Protein 6WY9 (pdb70)

Radius of gyration: 28.04 Å; Cα contacts (8 Å, |Δi|>4): 1461; chains: 2; bounding box: 75×59×80 Å

Secondary structure (DSSP, 8-state):
-HHHHHHHHHHHHHHHHTT--SHHHHHHHHHGGGSTTHHHHHHHHHHTT-TTTTS-GGGT-----HHHHHHHHHHHHHHT----HIIIIIIHHHHHHH--HHHHHHHHHHHHTT---EEEE--BTTBSS-GGG---EEEESSSEEEEEEEEE--TTTTT-SEEEEEEE--TTS-GGGSEEEEEEETTSTTEEEEEEEBTTS-EEEEEEEEEEEEEGGGEESSTTBHHHHHHHHHHHTTHHHHHHHHHHHHHHHHHHHHHHHHSGGGSHHHHHHHHHHHHHHHHHHHHHHHHHHHHHHT---HHHHHHHHHHHHHHHHHHHHHHHHHTGGGGGBPTTSTT-SGGGHHHHHHHHHHHHTTTTS-HHHHHHHIIIIIH-PPP-/-HHHHHHHHHHHHHHHHHHHS-HHHHHHHHTSSS---HHHHHHHHHTTTTTTTS-GGGTS---HHHHHHHHHHHHHHTT--S-HHHHHHHHHHHHHH--HHHHTTHHHHHTTS-EEEEE---STT--TTS-SSEEEEETTEEEEEEEEEEETT-TTEEEEEEEEEETTEEEEEEEETT-TTEEEEEEEBTTS-EEEEEEEEEEEEEEPPTTHHHHHHHHHHHHHHHHHHHHHHHHHHHHHHHHHH-EETTEEGGGSHHHHHHHHHHHHHHHHHHHHHHHHHHHHHTT--S-HHHHHHHHHIIIIIHHHHHHHHHHHGGGGGBTTSSHHHHHHHHHHHTTTTS-HHHHHHHHHHHHHHHHT-

Structure (mmCIF, N/CA/C/O backbone):
data_6WY9
#
_entry.id   6WY9
#
_cell.length_a   99.500
_cell.length_b   123.200
_cell.length_c   139.210
_cell.angle_alpha   90.000
_cell.angle_beta   90.000
_cell.angle_gamma   90.000
#
_symmetry.space_group_name_H-M   'I 21 21 21'
#
loop_
_entity.id
_entity.type
_entity.pdbx_description
1 polymer 'Acyl-CoA dehydrogenase domain protein Tcur3483'
2 polymer 'Acyl-CoA dehydrogenase domain protein Tcur3481'
3 non-polymer 'DIHYDROFLAVINE-ADENINE DINUCLEOTIDE'
4 non-polymer 'PENTAETHYLENE GLYCOL'
5 non-polymer GLYCEROL
6 non-polymer 'CHLORIDE ION'
7 water water
#
loop_
_atom_site.group_PDB
_atom_site.id
_atom_site.type_symbol
_atom_site.label_atom_id
_atom_site.label_alt_id
_atom_site.label_comp_id
_atom_site.label_asym_id
_atom_site.label_entity_id
_atom_site.label_seq_id
_atom_site.pdbx_PDB_ins_code
_atom_site.Cartn_x
_atom_site.Cartn_y
_atom_site.Cartn_z
_atom_site.occupancy
_atom_site.B_iso_or_equiv
_atom_site.auth_seq_id
_atom_site.auth_comp_id
_atom_site.auth_asym_id
_atom_site.auth_atom_id
_atom_site.pdbx_PDB_model_num
ATOM 1 N N . GLU A 1 25 ? -38.35848 42.90786 -9.72768 1.000 85.25012 5 GLU A N 1
ATOM 2 C CA . GLU A 1 25 ? -37.69888 42.53359 -10.98320 1.000 84.23594 5 GLU A CA 1
ATOM 3 C C . GLU A 1 25 ? -36.67936 41.36340 -10.85406 1.000 77.22806 5 GLU A C 1
ATOM 4 O O . GLU A 1 25 ? -36.89306 40.28153 -11.41478 1.000 85.69596 5 GLU A O 1
ATOM 10 N N . PRO A 1 26 ? -35.56175 41.56024 -10.14776 1.000 102.49256 6 PRO A N 1
ATOM 11 C CA . PRO A 1 26 ? -34.70325 40.40249 -9.84537 1.000 86.54534 6 PRO A CA 1
ATOM 12 C C . PRO A 1 26 ? -35.37709 39.41837 -8.89760 1.000 72.65623 6 PRO A C 1
ATOM 13 O O . PRO A 1 26 ? -34.93527 38.26887 -8.80978 1.000 66.49239 6 PRO A O 1
ATOM 17 N N . ALA A 1 27 ? -36.43903 39.84051 -8.20142 1.000 68.33109 7 ALA A N 1
ATOM 18 C CA . ALA A 1 27 ? -37.29638 38.90855 -7.47417 1.000 64.83700 7 ALA A CA 1
ATOM 19 C C . ALA A 1 27 ? -37.98939 37.94678 -8.42338 1.000 64.12363 7 ALA A C 1
ATOM 20 O O . ALA A 1 27 ? -38.22726 36.78259 -8.07708 1.000 60.77190 7 ALA A O 1
ATOM 22 N N . ALA A 1 28 ? -38.31442 38.42468 -9.62679 1.000 64.98815 8 ALA A N 1
ATOM 23 C CA . ALA A 1 28 ? -38.98070 37.58468 -10.60974 1.000 63.84662 8 ALA A CA 1
ATOM 24 C C . ALA A 1 28 ? -38.06232 36.47410 -11.08873 1.000 60.10335 8 ALA A C 1
ATOM 25 O O . ALA A 1 28 ? -38.50659 35.33481 -11.25747 1.000 59.65445 8 ALA A O 1
ATOM 27 N N . LEU A 1 29 ? -36.77896 36.77709 -11.31403 1.000 57.63721 9 LEU A N 1
ATOM 28 C CA . LEU A 1 29 ? -35.86228 35.74245 -11.76494 1.000 55.67601 9 LEU A CA 1
ATOM 29 C C . LEU A 1 29 ? -35.60544 34.72552 -10.66637 1.000 53.29277 9 LEU A C 1
ATOM 30 O O . LEU A 1 29 ? -35.54751 33.52492 -10.93555 1.000 52.49255 9 LEU A O 1
ATOM 35 N N . SER A 1 30 ? -35.37387 35.19412 -9.44003 1.000 52.79843 10 SER A N 1
ATOM 36 C CA . SER A 1 30 ? -35.37852 34.31416 -8.26482 1.000 53.80798 10 SER A CA 1
ATOM 37 C C . SER A 1 30 ? -36.60319 33.40543 -8.23079 1.000 48.78264 10 SER A C 1
ATOM 38 O O . SER A 1 30 ? -36.48446 32.20660 -7.98197 1.000 47.86124 10 SER A O 1
ATOM 41 N N . GLU A 1 31 ? -37.79619 33.96849 -8.40236 1.000 48.00906 11 GLU A N 1
ATOM 42 C CA . GLU A 1 31 ? -38.99065 33.12789 -8.34657 1.000 46.03108 11 GLU A CA 1
ATOM 43 C C . GLU A 1 31 ? -38.99845 32.14543 -9.50958 1.000 46.79939 11 GLU A C 1
ATOM 44 O O . GLU A 1 31 ? -39.42770 30.99317 -9.36911 1.000 44.19386 11 GLU A O 1
ATOM 50 N N . LEU A 1 32 ? -38.57781 32.60213 -10.68651 1.000 47.20617 12 LEU A N 1
ATOM 51 C CA . LEU A 1 32 ? -38.48279 31.69404 -11.82313 1.000 48.58933 12 LEU A CA 1
ATOM 52 C C . LEU A 1 32 ? -37.52478 30.55631 -11.51547 1.000 49.47644 12 LEU A C 1
ATOM 53 O O . LEU A 1 32 ? -37.81811 29.37812 -11.76786 1.000 50.44164 12 LEU A O 1
ATOM 58 N N . ARG A 1 33 ? -36.37873 30.89630 -10.93172 1.000 48.77045 13 ARG A N 1
ATOM 59 C CA . ARG A 1 33 ? -35.41570 29.88456 -10.53078 1.000 51.28164 13 ARG A CA 1
ATOM 60 C C . ARG A 1 33 ? -36.07021 28.84506 -9.62270 1.000 51.18843 13 ARG A C 1
ATOM 61 O O . ARG A 1 33 ? -35.91278 27.64000 -9.82751 1.000 52.71709 13 ARG A O 1
ATOM 69 N N . ALA A 1 34 ? -36.81692 29.29619 -8.60104 1.000 48.57642 14 ALA A N 1
ATOM 70 C CA . ALA A 1 34 ? -37.35896 28.37155 -7.59970 1.000 46.89687 14 ALA A CA 1
ATOM 71 C C . ALA A 1 34 ? -38.46754 27.49032 -8.17721 1.000 48.13221 14 ALA A C 1
ATOM 72 O O . ALA A 1 34 ? -38.60472 26.31202 -7.79801 1.000 47.38871 14 ALA A O 1
ATOM 74 N N . GLU A 1 35 ? -39.29278 28.06896 -9.06121 1.000 46.90821 15 GLU A N 1
ATOM 75 C CA . GLU A 1 35 ? -40.28389 27.31085 -9.80229 1.000 50.57266 15 GLU A CA 1
ATOM 76 C C . GLU A 1 35 ? -39.62875 26.21005 -10.63734 1.000 50.84676 15 GLU A C 1
ATOM 77 O O . GLU A 1 35 ? -40.11002 25.07302 -10.66938 1.000 50.95084 15 GLU A O 1
ATOM 83 N N . LEU A 1 36 ? -38.56399 26.54287 -11.36425 1.000 50.19789 16 LEU A N 1
ATOM 84 C CA . LEU A 1 36 ? -37.98338 25.54008 -12.25935 1.000 53.87937 16 LEU A CA 1
ATOM 85 C C . LEU A 1 36 ? -37.33333 24.39627 -11.48623 1.000 57.89535 16 LEU A C 1
ATOM 86 O O . LEU A 1 36 ? -37.32554 23.26055 -11.97655 1.000 60.94461 16 LEU A O 1
ATOM 91 N N . ARG A 1 37 ? -36.80694 24.65123 -10.28024 1.000 59.79960 17 ARG A N 1
ATOM 92 C CA . ARG A 1 37 ? -36.28075 23.55591 -9.46244 1.000 61.38756 17 ARG A CA 1
ATOM 93 C C . ARG A 1 37 ? -37.39358 22.60959 -9.04836 1.000 62.21454 17 ARG A C 1
ATOM 94 O O . ARG A 1 37 ? -37.28039 21.39183 -9.22037 1.000 63.25311 17 ARG A O 1
ATOM 102 N N . ALA A 1 38 ? -38.46400 23.14165 -8.44820 1.000 60.48534 18 ALA A N 1
ATOM 103 C CA . ALA A 1 38 ? -39.60998 22.29415 -8.15360 1.000 60.65675 18 ALA A CA 1
ATOM 104 C C . ALA A 1 38 ? -40.00514 21.47070 -9.38670 1.000 60.93416 18 ALA A C 1
ATOM 105 O O . ALA A 1 38 ? -40.22448 20.25157 -9.30128 1.000 63.16235 18 ALA A O 1
ATOM 107 N N . TYR A 1 39 ? -40.05391 22.10900 -10.55774 1.000 56.89568 19 TYR A N 1
ATOM 108 C CA . TYR A 1 39 ? -40.54769 21.41453 -11.74174 1.000 58.34291 19 TYR A CA 1
ATOM 109 C C . TYR A 1 39 ? -39.62238 20.26829 -12.15916 1.000 61.85688 19 TYR A C 1
ATOM 110 O O . TYR A 1 39 ? -40.07359 19.12644 -12.35868 1.000 63.64126 19 TYR A O 1
ATOM 119 N N . PHE A 1 40 ? -38.32864 20.56571 -12.33411 1.000 61.96294 20 PHE A N 1
ATOM 120 C CA . PHE A 1 40 ? -37.37443 19.53098 -12.72146 1.000 65.15246 20 PHE A CA 1
ATOM 121 C C . PHE A 1 40 ? -37.26932 18.44206 -11.66986 1.000 69.24127 20 PHE A C 1
ATOM 122 O O . PHE A 1 40 ? -37.04134 17.27246 -12.01162 1.000 71.80456 20 PHE A O 1
ATOM 130 N N . ASN A 1 41 ? -37.41642 18.79982 -10.38707 1.000 69.43115 21 ASN A N 1
ATOM 131 C CA . ASN A 1 41 ? -37.39932 17.78470 -9.34252 1.000 73.87190 21 ASN A CA 1
ATOM 132 C C . ASN A 1 41 ? -38.52725 16.78727 -9.53925 1.000 78.31560 21 ASN A C 1
ATOM 133 O O . ASN A 1 41 ? -38.36474 15.59684 -9.25697 1.000 82.15473 21 ASN A O 1
ATOM 138 N N . GLY A 1 42 ? -39.68441 17.25336 -9.99865 0.988 80.17782 22 GLY A N 1
ATOM 139 C CA . GLY A 1 42 ? -40.79241 16.35859 -10.26881 0.988 86.12944 22 GLY A CA 1
ATOM 140 C C . GLY A 1 42 ? -40.62113 15.49111 -11.49103 0.988 92.03452 22 GLY A C 1
ATOM 141 O O . GLY A 1 42 ? -41.53422 14.72639 -11.81803 0.988 93.79619 22 GLY A O 1
ATOM 142 N N . LEU A 1 43 ? -39.48396 15.61231 -12.18222 1.000 96.13207 23 LEU A N 1
ATOM 143 C CA . LEU A 1 43 ? -39.13453 14.81916 -13.35695 1.000 100.96331 23 LEU A CA 1
ATOM 144 C C . LEU A 1 43 ? -37.91318 13.94468 -13.12633 1.000 105.74138 23 LEU A C 1
ATOM 145 O O . LEU A 1 43 ? -37.97239 12.73094 -13.35751 1.000 108.93681 23 LEU A O 1
ATOM 150 N N . LEU A 1 44 ? -36.79949 14.53759 -12.68410 1.000 106.75965 24 LEU A N 1
ATOM 151 C CA . LEU A 1 44 ? -35.54660 13.82711 -12.46998 1.000 110.15467 24 LEU A CA 1
ATOM 152 C C . LEU A 1 44 ? -35.65877 12.87550 -11.28392 1.000 116.45941 24 LEU A C 1
ATOM 153 O O . LEU A 1 44 ? -36.63803 12.90720 -10.53584 1.000 118.37495 24 LEU A O 1
ATOM 158 N N . PRO A 1 45 ? -34.67582 11.98222 -11.11071 1.000 119.98520 25 PRO A N 1
ATOM 159 C CA . PRO A 1 45 ? -34.56899 11.23555 -9.85501 1.000 124.15904 25 PRO A CA 1
ATOM 160 C C . PRO A 1 45 ? -33.27297 11.57829 -9.13865 1.000 126.56362 25 PRO A C 1
ATOM 161 O O . PRO A 1 45 ? -33.19981 12.55793 -8.38810 1.000 125.27829 25 PRO A O 1
ATOM 165 N N . ALA A 1 46 ? -32.23744 10.77403 -9.38487 0.983 130.23087 26 ALA A N 1
ATOM 166 C CA . ALA A 1 46 ? -30.90830 11.03136 -8.84477 0.983 132.36417 26 ALA A CA 1
ATOM 167 C C . ALA A 1 46 ? -29.87363 10.99509 -9.96254 0.983 133.06835 26 ALA A C 1
ATOM 168 O O . ALA A 1 46 ? -29.70875 11.97458 -10.69901 0.983 130.19485 26 ALA A O 1
ATOM 170 N N . ASP A 1 47 ? -29.18203 9.86293 -10.10258 0.990 137.40161 27 ASP A N 1
ATOM 171 C CA . ASP A 1 47 ? -28.16310 9.73626 -11.13574 0.990 138.75747 27 ASP A CA 1
ATOM 172 C C . ASP A 1 47 ? -28.73618 9.84921 -12.53640 0.990 134.82289 27 ASP A C 1
ATOM 173 O O . ASP A 1 47 ? -27.99672 10.18942 -13.46626 0.990 133.43409 27 ASP A O 1
ATOM 178 N N . GLU A 1 48 ? -30.02722 9.55926 -12.71409 0.900 133.48829 28 GLU A N 1
ATOM 179 C CA . GLU A 1 48 ? -30.61087 9.61696 -14.04894 0.900 130.61754 28 GLU A CA 1
ATOM 180 C C . GLU A 1 48 ? -30.32277 10.95133 -14.71979 0.900 125.67071 28 GLU A C 1
ATOM 181 O O . GLU A 1 48 ? -29.99723 10.99547 -15.91156 0.900 126.76654 28 GLU A O 1
ATOM 187 N N . ARG A 1 49 ? -30.42514 12.05006 -13.96721 0.948 119.69902 29 ARG A N 1
ATOM 188 C CA . ARG A 1 49 ? -30.16411 13.36836 -14.53859 0.948 111.95571 29 ARG A CA 1
ATOM 189 C C . ARG A 1 49 ? -28.76537 13.44306 -15.15034 0.948 110.13704 29 ARG A C 1
ATOM 190 O O . ARG A 1 49 ? -28.60178 13.84643 -16.30972 0.948 111.84906 29 ARG A O 1
ATOM 198 N N . ARG A 1 50 ? -27.73858 13.07158 -14.37669 0.859 105.95456 30 ARG A N 1
ATOM 199 C CA . ARG A 1 50 ? -26.36735 13.06129 -14.87339 0.859 100.78260 30 ARG A CA 1
ATOM 200 C C . ARG A 1 50 ? -26.14236 11.97650 -15.92638 0.859 104.46755 30 ARG A C 1
ATOM 201 O O . ARG A 1 50 ? -25.11055 12.00027 -16.60834 0.859 106.37250 30 ARG A O 1
ATOM 209 N N . ARG A 1 51 ? -27.07825 11.03384 -16.07670 0.855 106.61358 31 ARG A N 1
ATOM 210 C CA . ARG A 1 51 ? -27.01437 10.01766 -17.12440 0.855 110.34987 31 ARG A CA 1
ATOM 211 C C . ARG A 1 51 ? -27.60000 10.50588 -18.45082 0.855 110.26923 31 ARG A C 1
ATOM 212 O O . ARG A 1 51 ? -27.00440 10.26831 -19.50828 0.855 111.28285 31 ARG A O 1
ATOM 220 N N . VAL A 1 52 ? -28.75527 11.18017 -18.42370 0.945 109.21742 32 VAL A N 1
ATOM 221 C CA . VAL A 1 52 ? -29.30893 11.74705 -19.65332 0.945 108.01238 32 VAL A CA 1
ATOM 222 C C . VAL A 1 52 ? -28.54993 13.00644 -20.06192 0.945 109.51534 32 VAL A C 1
ATOM 223 O O . VAL A 1 52 ? -28.50503 13.34841 -21.25164 0.945 111.03774 32 VAL A O 1
ATOM 227 N N . GLY A 1 53 ? -27.95353 13.71491 -19.09650 0.886 109.45759 33 GLY A N 1
ATOM 228 C CA . GLY A 1 53 ? -27.14177 14.87498 -19.42382 0.886 109.84876 33 GLY A CA 1
ATOM 229 C C . GLY A 1 53 ? -25.83472 14.52064 -20.10699 0.886 115.24870 33 GLY A C 1
ATOM 230 O O . GLY A 1 53 ? -25.33803 15.29110 -20.93407 0.886 113.33202 33 GLY A O 1
ATOM 231 N N . GLU A 1 54 ? -25.26158 13.35509 -19.77757 0.957 123.04157 34 GLU A N 1
ATOM 232 C CA . GLU A 1 54 ? -24.00852 12.92627 -20.40273 0.957 129.83495 34 GLU A CA 1
ATOM 233 C C . GLU A 1 54 ? -24.23192 12.45231 -21.83556 0.957 129.38532 34 GLU A C 1
ATOM 234 O O . GLU A 1 54 ? -23.39630 12.69554 -22.71670 0.957 130.30284 34 GLU A O 1
ATOM 240 N N . GLN A 1 55 ? -25.35296 11.76880 -22.08097 1.000 126.77073 35 GLN A N 1
ATOM 241 C CA . GLN A 1 55 ? -25.63786 11.23648 -23.40879 1.000 123.51304 35 GLN A CA 1
ATOM 242 C C . GLN A 1 55 ? -25.99087 12.34814 -24.38911 1.000 114.84281 35 GLN A C 1
ATOM 243 O O . GLN A 1 55 ? -25.59969 12.29598 -25.56418 1.000 118.90564 35 GLN A O 1
ATOM 249 N N . GLY A 1 56 ? -26.73298 13.35970 -23.92463 0.983 102.11340 36 GLY A N 1
ATOM 250 C CA . GLY A 1 56 ? -27.12259 14.45806 -24.78486 0.983 91.78682 36 GLY A CA 1
ATOM 251 C C . GLY A 1 56 ? -28.14770 13.99008 -25.80581 0.983 85.79582 36 GLY A C 1
ATOM 252 O O . GLY A 1 56 ? -28.84208 12.99057 -25.62399 0.983 84.80177 36 GLY A O 1
ATOM 253 N N . VAL A 1 57 ? -28.21264 14.72369 -26.91807 0.847 83.14517 37 VAL A N 1
ATOM 254 C CA . VAL A 1 57 ? -29.21127 14.44536 -27.94885 0.847 80.87856 37 VAL A CA 1
ATOM 255 C C . VAL A 1 57 ? -29.18869 12.98819 -28.41849 0.847 80.88811 37 VAL A C 1
ATOM 256 O O . VAL A 1 57 ? -30.16491 12.50664 -29.00105 0.847 81.60969 37 VAL A O 1
ATOM 260 N N . GLY A 1 58 ? -28.11100 12.26598 -28.17839 0.885 79.72155 38 GLY A N 1
ATOM 261 C CA . GLY A 1 58 ? -28.09018 10.89322 -28.63655 0.885 80.17416 38 GLY A CA 1
ATOM 262 C C . GLY A 1 58 ? -28.62555 9.86058 -27.67369 0.885 79.50785 38 GLY A C 1
ATOM 263 O O . GLY A 1 58 ? -28.60073 8.66893 -28.00501 0.885 78.66316 38 GLY A O 1
ATOM 264 N N . GLY A 1 59 ? -29.12092 10.29515 -26.47911 0.829 80.28350 39 GLY A N 1
ATOM 265 C CA . GLY A 1 59 ? -29.51733 9.38188 -25.42566 0.829 85.11890 39 GLY A CA 1
ATOM 266 C C . GLY A 1 59 ? -30.94323 8.86826 -25.57488 0.829 88.61533 39 GLY A C 1
ATOM 267 O O . GLY A 1 59 ? -31.76253 9.44475 -26.29056 0.829 86.34715 39 GLY A O 1
ATOM 268 N N . GLU A 1 60 ? -31.23475 7.76891 -24.87162 1.000 94.53253 40 GLU A N 1
ATOM 269 C CA . GLU A 1 60 ? -32.47256 7.03818 -25.13214 1.000 98.36163 40 GLU A CA 1
ATOM 270 C C . GLU A 1 60 ? -33.68730 7.82496 -24.66945 1.000 93.55014 40 GLU A C 1
ATOM 271 O O . GLU A 1 60 ? -34.69271 7.92377 -25.38920 1.000 94.08209 40 GLU A O 1
ATOM 277 N N . ARG A 1 61 ? -33.60610 8.39088 -23.47143 1.000 88.17992 41 ARG A N 1
ATOM 278 C CA . ARG A 1 61 ? -34.70054 9.11953 -22.84076 1.000 82.39217 41 ARG A CA 1
ATOM 279 C C . ARG A 1 61 ? -34.76671 10.56612 -23.27458 1.000 74.77083 41 ARG A C 1
ATOM 280 O O . ARG A 1 61 ? -35.57540 11.33303 -22.74011 1.000 70.67515 41 ARG A O 1
ATOM 288 N N . PHE A 1 62 ? -33.94422 10.95584 -24.24458 1.000 73.79298 42 PHE A N 1
ATOM 289 C CA . PHE A 1 62 ? -33.95552 12.34428 -24.67996 1.000 71.08811 42 PHE A CA 1
ATOM 290 C C . PHE A 1 62 ? -35.35077 12.76340 -25.14451 1.000 69.69478 42 PHE A C 1
ATOM 291 O O . PHE A 1 62 ? -35.91634 13.73911 -24.63558 1.000 68.88952 42 PHE A O 1
ATOM 299 N N . ARG A 1 63 ? -35.94964 12.00681 -26.07030 1.000 70.18313 43 ARG A N 1
ATOM 300 C CA . ARG A 1 63 ? -37.24117 12.41766 -26.62488 1.000 69.21793 43 ARG A CA 1
ATOM 301 C C . ARG A 1 63 ? -38.31128 12.43984 -25.55049 1.000 70.30541 43 ARG A C 1
ATOM 302 O O . ARG A 1 63 ? -39.23284 13.26084 -25.59797 1.000 70.43072 43 ARG A O 1
ATOM 310 N N . GLU A 1 64 ? -38.22697 11.50790 -24.60263 1.000 73.46030 44 GLU A N 1
ATOM 311 C CA . GLU A 1 64 ? -39.13711 11.47888 -23.46197 1.000 76.57091 44 GLU A CA 1
ATOM 312 C C . GLU A 1 64 ? -39.11821 12.79785 -22.69687 1.000 74.19855 44 GLU A C 1
ATOM 313 O O . GLU A 1 64 ? -40.17195 13.34683 -22.34419 1.000 71.87955 44 GLU A O 1
ATOM 319 N N . VAL A 1 65 ? -37.92034 13.30489 -22.39898 1.000 75.27264 45 VAL A N 1
ATOM 320 C CA . VAL A 1 65 ? -37.80505 14.60378 -21.73762 1.000 75.13526 45 VAL A CA 1
ATOM 321 C C . VAL A 1 65 ? -38.35547 15.70563 -22.63370 1.000 72.43198 45 VAL A C 1
ATOM 322 O O . VAL A 1 65 ? -39.21141 16.49109 -22.21563 1.000 71.90471 45 VAL A O 1
ATOM 326 N N . VAL A 1 66 ? -37.85980 15.78388 -23.87891 1.000 70.75560 46 VAL A N 1
ATOM 327 C CA . VAL A 1 66 ? -38.25640 16.87114 -24.77892 1.000 67.64952 46 VAL A CA 1
ATOM 328 C C . VAL A 1 66 ? -39.76987 16.97638 -24.83822 1.000 67.10807 46 VAL A C 1
ATOM 329 O O . VAL A 1 66 ? -40.33933 18.06646 -24.70031 1.000 64.96969 46 VAL A O 1
ATOM 333 N N . LYS A 1 67 ? -40.44502 15.83932 -25.04452 1.000 69.68443 47 LYS A N 1
ATOM 334 C CA . LYS A 1 67 ? -41.90120 15.85867 -25.14860 1.000 72.74331 47 LYS A CA 1
ATOM 335 C C . LYS A 1 67 ? -42.53874 16.34830 -23.85733 1.000 73.56823 47 LYS A C 1
ATOM 336 O O . LYS A 1 67 ? -43.53529 17.08078 -23.89153 1.000 73.13388 47 LYS A O 1
ATOM 342 N N . MET A 1 68 ? -41.97788 15.96911 -22.70452 1.000 75.49150 48 MET A N 1
ATOM 343 C CA . MET A 1 68 ? -42.50680 16.49268 -21.44945 1.000 78.48776 48 MET A CA 1
ATOM 344 C C . MET A 1 68 ? -42.34360 18.00569 -21.37750 1.000 74.65580 48 MET A C 1
ATOM 345 O O . MET A 1 68 ? -43.31620 18.73720 -21.15164 1.000 74.44738 48 MET A O 1
ATOM 350 N N . LEU A 1 69 ? -41.11297 18.49634 -21.56808 1.000 71.71540 49 LEU A N 1
ATOM 351 C CA . LEU A 1 69 ? -40.88318 19.94187 -21.57565 1.000 68.92862 49 LEU A CA 1
ATOM 352 C C . LEU A 1 69 ? -41.81120 20.65336 -22.55010 1.000 70.43054 49 LEU A C 1
ATOM 353 O O . LEU A 1 69 ? -42.34017 21.73044 -22.24817 1.000 70.05316 49 LEU A O 1
ATOM 358 N N . GLY A 1 70 ? -42.01028 20.06217 -23.73035 1.000 72.77018 50 GLY A N 1
ATOM 359 C CA . GLY A 1 70 ? -42.78781 20.72672 -24.76719 1.000 74.61749 50 GLY A CA 1
ATOM 360 C C . GLY A 1 70 ? -44.24731 20.87902 -24.39182 1.000 76.62306 50 GLY A C 1
ATOM 361 O O . GLY A 1 70 ? -44.80760 21.98170 -24.43711 1.000 74.97331 50 GLY A O 1
ATOM 362 N N . SER A 1 71 ? -44.88853 19.77871 -24.00777 1.000 80.83261 51 SER A N 1
ATOM 363 C CA . SER A 1 71 ? -46.27373 19.90793 -23.57443 1.000 85.81726 51 SER A CA 1
ATOM 364 C C . SER A 1 71 ? -46.42064 20.80720 -22.34348 1.000 84.84639 51 SER A C 1
ATOM 365 O O . SER A 1 71 ? -47.48572 21.40105 -22.16458 1.000 86.57253 51 SER A O 1
ATOM 368 N N . ASP A 1 72 ? -45.38095 20.97358 -21.51337 1.000 81.85978 52 ASP A N 1
ATOM 369 C CA . ASP A 1 72 ? -45.50879 21.88540 -20.37943 1.000 79.18365 52 ASP A CA 1
ATOM 370 C C . ASP A 1 72 ? -45.18744 23.33807 -20.71518 1.000 75.75902 52 ASP A C 1
ATOM 371 O O . ASP A 1 72 ? -45.22431 24.18484 -19.81329 1.000 74.57844 52 ASP A O 1
ATOM 376 N N . GLY A 1 73 ? -44.87988 23.65283 -21.96862 1.000 73.62518 53 GLY A N 1
ATOM 377 C CA . GLY A 1 73 ? -44.74614 25.03094 -22.40157 1.000 73.05063 53 GLY A CA 1
ATOM 378 C C . GLY A 1 73 ? -43.37245 25.65028 -22.25615 1.000 72.43754 53 GLY A C 1
ATOM 379 O O . GLY A 1 73 ? -43.23884 26.86346 -22.43892 1.000 73.92578 53 GLY A O 1
ATOM 380 N N . TRP A 1 74 ? -42.34207 24.87772 -21.93311 1.000 71.34281 54 TRP A N 1
ATOM 381 C CA . TRP A 1 74 ? -41.05085 25.50600 -21.67642 1.000 69.73236 54 TRP A CA 1
ATOM 382 C C . TRP A 1 74 ? -40.19914 25.67274 -22.93017 1.000 71.50819 54 TRP A C 1
ATOM 383 O O . TRP A 1 74 ? -39.29571 26.51954 -22.94130 1.000 72.10130 54 TRP A O 1
ATOM 394 N N . LEU A 1 75 ? -40.47410 24.90724 -23.98880 1.000 71.59574 55 LEU A N 1
ATOM 395 C CA . LEU A 1 75 ? -39.66855 25.01484 -25.20440 1.000 70.89868 55 LEU A CA 1
ATOM 396 C C . LEU A 1 75 ? -39.84539 26.37010 -25.89371 1.000 76.13147 55 LEU A C 1
ATOM 397 O O . LEU A 1 75 ? -38.87093 26.95398 -26.38517 1.000 77.77104 55 LEU A O 1
ATOM 402 N N . GLY A 1 76 ? -41.06327 26.89884 -25.94059 1.000 78.75448 56 GLY A N 1
ATOM 403 C CA . GLY A 1 76 ? -41.21200 28.17854 -26.60564 1.000 81.79233 56 GLY A CA 1
ATOM 404 C C . GLY A 1 76 ? -41.01726 29.37400 -25.70245 1.000 81.41305 56 GLY A C 1
ATOM 405 O O . GLY A 1 76 ? -41.40072 30.49314 -26.05768 1.000 83.97930 56 GLY A O 1
ATOM 406 N N . TYR A 1 77 ? -40.43508 29.16022 -24.52358 1.000 78.01572 57 TYR A N 1
ATOM 407 C CA . TYR A 1 77 ? -40.33307 30.21578 -23.52576 1.000 75.04109 57 TYR A CA 1
ATOM 408 C C . TYR A 1 77 ? -39.74048 31.49055 -24.10665 1.000 74.29207 57 TYR A C 1
ATOM 409 O O . TYR A 1 77 ? -40.22204 32.59430 -23.82582 1.000 75.90485 57 TYR A O 1
ATOM 418 N N . GLY A 1 78 ? -38.68468 31.36117 -24.90359 1.000 72.16820 58 GLY A N 1
ATOM 419 C CA . GLY A 1 78 ? -38.03423 32.51043 -25.50259 1.000 71.81507 58 GLY A CA 1
ATOM 420 C C . GLY A 1 78 ? -38.44907 32.80961 -26.93180 1.000 72.72631 58 GLY A C 1
ATOM 421 O O . GLY A 1 78 ? -37.98706 33.79203 -27.51964 1.000 75.22961 58 GLY A O 1
ATOM 422 N N . TRP A 1 79 ? -39.30760 31.98593 -27.52197 1.000 71.89652 59 TRP A N 1
ATOM 423 C CA . TRP A 1 79 ? -39.72795 32.25816 -28.88754 1.000 75.44480 59 TRP A CA 1
ATOM 424 C C . TRP A 1 79 ? -40.65180 33.47708 -28.93836 1.000 78.55834 59 TRP A C 1
ATOM 425 O O . TRP A 1 79 ? -41.37893 33.75973 -27.98147 1.000 76.61642 59 TRP A O 1
ATOM 436 N N . PRO A 1 80 ? -40.67168 34.19466 -30.05458 1.000 84.23957 60 PRO A N 1
ATOM 437 C CA . PRO A 1 80 ? -41.65609 35.27650 -30.20268 1.000 88.94512 60 PRO A CA 1
ATOM 438 C C . PRO A 1 80 ? -43.06899 34.72475 -30.08990 1.000 91.31418 60 PRO A C 1
ATOM 439 O O . PRO A 1 80 ? -43.36004 33.62271 -30.55863 1.000 91.32952 60 PRO A O 1
ATOM 443 N N . LYS A 1 81 ? -43.96478 35.49856 -29.47116 1.000 93.78613 61 LYS A N 1
ATOM 444 C CA . LYS A 1 81 ? -45.34216 35.01798 -29.39459 1.000 95.83245 61 LYS A CA 1
ATOM 445 C C . LYS A 1 81 ? -46.01041 34.95624 -30.76751 1.000 98.53531 61 LYS A C 1
ATOM 446 O O . LYS A 1 81 ? -47.00539 34.24421 -30.92940 1.000 98.98363 61 LYS A O 1
ATOM 452 N N . GLU A 1 82 ? -45.47841 35.66989 -31.76076 1.000 101.27284 62 GLU A N 1
ATOM 453 C CA . GLU A 1 82 ? -45.95725 35.52013 -33.13432 1.000 102.73735 62 GLU A CA 1
ATOM 454 C C . GLU A 1 82 ? -45.89020 34.06808 -33.58588 1.000 98.15557 62 GLU A C 1
ATOM 455 O O . GLU A 1 82 ? -46.74874 33.60087 -34.34161 1.000 98.54397 62 GLU A O 1
ATOM 461 N N . TYR A 1 83 ? -44.88289 33.33307 -33.12645 1.000 94.47349 63 TYR A N 1
ATOM 462 C CA . TYR A 1 83 ? -44.72138 31.94567 -33.52315 1.000 92.74179 63 TYR A CA 1
ATOM 463 C C . TYR A 1 83 ? -45.10622 30.99172 -32.40546 1.000 89.37533 63 TYR A C 1
ATOM 464 O O . TYR A 1 83 ? -44.66117 29.84055 -32.39265 1.000 87.82588 63 TYR A O 1
ATOM 473 N N . GLY A 1 84 ? -45.92219 31.45872 -31.46348 1.000 88.73783 64 GLY A N 1
ATOM 474 C CA . GLY A 1 84 ? -46.45563 30.63217 -30.40415 1.000 85.86178 64 GLY A CA 1
ATOM 475 C C . GLY A 1 84 ? -45.64405 30.59264 -29.13908 1.000 82.52873 64 GLY A C 1
ATOM 476 O O . GLY A 1 84 ? -45.96889 29.80374 -28.24437 1.000 78.83061 64 GLY A O 1
ATOM 477 N N . GLY A 1 85 ? -44.59786 31.40202 -29.02612 1.000 85.58758 65 GLY A N 1
ATOM 478 C CA . GLY A 1 85 ? -43.76734 31.37224 -27.83673 1.000 85.98068 65 GLY A CA 1
ATOM 479 C C . GLY A 1 85 ? -44.20116 32.40519 -26.80824 1.000 89.68100 65 GLY A C 1
ATOM 480 O O . GLY A 1 85 ? -45.09617 33.22508 -27.05516 1.000 93.45605 65 GLY A O 1
ATOM 481 N N . GLN A 1 86 ? -43.54064 32.36448 -25.64690 1.000 87.51764 66 GLN A N 1
ATOM 482 C CA . GLN A 1 86 ? -43.86337 33.31824 -24.59275 1.000 87.65653 66 GLN A CA 1
ATOM 483 C C . GLN A 1 86 ? -43.16227 34.66869 -24.75942 1.000 83.28564 66 GLN A C 1
ATOM 484 O O . GLN A 1 86 ? -43.56801 35.64108 -24.11759 1.000 84.25975 66 GLN A O 1
ATOM 490 N N . GLY A 1 87 ? -42.15115 34.77646 -25.61652 1.000 78.16323 67 GLY A N 1
ATOM 491 C CA . GLY A 1 87 ? -41.47912 36.05857 -25.76218 1.000 76.11912 67 GLY A CA 1
ATOM 492 C C . GLY A 1 87 ? -40.74885 36.54255 -24.52360 1.000 73.64525 67 GLY A C 1
ATOM 493 O O . GLY A 1 87 ? -40.50585 37.74883 -24.38758 1.000 73.19094 67 GLY A O 1
ATOM 494 N N . ARG A 1 88 ? -40.36408 35.63331 -23.62733 1.000 72.89574 68 ARG A N 1
ATOM 495 C CA . ARG A 1 88 ? -39.65510 36.02116 -22.41349 1.000 75.73712 68 ARG A CA 1
ATOM 496 C C . ARG A 1 88 ? -38.26549 36.58588 -22.73058 1.000 74.35259 68 ARG A C 1
ATOM 497 O O . ARG A 1 88 ? -37.69597 36.36799 -23.80518 1.000 75.19383 68 ARG A O 1
ATOM 505 N N . SER A 1 89 ? -37.71560 37.31117 -21.76097 1.000 71.98285 69 SER A N 1
ATOM 506 C CA . SER A 1 89 ? -36.48615 38.06500 -21.94917 1.000 71.90623 69 SER A CA 1
ATOM 507 C C . SER A 1 89 ? -35.25746 37.16345 -21.85588 1.000 72.27629 69 SER A C 1
ATOM 508 O O . SER A 1 89 ? -35.32303 36.00014 -21.44454 1.000 70.27675 69 SER A O 1
ATOM 511 N N . ILE A 1 90 ? -34.11184 37.74201 -22.22149 1.000 75.01748 70 ILE A N 1
ATOM 512 C CA . ILE A 1 90 ? -32.85130 37.00617 -22.23205 1.000 75.02646 70 ILE A CA 1
ATOM 513 C C . ILE A 1 90 ? -32.46841 36.56960 -20.82748 1.000 75.56005 70 ILE A C 1
ATOM 514 O O . ILE A 1 90 ? -31.98331 35.44959 -20.61651 1.000 74.68721 70 ILE A O 1
ATOM 519 N N . SER A 1 91 ? -32.61586 37.47526 -19.85916 1.000 76.82811 71 SER A N 1
ATOM 520 C CA . SER A 1 91 ? -32.41152 37.12645 -18.46027 1.000 76.76912 71 SER A CA 1
ATOM 521 C C . SER A 1 91 ? -33.20936 35.88280 -18.07813 1.000 71.61029 71 SER A C 1
ATOM 522 O O . SER A 1 91 ? -32.65639 34.92314 -17.53318 1.000 69.73763 71 SER A O 1
ATOM 525 N N . GLU A 1 92 ? -34.51666 35.88014 -18.36680 1.000 70.39694 72 GLU A N 1
ATOM 526 C CA . GLU A 1 92 ? -35.34086 34.71371 -18.04727 1.000 67.94366 72 GLU A CA 1
ATOM 527 C C . GLU A 1 92 ? -34.89332 33.47867 -18.83411 1.000 63.49847 72 GLU A C 1
ATOM 528 O O . GLU A 1 92 ? -34.84324 32.36294 -18.28980 1.000 59.24349 72 GLU A O 1
ATOM 534 N N . GLN A 1 93 ? -34.56967 33.65732 -20.12129 1.000 63.27413 73 GLN A N 1
ATOM 535 C CA . GLN A 1 93 ? -34.09727 32.53612 -20.92280 1.000 62.91450 73 GLN A CA 1
ATOM 536 C C . GLN A 1 93 ? -32.86157 31.89868 -20.30183 1.000 61.74421 73 GLN A C 1
ATOM 537 O O . GLN A 1 93 ? -32.71493 30.66656 -20.30481 1.000 59.61276 73 GLN A O 1
ATOM 543 N N . TYR A 1 94 ? -31.94943 32.71515 -19.77151 1.000 63.74572 74 TYR A N 1
ATOM 544 C CA . TYR A 1 94 ? -30.72415 32.13511 -19.22123 1.000 66.35030 74 TYR A CA 1
ATOM 545 C C . TYR A 1 94 ? -31.00378 31.39527 -17.92606 1.000 62.97931 74 TYR A C 1
ATOM 546 O O . TYR A 1 94 ? -30.38533 30.35274 -17.65634 1.000 62.78258 74 TYR A O 1
ATOM 555 N N . VAL A 1 95 ? -31.93335 31.91188 -17.11278 1.000 60.13518 75 VAL A N 1
ATOM 556 C CA . VAL A 1 95 ? -32.31270 31.17787 -15.90359 1.000 57.22818 75 VAL A CA 1
ATOM 557 C C . VAL A 1 95 ? -32.81357 29.79481 -16.28810 1.000 54.87797 75 VAL A C 1
ATOM 558 O O . VAL A 1 95 ? -32.40866 28.78772 -15.70286 1.000 54.59251 75 VAL A O 1
ATOM 562 N N . LEU A 1 96 ? -33.67452 29.72329 -17.30948 1.000 53.77649 76 LEU A N 1
ATOM 563 C CA . LEU A 1 96 ? -34.16647 28.43161 -17.78880 1.000 53.56718 76 LEU A CA 1
ATOM 564 C C . LEU A 1 96 ? -33.01438 27.50093 -18.19767 1.000 53.31414 76 LEU A C 1
ATOM 565 O O . LEU A 1 96 ? -32.90406 26.36978 -17.69971 1.000 52.42383 76 LEU A O 1
ATOM 570 N N . PHE A 1 97 ? -32.11896 27.96597 -19.07272 1.000 54.64936 77 PHE A N 1
ATOM 571 C CA . PHE A 1 97 ? -30.99498 27.11109 -19.48437 1.000 57.22029 77 PHE A CA 1
ATOM 572 C C . PHE A 1 97 ? -30.12379 26.70902 -18.29811 1.000 57.84708 77 PHE A C 1
ATOM 573 O O . PHE A 1 97 ? -29.63903 25.56797 -18.22476 1.000 58.39854 77 PHE A O 1
ATOM 581 N N . ASP A 1 98 ? -29.89542 27.62956 -17.35870 1.000 57.98602 78 ASP A N 1
ATOM 582 C CA . ASP A 1 98 ? -29.03739 27.26134 -16.23291 1.000 58.50663 78 ASP A CA 1
ATOM 583 C C . ASP A 1 98 ? -29.69986 26.18828 -15.38166 1.000 56.77717 78 ASP A C 1
ATOM 584 O O . ASP A 1 98 ? -29.03821 25.24696 -14.91707 1.000 56.60980 78 ASP A O 1
ATOM 589 N N . GLU A 1 99 ? -31.01662 26.26870 -15.23046 1.000 55.43903 79 GLU A N 1
ATOM 590 C CA . GLU A 1 99 ? -31.68818 25.33358 -14.34007 1.000 56.06792 79 GLU A CA 1
ATOM 591 C C . GLU A 1 99 ? -31.84195 23.95634 -14.97339 1.000 56.70350 79 GLU A C 1
ATOM 592 O O . GLU A 1 99 ? -31.73518 22.95097 -14.26471 1.000 56.06461 79 GLU A O 1
ATOM 598 N N . VAL A 1 100 ? -32.03275 23.87629 -16.29754 1.000 60.14218 80 VAL A N 1
ATOM 599 C CA . VAL A 1 100 ? -32.09232 22.56259 -16.94930 1.000 62.70638 80 VAL A CA 1
ATOM 600 C C . VAL A 1 100 ? -30.75445 21.83618 -16.80799 1.000 61.39827 80 VAL A C 1
ATOM 601 O O . VAL A 1 100 ? -30.70585 20.64660 -16.47158 1.000 61.90787 80 VAL A O 1
ATOM 605 N N . GLN A 1 101 ? -29.65126 22.54664 -17.03592 1.000 60.05304 81 GLN A N 1
ATOM 606 C CA . GLN A 1 101 ? -28.33717 21.94001 -16.83943 1.000 62.93653 81 GLN A CA 1
ATOM 607 C C . GLN A 1 101 ? -28.14710 21.49992 -15.40506 1.000 63.01007 81 GLN A C 1
ATOM 608 O O . GLN A 1 101 ? -27.65060 20.39812 -15.13522 1.000 63.76886 81 GLN A O 1
ATOM 614 N N . ARG A 1 102 ? -28.51728 22.36592 -14.46229 1.000 61.75480 82 ARG A N 1
ATOM 615 C CA . ARG A 1 102 ? -28.32935 22.02584 -13.06416 1.000 64.87972 82 ARG A CA 1
ATOM 616 C C . ARG A 1 102 ? -29.05717 20.73236 -12.72709 1.000 63.34796 82 ARG A C 1
ATOM 617 O O . ARG A 1 102 ? -28.52489 19.87849 -12.00374 1.000 65.79730 82 ARG A O 1
ATOM 625 N N . ALA A 1 103 ? -30.26085 20.55478 -13.27648 1.000 61.66183 83 ALA A N 1
ATOM 626 C CA . ALA A 1 103 ? -31.06851 19.36452 -13.03427 1.000 63.26534 83 ALA A CA 1
ATOM 627 C C . ALA A 1 103 ? -30.51491 18.10772 -13.70163 1.000 66.58464 83 ALA A C 1
ATOM 628 O O . ALA A 1 103 ? -30.99052 17.00916 -13.39432 1.000 68.66270 83 ALA A O 1
ATOM 630 N N . GLY A 1 104 ? -29.51649 18.23412 -14.56594 1.000 67.51307 84 GLY A N 1
ATOM 631 C CA . GLY A 1 104 ? -29.07326 17.10846 -15.35884 1.000 71.85799 84 GLY A CA 1
ATOM 632 C C . GLY A 1 104 ? -29.90242 16.86507 -16.59898 1.000 73.72819 84 GLY A C 1
ATOM 633 O O . GLY A 1 104 ? -29.66875 15.87583 -17.30346 1.000 76.69852 84 GLY A O 1
ATOM 634 N N . LEU A 1 105 ? -30.78907 17.67783 -16.87551 1.000 73.51781 85 LEU A N 1
ATOM 635 C CA . LEU A 1 105 ? -31.63461 17.24190 -17.96515 1.000 76.52605 85 LEU A CA 1
ATOM 636 C C . LEU A 1 105 ? -31.10262 17.77024 -19.29017 1.000 79.46846 85 LEU A C 1
ATOM 637 O O . LEU A 1 105 ? -30.45044 18.81691 -19.33937 1.000 78.69424 85 LEU A O 1
ATOM 642 N N . PRO A 1 106 ? -31.31759 17.02793 -20.36451 1.000 83.47296 86 PRO A N 1
ATOM 643 C CA . PRO A 1 106 ? -30.96064 17.53761 -21.68535 1.000 84.24097 86 PRO A CA 1
ATOM 644 C C . PRO A 1 106 ? -32.07657 18.42571 -22.20228 1.000 80.72591 86 PRO A C 1
ATOM 645 O O . PRO A 1 106 ? -33.25698 18.17454 -21.95149 1.000 83.76730 86 PRO A O 1
ATOM 649 N N . PHE A 1 107 ? -31.69302 19.48856 -22.90347 1.000 72.42920 87 PHE A N 1
ATOM 650 C CA . PHE A 1 107 ? -32.61526 20.43703 -23.50121 1.000 63.95091 87 PHE A CA 1
ATOM 651 C C . PHE A 1 107 ? -32.38374 20.47056 -25.00864 1.000 60.46794 87 PHE A C 1
ATOM 652 O O . PHE A 1 107 ? -31.23418 20.37838 -25.44270 1.000 59.12596 87 PHE A O 1
ATOM 660 N N . PRO A 1 108 ? -33.43533 20.55691 -25.83132 1.000 60.41963 88 PRO A N 1
ATOM 661 C CA . PRO A 1 108 ? -33.21183 20.50903 -27.29118 1.000 62.12475 88 PRO A CA 1
ATOM 662 C C . PRO A 1 108 ? -32.73863 21.84955 -27.84183 1.000 62.10581 88 PRO A C 1
ATOM 663 O O . PRO A 1 108 ? -33.43943 22.51313 -28.62464 1.000 60.66499 88 PRO A O 1
ATOM 667 N N . PHE A 1 109 ? -31.53935 22.27512 -27.41244 1.000 61.66325 89 PHE A N 1
ATOM 668 C CA A PHE A 1 109 ? -31.08712 23.59865 -27.81227 0.458 62.24914 89 PHE A CA 1
ATOM 669 C CA B PHE A 1 109 ? -31.00425 23.58022 -27.80826 0.542 62.32074 89 PHE A CA 1
ATOM 670 C C . PHE A 1 109 ? -30.99562 23.71631 -29.32952 1.000 64.37895 89 PHE A C 1
ATOM 671 O O . PHE A 1 109 ? -31.53419 24.66354 -29.90546 1.000 66.83305 89 PHE A O 1
ATOM 686 N N . VAL A 1 110 ? -30.33401 22.76847 -29.99172 1.000 63.46027 90 VAL A N 1
ATOM 687 C CA . VAL A 1 110 ? -30.16189 22.86658 -31.43899 1.000 65.78267 90 VAL A CA 1
ATOM 688 C C . VAL A 1 110 ? -31.50865 23.01985 -32.13240 1.000 66.66386 90 VAL A C 1
ATOM 689 O O . VAL A 1 110 ? -31.65239 23.81067 -33.06459 1.000 70.63720 90 VAL A O 1
ATOM 693 N N . THR A 1 111 ? -32.51048 22.26782 -31.70098 1.000 65.09949 91 THR A N 1
ATOM 694 C CA . THR A 1 111 ? -33.76840 22.28960 -32.43242 1.000 65.66532 91 THR A CA 1
ATOM 695 C C . THR A 1 111 ? -34.55841 23.55175 -32.13027 1.000 65.08072 91 THR A C 1
ATOM 696 O O . THR A 1 111 ? -35.10851 24.17468 -33.04331 1.000 64.38040 91 THR A O 1
ATOM 700 N N . VAL A 1 112 ? -34.58401 23.95498 -30.86447 1.000 65.17028 92 VAL A N 1
ATOM 701 C CA . VAL A 1 112 ? -35.42094 25.05967 -30.42225 1.000 67.26019 92 VAL A CA 1
ATOM 702 C C . VAL A 1 112 ? -34.73384 26.39791 -30.61261 1.000 69.10227 92 VAL A C 1
ATOM 703 O O . VAL A 1 112 ? -35.37941 27.37178 -30.99917 1.000 70.41461 92 VAL A O 1
ATOM 707 N N . ASN A 1 113 ? -33.42466 26.46135 -30.41447 1.000 70.82654 93 ASN A N 1
ATOM 708 C CA . ASN A 1 113 ? -32.71026 27.72659 -30.43125 1.000 74.36321 93 ASN A CA 1
ATOM 709 C C . ASN A 1 113 ? -31.85839 27.94427 -31.65389 1.000 76.06366 93 ASN A C 1
ATOM 710 O O . ASN A 1 113 ? -31.26624 29.01603 -31.80068 1.000 78.16622 93 ASN A O 1
ATOM 715 N N . THR A 1 114 ? -31.77717 26.98826 -32.51019 1.000 75.55355 94 THR A N 1
ATOM 716 C CA . THR A 1 114 ? -30.91235 27.09384 -33.67020 1.000 77.26334 94 THR A CA 1
ATOM 717 C C . THR A 1 114 ? -31.66371 26.90199 -34.97685 1.000 79.49785 94 THR A C 1
ATOM 718 O O . THR A 1 114 ? -31.48273 27.68164 -35.92386 1.000 80.90820 94 THR A O 1
ATOM 722 N N . VAL A 1 115 ? -32.52873 25.90560 -35.04587 1.000 64.29969 95 VAL A N 1
ATOM 723 C CA . VAL A 1 115 ? -33.23920 25.61374 -36.27805 1.000 67.60548 95 VAL A CA 1
ATOM 724 C C . VAL A 1 115 ? -34.52574 26.42217 -36.37070 1.000 74.01345 95 VAL A C 1
ATOM 725 O O . VAL A 1 115 ? -34.83634 27.01632 -37.41076 1.000 78.71805 95 VAL A O 1
ATOM 729 N N . GLY A 1 116 ? -35.29397 26.48076 -35.28729 1.000 72.45853 96 GLY A N 1
ATOM 730 C CA . GLY A 1 116 ? -36.52688 27.21913 -35.31594 1.000 73.84229 96 GLY A CA 1
ATOM 731 C C . GLY A 1 116 ? -36.32041 28.66706 -35.71810 1.000 74.22047 96 GLY A C 1
ATOM 732 O O . GLY A 1 116 ? -37.03070 29.20678 -36.58137 1.000 75.05460 96 GLY A O 1
ATOM 733 N N . PRO A 1 117 ? -35.34537 29.33330 -35.08792 1.000 74.10380 97 PRO A N 1
ATOM 734 C CA . PRO A 1 117 ? -35.14609 30.76032 -35.38562 1.000 77.53953 97 PRO A CA 1
ATOM 735 C C . PRO A 1 117 ? -34.58835 31.00503 -36.77730 1.000 76.94795 97 PRO A C 1
ATOM 736 O O . PRO A 1 117 ? -34.83060 32.07114 -37.35385 1.000 75.10655 97 PRO A O 1
ATOM 740 N N . THR A 1 118 ? -33.84374 30.06016 -37.34353 1.000 78.28456 98 THR A N 1
ATOM 741 C CA . THR A 1 118 ? -33.45727 30.24309 -38.73182 1.000 81.26813 98 THR A CA 1
ATOM 742 C C . THR A 1 118 ? -34.64213 29.98230 -39.66078 1.000 80.07576 98 THR A C 1
ATOM 743 O O . THR A 1 118 ? -34.79750 30.67552 -40.67867 1.000 81.79841 98 THR A O 1
ATOM 747 N N . LEU A 1 119 ? -35.51541 29.02728 -39.30957 1.000 76.45957 99 LEU A N 1
ATOM 748 C CA . LEU A 1 119 ? -36.74316 28.83429 -40.08384 1.000 75.92675 99 LEU A CA 1
ATOM 749 C C . LEU A 1 119 ? -37.65216 30.04878 -40.00021 1.000 80.53108 99 LEU A C 1
ATOM 750 O O . LEU A 1 119 ? -38.30245 30.41963 -40.98878 1.000 82.29019 99 LEU A O 1
ATOM 755 N N . MET A 1 120 ? -37.76518 30.65404 -38.81657 1.000 82.99615 100 MET A N 1
ATOM 756 C CA . MET A 1 120 ? -38.64709 31.81301 -38.70546 1.000 87.71090 100 MET A CA 1
ATOM 757 C C . MET A 1 120 ? -38.19756 32.92150 -39.65025 1.000 88.72136 100 MET A C 1
ATOM 758 O O . MET A 1 120 ? -39.01289 33.73794 -40.09248 1.000 92.54927 100 MET A O 1
ATOM 763 N N . LYS A 1 121 ? -36.91153 32.94412 -39.98801 1.000 85.86885 101 LYS A N 1
ATOM 764 C CA . LYS A 1 121 ? -36.33171 33.97916 -40.82792 1.000 86.80032 101 LYS A CA 1
ATOM 765 C C . LYS A 1 121 ? -36.39124 33.62493 -42.31338 1.000 87.50441 101 LYS A C 1
ATOM 766 O O . LYS A 1 121 ? -36.84924 34.42975 -43.13191 1.000 90.18953 101 LYS A O 1
ATOM 772 N N . TYR A 1 122 ? -35.95570 32.41841 -42.67338 1.000 85.42156 102 TYR A N 1
ATOM 773 C CA . TYR A 1 122 ? -35.78810 32.02585 -44.06703 1.000 85.80707 102 TYR A CA 1
ATOM 774 C C . TYR A 1 122 ? -36.80495 30.99706 -44.54391 1.000 84.80944 102 TYR A C 1
ATOM 775 O O . TYR A 1 122 ? -36.72890 30.56214 -45.69467 1.000 86.41033 102 TYR A O 1
ATOM 784 N N . GLY A 1 123 ? -37.74272 30.58537 -43.70436 1.000 82.71865 103 GLY A N 1
ATOM 785 C CA . GLY A 1 123 ? -38.67171 29.54794 -44.09908 1.000 80.87213 103 GLY A CA 1
ATOM 786 C C . GLY A 1 123 ? -39.84140 30.09907 -44.89003 1.000 83.73185 103 GLY A C 1
ATOM 787 O O . GLY A 1 123 ? -40.22255 31.25648 -44.75039 1.000 86.65788 103 GLY A O 1
ATOM 788 N N . THR A 1 124 ? -40.42073 29.25451 -45.73815 1.000 83.89830 104 THR A N 1
ATOM 789 C CA . THR A 1 124 ? -41.69538 29.63129 -46.32355 1.000 88.57568 104 THR A CA 1
ATOM 790 C C . THR A 1 124 ? -42.76737 29.59883 -45.24667 1.000 91.34111 104 THR A C 1
ATOM 791 O O . THR A 1 124 ? -42.62576 28.92583 -44.22099 1.000 91.01704 104 THR A O 1
ATOM 795 N N . GLU A 1 125 ? -43.85479 30.34267 -45.48249 1.000 92.96807 105 GLU A N 1
ATOM 796 C CA . GLU A 1 125 ? -45.00493 30.20696 -44.59973 1.000 94.07427 105 GLU A CA 1
ATOM 797 C C . GLU A 1 125 ? -45.37954 28.73568 -44.45339 1.000 93.06268 105 GLU A C 1
ATOM 798 O O . GLU A 1 125 ? -45.67303 28.26013 -43.35057 1.000 90.61898 105 GLU A O 1
ATOM 804 N N . GLU A 1 126 ? -45.32589 27.99102 -45.55722 1.000 93.90105 106 GLU A N 1
ATOM 805 C CA . GLU A 1 126 ? -45.58280 26.55626 -45.51747 1.000 94.84583 106 GLU A CA 1
ATOM 806 C C . GLU A 1 126 ? -44.57611 25.82753 -44.62389 1.000 90.44162 106 GLU A C 1
ATOM 807 O O . GLU A 1 126 ? -44.95442 24.97913 -43.80794 1.000 91.52256 106 GLU A O 1
ATOM 813 N N . GLN A 1 127 ? -43.28239 26.11354 -44.78669 1.000 84.36400 107 GLN A N 1
ATOM 814 C CA . GLN A 1 127 ? -42.30042 25.39570 -43.98469 1.000 80.58421 107 GLN A CA 1
ATOM 815 C C . GLN A 1 127 ? -42.53804 25.63539 -42.50085 1.000 79.39739 107 GLN A C 1
ATOM 816 O O . GLN A 1 127 ? -42.44747 24.70524 -41.68841 1.000 77.39894 107 GLN A O 1
ATOM 822 N N . LYS A 1 128 ? -42.84587 26.88135 -42.13438 1.000 82.46296 108 LYS A N 1
ATOM 823 C CA . LYS A 1 128 ? -43.05379 27.21304 -40.73228 1.000 84.33047 108 LYS A CA 1
ATOM 824 C C . LYS A 1 128 ? -44.21739 26.42177 -40.16769 1.000 87.32149 108 LYS A C 1
ATOM 825 O O . LYS A 1 128 ? -44.15442 25.92213 -39.03747 1.000 86.39507 108 LYS A O 1
ATOM 831 N N . LYS A 1 129 ? -45.27660 26.26533 -40.95858 1.000 90.27378 109 LYS A N 1
ATOM 832 C CA . LYS A 1 129 ? -46.46326 25.58754 -40.45651 1.000 92.97420 109 LYS A CA 1
ATOM 833 C C . LYS A 1 129 ? -46.20680 24.10105 -40.22741 1.000 90.96474 109 LYS A C 1
ATOM 834 O O . LYS A 1 129 ? -46.73469 23.51981 -39.27029 1.000 91.94308 109 LYS A O 1
ATOM 840 N N . LYS A 1 130 ? -45.38609 23.47780 -41.06936 1.000 87.72473 110 LYS A N 1
ATOM 841 C CA . LYS A 1 130 ? -45.12375 22.05043 -40.92397 1.000 85.72970 110 LYS A CA 1
ATOM 842 C C . LYS A 1 130 ? -44.24134 21.73847 -39.71727 1.000 82.38103 110 LYS A C 1
ATOM 843 O O . LYS A 1 130 ? -44.41636 20.68706 -39.08864 1.000 80.62963 110 LYS A O 1
ATOM 849 N N . TYR A 1 131 ? -43.28646 22.61554 -39.38995 1.000 81.17178 111 TYR A N 1
ATOM 850 C CA . TYR A 1 131 ? -42.21272 22.29677 -38.44889 1.000 78.69351 111 TYR A CA 1
ATOM 851 C C . TYR A 1 131 ? -42.33099 23.02734 -37.11958 1.000 80.21937 111 TYR A C 1
ATOM 852 O O . TYR A 1 131 ? -42.15296 22.40821 -36.06940 1.000 80.26497 111 TYR A O 1
ATOM 861 N N . LEU A 1 132 ? -42.60065 24.33134 -37.12630 1.000 80.85375 112 LEU A N 1
ATOM 862 C CA . LEU A 1 132 ? -42.48925 25.08099 -35.87991 1.000 79.11830 112 LEU A CA 1
ATOM 863 C C . LEU A 1 132 ? -43.44685 24.58193 -34.80864 1.000 80.10444 112 LEU A C 1
ATOM 864 O O . LEU A 1 132 ? -43.01384 24.45218 -33.65084 1.000 78.35177 112 LEU A O 1
ATOM 869 N N . PRO A 1 133 ? -44.70538 24.24576 -35.10805 1.000 82.51441 113 PRO A N 1
ATOM 870 C CA . PRO A 1 133 ? -45.59368 23.80261 -34.01788 1.000 85.56383 113 PRO A CA 1
ATOM 871 C C . PRO A 1 133 ? -45.09738 22.53340 -33.34259 1.000 84.21829 113 PRO A C 1
ATOM 872 O O . PRO A 1 133 ? -45.14629 22.42617 -32.10781 1.000 85.87466 113 PRO A O 1
ATOM 876 N N . GLY A 1 134 ? -44.60003 21.57166 -34.12315 1.000 81.80565 114 GLY A N 1
ATOM 877 C CA . GLY A 1 134 ? -44.10893 20.33437 -33.55032 1.000 79.69921 114 GLY A CA 1
ATOM 878 C C . GLY A 1 134 ? -42.81080 20.52935 -32.81005 1.000 77.40552 114 GLY A C 1
ATOM 879 O O . GLY A 1 134 ? -42.54039 19.83313 -31.82533 1.000 77.54199 114 GLY A O 1
ATOM 880 N N . ILE A 1 135 ? -41.99369 21.48316 -33.25196 1.000 75.26667 115 ILE A N 1
ATOM 881 C CA . ILE A 1 135 ? -40.84037 21.85942 -32.44156 1.000 72.39256 115 ILE A CA 1
ATOM 882 C C . ILE A 1 135 ? -41.31454 22.40087 -31.09883 1.000 75.31748 115 ILE A C 1
ATOM 883 O O . ILE A 1 135 ? -40.89480 21.94168 -30.02976 1.000 74.59405 115 ILE A O 1
ATOM 888 N N . LEU A 1 136 ? -42.22026 23.37838 -31.14868 1.000 78.61844 116 LEU A N 1
ATOM 889 C CA . LEU A 1 136 ? -42.79356 23.96812 -29.95015 1.000 81.76009 116 LEU A CA 1
ATOM 890 C C . LEU A 1 136 ? -43.34735 22.90532 -29.01020 1.000 83.14686 116 LEU A C 1
ATOM 891 O O . LEU A 1 136 ? -43.07797 22.92724 -27.80464 1.000 83.63570 116 LEU A O 1
ATOM 896 N N . SER A 1 137 ? -44.14538 21.97897 -29.53800 1.000 84.84724 117 SER A N 1
ATOM 897 C CA . SER A 1 137 ? -44.81269 20.98515 -28.69998 1.000 86.41202 117 SER A CA 1
ATOM 898 C C . SER A 1 137 ? -43.87450 19.88417 -28.23600 1.000 83.93149 117 SER A C 1
ATOM 899 O O . SER A 1 137 ? -44.31709 18.95045 -27.55803 1.000 84.45560 117 SER A O 1
ATOM 902 N N . GLY A 1 138 ? -42.59947 19.96420 -28.59160 1.000 81.52192 118 GLY A N 1
ATOM 903 C CA . GLY A 1 138 ? -41.67941 18.89860 -28.27393 1.000 78.82019 118 GLY A CA 1
ATOM 904 C C . GLY A 1 138 ? -41.90182 17.62734 -29.05048 1.000 78.20214 118 GLY A C 1
ATOM 905 O O . GLY A 1 138 ? -41.51539 16.55887 -28.57899 1.000 78.50705 118 GLY A O 1
ATOM 906 N N . ASP A 1 139 ? -42.52158 17.70208 -30.22730 1.000 77.46768 119 ASP A N 1
ATOM 907 C CA . ASP A 1 139 ? -42.74082 16.50755 -31.03076 1.000 76.78011 119 ASP A CA 1
ATOM 908 C C . ASP A 1 139 ? -41.75782 16.35816 -32.18697 1.000 73.92199 119 ASP A C 1
ATOM 909 O O . ASP A 1 139 ? -41.64586 15.25685 -32.73570 1.000 74.42375 119 ASP A O 1
ATOM 914 N N . ILE A 1 140 ? -41.04527 17.41472 -32.56993 1.000 71.17676 120 ILE A N 1
ATOM 915 C CA . ILE A 1 140 ? -40.09861 17.35326 -33.67484 1.000 67.67579 120 ILE A CA 1
ATOM 916 C C . ILE A 1 140 ? -38.72205 17.73481 -33.15967 1.000 64.79079 120 ILE A C 1
ATOM 917 O O . ILE A 1 140 ? -38.54999 18.82007 -32.58540 1.000 64.91976 120 ILE A O 1
ATOM 922 N N . VAL A 1 141 ? -37.74543 16.86623 -33.38955 1.000 61.06622 121 VAL A N 1
ATOM 923 C CA . VAL A 1 141 ? -36.35595 17.16161 -33.06204 1.000 59.49629 121 VAL A CA 1
ATOM 924 C C . VAL A 1 141 ? -35.52705 17.06599 -34.33357 1.000 57.29111 121 VAL A C 1
ATOM 925 O O . VAL A 1 141 ? -35.78649 16.21277 -35.19114 1.000 58.73415 121 VAL A O 1
ATOM 929 N N . PHE A 1 142 ? -34.55050 17.96821 -34.46352 1.000 54.52033 122 PHE A N 1
ATOM 930 C CA . PHE A 1 142 ? -33.68489 18.09028 -35.62507 1.000 51.91185 122 PHE A CA 1
ATOM 931 C C . PHE A 1 142 ? -32.26719 17.71405 -35.25347 1.000 50.79679 122 PHE A C 1
ATOM 932 O O . PHE A 1 142 ? -31.84645 17.89775 -34.11309 1.000 49.61159 122 PHE A O 1
ATOM 940 N N . ALA A 1 143 ? -31.51139 17.24029 -36.23826 1.000 50.55559 123 ALA A N 1
ATOM 941 C CA . ALA A 1 143 ? -30.07628 17.07346 -36.08556 1.000 49.76278 123 ALA A CA 1
ATOM 942 C C . ALA A 1 143 ? -29.37877 17.84112 -37.21159 1.000 50.33816 123 ALA A C 1
ATOM 943 O O . ALA A 1 143 ? -29.94514 18.03314 -38.29209 1.000 51.18987 123 ALA A O 1
ATOM 945 N N . ILE A 1 144 ? -28.16015 18.32764 -36.94482 1.000 48.11298 124 ILE A N 1
ATOM 946 C CA . ILE A 1 144 ? -27.43817 19.17499 -37.89834 1.000 46.66328 124 ILE A CA 1
ATOM 947 C C . ILE A 1 144 ? -26.53721 18.30536 -38.76734 1.000 46.57875 124 ILE A C 1
ATOM 948 O O . ILE A 1 144 ? -25.60905 17.65482 -38.26233 1.000 44.43077 124 ILE A O 1
ATOM 953 N N . GLY A 1 145 ? -26.74124 18.36780 -40.07516 1.000 46.27876 125 GLY A N 1
ATOM 954 C CA . GLY A 1 145 ? -25.92517 17.60483 -41.00052 1.000 46.84357 125 GLY A CA 1
ATOM 955 C C . GLY A 1 145 ? -24.97475 18.46311 -41.81902 1.000 47.35311 125 GLY A C 1
ATOM 956 O O . GLY A 1 145 ? -25.24089 18.71453 -42.99779 1.000 47.83851 125 GLY A O 1
ATOM 957 N N . TYR A 1 146 ? -23.87511 18.93737 -41.21307 1.000 46.08119 126 TYR A N 1
ATOM 958 C CA . TYR A 1 146 ? -22.88335 19.72405 -41.95314 1.000 46.17232 126 TYR A CA 1
ATOM 959 C C . TYR A 1 146 ? -21.64058 18.91003 -42.30727 1.000 44.97309 126 TYR A C 1
ATOM 960 O O . TYR A 1 146 ? -21.32354 18.69966 -43.49225 1.000 46.50947 126 TYR A O 1
ATOM 969 N N . THR A 1 147 ? -20.96794 18.40830 -41.27060 1.000 42.75097 127 THR A N 1
ATOM 970 C CA . THR A 1 147 ? -19.60689 17.90973 -41.34159 1.000 41.19372 127 THR A CA 1
ATOM 971 C C . THR A 1 147 ? -19.53507 16.62117 -42.13057 1.000 41.40921 127 THR A C 1
ATOM 972 O O . THR A 1 147 ? -20.38434 15.73780 -41.98739 1.000 43.38748 127 THR A O 1
ATOM 976 N N . GLU A 1 148 ? -18.51007 16.50761 -42.96969 1.000 40.76964 128 GLU A N 1
ATOM 977 C CA . GLU A 1 148 ? -18.20038 15.30167 -43.71852 1.000 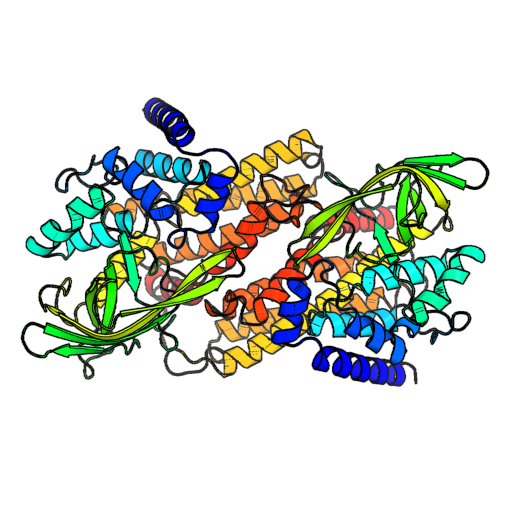41.48511 128 GLU A CA 1
ATOM 978 C C . GLU A 1 148 ? -16.77688 14.86889 -43.39490 1.000 41.94485 128 GLU A C 1
ATOM 979 O O . GLU A 1 148 ? -15.95457 15.68964 -42.97432 1.000 41.54865 128 GLU A O 1
ATOM 985 N N . PRO A 1 149 ? -16.43901 13.60872 -43.62625 1.000 44.16718 129 PRO A N 1
ATOM 986 C CA . PRO A 1 149 ? -15.01913 13.22243 -43.53562 1.000 43.77039 129 PRO A CA 1
ATOM 987 C C . PRO A 1 149 ? -14.08402 14.15799 -44.30506 1.000 43.82741 129 PRO A C 1
ATOM 988 O O . PRO A 1 149 ? -13.00183 14.45734 -43.79279 1.000 42.92113 129 PRO A O 1
ATOM 992 N N . GLY A 1 150 ? -14.43585 14.59287 -45.53268 1.000 42.53268 130 GLY A N 1
ATOM 993 C CA . GLY A 1 150 ? -13.60389 15.49375 -46.30843 1.000 42.93486 130 GLY A CA 1
ATOM 994 C C . GLY A 1 150 ? -13.87193 16.98164 -46.12180 1.000 43.79429 130 GLY A C 1
ATOM 995 O O . GLY A 1 150 ? -13.27238 17.82936 -46.79790 1.000 42.47670 130 GLY A O 1
ATOM 996 N N . ALA A 1 151 ? -14.75893 17.36176 -45.21155 1.000 44.80887 131 ALA A N 1
ATOM 997 C CA . ALA A 1 151 ? -15.15138 18.77619 -45.15707 1.000 46.16084 131 ALA A CA 1
ATOM 998 C C . ALA A 1 151 ? -15.55777 19.06948 -43.71637 1.000 45.04312 131 ALA A C 1
ATOM 999 O O . ALA A 1 151 ? -16.72455 18.89958 -43.33172 1.000 44.10191 131 ALA A O 1
ATOM 1001 N N . GLY A 1 152 ? -14.57767 19.47674 -42.92441 1.000 42.88003 132 GLY A N 1
ATOM 1002 C CA . GLY A 1 152 ? -14.83128 19.74418 -41.51537 1.000 41.12451 132 GLY A CA 1
ATOM 1003 C C . GLY A 1 152 ? -14.70846 21.23031 -41.26903 1.000 42.00226 132 GLY A C 1
ATOM 1004 O O . GLY A 1 152 ? -15.69240 21.96783 -41.37541 1.000 43.02245 132 GLY A O 1
ATOM 1005 N N . THR A 1 153 ? -13.49996 21.70173 -40.96848 1.000 39.77015 133 THR A N 1
ATOM 1006 C CA . THR A 1 153 ? -13.31242 23.14614 -40.89642 1.000 40.14062 133 THR A CA 1
ATOM 1007 C C . THR A 1 153 ? -13.66874 23.79717 -42.23788 1.000 41.01748 133 THR A C 1
ATOM 1008 O O . THR A 1 153 ? -14.32811 24.84363 -42.27699 1.000 42.46750 133 THR A O 1
ATOM 1012 N N . ASP A 1 154 ? -13.24210 23.18464 -43.35578 1.000 39.15240 134 ASP A N 1
ATOM 1013 C CA . ASP A 1 154 ? -13.53646 23.68645 -44.69987 1.000 42.32041 134 ASP A CA 1
ATOM 1014 C C . ASP A 1 154 ? -14.90495 23.17204 -45.14294 1.000 42.35590 134 ASP A C 1
ATOM 1015 O O . ASP A 1 154 ? -15.05204 22.34937 -46.06581 1.000 41.20299 134 ASP A O 1
ATOM 1020 N N . LEU A 1 155 ? -15.91476 23.62058 -44.39237 1.000 42.97196 135 LEU A N 1
ATOM 1021 C CA . LEU A 1 155 ? -17.26339 23.10624 -44.60203 1.000 45.48036 135 LEU A CA 1
ATOM 1022 C C . LEU A 1 155 ? -17.75933 23.44388 -46.00486 1.000 47.24411 135 LEU A C 1
ATOM 1023 O O . LEU A 1 155 ? -18.48441 22.64851 -46.61240 1.000 48.66143 135 LEU A O 1
ATOM 1028 N N . ALA A 1 156 ? -17.34570 24.59775 -46.55251 1.000 48.97576 136 ALA A N 1
ATOM 1029 C CA . ALA A 1 156 ? -17.77948 25.00173 -47.88513 1.000 50.92989 136 ALA A CA 1
ATOM 1030 C C . ALA A 1 156 ? -17.24937 24.08253 -48.98819 1.000 52.46010 136 ALA A C 1
ATOM 1031 O O . ALA A 1 156 ? -17.67206 24.22504 -50.14077 1.000 51.57417 136 ALA A O 1
ATOM 1033 N N . SER A 1 157 ? -16.38411 23.11773 -48.66651 1.000 52.71910 137 SER A N 1
ATOM 1034 C CA . SER A 1 157 ? -15.96990 22.09067 -49.61546 1.000 56.04864 137 SER A CA 1
ATOM 1035 C C . SER A 1 157 ? -16.82469 20.83551 -49.56459 1.000 52.12400 137 SER A C 1
ATOM 1036 O O . SER A 1 157 ? -16.41209 19.82684 -50.13120 1.000 52.14350 137 SER A O 1
ATOM 1039 N N . LEU A 1 158 ? -17.95989 20.84426 -48.86272 1.000 48.25551 138 LEU A N 1
ATOM 1040 C CA . LEU A 1 158 ? -18.75345 19.62555 -48.75488 1.000 46.48149 138 LEU A CA 1
ATOM 1041 C C . LEU A 1 158 ? -19.18502 19.13017 -50.14276 1.000 48.01147 138 LEU A C 1
ATOM 1042 O O . LEU A 1 158 ? -19.35117 19.91097 -51.08785 1.000 49.23995 138 LEU A O 1
ATOM 1047 N N . THR A 1 159 ? -19.34168 17.80833 -50.26940 1.000 49.23027 139 THR A N 1
ATOM 1048 C CA . THR A 1 159 ? -19.63967 17.16422 -51.53739 1.000 55.45865 139 THR A CA 1
ATOM 1049 C C . THR A 1 159 ? -20.90866 16.33182 -51.52006 1.000 57.90932 139 THR A C 1
ATOM 1050 O O . THR A 1 159 ? -21.28113 15.80807 -52.57324 1.000 60.69405 139 THR A O 1
ATOM 1054 N N . THR A 1 160 ? -21.55688 16.14756 -50.36378 1.000 55.74109 140 THR A N 1
ATOM 1055 C CA . THR A 1 160 ? -22.86636 15.50441 -50.38278 1.000 55.36063 140 THR A CA 1
ATOM 1056 C C . THR A 1 160 ? -23.72087 16.23831 -51.40757 1.000 56.04806 140 THR A C 1
ATOM 1057 O O . THR A 1 160 ? -23.85347 17.46284 -51.35432 1.000 54.83836 140 THR A O 1
ATOM 1061 N N . ARG A 1 161 ? -24.27250 15.50855 -52.35798 1.000 57.82149 141 ARG A N 1
ATOM 1062 C CA . ARG A 1 161 ? -24.89921 16.13723 -53.50656 1.000 62.96764 141 ARG A CA 1
ATOM 1063 C C . ARG A 1 161 ? -26.40012 15.90224 -53.48464 1.000 64.11896 141 ARG A C 1
ATOM 1064 O O . ARG A 1 161 ? -26.88325 14.86088 -53.02828 1.000 65.90641 141 ARG A O 1
ATOM 1072 N N . ALA A 1 162 ? -27.12754 16.89367 -53.98534 1.000 62.86973 142 ALA A N 1
ATOM 1073 C CA . ALA A 1 162 ? -28.56412 16.80046 -54.16942 1.000 62.75536 142 ALA A CA 1
ATOM 1074 C C . ALA A 1 162 ? -28.83168 17.25418 -55.59188 1.000 67.17659 142 ALA A C 1
ATOM 1075 O O . ALA A 1 162 ? -28.50102 18.39133 -55.94412 1.000 67.55941 142 ALA A O 1
ATOM 1077 N N . VAL A 1 163 ? -29.38119 16.35919 -56.41536 1.000 70.95837 143 VAL A N 1
ATOM 1078 C CA . VAL A 1 163 ? -29.58906 16.61299 -57.83673 1.000 75.27145 143 VAL A CA 1
ATOM 1079 C C . VAL A 1 163 ? -31.08482 16.69622 -58.12065 1.000 76.88381 143 VAL A C 1
ATOM 1080 O O . VAL A 1 163 ? -31.86863 15.89804 -57.59639 1.000 76.00638 143 VAL A O 1
ATOM 1084 N N . ARG A 1 164 ? -31.47524 17.64828 -58.96613 1.000 79.11687 144 ARG A N 1
ATOM 1085 C CA . ARG A 1 164 ? -32.88166 17.79690 -59.33185 1.000 84.66967 144 ARG A CA 1
ATOM 1086 C C . ARG A 1 164 ? -33.33763 16.65072 -60.22940 1.000 88.04731 144 ARG A C 1
ATOM 1087 O O . ARG A 1 164 ? -32.69047 16.34335 -61.23417 1.000 89.69682 144 ARG A O 1
ATOM 1095 N N . ASP A 1 165 ? -34.45265 16.02202 -59.88193 1.000 89.76750 145 ASP A N 1
ATOM 1096 C CA . ASP A 1 165 ? -35.05752 15.02795 -60.75856 1.000 94.20207 145 ASP A CA 1
ATOM 1097 C C . ASP A 1 165 ? -36.36315 15.50976 -61.35154 1.000 98.11703 145 ASP A C 1
ATOM 1098 O O . ASP A 1 165 ? -36.64090 15.25933 -62.52833 1.000 103.24383 145 ASP A O 1
ATOM 1103 N N . GLY A 1 166 ? -37.17337 16.18505 -60.55626 1.000 95.82920 146 GLY A N 1
ATOM 1104 C CA . GLY A 1 166 ? -38.28533 16.93123 -61.09116 1.000 98.31664 146 GLY A CA 1
ATOM 1105 C C . GLY A 1 166 ? -38.62803 17.96688 -60.05142 1.000 96.42049 146 GLY A C 1
ATOM 1106 O O . GLY A 1 166 ? -37.92330 18.97327 -59.91564 1.000 94.17297 146 GLY A O 1
ATOM 1107 N N . ASP A 1 167 ? -39.68685 17.72086 -59.28589 1.000 97.65802 147 ASP A N 1
ATOM 1108 C CA . ASP A 1 167 ? -39.89811 18.45713 -58.04802 1.000 97.41554 147 ASP A CA 1
ATOM 1109 C C . ASP A 1 167 ? -39.36476 17.70223 -56.83073 1.000 92.83308 147 ASP A C 1
ATOM 1110 O O . ASP A 1 167 ? -39.81024 17.95947 -55.70768 1.000 91.35928 147 ASP A O 1
ATOM 1115 N N . GLU A 1 168 ? -38.43585 16.76806 -57.04283 1.000 91.50239 148 GLU A N 1
ATOM 1116 C CA . GLU A 1 168 ? -37.74065 16.04964 -55.98451 1.000 89.25531 148 GLU A CA 1
ATOM 1117 C C . GLU A 1 168 ? -36.24772 16.31786 -56.09539 1.000 84.69924 148 GLU A C 1
ATOM 1118 O O . GLU A 1 168 ? -35.72699 16.57930 -57.18698 1.000 85.77104 148 GLU A O 1
ATOM 1124 N N . PHE A 1 169 ? -35.55675 16.23563 -54.96454 1.000 79.24891 149 PHE A N 1
ATOM 1125 C CA . PHE A 1 169 ? -34.10741 16.16347 -54.95591 1.000 75.23167 149 PHE A CA 1
ATOM 1126 C C . PHE A 1 169 ? -33.69325 14.74271 -54.61456 1.000 73.35778 149 PHE A C 1
ATOM 1127 O O . PHE A 1 169 ? -34.34244 14.08139 -53.79412 1.000 74.04151 149 PHE A O 1
ATOM 1135 N N . VAL A 1 170 ? -32.62626 14.27525 -55.26227 1.000 71.34216 150 VAL A N 1
ATOM 1136 C CA . VAL A 1 170 ? -32.02605 12.97170 -54.99287 1.000 70.89153 150 VAL A CA 1
ATOM 1137 C C . VAL A 1 170 ? -30.69099 13.23998 -54.31193 1.000 69.02128 150 VAL A C 1
ATOM 1138 O O . VAL A 1 170 ? -29.82220 13.91875 -54.87809 1.000 69.09943 150 VAL A O 1
ATOM 1142 N N . ILE A 1 171 ? -30.53339 12.72092 -53.09967 1.000 67.62150 151 ILE A N 1
ATOM 1143 C CA . ILE A 1 171 ? -29.43374 13.09240 -52.21055 1.000 65.29439 151 ILE A CA 1
ATOM 1144 C C . ILE A 1 171 ? -28.51214 11.89187 -52.04261 1.000 66.96566 151 ILE A C 1
ATOM 1145 O O . ILE A 1 171 ? -28.96367 10.79492 -51.68796 1.000 68.96710 151 ILE A O 1
ATOM 1150 N N . ASP A 1 172 ? -27.22031 12.10365 -52.30606 1.000 65.51525 152 ASP A N 1
ATOM 1151 C CA . ASP A 1 172 ? -26.20732 11.07080 -52.17897 1.000 63.95171 152 ASP A CA 1
ATOM 1152 C C . ASP A 1 172 ? -25.00865 11.64931 -51.46056 1.000 59.52001 152 ASP A C 1
ATOM 1153 O O . ASP A 1 172 ? -24.41466 12.62357 -51.92776 1.000 58.58694 152 ASP A O 1
ATOM 1158 N N . GLY A 1 173 ? -24.64156 11.03689 -50.34582 1.000 57.73257 153 GLY A N 1
ATOM 1159 C CA . GLY A 1 173 ? -23.42591 11.41320 -49.64512 1.000 55.33849 153 GLY A CA 1
ATOM 1160 C C . GLY A 1 173 ? -23.47208 10.84074 -48.24399 1.000 56.68933 153 GLY A C 1
ATOM 1161 O O . GLY A 1 173 ? -24.20325 9.88627 -47.97367 1.000 58.84233 153 GLY A O 1
ATOM 1162 N N . SER A 1 174 ? -22.70984 11.46880 -47.36225 1.000 56.67839 154 SER A N 1
ATOM 1163 C CA . SER A 1 174 ? -22.66971 11.06408 -45.96406 1.000 57.98639 154 SER A CA 1
ATOM 1164 C C . SER A 1 174 ? -22.20792 12.24870 -45.13044 1.000 56.55122 154 SER A C 1
ATOM 1165 O O . SER A 1 174 ? -21.60228 13.18788 -45.64997 1.000 57.38501 154 SER A O 1
ATOM 1168 N N . LYS A 1 175 ? -22.48468 12.18548 -43.82065 1.000 53.98396 155 LYS A N 1
ATOM 1169 C CA . LYS A 1 175 ? -22.02763 13.17987 -42.86220 1.000 50.83945 155 LYS A CA 1
ATOM 1170 C C . LYS A 1 175 ? -21.44214 12.45487 -41.65106 1.000 49.95618 155 LYS A C 1
ATOM 1171 O O . LYS A 1 175 ? -21.67632 11.26687 -41.44103 1.000 48.21993 155 LYS A O 1
ATOM 1177 N N . ILE A 1 176 ? -20.69343 13.17480 -40.83933 1.000 49.03148 156 ILE A N 1
ATOM 1178 C CA . ILE A 1 176 ? -20.00707 12.54142 -39.72337 1.000 49.23675 156 ILE A CA 1
ATOM 1179 C C . ILE A 1 176 ? -20.17202 13.42522 -38.49897 1.000 45.14583 156 ILE A C 1
ATOM 1180 O O . ILE A 1 176 ? -20.24561 14.65460 -38.59367 1.000 43.55463 156 ILE A O 1
ATOM 1185 N N . PHE A 1 177 ? -20.25815 12.79272 -37.32836 1.000 44.07255 157 PHE A N 1
ATOM 1186 C CA . PHE A 1 177 ? -20.51145 13.50518 -36.07332 1.000 42.62586 157 PHE A CA 1
ATOM 1187 C C . PHE A 1 177 ? -21.88148 14.20791 -36.07769 1.000 44.18062 157 PHE A C 1
ATOM 1188 O O . PHE A 1 177 ? -22.05542 15.29342 -35.50094 1.000 44.43159 157 PHE A O 1
ATOM 1196 N N . THR A 1 178 ? -22.87639 13.56515 -36.67096 1.000 44.45658 158 THR A N 1
ATOM 1197 C CA . THR A 1 178 ? -24.24300 14.08958 -36.69539 1.000 45.88169 158 THR A CA 1
ATOM 1198 C C . THR A 1 178 ? -24.89060 13.80725 -35.34976 1.000 46.36611 158 THR A C 1
ATOM 1199 O O . THR A 1 178 ? -25.61438 12.82300 -35.20135 1.000 48.30669 158 THR A O 1
ATOM 1203 N N . SER A 1 179 ? -24.69647 14.70818 -34.37703 1.000 45.52030 159 SER A N 1
ATOM 1204 C CA . SER A 1 179 ? -25.25106 14.49033 -33.04134 1.000 46.71996 159 SER A CA 1
ATOM 1205 C C . SER A 1 179 ? -26.76101 14.42918 -33.09133 1.000 47.49452 159 SER A C 1
ATOM 1206 O O . SER A 1 179 ? -27.40791 15.29260 -33.69668 1.000 48.44003 159 SER A O 1
ATOM 1209 N N . GLY A 1 180 ? -27.30833 13.46322 -32.35772 1.000 48.79642 160 GLY A N 1
ATOM 1210 C CA . GLY A 1 180 ? -28.72811 13.23901 -32.25107 1.000 50.04611 160 GLY A CA 1
ATOM 1211 C C . GLY A 1 180 ? -29.36901 12.57726 -33.46242 1.000 50.70093 160 GLY A C 1
ATOM 1212 O O . GLY A 1 180 ? -30.59125 12.40445 -33.46714 1.000 52.44866 160 GLY A O 1
ATOM 1213 N N . ALA A 1 181 ? -28.61116 12.21856 -34.50090 1.000 50.21207 161 ALA A N 1
ATOM 1214 C CA . ALA A 1 181 ? -29.28387 11.69168 -35.68565 1.000 52.89267 161 ALA A CA 1
ATOM 1215 C C . ALA A 1 181 ? -30.07371 10.42962 -35.35780 1.000 56.27431 161 ALA A C 1
ATOM 1216 O O . ALA A 1 181 ? -31.07373 10.14697 -36.01689 1.000 59.07789 161 ALA A O 1
ATOM 1218 N N . ASN A 1 182 ? -29.63638 9.66375 -34.35102 1.000 56.20341 162 ASN A N 1
ATOM 1219 C CA . ASN A 1 182 ? -30.32528 8.43864 -33.93744 1.000 58.81173 162 ASN A CA 1
ATOM 1220 C C . ASN A 1 182 ? -31.64858 8.71126 -33.22816 1.000 61.06942 162 ASN A C 1
ATOM 1221 O O . ASN A 1 182 ? -32.48607 7.80192 -33.13549 1.000 64.30376 162 ASN A O 1
ATOM 1226 N N . THR A 1 183 ? -31.85746 9.93103 -32.71617 1.000 59.33663 163 THR A N 1
ATOM 1227 C CA . THR A 1 183 ? -33.07938 10.27426 -31.98934 1.000 59.80950 163 THR A CA 1
ATOM 1228 C C . THR A 1 183 ? -33.88471 11.37131 -32.65594 1.000 57.69769 163 THR A C 1
ATOM 1229 O O . THR A 1 183 ? -34.97516 11.67729 -32.17769 1.000 60.61592 163 THR A O 1
ATOM 1233 N N . ALA A 1 184 ? -33.38087 11.97617 -33.72370 1.000 53.96746 164 ALA A N 1
ATOM 1234 C CA . ALA A 1 184 ? -34.05636 13.06264 -34.41426 1.000 55.56765 164 ALA A CA 1
ATOM 1235 C C . ALA A 1 184 ? -35.09021 12.52926 -35.41219 1.000 58.49161 164 ALA A C 1
ATOM 1236 O O . ALA A 1 184 ? -35.03530 11.37586 -35.85129 1.000 58.48754 164 ALA A O 1
ATOM 1238 N N . ASP A 1 185 ? -36.03804 13.40187 -35.76500 1.000 62.14486 165 ASP A N 1
ATOM 1239 C CA . ASP A 1 185 ? -37.00294 13.15193 -36.82709 1.000 65.71659 165 ASP A CA 1
ATOM 1240 C C . ASP A 1 185 ? -36.58300 13.72925 -38.16980 1.000 64.78528 165 ASP A C 1
ATOM 1241 O O . ASP A 1 185 ? -37.10040 13.28195 -39.20295 1.000 65.70229 165 ASP A O 1
ATOM 1246 N N . TYR A 1 186 ? -35.69898 14.73283 -38.17851 1.000 61.32970 166 TYR A N 1
ATOM 1247 C CA . TYR A 1 186 ? -35.26415 15.37388 -39.41661 1.000 59.67485 166 TYR A CA 1
ATOM 1248 C C . TYR A 1 186 ? -33.80790 15.80297 -39.31169 1.000 56.38801 166 TYR A C 1
ATOM 1249 O O . TYR A 1 186 ? -33.34020 16.19978 -38.23966 1.000 55.11309 166 TYR A O 1
ATOM 1258 N N . ILE A 1 187 ? -33.10711 15.73815 -40.44834 1.000 55.17884 167 ILE A N 1
ATOM 1259 C CA . ILE A 1 187 ? -31.75465 16.25769 -40.58712 1.000 54.29681 167 ILE A CA 1
ATOM 1260 C C . ILE A 1 187 ? -31.82366 17.60817 -41.28760 1.000 56.27260 167 ILE A C 1
ATOM 1261 O O . ILE A 1 187 ? -32.48186 17.75390 -42.33147 1.000 58.99663 167 ILE A O 1
ATOM 1266 N N . TRP A 1 188 ? -31.14730 18.59741 -40.71008 1.000 53.51017 168 TRP A N 1
ATOM 1267 C CA . TRP A 1 188 ? -30.92032 19.88188 -41.36448 1.000 53.93574 168 TRP A CA 1
ATOM 1268 C C . TRP A 1 188 ? -29.65242 19.70316 -42.19040 1.000 52.90871 168 TRP A C 1
ATOM 1269 O O . TRP A 1 188 ? -28.54655 19.77909 -41.66169 1.000 50.99163 168 TRP A O 1
ATOM 1280 N N . LEU A 1 189 ? -29.80802 19.42322 -43.49133 1.000 53.28566 169 LEU A N 1
ATOM 1281 C CA . LEU A 1 189 ? -28.72675 18.83877 -44.28466 1.000 53.15955 169 LEU A CA 1
ATOM 1282 C C . LEU A 1 189 ? -28.16283 19.84108 -45.28960 1.000 54.65503 169 LEU A C 1
ATOM 1283 O O . LEU A 1 189 ? -28.89115 20.33593 -46.16238 1.000 56.38386 169 LEU A O 1
ATOM 1288 N N . ALA A 1 190 ? -26.84580 20.09476 -45.18463 1.000 51.87982 170 ALA A N 1
ATOM 1289 C CA . ALA A 1 190 ? -26.12286 20.94718 -46.12070 1.000 50.90003 170 ALA A CA 1
ATOM 1290 C C . ALA A 1 190 ? -25.64646 20.10208 -47.29692 1.000 51.57448 170 ALA A C 1
ATOM 1291 O O . ALA A 1 190 ? -24.88920 19.15081 -47.09881 1.000 49.94099 170 ALA A O 1
ATOM 1293 N N . CYS A 1 191 ? -26.10732 20.44040 -48.51574 1.000 53.93288 171 CYS A N 1
ATOM 1294 C CA . CYS A 1 191 ? -25.83641 19.67535 -49.73024 1.000 57.63490 171 CYS A CA 1
ATOM 1295 C C . CYS A 1 191 ? -25.28787 20.57966 -50.82814 1.000 56.28510 171 CYS A C 1
ATOM 1296 O O . CYS A 1 191 ? -25.63764 21.76241 -50.91915 1.000 57.64567 171 CYS A O 1
ATOM 1299 N N . ARG A 1 192 ? -24.47489 19.98535 -51.69828 1.000 54.60368 172 ARG A N 1
ATOM 1300 C CA . ARG A 1 192 ? -24.02624 20.61443 -52.94881 1.000 56.23969 172 ARG A CA 1
ATOM 1301 C C . ARG A 1 192 ? -25.11390 20.49294 -54.01501 1.000 57.61185 172 ARG A C 1
ATOM 1302 O O . ARG A 1 192 ? -25.40017 19.39556 -54.50899 1.000 57.94895 172 ARG A O 1
ATOM 1310 N N . THR A 1 193 ? -25.72247 21.62059 -54.38426 1.000 61.25643 173 THR A N 1
ATOM 1311 C CA . THR A 1 193 ? -26.74411 21.63190 -55.43005 1.000 64.75000 173 THR A CA 1
ATOM 1312 C C . THR A 1 193 ? -26.23741 22.15975 -56.77439 1.000 66.64048 173 THR A C 1
ATOM 1313 O O . THR A 1 193 ? -26.87268 21.91645 -57.81730 1.000 67.86176 173 THR A O 1
ATOM 1317 N N . ASP A 1 194 ? -25.10961 22.85770 -56.80483 1.000 67.56265 174 ASP A N 1
ATOM 1318 C CA . ASP A 1 194 ? -24.58367 23.36425 -58.07168 1.000 73.18061 174 ASP A CA 1
ATOM 1319 C C . ASP A 1 194 ? -23.09353 23.08257 -58.11662 1.000 77.54362 174 ASP A C 1
ATOM 1320 O O . ASP A 1 194 ? -22.29248 23.86887 -57.58301 1.000 76.65108 174 ASP A O 1
ATOM 1325 N N . PRO A 1 195 ? -22.68231 21.99612 -58.76793 1.000 83.64263 175 PRO A N 1
ATOM 1326 C CA . PRO A 1 195 ? -21.27588 21.59127 -58.70439 1.000 84.77736 175 PRO A CA 1
ATOM 1327 C C . PRO A 1 195 ? -20.34204 22.51283 -59.46660 1.000 86.08706 175 PRO A C 1
ATOM 1328 O O . PRO A 1 195 ? -19.12617 22.34515 -59.35197 1.000 86.21924 175 PRO A O 1
ATOM 1332 N N . GLU A 1 196 ? -20.85429 23.46885 -60.24214 1.000 86.71631 176 GLU A N 1
ATOM 1333 C CA . GLU A 1 196 ? -19.99265 24.35424 -61.00941 1.000 87.20778 176 GLU A CA 1
ATOM 1334 C C . GLU A 1 196 ? -19.82725 25.73644 -60.38819 1.000 81.48706 176 GLU A C 1
ATOM 1335 O O . GLU A 1 196 ? -18.99673 26.50977 -60.86548 1.000 80.38798 176 GLU A O 1
ATOM 1341 N N . ALA A 1 197 ? -20.56710 26.06177 -59.33187 1.000 78.15938 177 ALA A N 1
ATOM 1342 C CA . ALA A 1 197 ? -20.53520 27.39116 -58.73591 1.000 75.79600 177 ALA A CA 1
ATOM 1343 C C . ALA A 1 197 ? -19.37764 27.54290 -57.75757 1.000 71.45190 177 ALA A C 1
ATOM 1344 O O . ALA A 1 197 ? -18.83825 26.55310 -57.24271 1.000 69.07071 177 ALA A O 1
ATOM 1346 N N . PRO A 1 198 ? -18.98692 28.78274 -57.46194 1.000 70.30840 178 PRO A N 1
ATOM 1347 C CA . PRO A 1 198 ? -18.10982 29.01294 -56.30948 1.000 69.07053 178 PRO A CA 1
ATOM 1348 C C . PRO A 1 198 ? -18.60694 28.16889 -55.14780 1.000 67.95144 178 PRO A C 1
ATOM 1349 O O . PRO A 1 198 ? -19.81085 27.99215 -54.97342 1.000 67.45899 178 PRO A O 1
ATOM 1353 N N . LYS A 1 199 ? -17.67346 27.60031 -54.38410 1.000 69.55212 179 LYS A N 1
ATOM 1354 C CA . LYS A 1 199 ? -18.05697 26.62599 -53.35867 1.000 70.53369 179 LYS A CA 1
ATOM 1355 C C . LYS A 1 199 ? -19.08531 27.19575 -52.38349 1.000 71.58454 179 LYS A C 1
ATOM 1356 O O . LYS A 1 199 ? -20.05115 26.51171 -52.03381 1.000 72.12131 179 LYS A O 1
ATOM 1362 N N . HIS A 1 200 ? -18.91358 28.44888 -51.94731 1.000 72.54832 180 HIS A N 1
ATOM 1363 C CA . HIS A 1 200 ? -19.89088 29.06812 -51.05623 1.000 72.30732 180 HIS A CA 1
ATOM 1364 C C . HIS A 1 200 ? -21.23464 29.28940 -51.72831 1.000 71.52058 180 HIS A C 1
ATOM 1365 O O . HIS A 1 200 ? -22.23049 29.52601 -51.03860 1.000 71.31990 180 HIS A O 1
ATOM 1372 N N . LYS A 1 201 ? -21.29522 29.23521 -53.05486 1.000 70.05056 181 LYS A N 1
ATOM 1373 C CA . LYS A 1 201 ? -22.53190 29.54731 -53.76531 1.000 71.24210 181 LYS A CA 1
ATOM 1374 C C . LYS A 1 201 ? -23.16282 28.31220 -54.40504 1.000 68.55174 181 LYS A C 1
ATOM 1375 O O . LYS A 1 201 ? -24.04274 28.44590 -55.25723 1.000 69.52954 181 LYS A O 1
ATOM 1381 N N . GLY A 1 202 ? -22.73266 27.11198 -54.00140 1.000 64.35386 182 GLY A N 1
ATOM 1382 C CA . GLY A 1 202 ? -23.23342 25.87694 -54.57950 1.000 62.46952 182 GLY A CA 1
ATOM 1383 C C . GLY A 1 202 ? -24.00220 25.00539 -53.60175 1.000 59.67779 182 GLY A C 1
ATOM 1384 O O . GLY A 1 202 ? -24.32204 23.85280 -53.90241 1.000 59.09431 182 GLY A O 1
ATOM 1385 N N . ILE A 1 203 ? -24.34881 25.55938 -52.43950 1.000 58.42875 183 ILE A N 1
ATOM 1386 C CA . ILE A 1 203 ? -24.83864 24.78791 -51.29995 1.000 55.13528 183 ILE A CA 1
ATOM 1387 C C . ILE A 1 203 ? -26.29380 25.13776 -51.03669 1.000 58.66929 183 ILE A C 1
ATOM 1388 O O . ILE A 1 203 ? -26.68944 26.30429 -51.14652 1.000 60.92655 183 ILE A O 1
ATOM 1393 N N . SER A 1 204 ? -27.08598 24.13436 -50.68250 1.000 58.78049 184 SER A N 1
ATOM 1394 C CA . SER A 1 204 ? -28.42204 24.37200 -50.15544 1.000 60.71865 184 SER A CA 1
ATOM 1395 C C . SER A 1 204 ? -28.62356 23.58694 -48.86226 1.000 59.17891 184 SER A C 1
ATOM 1396 O O . SER A 1 204 ? -27.96982 22.56712 -48.61777 1.000 57.87545 184 SER A O 1
ATOM 1399 N N . ILE A 1 205 ? -29.50612 24.10721 -48.01750 1.000 59.00732 185 ILE A N 1
ATOM 1400 C CA . ILE A 1 205 ? -30.00867 23.39522 -46.84906 1.000 58.01011 185 ILE A CA 1
ATOM 1401 C C . ILE A 1 205 ? -31.27483 22.64329 -47.25131 1.000 60.43038 185 ILE A C 1
ATOM 1402 O O . ILE A 1 205 ? -32.20328 23.23383 -47.82411 1.000 62.44245 185 ILE A O 1
ATOM 1407 N N . ILE A 1 206 ? -31.31211 21.33371 -46.98893 1.000 60.16317 186 ILE A N 1
ATOM 1408 C CA . ILE A 1 206 ? -32.49211 20.51355 -47.26943 1.000 63.31233 186 ILE A CA 1
ATOM 1409 C C . ILE A 1 206 ? -32.88915 19.71550 -46.02566 1.000 62.11087 186 ILE A C 1
ATOM 1410 O O . ILE A 1 206 ? -32.03142 19.11598 -45.35918 1.000 60.32844 186 ILE A O 1
ATOM 1415 N N . ILE A 1 207 ? -34.19074 19.67992 -45.72498 1.000 61.81544 187 ILE A N 1
ATOM 1416 C CA . ILE A 1 207 ? -34.67769 18.91187 -44.57752 1.000 60.96260 187 ILE A CA 1
ATOM 1417 C C . ILE A 1 207 ? -34.98142 17.49115 -45.03457 1.000 63.15144 187 ILE A C 1
ATOM 1418 O O . ILE A 1 207 ? -35.79385 17.27487 -45.94247 1.000 65.07438 187 ILE A O 1
ATOM 1423 N N . VAL A 1 208 ? -34.33253 16.52391 -44.40344 1.000 63.39104 188 VAL A N 1
ATOM 1424 C CA . VAL A 1 208 ? -34.45892 15.11887 -44.75867 1.000 66.27483 188 VAL A CA 1
ATOM 1425 C C . VAL A 1 208 ? -35.09852 14.38358 -43.58874 1.000 66.75636 188 VAL A C 1
ATOM 1426 O O . VAL A 1 208 ? -34.55209 14.39452 -42.48023 1.000 66.53984 188 VAL A O 1
ATOM 1430 N N . PRO A 1 209 ? -36.23085 13.70703 -43.78229 1.000 67.47067 189 PRO A N 1
ATOM 1431 C CA . PRO A 1 209 ? -36.80070 12.90121 -42.69437 1.000 66.70202 189 PRO A CA 1
ATOM 1432 C C . PRO A 1 209 ? -35.91363 11.69804 -42.38926 1.000 65.90514 189 PRO A C 1
ATOM 1433 O O . PRO A 1 209 ? -35.34406 11.07690 -43.29316 1.000 66.14167 189 PRO A O 1
ATOM 1437 N N . THR A 1 210 ? -35.78268 11.38133 -41.09604 1.000 64.14150 190 THR A N 1
ATOM 1438 C CA . THR A 1 210 ? -34.90840 10.28972 -40.69240 1.000 63.02400 190 THR A CA 1
ATOM 1439 C C . THR A 1 210 ? -35.52895 8.92991 -40.95106 1.000 66.25498 190 THR A C 1
ATOM 1440 O O . THR A 1 210 ? -34.84172 7.91827 -40.78439 1.000 67.19766 190 THR A O 1
ATOM 1444 N N . ASP A 1 211 ? -36.78952 8.87747 -41.35553 1.000 69.20118 191 ASP A N 1
ATOM 1445 C CA . ASP A 1 211 ? -37.38537 7.63047 -41.82132 1.000 73.33375 191 ASP A CA 1
ATOM 1446 C C . ASP A 1 211 ? -37.31317 7.48294 -43.33656 1.000 74.34220 191 ASP A C 1
ATOM 1447 O O . ASP A 1 211 ? -37.78660 6.47683 -43.87223 1.000 76.48391 191 ASP A O 1
ATOM 1452 N N . ALA A 1 212 ? -36.75503 8.46621 -44.03768 1.000 73.47230 192 ALA A N 1
ATOM 1453 C CA . ALA A 1 212 ? -36.62570 8.36818 -45.48513 1.000 74.60828 192 ALA A CA 1
ATOM 1454 C C . ALA A 1 212 ? -35.91023 7.08260 -45.86251 1.000 73.26264 192 ALA A C 1
ATOM 1455 O O . ALA A 1 212 ? -35.01597 6.61237 -45.15353 1.000 68.81537 192 ALA A O 1
ATOM 1457 N N . GLU A 1 213 ? -36.34062 6.50202 -46.97104 1.000 76.93719 193 GLU A N 1
ATOM 1458 C CA . GLU A 1 213 ? -35.66165 5.35811 -47.55306 1.000 79.75255 193 GLU A CA 1
ATOM 1459 C C . GLU A 1 213 ? -34.31152 5.78848 -48.11132 1.000 72.90259 193 GLU A C 1
ATOM 1460 O O . GLU A 1 213 ? -34.20809 6.80030 -48.80851 1.000 72.12077 193 GLU A O 1
ATOM 1466 N N . GLY A 1 214 ? -33.28506 5.00002 -47.83965 1.000 70.28559 194 GLY A N 1
ATOM 1467 C CA . GLY A 1 214 ? -31.92528 5.39216 -48.14089 1.000 68.11332 194 GLY A CA 1
ATOM 1468 C C . GLY A 1 214 ? -31.20263 6.14243 -47.02322 1.000 65.39898 194 GLY A C 1
ATOM 1469 O O . GLY A 1 214 ? -29.99095 6.39346 -47.14657 1.000 62.74729 194 GLY A O 1
ATOM 1470 N N . PHE A 1 215 ? -31.88680 6.51865 -45.94445 1.000 66.23800 195 PHE A N 1
ATOM 1471 C CA . PHE A 1 215 ? -31.18836 7.13579 -44.82115 1.000 63.89299 195 PHE A CA 1
ATOM 1472 C C . PHE A 1 215 ? -30.79196 6.07413 -43.80331 1.000 62.88472 195 PHE A C 1
ATOM 1473 O O . PHE A 1 215 ? -31.56448 5.16626 -43.51143 1.000 64.66114 195 PHE A O 1
ATOM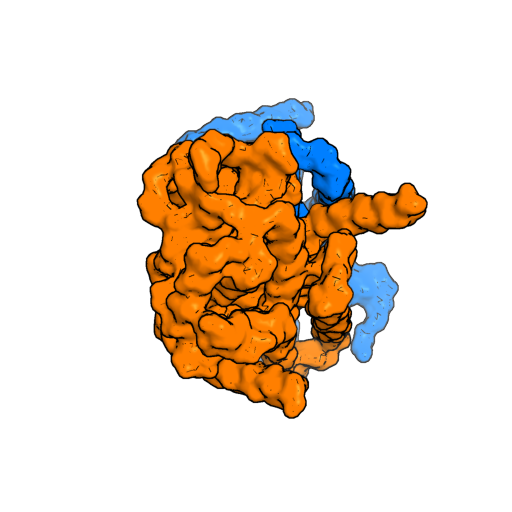 1481 N N . SER A 1 216 ? -29.58469 6.19685 -43.25841 1.000 61.41919 196 SER A N 1
ATOM 1482 C CA . SER A 1 216 ? -29.10595 5.26770 -42.24423 1.000 62.84251 196 SER A CA 1
ATOM 1483 C C . SER A 1 216 ? -28.05283 5.98075 -41.40444 1.000 60.22762 196 SER A C 1
ATOM 1484 O O . SER A 1 216 ? -27.51038 7.01101 -41.81368 1.000 59.30957 196 SER A O 1
ATOM 1487 N N . TRP A 1 217 ? -27.77804 5.44812 -40.20770 1.000 60.31441 197 TRP A N 1
ATOM 1488 C CA . TRP A 1 217 ? -26.78340 6.03516 -39.30830 1.000 57.58109 197 TRP A CA 1
ATOM 1489 C C . TRP A 1 217 ? -26.06360 4.92317 -38.55805 1.000 57.83329 197 TRP A C 1
ATOM 1490 O O . TRP A 1 217 ? -26.59372 3.81617 -38.41611 1.000 58.97074 197 TRP A O 1
ATOM 1501 N N . SER A 1 218 ? -24.87047 5.23657 -38.03869 1.000 55.49811 198 SER A N 1
ATOM 1502 C CA . SER A 1 218 ? -24.10491 4.31106 -37.20007 1.000 57.00827 198 SER A CA 1
ATOM 1503 C C . SER A 1 218 ? -23.44661 5.06608 -36.05519 1.000 53.56354 198 SER A C 1
ATOM 1504 O O . SER A 1 218 ? -23.06288 6.23432 -36.20599 1.000 51.75175 198 SER A O 1
ATOM 1507 N N . PRO A 1 219 ? -23.30753 4.42938 -34.89312 1.000 53.69133 199 PRO A N 1
ATOM 1508 C CA . PRO A 1 219 ? -22.86716 5.15441 -33.70346 1.000 52.62960 199 PRO A CA 1
ATOM 1509 C C . PRO A 1 219 ? -21.37356 5.42937 -33.70974 1.000 51.78526 199 PRO A C 1
ATOM 1510 O O . PRO A 1 219 ? -20.58504 4.67220 -34.27047 1.000 53.02046 199 PRO A O 1
ATOM 1514 N N . ILE A 1 220 ? -20.99784 6.53435 -33.05440 1.000 49.77310 200 ILE A N 1
ATOM 1515 C CA . ILE A 1 220 ? -19.61321 6.89748 -32.74354 1.000 48.13841 200 ILE A CA 1
ATOM 1516 C C . ILE A 1 220 ? -19.56097 7.27732 -31.25934 1.000 47.49106 200 ILE A C 1
ATOM 1517 O O . ILE A 1 220 ? -20.21182 8.24441 -30.84947 1.000 46.96741 200 ILE A O 1
ATOM 1522 N N . GLN A 1 221 ? -18.77939 6.54646 -30.46094 1.000 48.69627 201 GLN A N 1
ATOM 1523 C CA . GLN A 1 221 ? -18.65218 6.83935 -29.03069 1.000 48.98883 201 GLN A CA 1
ATOM 1524 C C . GLN A 1 221 ? -17.49665 7.79733 -28.80411 1.000 45.02750 201 GLN A C 1
ATOM 1525 O O . GLN A 1 221 ? -16.40489 7.59475 -29.35368 1.000 43.95097 201 GLN A O 1
ATOM 1531 N N . THR A 1 222 ? -17.71966 8.81793 -27.98065 1.000 42.26514 202 THR A N 1
ATOM 1532 C CA . THR A 1 222 ? -16.67614 9.80128 -27.71750 1.000 42.04065 202 THR A CA 1
ATOM 1533 C C . THR A 1 222 ? -16.04065 9.55649 -26.35609 1.000 41.45421 202 THR A C 1
ATOM 1534 O O . THR A 1 222 ? -16.62820 8.95841 -25.45408 1.000 42.20054 202 THR A O 1
ATOM 1538 N N . VAL A 1 223 ? -14.82978 10.06893 -26.21644 1.000 39.69950 203 VAL A N 1
ATOM 1539 C CA . VAL A 1 223 ? -14.10774 9.88819 -24.96989 1.000 40.56940 203 VAL A CA 1
ATOM 1540 C C . VAL A 1 223 ? -14.86052 10.52946 -23.80174 1.000 42.94961 203 VAL A C 1
ATOM 1541 O O . VAL A 1 223 ? -14.72796 10.09679 -22.64170 1.000 43.81207 203 VAL A O 1
ATOM 1545 N N . GLY A 1 224 ? -15.66213 11.55607 -24.08931 1.000 41.22350 204 GLY A N 1
ATOM 1546 C CA . GLY A 1 224 ? -16.48133 12.24458 -23.12164 1.000 42.70072 204 GLY A CA 1
ATOM 1547 C C . GLY A 1 224 ? -17.73870 11.52637 -22.69455 1.000 45.19199 204 GLY A C 1
ATOM 1548 O O . GLY A 1 224 ? -18.37855 11.95716 -21.73129 1.000 46.16526 204 GLY A O 1
ATOM 1549 N N . GLY A 1 225 ? -18.08000 10.39322 -23.31266 1.000 44.22512 205 GLY A N 1
ATOM 1550 C CA . GLY A 1 225 ? -19.25506 9.65158 -22.90964 1.000 47.13033 205 GLY A CA 1
ATOM 1551 C C . GLY A 1 225 ? -20.43537 9.78907 -23.84627 1.000 50.86944 205 GLY A C 1
ATOM 1552 O O . GLY A 1 225 ? -21.37464 8.99342 -23.74613 1.000 53.53424 205 GLY A O 1
ATOM 1553 N N . MET A 1 226 ? -20.41632 10.76206 -24.75257 1.000 52.35932 206 MET A N 1
ATOM 1554 C CA . MET A 1 226 ? -21.48607 10.94698 -25.71889 1.000 57.63945 206 MET A CA 1
ATOM 1555 C C . MET A 1 226 ? -21.40970 9.92072 -26.84157 1.000 53.55092 206 MET A C 1
ATOM 1556 O O . MET A 1 226 ? -20.33410 9.45393 -27.21760 1.000 51.92336 206 MET A O 1
ATOM 1561 N N . VAL A 1 227 ? -22.57051 9.59304 -27.39649 1.000 52.16034 207 VAL A N 1
ATOM 1562 C CA . VAL A 1 227 ? -22.66058 8.87164 -28.65808 1.000 51.97912 207 VAL A CA 1
ATOM 1563 C C . VAL A 1 227 ? -23.17654 9.85958 -29.69917 1.000 50.92454 207 VAL A C 1
ATOM 1564 O O . VAL A 1 227 ? -24.25225 10.43930 -29.52532 1.000 52.32377 207 VAL A O 1
ATOM 1568 N N . VAL A 1 228 ? -22.39327 10.09315 -30.75418 1.000 47.42664 208 VAL A N 1
ATOM 1569 C CA . VAL A 1 228 ? -22.89142 10.80777 -31.93189 1.000 46.25636 208 VAL A CA 1
ATOM 1570 C C . VAL A 1 228 ? -22.95492 9.77653 -33.06075 1.000 47.73030 208 VAL A C 1
ATOM 1571 O O . VAL A 1 228 ? -22.96004 8.57531 -32.78133 1.000 49.37941 208 VAL A O 1
ATOM 1575 N N . THR A 1 229 ? -23.03551 10.19358 -34.32964 1.000 47.91115 209 THR A N 1
ATOM 1576 C CA . THR A 1 229 ? -23.24624 9.23515 -35.41355 1.000 49.53116 209 THR A CA 1
ATOM 1577 C C . THR A 1 229 ? -22.48929 9.65643 -36.66172 1.000 49.92235 209 THR A C 1
ATOM 1578 O O . THR A 1 229 ? -22.00432 10.78492 -36.78439 1.000 49.49601 209 THR A O 1
ATOM 1582 N N . ALA A 1 230 ? -22.36797 8.71070 -37.57879 1.000 49.69933 210 ALA A N 1
ATOM 1583 C CA . ALA A 1 230 ? -22.21329 9.01575 -38.98963 1.000 49.43305 210 ALA A CA 1
ATOM 1584 C C . ALA A 1 230 ? -23.58555 8.78894 -39.61770 1.000 50.08422 210 ALA A C 1
ATOM 1585 O O . ALA A 1 230 ? -24.33017 7.91684 -39.17879 1.000 51.61479 210 ALA A O 1
ATOM 1587 N N . THR A 1 231 ? -23.94753 9.60141 -40.60146 1.000 49.26090 211 THR A N 1
ATOM 1588 C CA . THR A 1 231 ? -25.20039 9.38719 -41.29899 1.000 49.61426 211 THR A CA 1
ATOM 1589 C C . THR A 1 231 ? -24.89605 9.20398 -42.77193 1.000 52.32187 211 THR A C 1
ATOM 1590 O O . THR A 1 231 ? -23.89799 9.72981 -43.27919 1.000 51.37095 211 THR A O 1
ATOM 1594 N N . TYR A 1 232 ? -25.73246 8.40628 -43.43164 1.000 55.22109 212 TYR A N 1
ATOM 1595 C CA . TYR A 1 232 ? -25.55251 8.00840 -44.82498 1.000 59.37836 212 TYR A CA 1
ATOM 1596 C C . TYR A 1 232 ? -26.82910 8.27862 -45.60477 1.000 60.96377 212 TYR A C 1
ATOM 1597 O O . TYR A 1 232 ? -27.92900 8.03351 -45.10157 1.000 61.09842 212 TYR A O 1
ATOM 1606 N N . TYR A 1 233 ? -26.66644 8.77028 -46.84537 1.000 62.26816 213 TYR A N 1
ATOM 1607 C CA . TYR A 1 233 ? -27.77323 9.15285 -47.73094 1.000 63.49322 213 TYR A CA 1
ATOM 1608 C C . TYR A 1 233 ? -27.50704 8.51380 -49.08332 1.000 65.65112 213 TYR A C 1
ATOM 1609 O O . TYR A 1 233 ? -26.59532 8.93015 -49.81164 1.000 64.97736 213 TYR A O 1
ATOM 1618 N N . SER A 1 234 ? -28.29208 7.49782 -49.40337 1.000 66.92214 214 SER A N 1
ATOM 1619 C CA . SER A 1 234 ? -28.10578 6.69434 -50.60128 1.000 69.11340 214 SER A CA 1
ATOM 1620 C C . SER A 1 234 ? -29.39679 6.77626 -51.40720 1.000 69.23169 214 SER A C 1
ATOM 1621 O O . SER A 1 234 ? -30.37723 6.09698 -51.08749 1.000 71.17334 214 SER A O 1
ATOM 1624 N N . GLY A 1 235 ? -29.41173 7.64352 -52.41867 1.000 67.74053 215 GLY A N 1
ATOM 1625 C CA . GLY A 1 235 ? -30.59280 7.79868 -53.24779 1.000 69.68144 215 GLY A CA 1
ATOM 1626 C C . GLY A 1 235 ? -31.77722 8.37401 -52.52244 1.000 70.39214 215 GLY A C 1
ATOM 1627 O O . GLY A 1 235 ? -32.90557 8.23328 -52.99454 1.000 72.65254 215 GLY A O 1
ATOM 1628 N N . VAL A 1 236 ? -31.55761 9.02541 -51.37817 1.000 69.74427 216 VAL A N 1
ATOM 1629 C CA . VAL A 1 236 ? -32.67458 9.56645 -50.61460 1.000 72.61514 216 VAL A CA 1
ATOM 1630 C C . VAL A 1 236 ? -33.41073 10.60800 -51.44117 1.000 73.63632 216 VAL A C 1
ATOM 1631 O O . VAL A 1 236 ? -32.79778 11.48938 -52.05433 1.000 73.60907 216 VAL A O 1
ATOM 1635 N N . ARG A 1 237 ? -34.73703 10.54506 -51.41974 1.000 74.52412 217 ARG A N 1
ATOM 1636 C CA . ARG A 1 237 ? -35.56392 11.41190 -52.24505 1.000 75.51875 217 ARG A CA 1
ATOM 1637 C C . ARG A 1 237 ? -36.42139 12.30958 -51.36269 1.000 74.85185 217 ARG A C 1
ATOM 1638 O O . ARG A 1 237 ? -37.12150 11.82448 -50.46757 1.000 74.72898 217 ARG A O 1
ATOM 1646 N N . VAL A 1 238 ? -36.39007 13.61000 -51.63993 1.000 75.61555 218 VAL A N 1
ATOM 1647 C CA . VAL A 1 238 ? -37.10057 14.60331 -50.83344 1.000 77.62193 218 VAL A CA 1
ATOM 1648 C C . VAL A 1 238 ? -37.75254 15.60674 -51.77649 1.000 79.63973 218 VAL A C 1
ATOM 1649 O O . VAL A 1 238 ? -37.11521 16.03137 -52.75106 1.000 78.47149 218 VAL A O 1
ATOM 1653 N N . PRO A 1 239 ? -39.00090 16.01235 -51.54570 1.000 83.15660 219 PRO A N 1
ATOM 1654 C CA . PRO A 1 239 ? -39.60746 17.02528 -52.41950 1.000 85.59762 219 PRO A CA 1
ATOM 1655 C C . PRO A 1 239 ? -38.78996 18.30740 -52.40535 1.000 83.74264 219 PRO A C 1
ATOM 1656 O O . PRO A 1 239 ? -38.15295 18.65368 -51.40271 1.000 82.01912 219 PRO A O 1
ATOM 1660 N N . VAL A 1 240 ? -38.80215 19.00549 -53.54501 1.000 83.60965 220 VAL A N 1
ATOM 1661 C CA . VAL A 1 240 ? -38.05706 20.25479 -53.68960 1.000 81.34893 220 VAL A CA 1
ATOM 1662 C C . VAL A 1 240 ? -38.55187 21.33808 -52.73493 1.000 80.55392 220 VAL A C 1
ATOM 1663 O O . VAL A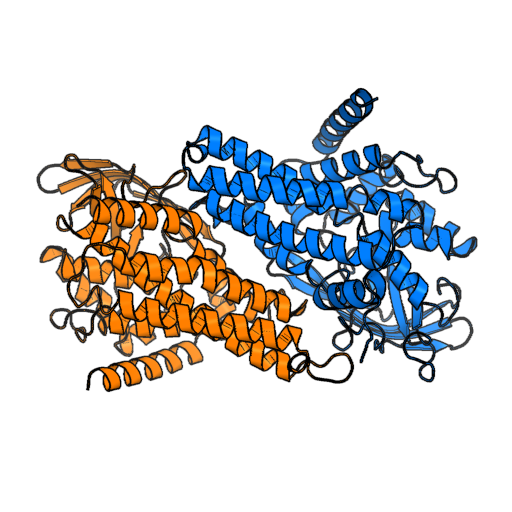 1 240 ? -37.78427 22.24120 -52.38334 1.000 80.45398 220 VAL A O 1
ATOM 1667 N N . SER A 1 241 ? -39.80385 21.26229 -52.27215 1.000 81.26840 221 SER A N 1
ATOM 1668 C CA . SER A 1 241 ? -40.28115 22.22615 -51.28127 1.000 84.90284 221 SER A CA 1
ATOM 1669 C C . SER A 1 241 ? -39.55427 22.12110 -49.93028 1.000 78.15922 221 SER A C 1
ATOM 1670 O O . SER A 1 241 ? -39.70767 23.01542 -49.08786 1.000 76.39831 221 SER A O 1
ATOM 1673 N N . GLU A 1 242 ? -38.81281 21.04725 -49.68283 1.000 75.50125 222 GLU A N 1
ATOM 1674 C CA . GLU A 1 242 ? -38.06819 20.86701 -48.43874 1.000 74.25421 222 GLU A CA 1
ATOM 1675 C C . GLU A 1 242 ? -36.69546 21.56583 -48.44134 1.000 72.60396 222 GLU A C 1
ATOM 1676 O O . GLU A 1 242 ? -35.90951 21.36967 -47.50974 1.000 69.72625 222 GLU A O 1
ATOM 1682 N N . VAL A 1 243 ? -36.39450 22.37363 -49.45310 1.000 74.05406 223 VAL A N 1
ATOM 1683 C CA . VAL A 1 243 ? -35.22527 23.24739 -49.43007 1.000 72.48054 223 VAL A CA 1
ATOM 1684 C C . VAL A 1 243 ? -35.56548 24.49504 -48.62888 1.000 73.02091 223 VAL A C 1
ATOM 1685 O O . VAL A 1 243 ? -36.56607 25.16484 -48.90375 1.000 75.87541 223 VAL A O 1
ATOM 1689 N N . VAL A 1 244 ? -34.74172 24.83105 -47.65545 1.000 70.42169 224 VAL A N 1
ATOM 1690 C CA . VAL A 1 244 ? -34.98150 26.03203 -46.86743 1.000 71.14190 224 VAL A CA 1
ATOM 1691 C C . VAL A 1 244 ? -34.23089 27.18847 -47.51288 1.000 71.59555 224 VAL A C 1
ATOM 1692 O O . VAL A 1 244 ? -33.03468 27.08284 -47.78062 1.000 69.65775 224 VAL A O 1
ATOM 1696 N N . GLY A 1 245 ? -34.90938 28.31227 -47.71678 1.000 75.08484 225 GLY A N 1
ATOM 1697 C CA . GLY A 1 245 ? -34.23544 29.42863 -48.34758 1.000 76.95469 225 GLY A CA 1
ATOM 1698 C C . GLY A 1 245 ? -34.23794 29.22880 -49.85429 1.000 80.14819 225 GLY A C 1
ATOM 1699 O O . GLY A 1 245 ? -35.07845 28.51414 -50.39552 1.000 80.15223 225 GLY A O 1
ATOM 1700 N N . GLU A 1 246 ? -33.26897 29.84363 -50.52891 1.000 83.07353 226 GLU A N 1
ATOM 1701 C CA . GLU A 1 246 ? -33.11782 29.71348 -51.96967 1.000 86.65775 226 GLU A CA 1
ATOM 1702 C C . GLU A 1 246 ? -32.10631 28.62855 -52.31499 1.000 79.74838 226 GLU A C 1
ATOM 1703 O O . GLU A 1 246 ? -31.13529 28.39974 -51.58589 1.000 75.78702 226 GLU A O 1
ATOM 1709 N N . ILE A 1 247 ? -32.34584 27.95430 -53.44343 1.000 76.91208 227 ILE A N 1
ATOM 1710 C CA . ILE A 1 247 ? -31.41445 26.93587 -53.90714 1.000 72.62302 227 ILE A CA 1
ATOM 1711 C C . ILE A 1 247 ? -30.08318 27.60336 -54.21696 1.000 72.72255 227 ILE A C 1
ATOM 1712 O O . ILE A 1 247 ? -30.02833 28.68340 -54.82266 1.000 74.98531 227 ILE A O 1
ATOM 1717 N N . ASN A 1 248 ? -29.00066 26.98137 -53.75501 1.000 70.84207 228 ASN A N 1
ATOM 1718 C CA . ASN A 1 248 ? -27.63433 27.47847 -53.83373 1.000 70.22150 228 ASN A CA 1
ATOM 1719 C C . ASN A 1 248 ? -27.37074 28.65217 -52.89698 1.000 70.08073 228 ASN A C 1
ATOM 1720 O O . ASN A 1 248 ? -26.24117 29.17539 -52.89861 1.000 69.89598 228 ASN A O 1
ATOM 1725 N N . GLY A 1 249 ? -28.35800 29.07635 -52.09439 1.000 69.41819 229 GLY A N 1
ATOM 1726 C CA . GLY A 1 249 ? -28.20334 30.14576 -51.12419 1.000 68.53651 229 GLY A CA 1
ATOM 1727 C C . GLY A 1 249 ? -28.05395 29.63844 -49.69827 1.000 64.90749 229 GLY A C 1
ATOM 1728 O O . GLY A 1 249 ? -28.29274 30.36830 -48.73137 1.000 65.43349 229 GLY A O 1
ATOM 1729 N N . GLY A 1 250 ? -27.61125 28.38758 -49.55067 1.000 62.94889 230 GLY A N 1
ATOM 1730 C CA . GLY A 1 250 ? -27.60563 27.74872 -48.25063 1.000 61.56349 230 GLY A CA 1
ATOM 1731 C C . GLY A 1 250 ? -26.55644 28.26812 -47.29091 1.000 63.47555 230 GLY A C 1
ATOM 1732 O O . GLY A 1 250 ? -26.64855 28.00074 -46.08859 1.000 62.48254 230 GLY A O 1
ATOM 1733 N N . TRP A 1 251 ? -25.55895 29.00074 -47.78179 1.000 65.65235 231 TRP A N 1
ATOM 1734 C CA . TRP A 1 251 ? -24.48468 29.38822 -46.88000 1.00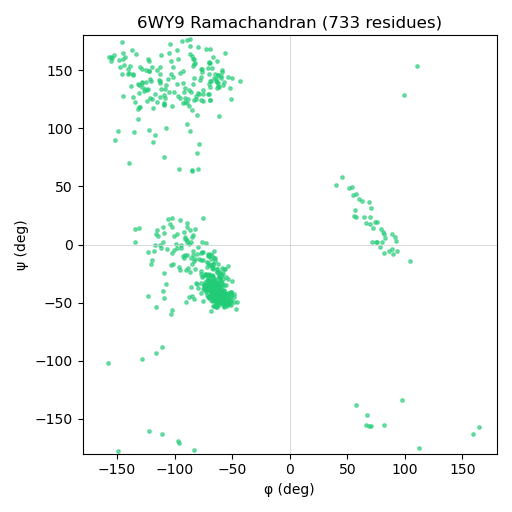0 65.77696 231 TRP A CA 1
ATOM 1735 C C . TRP A 1 251 ? -24.97175 30.39780 -45.84562 1.000 68.13860 231 TRP A C 1
ATOM 1736 O O . TRP A 1 251 ? -24.59293 30.31790 -44.67357 1.000 67.39564 231 TRP A O 1
ATOM 1747 N N . LYS A 1 252 ? -25.83490 31.33493 -46.24027 1.000 71.77512 232 LYS A N 1
ATOM 1748 C CA . LYS A 1 252 ? -26.33620 32.28225 -45.25318 1.000 75.45069 232 LYS A CA 1
ATOM 1749 C C . LYS A 1 252 ? -27.18119 31.59583 -44.18315 1.000 68.81003 232 LYS A C 1
ATOM 1750 O O . LYS A 1 252 ? -27.23409 32.07594 -43.05253 1.000 68.08914 232 LYS A O 1
ATOM 1756 N N . LEU A 1 253 ? -27.86222 30.49921 -44.51846 1.000 65.03649 233 LEU A N 1
ATOM 1757 C CA . LEU A 1 253 ? -28.59765 29.75842 -43.50284 1.000 64.04913 233 LEU A CA 1
ATOM 1758 C C . LEU A 1 253 ? -27.64060 29.06258 -42.55688 1.000 64.49499 233 LEU A C 1
ATOM 1759 O O . LEU A 1 253 ? -27.84000 29.06927 -41.33636 1.000 64.23585 233 LEU A O 1
ATOM 1764 N N . ILE A 1 254 ? -26.60712 28.42566 -43.10891 1.000 63.73718 234 ILE A N 1
ATOM 1765 C CA . ILE A 1 254 ? -25.63078 27.76378 -42.25761 1.000 63.28833 234 ILE A CA 1
ATOM 1766 C C . ILE A 1 254 ? -25.06636 28.75250 -41.24672 1.000 64.44859 234 ILE A C 1
ATOM 1767 O O . ILE A 1 254 ? -24.99742 28.46631 -40.04409 1.000 63.76626 234 ILE A O 1
ATOM 1772 N N . THR A 1 255 ? -24.68992 29.94724 -41.70761 1.000 65.83169 235 THR A N 1
ATOM 1773 C CA . THR A 1 255 ? -24.08148 30.89773 -40.78360 1.000 66.74173 235 THR A CA 1
ATOM 1774 C C . THR A 1 255 ? -25.09179 31.38251 -39.74681 1.000 68.06800 235 THR A C 1
ATOM 1775 O O . THR A 1 255 ? -24.77125 31.47927 -38.55568 1.000 67.27619 235 THR A O 1
ATOM 1779 N N . THR A 1 256 ? -26.31322 31.69847 -40.18322 1.000 69.72480 236 THR A N 1
ATOM 1780 C CA . THR A 1 256 ? -27.34559 32.09565 -39.23369 1.000 70.49474 236 THR A CA 1
ATOM 1781 C C . THR A 1 256 ? -27.49192 31.07107 -38.11512 1.000 69.18085 236 THR A C 1
ATOM 1782 O O . THR A 1 256 ? -27.48087 31.43120 -36.93161 1.000 68.83432 236 THR A O 1
ATOM 1786 N N . GLN A 1 257 ? -27.64008 29.78599 -38.45687 1.000 68.51986 237 GLN A N 1
ATOM 1787 C CA . GLN A 1 257 ? -27.82744 28.83109 -37.36743 1.000 69.45472 237 GLN A CA 1
ATOM 1788 C C . GLN A 1 257 ? -26.54225 28.62803 -36.56793 1.000 66.72137 237 GLN A C 1
ATOM 1789 O O . GLN A 1 257 ? -26.61620 28.34363 -35.36979 1.000 66.19953 237 GLN A O 1
ATOM 1795 N N . LEU A 1 258 ? -25.36744 28.79158 -37.18814 1.000 65.79694 238 LEU A N 1
ATOM 1796 C CA . LEU A 1 258 ? -24.12941 28.67223 -36.42071 1.000 65.92177 238 LEU A CA 1
ATOM 1797 C C . LEU A 1 258 ? -23.99255 29.81459 -35.41577 1.000 72.76555 238 LEU A C 1
ATOM 1798 O O . LEU A 1 258 ? -23.47948 29.61584 -34.30832 1.000 73.57315 238 LEU A O 1
ATOM 1803 N N . ASN A 1 259 ? -24.45594 31.01310 -35.77231 1.000 78.51568 239 ASN A N 1
ATOM 1804 C CA . ASN A 1 259 ? -24.38411 32.12349 -34.82836 1.000 84.61545 239 ASN A CA 1
ATOM 1805 C C . ASN A 1 259 ? -25.28853 31.88352 -33.62514 1.000 83.39754 239 ASN A C 1
ATOM 1806 O O . ASN A 1 259 ? -24.87225 32.07852 -32.47854 1.000 83.15191 239 ASN A O 1
ATOM 1811 N N . HIS A 1 260 ? -26.53628 31.47003 -33.87149 1.000 83.85418 240 HIS A N 1
ATOM 1812 C CA . HIS A 1 260 ? -27.43413 31.06733 -32.79560 1.000 85.27743 240 HIS A CA 1
ATOM 1813 C C . HIS A 1 260 ? -26.86631 29.91832 -31.97963 1.000 84.20180 240 HIS A C 1
ATOM 1814 O O . HIS A 1 260 ? -27.31795 29.68476 -30.85036 1.000 83.78769 240 HIS A O 1
ATOM 1821 N N . GLU A 1 261 ? -25.91418 29.17594 -32.54121 1.000 84.61906 241 GLU A N 1
ATOM 1822 C CA . GLU A 1 261 ? -25.23920 28.10846 -31.83178 1.000 84.83279 241 GLU A CA 1
ATOM 1823 C C . GLU A 1 261 ? -24.22571 28.63725 -30.83566 1.000 86.83708 241 GLU A C 1
ATOM 1824 O O . GLU A 1 261 ? -23.27526 27.93989 -30.48355 1.000 87.51165 241 GLU A O 1
ATOM 1830 N N . ARG A 1 262 ? -24.38309 29.87579 -30.38274 1.000 87.21522 242 ARG A N 1
ATOM 1831 C CA . ARG A 1 262 ? -23.55485 30.37257 -29.29727 1.000 85.39411 242 ARG A CA 1
ATOM 1832 C C . ARG A 1 262 ? -24.32785 30.55105 -28.00881 1.000 86.87030 242 ARG A C 1
ATOM 1833 O O . ARG A 1 262 ? -23.71412 30.51688 -26.93864 1.000 84.21688 242 ARG A O 1
ATOM 1841 N N . ILE A 1 263 ? -25.65368 30.73595 -28.09201 1.000 83.82609 243 ILE A N 1
ATOM 1842 C CA . ILE A 1 263 ? -26.49816 30.80524 -26.89631 1.000 87.72062 243 ILE A CA 1
ATOM 1843 C C . ILE A 1 263 ? -26.37549 29.53138 -26.06672 1.000 85.87211 243 ILE A C 1
ATOM 1844 O O . ILE A 1 263 ? -26.57265 29.55131 -24.84137 1.000 86.71685 243 ILE A O 1
ATOM 1849 N N . GLY A 1 264 ? -26.09818 28.40035 -26.72449 1.000 81.05167 244 GLY A N 1
ATOM 1850 C CA . GLY A 1 264 ? -25.79177 27.18056 -25.99597 1.000 74.38610 244 GLY A CA 1
ATOM 1851 C C . GLY A 1 264 ? -24.45812 27.25589 -25.26979 1.000 65.91306 244 GLY A C 1
ATOM 1852 O O . GLY A 1 264 ? -24.36632 26.86323 -24.10280 1.000 63.10107 244 GLY A O 1
ATOM 1853 N N . LEU A 1 265 ? -23.40612 27.76112 -25.93945 1.000 60.68248 245 LEU A N 1
ATOM 1854 C CA A LEU A 1 265 ? -22.11013 27.83048 -25.27567 0.533 58.47121 245 LEU A CA 1
ATOM 1855 C CA B LEU A 1 265 ? -22.10130 27.84601 -25.27625 0.467 58.53821 245 LEU A CA 1
ATOM 1856 C C . LEU A 1 265 ? -22.13773 28.82325 -24.10526 1.000 57.93001 245 LEU A C 1
ATOM 1857 O O . LEU A 1 265 ? -21.45481 28.61464 -23.10490 1.000 58.88972 245 LEU A O 1
ATOM 1866 N N . ALA A 1 266 ? -22.95661 29.86428 -24.19099 1.000 57.67913 246 ALA A N 1
ATOM 1867 C CA . ALA A 1 266 ? -23.20622 30.70737 -23.03147 1.000 55.21691 246 ALA A CA 1
ATOM 1868 C C . ALA A 1 266 ? -23.77268 29.91136 -21.85447 1.000 58.30165 246 ALA A C 1
ATOM 1869 O O . ALA A 1 266 ? -23.30499 30.04403 -20.71374 1.000 57.69692 246 ALA A O 1
ATOM 1871 N N . ALA A 1 267 ? -24.83685 29.13578 -22.08979 1.000 58.68778 247 ALA A N 1
ATOM 1872 C CA . ALA A 1 267 ? -25.36513 28.29592 -21.01350 1.000 57.51110 247 ALA A CA 1
ATOM 1873 C C . ALA A 1 267 ? -24.31827 27.30842 -20.50582 1.000 56.36075 247 ALA A C 1
ATOM 1874 O O . ALA A 1 267 ? -24.32672 26.97339 -19.30951 1.000 55.09334 247 ALA A O 1
ATOM 1876 N N . LEU A 1 268 ? -23.43124 26.80643 -21.39478 1.000 55.53223 248 LEU A N 1
ATOM 1877 C CA . LEU A 1 268 ? -22.35969 25.90241 -20.95728 1.000 55.50948 248 LEU A CA 1
ATOM 1878 C C . LEU A 1 268 ? -21.46279 26.58319 -19.94460 1.000 53.03873 248 LEU A C 1
ATOM 1879 O O . LEU A 1 268 ? -21.06912 25.98108 -18.93853 1.000 52.98025 248 LEU A O 1
ATOM 1884 N N . GLY A 1 269 ? -21.06416 27.82054 -20.24061 1.000 50.51961 249 GLY A N 1
ATOM 1885 C CA . GLY A 1 269 ? -20.31643 28.59558 -19.27006 1.000 46.97981 249 GLY A CA 1
ATOM 1886 C C . GLY A 1 269 ? -21.07306 28.75014 -17.96310 1.000 45.73455 249 GLY A C 1
ATOM 1887 O O . GLY A 1 269 ? -20.48230 28.68867 -16.88599 1.000 44.18515 249 GLY A O 1
ATOM 1888 N N . GLY A 1 270 ? -22.38866 28.94712 -18.04262 1.000 44.97995 250 GLY A N 1
ATOM 1889 C CA . GLY A 1 270 ? -23.19295 28.99629 -16.83543 1.000 46.99897 250 GLY A CA 1
ATOM 1890 C C . GLY A 1 270 ? -22.98368 27.76567 -15.97282 1.000 48.04226 250 GLY A C 1
ATOM 1891 O O . GLY A 1 270 ? -22.83477 27.86242 -14.75222 1.000 46.21173 250 GLY A O 1
ATOM 1892 N N . ARG A 1 271 ? -22.90766 26.59682 -16.60922 1.000 49.28395 251 ARG A N 1
ATOM 1893 C CA . ARG A 1 271 ? -22.70212 25.35664 -15.87262 1.000 49.67178 251 ARG A CA 1
ATOM 1894 C C . ARG A 1 271 ? -21.32878 25.31788 -15.19314 1.000 44.19164 251 ARG A C 1
ATOM 1895 O O . ARG A 1 271 ? -21.20008 24.85142 -14.05325 1.000 42.50677 251 ARG A O 1
ATOM 1903 N N . MET A 1 272 ? -20.28461 25.78291 -15.87151 1.000 41.05672 252 MET A N 1
ATOM 1904 C CA . MET A 1 272 ? -18.96695 25.80838 -15.23187 1.000 40.51013 252 MET A CA 1
ATOM 1905 C C . MET A 1 272 ? -18.90435 26.79431 -14.06185 1.000 38.46332 252 MET A C 1
ATOM 1906 O O . MET A 1 272 ? -18.13756 26.58784 -13.09800 1.000 37.88599 252 MET A O 1
ATOM 1911 N N . ILE A 1 273 ? -19.65819 27.88065 -14.13329 1.000 37.50701 253 ILE A N 1
ATOM 1912 C CA . ILE A 1 273 ? -19.72405 28.79554 -12.99202 1.000 38.87024 253 ILE A CA 1
ATOM 1913 C C . ILE A 1 273 ? -20.32717 28.08493 -11.78296 1.000 39.47232 253 ILE A C 1
ATOM 1914 O O . ILE A 1 273 ? -19.80206 28.16137 -10.65543 1.000 37.59160 253 ILE A O 1
ATOM 1919 N N . ARG A 1 274 ? -21.42925 27.35863 -12.00021 1.000 41.50782 254 ARG A N 1
ATOM 1920 C CA . ARG A 1 274 ? -22.04464 26.59993 -10.90356 1.000 46.73237 254 ARG A CA 1
ATOM 1921 C C . ARG A 1 274 ? -21.07919 25.56921 -10.30133 1.000 41.91472 254 ARG A C 1
ATOM 1922 O O . ARG A 1 274 ? -21.03206 25.38109 -9.07334 1.000 39.03481 254 ARG A O 1
ATOM 1930 N N . LEU A 1 275 ? -20.36858 24.83896 -11.15461 1.000 39.25957 255 LEU A N 1
ATOM 1931 C CA . LEU A 1 275 ? -19.42183 23.85148 -10.67596 1.000 39.50447 255 LEU A CA 1
ATOM 1932 C C . LEU A 1 275 ? -18.27216 24.50756 -9.90313 1.000 37.87593 255 LEU A C 1
ATOM 1933 O O . LEU A 1 275 ? -17.82360 23.96750 -8.89484 1.000 38.55433 255 LEU A O 1
ATOM 1938 N N . TRP A 1 276 ? -17.76949 25.65352 -10.38148 1.000 38.18080 256 TRP A N 1
ATOM 1939 C CA . TRP A 1 276 ? -16.78649 26.42679 -9.62800 1.000 38.21691 256 TRP A CA 1
ATOM 1940 C C . TRP A 1 276 ? -17.30448 26.74422 -8.22270 1.000 38.63952 256 TRP A C 1
ATOM 1941 O O . TRP A 1 276 ? -16.61659 26.51245 -7.22762 1.000 38.56081 256 TRP A O 1
ATOM 1952 N N . GLU A 1 277 ? -18.53542 27.24202 -8.11998 1.000 39.48042 257 GLU A N 1
ATOM 1953 C CA . GLU A 1 277 ? -19.12175 27.49534 -6.81207 1.000 41.32617 257 GLU A CA 1
ATOM 1954 C C . GLU A 1 277 ? -19.17785 26.23808 -5.95826 1.000 41.53332 257 GLU A C 1
ATOM 1955 O O . GLU A 1 277 ? -18.95068 26.29818 -4.74031 1.000 41.35564 257 GLU A O 1
ATOM 1961 N N . ASP A 1 278 ? -19.56830 25.10699 -6.55495 1.000 40.17865 258 ASP A N 1
ATOM 1962 C CA . ASP A 1 278 ? -19.67215 23.88861 -5.76881 1.000 40.20051 258 ASP A CA 1
ATOM 1963 C C . ASP A 1 278 ? -18.30613 23.46176 -5.25669 1.000 40.67874 258 ASP A C 1
ATOM 1964 O O . ASP A 1 278 ? -18.18344 22.95137 -4.13261 1.000 40.31554 258 ASP A O 1
ATOM 1969 N N . VAL A 1 279 ? -17.26519 23.64409 -6.07669 1.000 38.68967 259 VAL A N 1
ATOM 1970 C CA . VAL A 1 279 ? -15.91879 23.29827 -5.64295 1.000 39.91498 259 VAL A CA 1
ATOM 1971 C C . VAL A 1 279 ? -15.47174 24.20569 -4.50000 1.000 40.52219 259 VAL A C 1
ATOM 1972 O O . VAL A 1 279 ? -14.86614 23.72620 -3.53061 1.000 41.76986 259 VAL A O 1
ATOM 1976 N N . VAL A 1 280 ? -15.75641 25.52053 -4.57890 1.000 38.85109 260 VAL A N 1
ATOM 1977 C CA . VAL A 1 280 ? -15.46750 26.40830 -3.44267 1.000 37.92292 260 VAL A CA 1
ATOM 1978 C C . VAL A 1 280 ? -16.07635 25.85059 -2.15659 1.000 39.01986 260 VAL A C 1
ATOM 1979 O O . VAL A 1 280 ? -15.40297 25.76281 -1.12047 1.000 38.27190 260 VAL A O 1
ATOM 1983 N N . ALA A 1 281 ? -17.36731 25.49002 -2.19384 1.000 39.99071 261 ALA A N 1
ATOM 1984 C CA . ALA A 1 281 ? -18.04242 24.98975 -0.98873 1.000 41.95904 261 ALA A CA 1
ATOM 1985 C C . ALA A 1 281 ? -17.40381 23.69280 -0.49357 1.000 43.94724 261 ALA A C 1
ATOM 1986 O O . ALA A 1 281 ? -17.19517 23.50525 0.71626 1.000 43.38368 261 ALA A O 1
ATOM 1988 N N . TRP A 1 282 ? -17.11568 22.77575 -1.42341 1.000 41.44598 262 TRP A N 1
ATOM 1989 C CA . TRP A 1 282 ? -16.47872 21.50733 -1.08252 1.000 41.40379 262 TRP A CA 1
ATOM 1990 C C . TRP A 1 282 ? -15.12109 21.71959 -0.41879 1.000 38.68992 262 TRP A C 1
ATOM 1991 O O . TRP A 1 282 ? -14.81354 21.08716 0.60497 1.000 36.90846 262 TRP A O 1
ATOM 2002 N N . ALA A 1 283 ? -14.29914 22.61938 -0.98484 1.000 35.74980 263 ALA A N 1
ATOM 2003 C CA . ALA A 1 283 ? -12.96733 22.86166 -0.44063 1.000 35.47629 263 ALA A CA 1
ATOM 2004 C C . ALA A 1 283 ? -13.03839 23.57061 0.89790 1.000 37.30085 263 ALA A C 1
ATOM 2005 O O . ALA A 1 283 ? -12.13368 23.40997 1.73516 1.000 37.61403 263 ALA A O 1
ATOM 2007 N N . ARG A 1 284 ? -14.04883 24.42833 1.07606 1.000 38.49875 264 ARG A N 1
ATOM 2008 C CA . ARG A 1 284 ? -14.28752 25.07383 2.36179 1.000 39.52970 264 ARG A CA 1
ATOM 2009 C C . ARG A 1 284 ? -14.52364 24.02924 3.44367 1.000 41.04880 264 ARG A C 1
ATOM 2010 O O . ARG A 1 284 ? -14.04075 24.16407 4.57636 1.000 39.47561 264 ARG A O 1
ATOM 2018 N N . ASP A 1 285 ? -15.32101 23.01213 3.12725 1.000 40.10237 265 ASP A N 1
ATOM 2019 C CA . ASP A 1 285 ? -15.77782 22.11138 4.16787 1.000 42.50695 265 ASP A CA 1
ATOM 2020 C C . ASP A 1 285 ? -14.78312 20.98921 4.45347 1.000 41.59217 265 ASP A C 1
ATOM 2021 O O . ASP A 1 285 ? -14.92825 20.30947 5.46657 1.000 43.11982 265 ASP A O 1
ATOM 2026 N N . ASN A 1 286 ? -13.75317 20.78468 3.62479 1.000 40.15150 266 ASN A N 1
ATOM 2027 C CA . ASN A 1 286 ? -12.73208 19.78516 3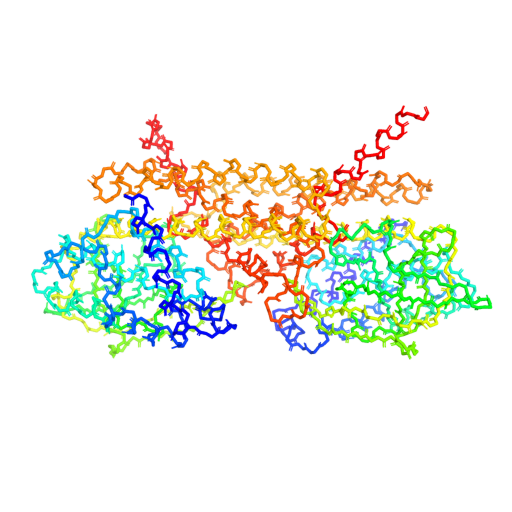.97552 1.000 41.11200 266 ASN A CA 1
ATOM 2028 C C . ASN A 1 286 ? -11.34341 20.37528 4.19146 1.000 40.85533 266 ASN A C 1
ATOM 2029 O O . ASN A 1 286 ? -10.37234 19.61560 4.30220 1.000 41.70741 266 ASN A O 1
ATOM 2034 N N . GLY A 1 287 ? -11.20684 21.70990 4.22507 1.000 40.34414 267 GLY A N 1
ATOM 2035 C CA . GLY A 1 287 ? -9.92721 22.34238 4.47890 1.000 38.39147 267 GLY A CA 1
ATOM 2036 C C . GLY A 1 287 ? -9.04827 22.54902 3.26954 1.000 38.42368 267 GLY A C 1
ATOM 2037 O O . GLY A 1 287 ? -7.97165 23.17497 3.39331 1.000 36.47648 267 GLY A O 1
ATOM 2038 N N . VAL A 1 288 ? -9.44680 22.04144 2.09524 1.000 37.56786 268 VAL A N 1
ATOM 2039 C CA . VAL A 1 288 ? -8.65259 22.28587 0.90124 1.000 35.98350 268 VAL A CA 1
ATOM 2040 C C . VAL A 1 288 ? -8.56360 23.78924 0.63001 1.000 34.92987 268 VAL A C 1
ATOM 2041 O O . VAL A 1 288 ? -7.57197 24.27003 0.07386 1.000 34.33885 268 VAL A O 1
ATOM 2045 N N . LEU A 1 289 ? -9.59714 24.54837 1.00105 1.000 36.87542 269 LEU A N 1
ATOM 2046 C CA . LEU A 1 289 ? -9.61721 26.01678 0.84477 1.000 37.08985 269 LEU A CA 1
ATOM 2047 C C . LEU A 1 289 ? -8.52603 26.74419 1.66165 1.000 38.75758 269 LEU A C 1
ATOM 2048 O O . LEU A 1 289 ? -8.17699 27.90525 1.35427 1.000 38.06130 269 LEU A O 1
ATOM 2053 N N . GLU A 1 290 ? -7.91670 26.07840 2.64655 1.000 37.52641 270 GLU A N 1
ATOM 2054 C CA . GLU A 1 290 ? -6.84437 26.71540 3.41335 1.000 37.55827 270 GLU A CA 1
ATOM 2055 C C . GLU A 1 290 ? -5.51458 26.72583 2.67848 1.000 37.79333 270 GLU A C 1
ATOM 2056 O O . GLU A 1 290 ? -4.57356 27.39300 3.13658 1.000 37.40072 270 GLU A O 1
ATOM 2062 N N . GLN A 1 291 ? -5.38823 25.96523 1.57286 1.000 35.33396 271 GLN A N 1
ATOM 2063 C CA . GLN A 1 291 ? -4.14747 25.95165 0.79575 1.000 36.59107 271 GLN A CA 1
ATOM 2064 C C . GLN A 1 291 ? -4.01456 27.22589 -0.03929 1.000 36.38865 271 GLN A C 1
ATOM 2065 O O . GLN A 1 291 ? -4.91819 27.53491 -0.83239 1.000 36.95879 271 GLN A O 1
ATOM 2071 N N . PRO A 1 292 ? -2.93293 27.98615 0.10794 1.000 34.15350 272 PRO A N 1
ATOM 2072 C CA . PRO A 1 292 ? -2.74309 29.16335 -0.75153 1.000 34.50202 272 PRO A CA 1
ATOM 2073 C C . PRO A 1 292 ? -2.89922 28.86532 -2.24271 1.000 36.98203 272 PRO A C 1
ATOM 2074 O O . PRO A 1 292 ? -3.51425 29.66715 -2.97382 1.000 35.50725 272 PRO A O 1
ATOM 2078 N N . TRP A 1 293 ? -2.36774 27.72975 -2.72885 1.000 35.11697 273 TRP A N 1
ATOM 2079 C CA . TRP A 1 293 ? -2.42597 27.49112 -4.16871 1.000 35.67332 273 TRP A CA 1
ATOM 2080 C C . TRP A 1 293 ? -3.85610 27.33397 -4.63202 1.000 34.21936 273 TRP A C 1
ATOM 2081 O O . TRP A 1 293 ? -4.20458 27.76690 -5.73752 1.000 32.92849 273 TRP A O 1
ATOM 2092 N N . VAL A 1 294 ? -4.71153 26.74360 -3.78996 1.000 33.43828 274 VAL A N 1
ATOM 2093 C CA . VAL A 1 294 ? -6.12134 26.57171 -4.14023 1.000 34.23971 274 VAL A CA 1
ATOM 2094 C C . VAL A 1 294 ? -6.81004 27.93643 -4.24442 1.000 36.43477 274 VAL A C 1
ATOM 2095 O O . VAL A 1 294 ? -7.57723 28.21399 -5.18212 1.000 36.80083 274 VAL A O 1
ATOM 2099 N N . ARG A 1 295 ? -6.59575 28.78002 -3.22937 1.000 34.60913 275 ARG A N 1
ATOM 2100 C CA . ARG A 1 295 ? -7.19338 30.11552 -3.23188 1.000 34.61428 275 ARG A CA 1
ATOM 2101 C C . ARG A 1 295 ? -6.78970 30.88888 -4.49153 1.000 34.86510 275 ARG A C 1
ATOM 2102 O O . ARG A 1 295 ? -7.63487 31.52750 -5.13730 1.000 36.17078 275 ARG A O 1
ATOM 2110 N N . ARG A 1 296 ? -5.50539 30.83662 -4.84687 1.000 34.01349 276 ARG A N 1
ATOM 2111 C CA . ARG A 1 296 ? -5.02197 31.55158 -6.02937 1.000 36.26775 276 ARG A CA 1
ATOM 2112 C C . ARG A 1 296 ? -5.67739 31.02031 -7.30871 1.000 34.95159 276 ARG A C 1
ATOM 2113 O O . ARG A 1 296 ? -6.02364 31.80451 -8.20957 1.000 35.19458 276 ARG A O 1
ATOM 2121 N N . ASP A 1 297 ? -5.80950 29.69099 -7.43361 1.000 34.20889 277 ASP A N 1
ATOM 2122 C CA . ASP A 1 297 ? -6.43636 29.10461 -8.62085 1.000 34.23128 277 ASP A CA 1
ATOM 2123 C C . ASP A 1 297 ? -7.93141 29.43522 -8.70223 1.000 34.77207 277 ASP A C 1
ATOM 2124 O O . ASP A 1 297 ? -8.48322 29.59614 -9.80473 1.000 35.39753 277 ASP A O 1
ATOM 2129 N N . LEU A 1 298 ? -8.62244 29.44845 -7.55964 1.000 33.31167 278 LEU A N 1
ATOM 2130 C CA . LEU A 1 298 ? -10.01316 29.87266 -7.54678 1.000 34.05148 278 LEU A CA 1
ATOM 2131 C C . LEU A 1 298 ? -10.14306 31.34982 -7.91711 1.000 34.62632 278 LEU A C 1
ATOM 2132 O O . LEU A 1 298 ? -11.08105 31.71123 -8.63503 1.000 35.82542 278 LEU A O 1
ATOM 2137 N N . ALA A 1 299 ? -9.17573 32.18374 -7.51309 1.000 34.52183 279 ALA A N 1
ATOM 2138 C CA . ALA A 1 299 ? -9.19900 33.61501 -7.87774 1.000 34.30849 279 ALA A CA 1
ATOM 2139 C C . ALA A 1 299 ? -9.02148 33.79646 -9.37744 1.000 35.45771 279 ALA A C 1
ATOM 2140 O O . ALA A 1 299 ? -9.75827 34.57152 -10.00615 1.000 34.81471 279 ALA A O 1
ATOM 2142 N N . ARG A 1 300 ? -8.04415 33.08602 -9.96718 1.000 35.23680 280 ARG A N 1
ATOM 2143 C CA . ARG A 1 300 ? -7.76664 33.22898 -11.39177 1.000 36.62441 280 ARG A CA 1
ATOM 2144 C C . ARG A 1 300 ? -8.93003 32.71787 -12.22664 1.000 35.73963 280 ARG A C 1
ATOM 2145 O O . ARG A 1 300 ? -9.34958 33.38139 -13.17997 1.000 33.99689 280 ARG A O 1
ATOM 2153 N N . THR A 1 301 ? -9.52107 31.58074 -11.83596 1.000 35.05656 281 THR A N 1
ATOM 2154 C CA . THR A 1 301 ? -10.66765 31.10212 -12.60751 1.000 34.22526 281 THR A CA 1
ATOM 2155 C C . THR A 1 301 ? -11.89198 31.97632 -12.37103 1.000 35.84737 281 THR A C 1
ATOM 2156 O O . THR A 1 301 ? -12.68916 32.15387 -13.29776 1.000 36.96078 281 THR A O 1
ATOM 2160 N N . TYR A 1 302 ? -12.09065 32.51646 -11.14246 1.000 34.38648 282 TYR A N 1
ATOM 2161 C CA . TYR A 1 302 ? -13.14971 33.49634 -10.93744 1.000 34.56852 282 TYR A CA 1
ATOM 2162 C C . TYR A 1 302 ? -13.02355 34.66649 -11.94306 1.000 35.95613 282 TYR A C 1
ATOM 2163 O O . TYR A 1 302 ? -14.01911 35.13831 -12.53959 1.000 35.14691 282 TYR A O 1
ATOM 2172 N N . ALA A 1 303 ? -11.81589 35.20940 -12.06697 1.000 35.70360 283 ALA A N 1
ATOM 2173 C CA . ALA A 1 303 ? -11.64281 36.39799 -12.90831 1.000 36.17469 283 ALA A CA 1
ATOM 2174 C C . ALA A 1 303 ? -11.91292 36.06819 -14.37529 1.000 36.00553 283 ALA A C 1
ATOM 2175 O O . ALA A 1 303 ? -12.49759 36.88881 -15.09596 1.000 35.99652 283 ALA A O 1
ATOM 2177 N N . LYS A 1 304 ? -11.49886 34.87986 -14.81559 1.000 33.20359 284 LYS A N 1
ATOM 2178 C CA . LYS A 1 304 ? -11.68999 34.48363 -16.21521 1.000 35.57159 284 LYS A CA 1
ATOM 2179 C C . LYS A 1 304 ? -13.14562 34.12959 -16.50044 1.000 36.80237 284 LYS A C 1
ATOM 2180 O O . LYS A 1 304 ? -13.64700 34.41214 -17.60039 1.000 36.05773 284 LYS A O 1
ATOM 2186 N N . LEU A 1 305 ? -13.82673 33.50873 -15.51787 1.000 36.91938 285 LEU A N 1
ATOM 2187 C CA . LEU A 1 305 ? -15.26606 33.26775 -15.59057 1.000 36.51616 285 LEU A CA 1
ATOM 2188 C C . LEU A 1 305 ? -16.05398 34.55410 -15.56559 1.000 36.40183 285 LEU A C 1
ATOM 2189 O O . LEU A 1 305 ? -17.12499 34.61295 -16.18006 1.000 35.28374 285 LEU A O 1
ATOM 2194 N N . GLU A 1 306 ? -15.60531 35.56543 -14.80240 1.000 35.95009 286 GLU A N 1
ATOM 2195 C CA . GLU A 1 306 ? -16.31940 36.83211 -14.83243 1.000 37.59600 286 GLU A CA 1
ATOM 2196 C C . GLU A 1 306 ? -16.27114 37.44881 -16.23133 1.000 36.68547 286 GLU A C 1
ATOM 2197 O O . GLU A 1 306 ? -17.29993 37.87727 -16.75128 1.000 38.00830 286 GLU A O 1
ATOM 2203 N N . ALA A 1 307 ? -15.09255 37.50103 -16.85314 1.000 35.86359 287 ALA A N 1
ATOM 2204 C CA . ALA A 1 307 ? -15.01114 38.05793 -18.20580 1.000 39.02773 287 ALA A CA 1
ATOM 2205 C C . ALA A 1 307 ? -15.88920 37.26166 -19.17625 1.000 37.74321 287 ALA A C 1
ATOM 2206 O O . ALA A 1 307 ? -16.62938 37.84568 -19.97471 1.000 38.25405 287 ALA A O 1
ATOM 2208 N N . MET A 1 308 ? -15.83583 35.92281 -19.08675 1.000 34.88327 288 MET A N 1
ATOM 2209 C CA . MET A 1 308 ? -16.63871 35.06707 -19.97011 1.000 36.01182 288 MET A CA 1
ATOM 2210 C C . MET A 1 308 ? -18.11631 35.35751 -19.84825 1.000 38.17365 288 MET A C 1
ATOM 2211 O O . MET A 1 308 ? -18.82512 35.52088 -20.84525 1.000 39.67548 288 MET A O 1
ATOM 2216 N N . ARG A 1 309 ? -18.61708 35.42730 -18.62586 1.000 40.47092 289 ARG A N 1
ATOM 2217 C CA . ARG A 1 309 ? -20.05318 35.55685 -18.49750 1.000 43.41793 289 ARG A CA 1
ATOM 2218 C C . ARG A 1 309 ? -20.50768 36.92704 -18.96455 1.000 42.44948 289 ARG A C 1
ATOM 2219 O O . ARG A 1 309 ? -21.60404 37.07080 -19.53412 1.000 41.79689 289 ARG A O 1
ATOM 2227 N N . LEU A 1 310 ? -19.66675 37.95040 -18.75709 1.000 40.19597 290 LEU A N 1
ATOM 2228 C CA . LEU A 1 310 ? -20.03169 39.28809 -19.20905 1.000 41.51772 290 LEU A CA 1
ATOM 2229 C C . LEU A 1 310 ? -19.95088 39.39462 -20.72849 1.000 40.76369 290 LEU A C 1
ATOM 2230 O O . LEU A 1 310 ? -20.83393 39.99015 -21.36571 1.000 42.10320 290 LEU A O 1
ATOM 2235 N N . LEU A 1 311 ? -18.92508 38.80223 -21.32453 1.000 40.26871 291 LEU A N 1
ATOM 2236 C CA . LEU A 1 311 ? -18.85409 38.78622 -22.78452 1.000 40.79148 291 LEU A CA 1
ATOM 2237 C C . LEU A 1 311 ? -20.02986 38.00264 -23.37786 1.000 42.36141 291 LEU A C 1
ATOM 2238 O O . LEU A 1 311 ? -20.66656 38.46164 -24.32475 1.000 41.03037 291 LEU A O 1
ATOM 2243 N N . ASN A 1 312 ? -20.36618 36.83684 -22.78214 1.000 44.21181 292 ASN A N 1
ATOM 2244 C CA . ASN A 1 312 ? -21.51611 36.04928 -23.24651 1.000 45.23406 292 ASN A CA 1
ATOM 2245 C C . ASN A 1 312 ? -22.79655 36.85657 -23.20246 1.000 47.99852 292 ASN A C 1
ATOM 2246 O O . ASN A 1 312 ? -23.61126 36.82486 -24.14506 1.000 47.92256 292 ASN A O 1
ATOM 2251 N N . TRP A 1 313 ? -22.98517 37.61197 -22.12573 1.000 50.42640 293 TRP A N 1
ATOM 2252 C CA A TRP A 1 313 ? -24.20064 38.40804 -21.99382 0.429 55.97198 293 TRP A CA 1
ATOM 2253 C CA B TRP A 1 313 ? -24.19721 38.40901 -21.99206 0.571 55.96865 293 TRP A CA 1
ATOM 2254 C C . TRP A 1 313 ? -24.28916 39.46256 -23.09646 1.000 56.24962 293 TRP A C 1
ATOM 2255 O O . TRP A 1 313 ? -25.30894 39.56338 -23.79680 1.000 55.57692 293 TRP A O 1
ATOM 2276 N N . LYS A 1 314 ? -23.23793 40.26719 -23.26357 1.000 57.62489 294 LYS A N 1
ATOM 2277 C CA . LYS A 1 314 ? -23.21745 41.22303 -24.37025 1.000 62.21821 294 LYS A CA 1
ATOM 2278 C C . LYS A 1 314 ? -23.49685 40.53811 -25.70858 1.000 61.74642 294 LYS A C 1
ATOM 2279 O O . LYS A 1 314 ? -24.31276 41.01336 -26.50711 1.000 63.17513 294 LYS A O 1
ATOM 2285 N N . MET A 1 315 ? -22.84149 39.40356 -25.97022 1.000 59.47845 295 MET A N 1
ATOM 2286 C CA . MET A 1 315 ? -23.00495 38.78829 -27.28854 1.000 60.32959 295 MET A CA 1
ATOM 2287 C C . MET A 1 315 ? -24.40083 38.18351 -27.48972 1.000 57.89752 295 MET A C 1
ATOM 2288 O O . MET A 1 315 ? -24.94586 38.24440 -28.59590 1.000 58.11049 295 MET A O 1
ATOM 2293 N N . THR A 1 316 ? -25.02052 37.64071 -26.44176 1.000 56.15513 296 THR A N 1
ATOM 2294 C CA . THR A 1 316 ? -26.40800 37.19873 -26.57407 1.000 56.27978 296 THR A CA 1
ATOM 2295 C C . THR A 1 316 ? -27.31967 38.35971 -26.91793 1.000 59.92506 296 THR A C 1
ATOM 2296 O O . THR A 1 316 ? -28.20180 38.24466 -27.78389 1.000 62.05319 296 THR A O 1
ATOM 2300 N N . ILE A 1 317 ? -27.11573 39.50155 -26.27054 1.000 60.08599 297 ILE A N 1
ATOM 2301 C CA . ILE A 1 317 ? -27.92697 40.66485 -26.59945 1.000 60.62601 297 ILE A CA 1
ATOM 2302 C C . ILE A 1 317 ? -27.79076 41.00473 -28.07498 1.000 61.46502 297 ILE A C 1
ATOM 2303 O O . ILE A 1 317 ? -28.77847 41.29864 -28.77616 1.000 64.17805 297 ILE A O 1
ATOM 2308 N N . ALA A 1 318 ? -26.54903 41.02529 -28.55540 1.000 56.95571 298 ALA A N 1
ATOM 2309 C CA . ALA A 1 318 ? -26.29259 41.34778 -29.95081 1.000 56.54675 298 ALA A CA 1
ATOM 2310 C C . ALA A 1 318 ? -26.98889 40.35639 -30.87823 1.000 59.72430 298 ALA A C 1
ATOM 2311 O O . ALA A 1 318 ? -27.66361 40.75456 -31.82855 1.000 62.38071 298 ALA A O 1
ATOM 2313 N N . VAL A 1 319 ? -26.83011 39.04965 -30.61735 1.000 62.77678 299 VAL A N 1
ATOM 2314 C CA . VAL A 1 319 ? -27.31178 38.04543 -31.56176 1.000 67.47120 299 VAL A CA 1
ATOM 2315 C C . VAL A 1 319 ? -28.83171 38.07121 -31.63287 1.000 69.85540 299 VAL A C 1
ATOM 2316 O O . VAL A 1 319 ? -29.41714 38.01651 -32.72049 1.000 71.86868 299 VAL A O 1
ATOM 2320 N N . GLU A 1 320 ? -29.50247 38.17836 -30.48686 1.000 69.07076 300 GLU A N 1
ATOM 2321 C CA . GLU A 1 320 ? -30.95573 38.30632 -30.56084 1.000 72.52923 300 GLU A CA 1
ATOM 2322 C C . GLU A 1 320 ? -31.38452 39.66129 -31.11844 1.000 76.84118 300 GLU A C 1
ATOM 2323 O O . GLU A 1 320 ? -32.56876 39.83522 -31.43605 1.000 77.96647 300 GLU A O 1
ATOM 23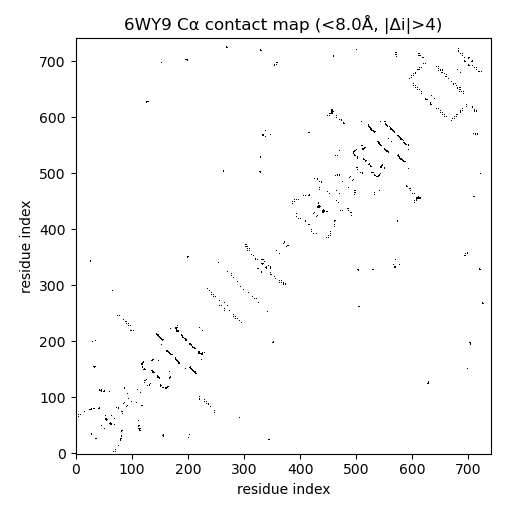29 N N . ASN A 1 321 ? -30.44792 40.59918 -31.29241 1.000 82.03617 301 ASN A N 1
ATOM 2330 C CA . ASN A 1 321 ? -30.72777 41.87755 -31.93483 1.000 91.27559 301 ASN A CA 1
ATOM 2331 C C . ASN A 1 321 ? -30.27995 41.94828 -33.39103 1.000 98.00711 301 ASN A C 1
ATOM 2332 O O . ASN A 1 321 ? -30.53524 42.96340 -34.04624 1.000 102.37965 301 ASN A O 1
ATOM 2337 N N . ASP A 1 322 ? -29.60715 40.92144 -33.91259 1.000 98.71796 302 ASP A N 1
ATOM 2338 C CA . ASP A 1 322 ? -29.12840 40.94571 -35.29640 1.000 100.35446 302 ASP A CA 1
ATOM 2339 C C . ASP A 1 322 ? -28.00331 41.97408 -35.47606 1.000 93.77169 302 ASP A C 1
ATOM 2340 O O . ASP A 1 322 ? -27.90017 42.61936 -36.51949 1.000 95.04361 302 ASP A O 1
ATOM 2345 N N . GLU A 1 323 ? -27.14337 42.11478 -34.45253 1.000 85.92384 303 GLU A N 1
ATOM 2346 C CA . GLU A 1 323 ? -26.08377 43.11915 -34.43973 1.000 80.61091 303 GLU A CA 1
ATOM 2347 C C . GLU A 1 323 ? -24.73736 42.56271 -33.98920 1.000 72.67493 303 GLU A C 1
ATOM 2348 O O . GLU A 1 323 ? -23.81871 43.33343 -33.68626 1.000 70.18935 303 GLU A O 1
ATOM 2354 N N . LEU A 1 324 ? -24.58936 41.25725 -33.91833 1.000 69.00519 304 LEU A N 1
ATOM 2355 C CA . LEU A 1 324 ? -23.31779 40.69240 -33.52373 1.000 64.53780 304 LEU A CA 1
ATOM 2356 C C . LEU A 1 324 ? -22.37029 40.72829 -34.71961 1.000 61.81380 304 LEU A C 1
ATOM 2357 O O . LEU A 1 324 ? -22.74467 40.31029 -35.82327 1.000 63.18029 304 LEU A O 1
ATOM 2362 N N . THR A 1 325 ? -21.16084 41.25775 -34.51674 1.000 58.83443 305 THR A N 1
ATOM 2363 C CA . THR A 1 325 ? -20.14812 41.19702 -35.58252 1.000 56.17711 305 THR A CA 1
ATOM 2364 C C . THR A 1 325 ? -19.42097 39.86555 -35.57927 1.000 54.26552 305 THR A C 1
ATOM 2365 O O . THR A 1 325 ? -19.33170 39.17217 -34.55628 1.000 51.93866 305 THR A O 1
ATOM 2369 N N . GLY A 1 326 ? -18.88696 39.52040 -36.74855 1.000 54.24055 306 GLY A N 1
ATOM 2370 C CA . GLY A 1 326 ? -18.10916 38.30797 -36.86635 1.000 52.34944 306 GLY A CA 1
ATOM 2371 C C . GLY A 1 326 ? -16.90308 38.32971 -35.95216 1.000 50.56722 306 GLY A C 1
ATOM 2372 O O . GLY A 1 326 ? -16.54496 37.30942 -35.35899 1.000 48.66231 306 GLY A O 1
ATOM 2373 N N . ALA A 1 327 ? -16.26257 39.49681 -35.81855 1.000 49.31270 307 ALA A N 1
ATOM 2374 C CA . ALA A 1 327 ? -15.10771 39.57949 -34.92800 1.000 47.59325 307 ALA A CA 1
ATOM 2375 C C . ALA A 1 327 ? -15.52096 39.26948 -33.50003 1.000 45.35843 307 ALA A C 1
ATOM 2376 O O . ALA A 1 327 ? -14.91626 38.42622 -32.83463 1.000 43.70275 307 ALA A O 1
ATOM 2378 N N . ASP A 1 328 ? -16.58097 39.92588 -33.01793 1.000 46.88643 308 ASP A N 1
ATOM 2379 C CA . ASP A 1 328 ? -16.95383 39.72398 -31.61828 1.000 47.34155 308 ASP A CA 1
ATOM 2380 C C . ASP A 1 328 ? -17.45098 38.30653 -31.36808 1.000 45.28619 308 ASP A C 1
ATOM 2381 O O . ASP A 1 328 ? -17.14590 37.72479 -30.33346 1.000 44.59318 308 ASP A O 1
ATOM 2386 N N . ALA A 1 329 ? -18.24813 37.74285 -32.27679 1.000 47.78485 309 ALA A N 1
ATOM 2387 C CA . ALA A 1 329 ? -18.70981 36.37322 -32.07079 1.000 47.79166 309 ALA A CA 1
ATOM 2388 C C . ALA A 1 329 ? -17.53529 35.41784 -31.96886 1.000 44.78281 309 ALA A C 1
ATOM 2389 O O . ALA A 1 329 ? -17.47881 34.56339 -31.07534 1.000 42.15489 309 ALA A O 1
ATOM 2391 N N . GLY A 1 330 ? -16.58148 35.55243 -32.89032 1.000 42.26979 310 GLY A N 1
ATOM 2392 C CA . GLY A 1 330 ? -15.41841 34.70126 -32.85956 1.000 39.91880 310 GLY A CA 1
ATOM 2393 C C . GLY A 1 330 ? -14.58485 34.90228 -31.60661 1.000 39.47340 310 GLY A C 1
ATOM 2394 O O . GLY A 1 330 ? -14.10868 33.93417 -31.01655 1.000 38.07960 310 GLY A O 1
ATOM 2395 N N . ALA A 1 331 ? -14.36465 36.16208 -31.19945 1.000 38.48672 311 ALA A N 1
ATOM 2396 C CA . ALA A 1 331 ? -13.55150 36.38145 -29.99529 1.000 38.33916 311 ALA A CA 1
ATOM 2397 C C . ALA A 1 331 ? -14.24373 35.77944 -28.77339 1.000 38.07762 311 ALA A C 1
ATOM 2398 O O . ALA A 1 331 ? -13.60757 35.12196 -27.93652 1.000 37.76542 311 ALA A O 1
ATOM 2400 N N . THR A 1 332 ? -15.55860 35.97939 -28.66887 1.000 39.28291 312 THR A N 1
ATOM 2401 C CA . THR A 1 332 ? -16.27257 35.49680 -27.48416 1.000 41.05010 312 THR A CA 1
ATOM 2402 C C . THR A 1 332 ? -16.32230 33.98028 -27.44344 1.000 39.96240 312 THR A C 1
ATOM 2403 O O . THR A 1 332 ? -16.15393 33.37992 -26.38293 1.000 36.99399 312 THR A O 1
ATOM 2407 N N . LYS A 1 333 ? -16.59828 33.34460 -28.58813 1.000 40.15353 313 LYS A N 1
ATOM 2408 C CA . LYS A 1 333 ? -16.63750 31.88049 -28.59169 1.000 40.68375 313 LYS A CA 1
ATOM 2409 C C . LYS A 1 333 ? -15.25360 31.29856 -28.32771 1.000 40.20378 313 LYS A C 1
ATOM 2410 O O . LYS A 1 333 ? -15.10367 30.33034 -27.56284 1.000 40.69074 313 LYS A O 1
ATOM 2416 N N . ALA A 1 334 ? -14.20694 31.84112 -28.95088 1.000 37.27628 314 ALA A N 1
ATOM 2417 C CA . ALA A 1 334 ? -12.90955 31.21781 -28.69122 1.000 35.82069 314 ALA A CA 1
ATOM 2418 C C . ALA A 1 334 ? -12.49138 31.43024 -27.23569 1.000 35.57649 314 ALA A C 1
ATOM 2419 O O . ALA A 1 334 ? -11.98872 30.50247 -26.57481 1.000 34.63736 314 ALA A O 1
ATOM 2421 N N . TYR A 1 335 ? -12.68765 32.64409 -26.71051 1.000 35.81836 315 TYR A N 1
ATOM 2422 C CA . TYR A 1 335 ? -12.33906 32.89416 -25.31162 1.000 35.41544 315 TYR A CA 1
ATOM 2423 C C . TYR A 1 335 ? -13.14671 31.98606 -24.37318 1.000 35.03197 315 TYR A C 1
ATOM 2424 O O . TYR A 1 335 ? -12.58076 31.34025 -23.46972 1.000 34.18182 315 TYR A O 1
ATOM 2433 N N . GLY A 1 336 ? -14.46802 31.89466 -24.59667 1.000 34.84038 316 GLY A N 1
ATOM 2434 C CA . GLY A 1 336 ? -15.30289 31.13343 -23.66293 1.000 36.14970 316 GLY A CA 1
ATOM 2435 C C . GLY A 1 336 ? -14.96790 29.64989 -23.64846 1.000 37.44964 316 GLY A C 1
ATOM 2436 O O . GLY A 1 336 ? -14.74648 29.05737 -22.58469 1.000 37.21404 316 GLY A O 1
ATOM 2437 N N . THR A 1 337 ? -14.86171 29.03222 -24.84115 1.000 38.31291 317 THR A N 1
ATOM 2438 C CA . THR A 1 337 ? -14.53468 27.59675 -24.88821 1.000 35.63161 317 THR A CA 1
ATOM 2439 C C . THR A 1 337 ? -13.12147 27.29640 -24.34198 1.000 36.22976 317 THR A C 1
ATOM 2440 O O . THR A 1 337 ? -12.91369 26.26305 -23.67247 1.000 35.65515 317 THR A O 1
ATOM 2444 N N . GLU A 1 338 ? -12.13487 28.17606 -24.56070 1.000 34.90767 318 GLU A N 1
ATOM 2445 C CA . GLU A 1 338 ? -10.83965 27.90961 -23.93333 1.000 34.50098 318 GLU A CA 1
ATOM 2446 C C . GLU A 1 338 ? -10.89964 28.11704 -22.42297 1.000 35.16411 318 GLU A C 1
ATOM 2447 O O . GLU A 1 338 ? -10.22169 27.40200 -21.65985 1.000 34.49138 318 GLU A O 1
ATOM 2453 N N . THR A 1 339 ? -11.71043 29.07570 -21.97122 1.000 33.97538 319 THR A N 1
ATOM 2454 C CA . THR A 1 339 ? -11.90252 29.25106 -20.53772 1.000 32.80117 319 THR A CA 1
ATOM 2455 C C . THR A 1 339 ? -12.58870 28.03524 -19.90589 1.000 33.38765 319 THR A C 1
ATOM 2456 O O . THR A 1 339 ? -12.22205 27.63479 -18.80085 1.000 32.69575 319 THR A O 1
ATOM 2460 N N . HIS A 1 340 ? -13.56925 27.41332 -20.58187 1.000 32.88880 320 HIS A N 1
ATOM 2461 C CA . HIS A 1 340 ? -14.15636 26.19950 -19.99127 1.000 35.20055 320 HIS A CA 1
ATOM 2462 C C . HIS A 1 340 ? -13.09294 25.13784 -19.72168 1.000 34.51077 320 HIS A C 1
ATOM 2463 O O . HIS A 1 340 ? -13.11832 24.47646 -18.66918 1.000 34.36417 320 HIS A O 1
ATOM 2470 N N . ILE A 1 341 ? -12.15790 24.94773 -20.66765 1.000 34.50089 321 ILE A N 1
ATOM 2471 C CA . ILE A 1 341 ? -11.08314 23.97012 -20.48094 1.000 35.95781 321 ILE A CA 1
ATOM 2472 C C . ILE A 1 341 ? -10.13675 24.39517 -19.34973 1.000 35.79288 321 ILE A C 1
ATOM 2473 O O . ILE A 1 341 ? -9.68967 23.56210 -18.54921 1.000 35.73664 321 ILE A O 1
ATOM 2478 N N . ASP A 1 342 ? -9.73666 25.66777 -19.32422 1.000 36.35677 322 ASP A N 1
ATOM 2479 C CA . ASP A 1 342 ? -8.89285 26.15911 -18.22176 1.000 37.79664 322 ASP A CA 1
ATOM 2480 C C . ASP A 1 342 ? -9.55043 25.88139 -16.85751 1.000 35.21941 322 ASP A C 1
ATOM 2481 O O . ASP A 1 342 ? -8.92127 25.35204 -15.93223 1.000 34.01181 322 ASP A O 1
ATOM 2486 N N . VAL A 1 343 ? -10.83821 26.19577 -16.73262 1.000 34.87121 323 VAL A N 1
ATOM 2487 C CA . VAL A 1 343 ? -11.53424 25.95642 -15.47172 1.000 35.33152 323 VAL A CA 1
ATOM 2488 C C . VAL A 1 343 ? -11.62651 24.44553 -15.16235 1.000 36.30119 323 VAL A C 1
ATOM 2489 O O . VAL A 1 343 ? -11.44734 24.00373 -14.00804 1.000 35.64435 323 VAL A O 1
ATOM 2493 N N . GLN A 1 344 ? -11.92626 23.63294 -16.17834 1.000 35.46861 324 GLN A N 1
ATOM 2494 C CA . GLN A 1 344 ? -11.94717 22.19034 -15.96821 1.000 36.48350 324 GLN A CA 1
ATOM 2495 C C . GLN A 1 344 ? -10.60737 21.68723 -15.45391 1.000 36.86398 324 GLN A C 1
ATOM 2496 O O . GLN A 1 344 ? -10.57016 20.88279 -14.52220 1.000 37.47210 324 GLN A O 1
ATOM 2502 N N . ARG A 1 345 ? -9.49311 22.10714 -16.08136 1.000 37.86606 325 ARG A N 1
ATOM 2503 C CA . ARG A 1 345 ? -8.17402 21.65260 -15.63148 1.000 37.69553 325 ARG A CA 1
ATOM 2504 C C . ARG A 1 345 ? -7.94105 22.06832 -14.19915 1.000 34.53690 325 ARG A C 1
ATOM 2505 O O . ARG A 1 345 ? -7.46363 21.28667 -13.37385 1.000 33.28608 325 ARG A O 1
ATOM 2513 N N . THR A 1 346 ? -8.28027 23.32215 -13.89882 1.000 34.43784 326 THR A N 1
ATOM 2514 C CA . THR A 1 346 ? -7.91765 23.92527 -12.62766 1.000 36.13457 326 THR A CA 1
ATOM 2515 C C . THR A 1 346 ? -8.72903 23.32388 -11.48268 1.000 35.45796 326 THR A C 1
ATOM 2516 O O . THR A 1 346 ? -8.16786 22.98170 -10.44436 1.000 34.81916 326 THR A O 1
ATOM 2520 N N . LEU A 1 347 ? -10.05238 23.17011 -11.66822 1.000 33.87082 327 LEU A N 1
ATOM 2521 C CA . LEU A 1 347 ? -10.90303 22.56805 -10.64600 1.000 35.04981 327 LEU A CA 1
ATOM 2522 C C . LEU A 1 347 ? -10.54597 21.10660 -10.41144 1.000 35.90289 327 LEU A C 1
ATOM 2523 O O . LEU A 1 347 ? -10.63363 20.63378 -9.26907 1.000 35.59651 327 LEU A O 1
ATOM 2528 N N . THR A 1 348 ? -10.16481 20.37730 -11.46813 1.000 35.63875 328 THR A N 1
ATOM 2529 C CA . THR A 1 348 ? -9.69556 19.01238 -11.28749 1.000 36.63822 328 THR A CA 1
ATOM 2530 C C . THR A 1 348 ? -8.48752 18.97252 -10.33437 1.000 36.96854 328 THR A C 1
ATOM 2531 O O . THR A 1 348 ? -8.40711 18.11449 -9.44147 1.000 38.09528 328 THR A O 1
ATOM 2535 N N . GLY A 1 349 ? -7.51326 19.85690 -10.54833 1.000 34.81698 329 GLY A N 1
ATOM 2536 C CA . GLY A 1 349 ? -6.38551 19.92461 -9.62318 1.000 35.54642 329 GLY A CA 1
ATOM 2537 C C . GLY A 1 349 ? -6.83449 20.17275 -8.18985 1.000 36.01648 329 GLY A C 1
ATOM 2538 O O . GLY A 1 349 ? -6.35751 19.51753 -7.25810 1.000 36.12042 329 GLY A O 1
ATOM 2539 N N . ILE A 1 350 ? -7.77940 21.10092 -7.99623 1.000 35.98639 330 ILE A N 1
ATOM 2540 C CA . ILE A 1 350 ? -8.23512 21.41980 -6.63576 1.000 35.34499 330 ILE A CA 1
ATOM 2541 C C . ILE A 1 350 ? -8.88906 20.21692 -5.98017 1.000 37.79177 330 ILE A C 1
ATOM 2542 O O . ILE A 1 350 ? -8.81544 20.03812 -4.75309 1.000 36.78434 330 ILE A O 1
ATOM 2547 N N . LEU A 1 351 ? -9.54964 19.37594 -6.77554 1.000 37.23256 331 LEU A N 1
ATOM 2548 C CA . LEU A 1 351 ? -10.19844 18.19679 -6.23796 1.000 38.31154 331 LEU A CA 1
ATOM 2549 C C . LEU A 1 351 ? -9.21043 17.13710 -5.76091 1.000 38.61615 331 LEU A C 1
ATOM 2550 O O . LEU A 1 351 ? -9.63751 16.19089 -5.09789 1.000 41.46720 331 LEU A O 1
ATOM 2555 N N . GLY A 1 352 ? -7.91531 17.26842 -6.05340 1.000 40.54951 332 GLY A N 1
ATOM 2556 C CA . GLY A 1 352 ? -7.00630 16.29288 -5.48148 1.000 40.54218 332 GLY A CA 1
ATOM 2557 C C . GLY A 1 352 ? -7.22532 14.89897 -6.04569 1.000 40.73427 332 GLY A C 1
ATOM 2558 O O . GLY A 1 352 ? -7.63351 14.70934 -7.20262 1.000 38.65616 332 GLY A O 1
ATOM 2559 N N . ALA A 1 353 ? -6.99865 13.90607 -5.17944 1.000 40.71095 333 ALA A N 1
ATOM 2560 C CA . ALA A 1 353 ? -7.04589 12.51008 -5.58760 1.000 42.37960 333 ALA A CA 1
ATOM 2561 C C . ALA A 1 353 ? -8.41370 12.13477 -6.17125 1.000 42.67413 333 ALA A C 1
ATOM 2562 O O . ALA A 1 353 ? -8.49199 11.29608 -7.07417 1.000 41.92110 333 ALA A O 1
ATOM 2564 N N . ALA A 1 354 ? -9.49565 12.73852 -5.66659 1.000 40.41188 334 ALA A N 1
ATOM 2565 C CA . ALA A 1 354 ? -10.82208 12.48120 -6.22480 1.000 41.63305 334 ALA A CA 1
ATOM 2566 C C . ALA A 1 354 ? -11.02324 13.09184 -7.61742 1.000 40.55134 334 ALA A C 1
ATOM 2567 O O . ALA A 1 354 ? -11.96047 12.70236 -8.32243 1.000 42.17195 334 ALA A O 1
ATOM 2569 N N . GLY A 1 355 ? -10.16526 14.02444 -8.03310 1.000 41.07068 335 GLY A N 1
ATOM 2570 C CA . GLY A 1 355 ? -10.27703 14.61174 -9.36107 1.000 39.88021 335 GLY A CA 1
ATOM 2571 C C . GLY A 1 355 ? -10.23997 13.59109 -10.49895 1.000 41.00868 335 GLY A C 1
ATOM 2572 O O . GLY A 1 355 ? -10.72441 13.87886 -11.60667 1.000 38.32471 335 GLY A O 1
ATOM 2573 N N . ARG A 1 356 ? -9.70223 12.39672 -10.24319 1.000 39.01787 336 ARG A N 1
ATOM 2574 C CA . ARG A 1 356 ? -9.54303 11.40497 -11.28854 1.000 40.35943 336 ARG A CA 1
ATOM 2575 C C . ARG A 1 356 ? -10.61866 10.32992 -11.26370 1.000 39.55572 336 ARG A C 1
ATOM 2576 O O . ARG A 1 356 ? -10.53213 9.36223 -12.02999 1.000 42.37656 336 ARG A O 1
ATOM 2584 N N . ILE A 1 357 ? -11.63686 10.46248 -10.43416 1.000 38.86496 337 ILE A N 1
ATOM 2585 C CA . ILE A 1 357 ? -12.61270 9.38385 -10.28690 1.000 39.34975 337 ILE A CA 1
ATOM 2586 C C . ILE A 1 357 ? -13.79739 9.67729 -11.20415 1.000 40.81098 337 ILE A C 1
ATOM 2587 O O . ILE A 1 357 ? -14.35309 10.78287 -11.17546 1.000 38.12838 337 ILE A O 1
ATOM 2592 N N . ARG A 1 358 ? -14.13287 8.70398 -12.06279 1.000 43.15488 338 ARG A N 1
ATOM 2593 C CA . ARG A 1 358 ? -15.22484 8.82541 -13.01744 1.000 44.41074 338 ARG A CA 1
ATOM 2594 C C . ARG A 1 358 ? -16.59505 8.83326 -12.31028 1.000 45.98288 338 ARG A C 1
ATOM 2595 O O . ARG A 1 358 ? -16.73848 8.31433 -11.19776 1.000 47.54995 338 ARG A O 1
ATOM 2603 N N . PRO A 1 359 ? -17.61437 9.41553 -12.95784 1.000 46.19078 339 PRO A N 1
ATOM 2604 C CA . PRO A 1 359 ? -18.98949 9.34534 -12.42925 1.000 46.82396 339 PRO A CA 1
ATOM 2605 C C . PRO A 1 359 ? -19.34897 7.91341 -12.10340 1.000 49.29157 339 PRO A C 1
ATOM 2606 O O . PRO A 1 359 ? -18.99137 6.98823 -12.83209 1.000 47.85540 339 PRO A O 1
ATOM 2610 N N . GLU A 1 360 ? -20.09542 7.71253 -11.02678 1.000 53.66589 340 GLU A N 1
ATOM 2611 C CA . GLU A 1 360 ? -20.59716 6.37472 -10.68167 1.000 60.31244 340 GLU A CA 1
ATOM 2612 C C . GLU A 1 360 ? -19.51216 5.46563 -10.10609 1.000 56.95113 340 GLU A C 1
ATOM 2613 O O . GLU A 1 360 ? -19.77509 4.27090 -9.89891 1.000 58.30017 340 GLU A O 1
ATOM 2619 N N . SER A 1 361 ? -18.29474 5.94992 -9.93855 1.000 51.38439 341 SER A N 1
ATOM 2620 C CA . SER A 1 361 ? -17.37812 5.14265 -9.15705 1.000 49.25761 341 SER A CA 1
ATOM 2621 C C . SER A 1 361 ? -17.27387 5.71984 -7.75481 1.000 46.80400 341 SER A C 1
ATOM 2622 O O . SER A 1 361 ? -17.42886 6.93502 -7.56151 1.000 44.67788 341 SER A O 1
ATOM 2625 N N . PRO A 1 362 ? -16.96090 4.86530 -6.78435 1.000 45.76468 342 PRO A N 1
ATOM 2626 C CA . PRO A 1 362 ? -16.89337 5.32216 -5.38969 1.000 45.82493 342 PRO A CA 1
ATOM 2627 C C . PRO A 1 362 ? -15.81042 6.35903 -5.18375 1.000 44.56502 342 PRO A C 1
ATOM 2628 O O . PRO A 1 362 ? -14.69448 6.21912 -5.68866 1.000 44.68599 342 PRO A O 1
ATOM 2632 N N . GLY A 1 363 ? -16.13191 7.37995 -4.36300 1.000 44.95159 343 GLY A N 1
ATOM 2633 C CA . GLY A 1 363 ? -15.24754 8.49118 -4.09896 1.000 44.13187 343 GLY A CA 1
ATOM 2634 C C . GLY A 1 363 ? -15.37892 9.65280 -5.06319 1.000 44.80082 343 GLY A C 1
ATOM 2635 O O . GLY A 1 363 ? -14.72780 10.68437 -4.85743 1.000 43.72593 343 GLY A O 1
ATOM 2636 N N . ALA A 1 364 ? -16.21370 9.54449 -6.09660 1.000 44.58063 344 ALA A N 1
ATOM 2637 C CA . ALA A 1 364 ? -16.33572 10.65819 -7.03605 1.000 44.95355 344 ALA A CA 1
ATOM 2638 C C . ALA A 1 364 ? -16.87420 11.87463 -6.29752 1.000 43.54113 344 ALA A C 1
ATOM 2639 O O . ALA A 1 364 ? -17.68674 11.74667 -5.38544 1.000 45.35624 344 ALA A O 1
ATOM 2641 N N . VAL A 1 365 ? -16.43252 13.05718 -6.68406 1.000 44.62276 345 VAL A N 1
ATOM 2642 C CA . VAL A 1 365 ? -16.89969 14.28811 -6.04361 1.000 48.25700 345 VAL A CA 1
ATOM 2643 C C . VAL A 1 365 ? -17.82601 14.99644 -7.01643 1.000 47.04251 345 VAL A C 1
ATOM 2644 O O . VAL A 1 365 ? -17.54086 15.06377 -8.22180 1.000 45.64340 345 VAL A O 1
ATOM 2648 N N . LEU A 1 366 ? -18.93926 15.51216 -6.49780 1.000 46.06927 346 LEU A N 1
ATOM 2649 C CA . LEU A 1 366 ? -19.90770 16.18913 -7.34343 1.000 46.07636 346 LEU A CA 1
ATOM 2650 C C . LEU A 1 366 ? -20.31816 15.25742 -8.47873 1.000 46.57270 346 LEU A C 1
ATOM 2651 O O . LEU A 1 366 ? -20.40974 15.65559 -9.64217 1.000 46.80440 346 LEU A O 1
ATOM 2656 N N . ALA A 1 367 ? -20.53086 13.97834 -8.12831 1.000 44.13833 347 ALA A N 1
ATOM 2657 C CA . ALA A 1 367 ? -20.94643 12.92243 -9.04982 1.000 44.67170 347 ALA A CA 1
ATOM 2658 C C . ALA A 1 367 ? -19.97766 12.74497 -10.23058 1.000 43.49718 347 ALA A C 1
ATOM 2659 O O . ALA A 1 367 ? -20.37932 12.23597 -11.27188 1.000 44.09938 347 ALA A O 1
ATOM 2661 N N . GLY A 1 368 ? -18.70872 13.15016 -10.09819 1.000 42.55548 348 GLY A N 1
ATOM 2662 C CA . GLY A 1 368 ? -17.74355 13.02070 -11.18535 1.000 43.11305 348 GLY A CA 1
ATOM 2663 C C . GLY A 1 368 ? -17.94284 13.98453 -12.33871 1.000 42.82476 348 GLY A C 1
ATOM 2664 O O . GLY A 1 368 ? -17.34591 13.78366 -13.40309 1.000 40.42628 348 GLY A O 1
ATOM 2665 N N . GLN A 1 369 ? -18.76491 15.02928 -12.16194 1.000 42.71792 349 GLN A N 1
ATOM 2666 C CA . GLN A 1 369 ? -19.13595 15.89194 -13.28735 1.000 44.01640 349 GLN A CA 1
ATOM 2667 C C . GLN A 1 369 ? -17.92813 16.59949 -13.89024 1.000 41.56437 349 GLN A C 1
ATOM 2668 O O . GLN A 1 369 ? -17.85589 16.79924 -15.11081 1.000 41.89236 349 GLN A O 1
ATOM 2674 N N . ILE A 1 370 ? -17.02578 17.08096 -13.04872 1.000 39.32466 350 ILE A N 1
ATOM 2675 C CA . ILE A 1 370 ? -15.88652 17.82653 -13.58194 1.000 39.16960 350 ILE A CA 1
ATOM 2676 C C . ILE A 1 370 ? -14.92065 16.87913 -14.27626 1.000 39.84571 350 ILE A C 1
ATOM 2677 O O . ILE A 1 370 ? -14.30225 17.22657 -15.29510 1.000 39.93519 350 ILE A O 1
ATOM 2682 N N . GLU A 1 371 ? -14.78043 15.66676 -13.74186 1.000 39.93179 351 GLU A N 1
ATOM 2683 C CA . GLU A 1 371 ? -14.00813 14.65718 -14.45565 1.000 40.85629 351 GLU A CA 1
ATOM 2684 C C . GLU A 1 371 ? -14.61810 14.39097 -15.84213 1.000 41.01699 351 GLU A C 1
ATOM 2685 O O . GLU A 1 371 ? -13.90403 14.37708 -16.84777 1.000 39.69063 351 GLU A O 1
ATOM 2691 N N . GLN A 1 372 ? -15.93770 14.15646 -15.92059 1.000 40.28574 352 GLN A N 1
ATOM 2692 C CA . GLN A 1 372 ? -16.51389 13.87312 -17.23517 1.000 39.72998 352 GLN A CA 1
ATOM 2693 C C . GLN A 1 372 ? -16.49513 15.10287 -18.16241 1.000 40.01814 352 GLN A C 1
ATOM 2694 O O . GLN A 1 372 ? -16.19357 14.97815 -19.36608 1.000 40.18007 352 GLN A O 1
ATOM 2700 N N . LEU A 1 373 ? -16.73322 16.30601 -17.61407 1.000 38.78689 353 LEU A N 1
ATOM 2701 C CA . LEU A 1 373 ? -16.72668 17.52060 -18.43781 1.000 40.58297 353 LEU A CA 1
ATOM 2702 C C . LEU A 1 373 ? -15.34421 17.81849 -18.98472 1.000 38.32615 353 LEU A C 1
ATOM 2703 O O . LEU A 1 373 ? -15.22669 18.36178 -20.08142 1.000 39.23776 353 LEU A O 1
ATOM 2708 N N . SER A 1 374 ? -14.28507 17.50413 -18.22748 1.000 38.28831 354 SER A N 1
ATOM 2709 C CA . SER A 1 374 ? -12.93005 17.61058 -18.77207 1.000 39.49337 354 SER A CA 1
ATOM 2710 C C . SER A 1 374 ? -12.75063 16.77705 -20.03217 1.000 37.92260 354 SER A C 1
ATOM 2711 O O . SER A 1 374 ? -11.96184 17.14841 -20.91257 1.000 40.16763 354 SER A O 1
ATOM 2714 N N . ARG A 1 375 ? -13.40830 15.62313 -20.10822 1.000 37.32758 355 ARG A N 1
ATOM 2715 C CA . ARG A 1 375 ? -13.26727 14.79762 -21.30368 1.000 41.54654 355 ARG A CA 1
ATOM 2716 C C . ARG A 1 375 ? -14.15197 15.27488 -22.44239 1.000 43.05101 355 ARG A C 1
ATOM 2717 O O . ARG A 1 375 ? -14.03502 14.74259 -23.55217 1.000 45.83437 355 ARG A O 1
ATOM 2725 N N . GLN A 1 376 ? -15.03908 16.24291 -22.18646 1.000 44.03758 356 GLN A N 1
ATOM 2726 C CA . GLN A 1 376 ? -15.91107 16.79437 -23.22403 1.000 46.60557 356 GLN A CA 1
ATOM 2727 C C . GLN A 1 376 ? -15.52308 18.20386 -23.64370 1.000 44.30094 356 GLN A C 1
ATOM 2728 O O . GLN A 1 376 ? -15.69202 18.55393 -24.81822 1.000 44.10314 356 GLN A O 1
ATOM 2734 N N . GLY A 1 377 ? -15.01122 19.02846 -22.70614 1.000 43.26208 357 GLY A N 1
ATOM 2735 C CA . GLY A 1 377 ? -14.64295 20.40770 -23.03655 1.000 41.73604 357 GLY A CA 1
ATOM 2736 C C . GLY A 1 377 ? -13.70224 20.52049 -24.22377 1.000 44.08840 357 GLY A C 1
ATOM 2737 O O . GLY A 1 377 ? -13.71590 21.51997 -24.95525 1.000 41.87051 357 GLY A O 1
ATOM 2738 N N . ILE A 1 378 ? -12.86495 19.50619 -24.42839 1.000 46.09970 358 ILE A N 1
ATOM 2739 C CA . ILE A 1 378 ? -11.96076 19.46021 -25.56430 1.000 50.72463 358 ILE A CA 1
ATOM 2740 C C . ILE A 1 378 ? -12.69101 19.54475 -26.90752 1.000 49.56034 358 ILE A C 1
ATOM 2741 O O . ILE A 1 378 ? -12.10343 19.98931 -27.90155 1.000 53.38331 358 ILE A O 1
ATOM 2746 N N . VAL A 1 379 ? -13.96883 19.16083 -26.96699 1.000 42.82581 359 VAL A N 1
ATOM 2747 C CA . VAL A 1 379 ? -14.69206 19.24949 -28.23603 1.000 41.23109 359 VAL A CA 1
ATOM 2748 C C . VAL A 1 379 ? -14.91136 20.69663 -28.66320 1.000 43.49311 359 VAL A C 1
ATOM 2749 O O . VAL A 1 379 ? -14.87241 21.00804 -29.85487 1.000 44.21244 359 VAL A O 1
ATOM 2753 N N . ASN A 1 380 ? -15.24000 21.58511 -27.71716 1.000 42.42049 360 ASN A N 1
ATOM 2754 C CA . ASN A 1 380 ? -15.92331 22.81388 -28.13863 1.000 43.10144 360 ASN A CA 1
ATOM 2755 C C . ASN A 1 380 ? -14.97501 23.89453 -28.59795 1.000 38.17240 360 ASN A C 1
ATOM 2756 O O . ASN A 1 380 ? -15.44680 24.92200 -29.09617 1.000 38.31628 360 ASN A O 1
ATOM 2761 N N . THR A 1 381 ? -13.66438 23.68254 -28.46874 1.000 35.88678 361 THR A N 1
ATOM 2762 C CA . THR A 1 381 ? -12.71882 24.57395 -29.12838 1.000 37.78054 361 THR A CA 1
ATOM 2763 C C . THR A 1 381 ? -12.61932 24.32762 -30.63512 1.000 38.27234 361 THR A C 1
ATOM 2764 O O . THR A 1 381 ? -12.02678 25.16040 -31.33213 1.000 39.57498 361 THR A O 1
ATOM 2768 N N . PHE A 1 382 ? -13.14890 23.20482 -31.16595 1.000 36.44768 362 PHE A N 1
ATOM 2769 C CA . PHE A 1 382 ? -13.22161 23.05558 -32.59748 1.000 40.97431 362 PHE A CA 1
ATOM 2770 C C . PHE A 1 382 ? -14.63817 22.86399 -33.13132 1.000 41.69471 362 PHE A C 1
ATOM 2771 O O . PHE A 1 382 ? -14.82400 23.03745 -34.33374 1.000 44.47758 362 PHE A O 1
ATOM 2779 N N . ALA A 1 383 ? -15.62795 22.52031 -32.29441 1.000 43.29405 363 ALA A N 1
ATOM 2780 C CA . ALA A 1 383 ? -17.01792 22.48136 -32.76384 1.000 45.79818 363 ALA A CA 1
ATOM 2781 C C . ALA A 1 383 ? -17.61523 23.89211 -32.72968 1.000 48.69450 363 ALA A C 1
ATOM 2782 O O . ALA A 1 383 ? -17.16456 24.74967 -31.96717 1.000 48.71220 363 ALA A O 1
ATOM 2784 N N . GLY A 1 384 ? -18.63704 24.12002 -33.55327 1.000 52.42571 364 GLY A N 1
ATOM 2785 C CA . GLY A 1 384 ? -19.24804 25.44563 -33.67802 1.000 54.46940 364 GLY A CA 1
ATOM 2786 C C . GLY A 1 384 ? -18.30876 26.54951 -34.13811 1.000 55.48438 364 GLY A C 1
ATOM 2787 O O . GLY A 1 384 ? -18.40075 27.69057 -33.65052 1.000 57.57541 364 GLY A O 1
ATOM 2788 N N . GLY A 1 385 ? -17.41932 26.24587 -35.07975 1.000 51.00888 365 GLY A N 1
ATOM 2789 C CA . GLY A 1 385 ? -16.33826 27.15091 -35.42834 1.000 48.09991 365 GLY A CA 1
ATOM 2790 C C . GLY A 1 385 ? -15.00339 26.78293 -34.78035 1.000 46.00459 365 GLY A C 1
ATOM 2791 O O . GLY A 1 385 ? -14.90675 26.62763 -33.57306 1.000 45.76655 365 GLY A O 1
ATOM 2792 N N . VAL A 1 386 ? -13.96115 26.69864 -35.58863 1.000 44.79524 366 VAL A N 1
ATOM 2793 C CA . VAL A 1 386 ? -12.64877 26.21204 -35.17432 1.000 42.08282 366 VAL A CA 1
ATOM 2794 C C . VAL A 1 386 ? -11.85293 27.40317 -34.63901 1.000 37.55282 366 VAL A C 1
ATOM 2795 O O . VAL A 1 386 ? -11.72246 28.41727 -35.33704 1.000 37.59976 366 VAL A O 1
ATOM 2799 N N . ASN A 1 387 ? -11.33663 27.31778 -33.39999 1.000 36.64220 367 ASN A N 1
ATOM 2800 C CA . ASN A 1 387 ? -10.84450 28.54661 -32.77848 1.000 35.95373 367 ASN A CA 1
ATOM 2801 C C . ASN A 1 387 ? -9.71730 29.19470 -33.59669 1.000 36.30034 367 ASN A C 1
ATOM 2802 O O . ASN A 1 387 ? -9.58897 30.42791 -33.58507 1.000 35.98798 367 ASN A O 1
ATOM 2807 N N . GLU A 1 388 ? -8.88819 28.40637 -34.30664 1.000 34.81284 368 GLU A N 1
ATOM 2808 C CA . GLU A 1 388 ? -7.88087 29.02483 -35.19098 1.000 33.27032 368 GLU A CA 1
ATOM 2809 C C . GLU A 1 388 ? -8.52647 29.93063 -36.24357 1.000 33.22360 368 GLU A C 1
ATOM 2810 O O . GLU A 1 388 ? -8.01156 31.01223 -36.56241 1.000 34.97798 368 GLU A O 1
ATOM 2816 N N . VAL A 1 389 ? -9.57921 29.44482 -36.86347 1.000 33.76662 369 VAL A N 1
ATOM 2817 C CA . VAL A 1 389 ? -10.25412 30.20947 -37.90681 1.000 37.20788 369 VAL A CA 1
ATOM 2818 C C . VAL A 1 389 ? -10.95715 31.41001 -37.29031 1.000 37.88058 369 VAL A C 1
ATOM 2819 O O . VAL A 1 389 ? -11.01038 32.49854 -37.88556 1.000 37.38841 369 VAL A O 1
ATOM 2823 N N . LEU A 1 390 ? -11.49584 31.23536 -36.08323 1.000 37.68233 370 LEU A N 1
ATOM 2824 C CA . LEU A 1 390 ? -12.11187 32.37004 -35.40057 1.000 38.67635 370 LEU A CA 1
ATOM 2825 C C . LEU A 1 390 ? -11.07352 33.46249 -35.11823 1.000 38.48738 370 LEU A C 1
ATOM 2826 O O . LEU A 1 390 ? -11.34698 34.65081 -35.29698 1.000 38.03772 370 LEU A O 1
ATOM 2831 N N . ARG A 1 391 ? -9.85588 33.07437 -34.71490 1.000 37.36337 371 ARG A N 1
ATOM 2832 C CA . ARG A 1 391 ? -8.79110 34.07200 -34.52920 1.000 37.03212 371 ARG A CA 1
ATOM 2833 C C . ARG A 1 391 ? -8.40328 34.75107 -35.85362 1.000 36.60550 371 ARG A C 1
ATOM 2834 O O . ARG A 1 391 ? -8.17080 35.97291 -35.88003 1.000 37.77889 371 ARG A O 1
ATOM 2842 N N . ASP A 1 392 ? -8.33831 33.99360 -36.95747 1.000 36.27572 372 ASP A N 1
ATOM 2843 C CA . ASP A 1 392 ? -8.13083 34.61282 -38.27330 1.000 38.35790 372 ASP A CA 1
ATOM 2844 C C . ASP A 1 392 ? -9.17008 35.69976 -38.51214 1.000 37.53071 372 ASP A C 1
ATOM 2845 O O . ASP A 1 392 ? -8.86280 36.76434 -39.04145 1.000 38.24701 372 ASP A O 1
ATOM 2850 N N . MET A 1 393 ? -10.44058 35.36903 -38.24324 1.000 36.24065 373 MET A N 1
ATOM 2851 C CA . MET A 1 393 ? -11.53463 36.29341 -38.50797 1.000 39.31313 373 MET A CA 1
ATOM 2852 C C . MET A 1 393 ? -11.45887 37.50222 -37.57947 1.000 38.94611 373 MET A C 1
ATOM 2853 O O . MET A 1 393 ? -11.76822 38.61838 -38.00222 1.000 39.90367 373 MET A O 1
ATOM 2858 N N . VAL A 1 394 ? -11.09761 37.29012 -36.30266 1.000 38.46307 374 VAL A N 1
ATOM 2859 C CA . VAL A 1 394 ? -10.87781 38.42885 -35.39302 1.000 38.23049 374 VAL A CA 1
ATOM 2860 C C . VAL A 1 394 ? -9.88009 39.40438 -36.00116 1.000 39.58616 374 VAL A C 1
ATOM 2861 O O . VAL A 1 394 ? -10.11411 40.62080 -36.02643 1.000 39.67131 374 VAL A O 1
ATOM 2865 N N . ALA A 1 395 ? -8.76746 38.88204 -36.53328 1.000 39.22837 375 ALA A N 1
ATOM 2866 C CA . ALA A 1 395 ? -7.75516 39.75156 -37.13221 1.000 39.13928 375 ALA A CA 1
ATOM 2867 C C . ALA A 1 395 ? -8.26582 40.42486 -38.39589 1.000 40.17946 375 ALA A C 1
ATOM 2868 O O . ALA A 1 395 ? -8.06405 41.63684 -38.58209 1.000 41.80996 375 ALA A O 1
ATOM 2870 N N . THR A 1 396 ? -8.87007 39.65434 -39.31568 1.000 39.44299 376 THR A N 1
ATOM 2871 C CA . THR A 1 396 ? -9.27415 40.26041 -40.57505 1.000 41.23726 376 THR A CA 1
ATOM 2872 C C . THR A 1 396 ? -10.52309 41.11742 -40.38280 1.000 43.74552 376 THR A C 1
ATOM 2873 O O . THR A 1 396 ? -10.55704 42.27324 -40.82201 1.000 43.39955 376 THR A O 1
ATOM 2877 N N . LEU A 1 397 ? -11.55814 40.58751 -39.72052 1.000 43.31127 377 LEU A N 1
ATOM 2878 C CA . LEU A 1 397 ? -12.78763 41.38771 -39.60745 1.000 46.92898 377 LEU A CA 1
ATOM 2879 C C . LEU A 1 397 ? -12.68213 42.43193 -38.50720 1.000 46.78113 377 LEU A C 1
ATOM 2880 O O . LEU A 1 397 ? -13.22126 43.53914 -38.63986 1.000 46.50483 377 LEU A O 1
ATOM 2885 N N . GLY A 1 398 ? -12.03844 42.08540 -37.39661 1.000 45.04726 378 GLY A N 1
ATOM 2886 C CA . GLY A 1 398 ? -11.95030 43.03492 -36.29112 1.000 47.09304 378 GLY A CA 1
ATOM 2887 C C . GLY A 1 398 ? -10.87785 44.11312 -36.40967 1.000 48.19807 378 GLY A C 1
ATOM 2888 O O . GLY A 1 398 ? -11.06714 45.23459 -35.94656 1.000 48.95102 378 GLY A O 1
ATOM 2889 N N . LEU A 1 399 ? -9.73772 43.79754 -37.01090 1.000 45.96613 379 LEU A N 1
ATOM 2890 C CA . LEU A 1 399 ? -8.62530 44.73176 -37.06547 1.000 43.66282 379 LEU A CA 1
ATOM 2891 C C . LEU A 1 399 ? -8.26456 45.13368 -38.49439 1.000 45.50872 379 LEU A C 1
ATOM 2892 O O . LEU A 1 399 ? -7.35637 45.96214 -38.67699 1.000 48.20585 379 LEU A O 1
ATOM 2897 N N . GLY A 1 400 ? -8.96642 44.60364 -39.50192 1.000 42.19500 380 GLY A N 1
ATOM 2898 C CA . GLY A 1 400 ? -8.72744 44.97312 -40.89995 1.000 42.15644 380 GLY A CA 1
ATOM 2899 C C . GLY A 1 400 ? -7.48040 44.34857 -41.48560 1.000 42.44511 380 GLY A C 1
ATOM 2900 O O . GLY A 1 400 ? -6.95961 44.84692 -42.46888 1.000 42.65884 380 GLY A O 1
ATOM 2901 N N . MET A 1 401 ? -6.96196 43.27167 -40.89294 1.000 42.91577 381 MET A N 1
ATOM 2902 C CA . MET A 1 401 ? -5.72450 42.69713 -41.39704 1.000 42.98336 381 MET A CA 1
ATOM 2903 C C . MET A 1 401 ? -5.96139 42.05829 -42.76710 1.000 45.48921 381 MET A C 1
ATOM 2904 O O . MET A 1 401 ? -7.01069 41.45659 -42.99999 1.000 44.86638 381 MET A O 1
ATOM 2909 N N . PRO A 1 402 ? -5.01730 42.19913 -43.69647 1.000 45.83128 382 PRO A N 1
ATOM 2910 C CA . PRO A 1 402 ? -5.14312 41.54326 -45.00540 1.000 47.21970 382 PRO A CA 1
ATOM 2911 C C . PRO A 1 402 ? -5.05220 40.03217 -44.88132 1.000 49.53608 382 PRO A C 1
ATOM 2912 O O . PRO A 1 402 ? -4.43840 39.49607 -43.96368 1.000 46.43569 382 PRO A O 1
ATOM 2916 N N . ARG A 1 403 ? -5.69966 39.34298 -45.81725 1.000 57.25221 383 ARG A N 1
ATOM 2917 C CA . ARG A 1 403 ? -5.56123 37.90171 -45.99768 1.000 65.60061 383 ARG A CA 1
ATOM 2918 C C . ARG A 1 403 ? -4.54610 37.57843 -47.09435 1.000 68.95756 383 ARG A C 1
ATOM 2919 O O . ARG A 1 403 ? -4.25178 38.39624 -47.98093 1.000 65.46742 383 ARG A O 1
ATOM 2927 N N . SER A 1 404 ? -4.04211 36.34915 -47.03298 1.000 78.50294 384 SER A N 1
ATOM 2928 C CA . SER A 1 404 ? -3.36871 35.67466 -48.14832 1.000 84.55887 384 SER A CA 1
ATOM 2929 C C . SER A 1 404 ? -1.93211 36.14037 -48.29087 1.000 86.37394 384 SER A C 1
ATOM 2930 O O . SER A 1 404 ? -1.01439 35.32619 -48.22143 1.000 86.63507 384 SER A O 1
ATOM 2933 N N . THR B 2 4 ? 28.71721 -0.37238 -22.86184 1.000 82.76974 4 THR B N 1
ATOM 2934 C CA . THR B 2 4 ? 28.64862 0.67242 -21.84006 1.000 80.54116 4 THR B CA 1
ATOM 2935 C C . THR B 2 4 ? 27.23471 0.76351 -21.23241 1.000 73.77194 4 THR B C 1
ATOM 2936 O O . THR B 2 4 ? 26.33245 0.01920 -21.63948 1.000 79.94613 4 THR B O 1
ATOM 2940 N N . LEU B 2 5 ? 27.04355 1.66383 -20.26183 1.000 129.35055 5 LEU B N 1
ATOM 2941 C CA . LEU B 2 5 ? 25.73065 1.81260 -19.63883 1.000 106.99332 5 LEU B CA 1
ATOM 2942 C C . LEU B 2 5 ? 24.70319 2.36568 -20.62258 1.000 96.13843 5 LEU B C 1
ATOM 2943 O O . LEU B 2 5 ? 23.55373 1.90780 -20.65737 1.000 89.18092 5 LEU B O 1
ATOM 2948 N N . GLY B 2 6 ? 25.09082 3.36614 -21.41390 1.000 96.64258 6 GLY B N 1
ATOM 2949 C CA . GLY B 2 6 ? 24.17737 3.89772 -22.40792 1.000 93.37427 6 GLY B CA 1
ATOM 2950 C C . GLY B 2 6 ? 23.76546 2.85264 -23.42442 1.000 93.25507 6 GLY B C 1
ATOM 2951 O O . GLY B 2 6 ? 22.60505 2.80047 -23.83874 1.000 90.72323 6 GLY B O 1
ATOM 2952 N N . GLU B 2 7 ? 24.71104 1.99992 -23.83339 1.000 93.41948 7 GLU B N 1
ATOM 2953 C CA . GLU B 2 7 ? 24.39548 0.93936 -24.78471 1.000 90.39183 7 GLU B CA 1
ATOM 2954 C C . GLU B 2 7 ? 23.40754 -0.05671 -24.19384 1.000 82.72132 7 GLU B C 1
ATOM 2955 O O . GLU B 2 7 ? 22.51250 -0.54361 -24.89681 1.000 81.19370 7 GLU B O 1
ATOM 2961 N N . GLU B 2 8 ? 23.55487 -0.37373 -22.90350 1.000 78.75382 8 GLU B N 1
ATOM 2962 C CA . GLU B 2 8 ? 22.58417 -1.23337 -22.23289 1.000 76.37963 8 GLU B CA 1
ATOM 2963 C C . GLU B 2 8 ? 21.22149 -0.56198 -22.16140 1.000 68.22295 8 GLU B C 1
ATOM 2964 O O . GLU B 2 8 ? 20.19240 -1.22154 -22.34365 1.000 65.24709 8 GLU B O 1
ATOM 2970 N N . LEU B 2 9 ? 21.19216 0.74541 -21.88389 1.000 67.41476 9 LEU B N 1
ATOM 2971 C CA . LEU B 2 9 ? 19.92138 1.46632 -21.84603 1.000 62.29472 9 LEU B CA 1
ATOM 2972 C C . LEU B 2 9 ? 19.28496 1.56168 -23.23728 1.000 61.24093 9 LEU B C 1
ATOM 2973 O O . LEU B 2 9 ? 18.05589 1.49657 -23.36861 1.000 56.34296 9 LEU B O 1
ATOM 2978 N N . THR B 2 10 ? 20.09822 1.67677 -24.28584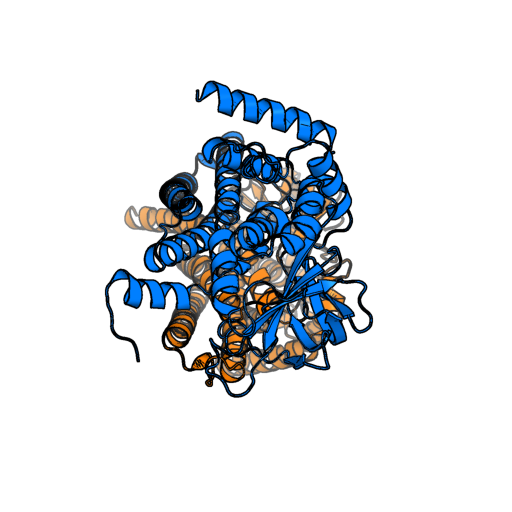 1.000 65.24764 10 THR B N 1
ATOM 2979 C CA . THR B 2 10 ? 19.57133 1.60003 -25.64155 1.000 67.69017 10 THR B CA 1
ATOM 2980 C C . THR B 2 10 ? 18.98868 0.22167 -25.93658 1.000 66.99846 10 THR B C 1
ATOM 2981 O O . THR B 2 10 ? 17.87546 0.10698 -26.46791 1.000 65.63694 10 THR B O 1
ATOM 2985 N N . GLU B 2 11 ? 19.73531 -0.84036 -25.62585 1.000 68.64237 11 GLU B N 1
ATOM 2986 C CA . GLU B 2 11 ? 19.18194 -2.18348 -25.76153 1.000 69.46860 11 GLU B CA 1
ATOM 2987 C C . GLU B 2 11 ? 17.88505 -2.31695 -24.96813 1.000 61.46480 11 GLU B C 1
ATOM 2988 O O . GLU B 2 11 ? 16.88542 -2.85282 -25.46447 1.000 58.14533 11 GLU B O 1
ATOM 2994 N N . LEU B 2 12 ? 17.88607 -1.84406 -23.72161 1.000 59.23575 12 LEU B N 1
ATOM 2995 C CA . LEU B 2 12 ? 16.66483 -1.87117 -22.92162 1.000 58.25692 12 LEU B CA 1
ATOM 2996 C C . LEU B 2 12 ? 15.51225 -1.22449 -23.67699 1.000 55.82368 12 LEU B C 1
ATOM 2997 O O . LEU B 2 12 ? 14.40976 -1.77732 -23.78064 1.000 54.55120 12 LEU B O 1
ATOM 3002 N N . GLN B 2 13 ? 15.76758 -0.04977 -24.23705 1.000 56.46658 13 GLN B N 1
ATOM 3003 C CA . GLN B 2 13 ? 14.71468 0.71152 -24.88593 1.000 54.66016 13 GLN B CA 1
ATOM 3004 C C . GLN B 2 13 ? 14.15135 -0.02364 -26.11015 1.000 53.76194 13 GLN B C 1
ATOM 3005 O O . GLN B 2 13 ? 12.92943 -0.08518 -26.31342 1.000 51.43503 13 GLN B O 1
ATOM 3011 N N . GLY B 2 14 ? 15.02589 -0.57827 -26.94523 1.000 53.47279 14 GLY B N 1
ATOM 3012 C CA . GLY B 2 14 ? 14.54292 -1.30015 -28.11182 1.000 53.54951 14 GLY B CA 1
ATOM 3013 C C . GLY B 2 14 ? 13.70573 -2.50855 -27.74154 1.000 51.19341 14 GLY B C 1
ATOM 3014 O O . GLY B 2 14 ? 12.68946 -2.79852 -28.38138 1.000 51.12132 14 GLY B O 1
ATOM 3015 N N . LEU B 2 15 ? 14.12638 -3.24025 -26.71123 1.000 51.32089 15 LEU B N 1
ATOM 3016 C CA . LEU B 2 15 ? 13.37816 -4.41996 -26.29203 1.000 51.35501 15 LEU B CA 1
ATOM 3017 C C . LEU B 2 15 ? 11.98994 -4.01968 -25.80387 1.000 49.73459 15 LEU B C 1
ATOM 3018 O O . LEU B 2 15 ? 10.97392 -4.60100 -26.22031 1.000 49.67951 15 LEU B O 1
ATOM 3023 N N . ALA B 2 16 ? 11.92976 -3.02530 -24.91146 1.000 46.25595 16 ALA B N 1
ATOM 3024 C CA . ALA B 2 16 ? 10.63380 -2.57319 -24.41444 1.000 45.66139 16 ALA B CA 1
ATOM 3025 C C . ALA B 2 16 ? 9.76310 -2.08222 -25.56057 1.000 44.77717 16 ALA B C 1
ATOM 3026 O O . ALA B 2 16 ? 8.56908 -2.40001 -25.63281 1.000 45.50216 16 ALA B O 1
ATOM 3028 N N . ARG B 2 17 ? 10.35828 -1.35067 -26.49272 1.000 46.70713 17 ARG B N 1
ATOM 3029 C CA . ARG B 2 17 ? 9.59320 -0.83652 -27.61853 1.000 48.13202 17 ARG B CA 1
ATOM 3030 C C . ARG B 2 17 ? 8.95532 -1.96526 -28.41858 1.000 49.44415 17 ARG B C 1
ATOM 3031 O O . ARG B 2 17 ? 7.79340 -1.86428 -28.82449 1.000 47.83571 17 ARG B O 1
ATOM 3039 N N . GLN B 2 18 ? 9.70328 -3.04700 -28.66915 1.000 50.91499 18 GLN B N 1
ATOM 3040 C CA . GLN B 2 18 ? 9.15186 -4.13272 -29.46677 1.000 53.17585 18 GLN B CA 1
ATOM 3041 C C . GLN B 2 18 ? 8.02190 -4.82124 -28.72058 1.000 50.97988 18 GLN B C 1
ATOM 3042 O O . GLN B 2 18 ? 6.98862 -5.17024 -29.30718 1.000 51.20526 18 GLN B O 1
ATOM 3048 N N . ILE B 2 19 ? 8.21870 -5.05957 -27.42500 1.000 48.53925 19 ILE B N 1
ATOM 3049 C CA . ILE B 2 19 ? 7.20018 -5.76473 -26.65779 1.000 47.72936 19 ILE B CA 1
ATOM 3050 C C . ILE B 2 19 ? 5.93234 -4.91027 -26.56400 1.000 47.25444 19 ILE B C 1
ATOM 3051 O O . ILE B 2 19 ? 4.81309 -5.38296 -26.81990 1.000 46.72091 19 ILE B O 1
ATOM 3056 N N . PHE B 2 20 ? 6.09980 -3.61947 -26.26753 1.000 45.12083 20 PHE B N 1
ATOM 3057 C CA . PHE B 2 20 ? 4.94040 -2.73874 -26.16893 1.000 43.14844 20 PHE B CA 1
ATOM 3058 C C . PHE B 2 20 ? 4.24883 -2.59620 -27.51314 1.000 42.81066 20 PHE B C 1
ATOM 3059 O O . PHE B 2 20 ? 3.02135 -2.54965 -27.58407 1.000 41.75433 20 PHE B O 1
ATOM 3067 N N . THR B 2 21 ? 5.02789 -2.50189 -28.59148 1.000 44.77825 21 THR B N 1
ATOM 3068 C CA . THR B 2 21 ? 4.46582 -2.39261 -29.92867 1.000 47.83363 21 THR B CA 1
ATOM 3069 C C . THR B 2 21 ? 3.65808 -3.62878 -30.30537 1.000 48.94108 21 THR B C 1
ATOM 3070 O O . THR B 2 21 ? 2.60397 -3.51740 -30.94643 1.000 47.66903 21 THR B O 1
ATOM 3074 N N . ASP B 2 22 ? 4.15737 -4.82051 -29.94311 1.000 47.65484 22 ASP B N 1
ATOM 3075 C CA . ASP B 2 22 ? 3.42306 -6.05732 -30.23924 1.000 50.21876 22 ASP B CA 1
ATOM 3076 C C . ASP B 2 22 ? 2.12061 -6.18272 -29.45122 1.000 50.26195 22 ASP B C 1
ATOM 3077 O O . ASP B 2 22 ? 1.21743 -6.90730 -29.88471 1.000 52.65911 22 ASP B O 1
ATOM 3082 N N . HIS B 2 23 ? 2.00412 -5.55943 -28.28030 1.000 48.37817 23 HIS B N 1
ATOM 3083 C CA . HIS B 2 23 ? 0.82236 -5.84202 -27.46925 1.000 50.29953 23 HIS B CA 1
ATOM 3084 C C . HIS B 2 23 ? -0.06580 -4.64467 -27.17178 1.000 50.16408 23 HIS B C 1
ATOM 3085 O O . HIS B 2 23 ? -1.20163 -4.84470 -26.73082 1.000 52.15794 23 HIS B O 1
ATOM 3092 N N . ALA B 2 24 ? 0.38912 -3.42013 -27.40480 1.000 46.51355 24 ALA B N 1
ATOM 3093 C CA . ALA B 2 24 ? -0.43429 -2.23548 -27.15702 1.000 46.42295 24 ALA B CA 1
ATOM 3094 C C . ALA B 2 24 ? -1.10357 -1.78628 -28.45199 1.000 46.75744 24 ALA B C 1
ATOM 3095 O O . ALA B 2 24 ? -0.81038 -0.72663 -29.03712 1.000 46.41022 24 ALA B O 1
ATOM 3097 N N . THR B 2 25 ? -1.97355 -2.66148 -28.93794 1.000 45.17568 25 THR B N 1
ATOM 3098 C CA . THR B 2 25 ? -2.61324 -2.54309 -30.23857 1.000 43.97620 25 THR B CA 1
ATOM 3099 C C . THR B 2 25 ? -4.05643 -2.10123 -30.06570 1.000 42.50486 25 THR B C 1
ATOM 3100 O O . THR B 2 25 ? -4.62790 -2.19323 -28.97572 1.000 40.82441 25 THR B O 1
ATOM 3104 N N . HIS B 2 26 ? -4.64942 -1.65438 -31.17530 1.000 44.17227 26 HIS B N 1
ATOM 3105 C CA . HIS B 2 26 ? -6.05561 -1.28991 -31.19302 1.000 46.18974 26 HIS B CA 1
ATOM 3106 C C . HIS B 2 26 ? -6.91322 -2.35557 -30.51487 1.000 44.05422 26 HIS B C 1
ATOM 3107 O O . HIS B 2 26 ? -7.64780 -2.07638 -29.56515 1.000 41.39333 26 HIS B O 1
ATOM 3114 N N . GLN B 2 27 ? -6.81555 -3.60301 -30.98365 1.000 44.56648 27 GLN B N 1
ATOM 3115 C CA . GLN B 2 27 ? -7.62447 -4.67180 -30.39788 1.000 47.33623 27 GLN B CA 1
ATOM 3116 C C . GLN B 2 27 ? -7.26038 -4.90253 -28.93507 1.000 46.44425 27 GLN B C 1
ATOM 3117 O O . GLN B 2 27 ? -8.14192 -5.00511 -28.06814 1.000 48.22642 27 GLN B O 1
ATOM 3123 N N . ARG B 2 28 ? -5.96396 -5.01259 -28.62880 1.000 45.05207 28 ARG B N 1
ATOM 3124 C CA . ARG B 2 28 ? -5.61203 -5.45071 -27.27391 1.000 43.05967 28 ARG B CA 1
ATOM 3125 C C . ARG B 2 28 ? -5.88826 -4.35521 -26.22637 1.000 44.14941 28 ARG B C 1
ATOM 3126 O O . ARG B 2 28 ? -6.32081 -4.65667 -25.10374 1.000 43.29008 28 ARG B O 1
ATOM 3134 N N . LEU B 2 29 ? -5.69154 -3.07976 -26.58210 1.000 43.23579 29 LEU B N 1
ATOM 3135 C CA . LEU B 2 29 ? -5.98656 -2.01637 -25.62623 1.000 43.11213 29 LEU B CA 1
ATOM 3136 C C . LEU B 2 29 ? -7.46701 -2.01082 -25.25367 1.000 44.19234 29 LEU B C 1
ATOM 3137 O O . LEU B 2 29 ? -7.83374 -1.77840 -24.08622 1.000 44.39605 29 LEU B O 1
ATOM 3142 N N . ARG B 2 30 ? -8.33061 -2.26650 -26.23393 1.000 44.12398 30 ARG B N 1
ATOM 3143 C CA . ARG B 2 30 ? -9.76078 -2.30055 -25.97975 1.000 46.21710 30 ARG B CA 1
ATOM 3144 C C . ARG B 2 30 ? -10.13119 -3.50450 -25.10532 1.000 44.88411 30 ARG B C 1
ATOM 3145 O O . ARG B 2 30 ? -10.91127 -3.37462 -24.15663 1.000 45.50508 30 ARG B O 1
ATOM 3153 N N . ALA B 2 31 ? -9.56842 -4.67537 -25.40856 1.000 44.01857 31 ALA B N 1
ATOM 3154 C CA . ALA B 2 31 ? -9.78370 -5.85587 -24.57156 1.000 45.06699 31 ALA B CA 1
ATOM 3155 C C . ALA B 2 31 ? -9.35521 -5.59561 -23.13255 1.000 45.23838 31 ALA B C 1
ATOM 3156 O O . ALA B 2 31 ? -10.06040 -5.95466 -22.18394 1.000 46.33784 31 ALA B O 1
ATOM 3158 N N . VAL B 2 32 ? -8.18812 -4.98511 -22.93802 1.000 43.36209 32 VAL B N 1
ATOM 3159 C CA . VAL B 2 32 ? -7.69405 -4.85241 -21.56988 1.000 44.38482 32 VAL B CA 1
ATOM 3160 C C . VAL B 2 32 ? -8.46956 -3.76249 -20.82128 1.000 44.29278 32 VAL B C 1
ATOM 3161 O O . VAL B 2 32 ? -8.82814 -3.92580 -19.64407 1.000 45.21651 32 VAL B O 1
ATOM 3165 N N . GLU B 2 33 ? -8.80019 -2.66856 -21.50598 1.000 42.95804 33 GLU B N 1
ATOM 3166 C CA . GLU B 2 33 ? -9.44292 -1.55570 -20.80963 1.000 43.21744 33 GLU B CA 1
ATOM 3167 C C . GLU B 2 33 ? -10.92045 -1.84065 -20.49756 1.000 44.37727 33 GLU B C 1
ATOM 3168 O O . GLU B 2 33 ? -11.54773 -1.04678 -19.79900 1.000 45.45579 33 GLU B O 1
ATOM 3174 N N . THR B 2 34 ? -11.48376 -2.94847 -20.97998 1.000 46.31897 34 THR B N 1
ATOM 3175 C CA . THR B 2 34 ? -12.82209 -3.38643 -20.59577 1.000 49.95281 34 THR B CA 1
ATOM 3176 C C . THR B 2 34 ? -12.81291 -4.63588 -19.72016 1.000 52.00317 34 THR B C 1
ATOM 3177 O O . THR B 2 34 ? -13.87885 -5.22677 -19.48336 1.000 54.82825 34 THR B O 1
ATOM 3181 N N . SER B 2 35 ? -11.65037 -5.06301 -19.24370 1.000 50.10648 35 SER B N 1
ATOM 3182 C CA . SER B 2 35 ? -11.56041 -6.23505 -18.37760 1.000 50.19648 35 SER B CA 1
ATOM 3183 C C . SER B 2 35 ? -11.77752 -5.81555 -16.92432 1.000 51.20328 35 SER B C 1
ATOM 3184 O O . SER B 2 35 ? -11.84625 -4.62879 -16.60597 1.000 49.15277 35 SER B O 1
ATOM 3187 N N . GLU B 2 36 ? -11.78256 -6.80317 -16.02591 1.000 54.69687 36 GLU B N 1
ATOM 3188 C CA . GLU B 2 36 ? -11.97819 -6.51580 -14.60444 1.000 61.06228 36 GLU B CA 1
ATOM 3189 C C . GLU B 2 36 ? -10.75369 -5.84279 -13.99476 1.000 55.76533 36 GLU B C 1
ATOM 3190 O O . GLU B 2 36 ? -10.87783 -4.93772 -13.16024 1.000 55.73739 36 GLU B O 1
ATOM 3196 N N . SER B 2 37 ? -9.56963 -6.27933 -14.38126 1.000 51.70532 37 SER B N 1
ATOM 3197 C CA . SER B 2 37 ? -8.35634 -5.81896 -13.73659 1.000 49.89869 37 SER B CA 1
ATOM 3198 C C . SER B 2 37 ? -7.78766 -4.57937 -14.39305 1.000 47.12671 37 SER B C 1
ATOM 3199 O O . SER B 2 37 ? -6.98428 -3.87939 -13.75850 1.000 47.72552 37 SER B O 1
ATOM 3202 N N . ARG B 2 38 ? -8.14351 -4.32664 -15.65639 1.000 45.76996 38 ARG B N 1
ATOM 3203 C CA . ARG B 2 38 ? -7.49240 -3.31307 -16.48939 1.000 45.74388 38 ARG B CA 1
ATOM 3204 C C . ARG B 2 38 ? -5.97656 -3.53681 -16.59425 1.000 44.98314 38 ARG B C 1
ATOM 3205 O O . ARG B 2 38 ? -5.22944 -2.60358 -16.89595 1.000 43.39321 38 ARG B O 1
ATOM 3213 N N . ILE B 2 39 ? -5.50297 -4.76638 -16.39786 1.000 44.55241 39 ILE B N 1
ATOM 3214 C CA . ILE B 2 39 ? -4.07678 -5.07148 -16.43485 1.000 44.67950 39 ILE B CA 1
ATOM 3215 C C . ILE B 2 39 ? -3.83323 -6.17425 -17.45880 1.000 46.05340 39 ILE B C 1
ATOM 3216 O O . ILE B 2 39 ? -4.47170 -7.23993 -17.40515 1.000 47.80983 39 ILE B O 1
ATOM 3221 N N . ASP B 2 40 ? -2.84319 -5.97690 -18.31258 1.000 44.48088 40 ASP B N 1
ATOM 3222 C CA . ASP B 2 40 ? -2.54084 -6.97574 -19.33125 1.000 45.46909 40 ASP B CA 1
ATOM 3223 C C . ASP B 2 40 ? -1.53540 -7.94369 -18.72964 1.000 46.98791 40 ASP B C 1
ATOM 3224 O O . ASP B 2 40 ? -0.34144 -7.63474 -18.64053 1.000 47.50390 40 ASP B O 1
ATOM 3229 N N . GLU B 2 41 ? -2.02176 -9.12798 -18.35869 1.000 48.60737 41 GLU B N 1
ATOM 3230 C CA . GLU B 2 41 ? -1.17476 -10.11706 -17.69780 1.000 50.71016 41 GLU B CA 1
ATOM 3231 C C . GLU B 2 41 ? -0.21493 -10.76128 -18.68563 1.000 52.19300 41 GLU B C 1
ATOM 3232 O O . GLU B 2 41 ? 0.84223 -11.27522 -18.28801 1.000 51.98881 41 GLU B O 1
ATOM 3238 N N . THR B 2 42 ? -0.59499 -10.78415 -19.96738 1.000 50.49726 42 THR B N 1
ATOM 3239 C CA . THR B 2 42 ? 0.29575 -11.32032 -20.98719 1.000 50.91220 42 THR B CA 1
ATOM 3240 C C . THR B 2 42 ? 1.49626 -10.40271 -21.16485 1.000 48.01439 42 THR B C 1
ATOM 3241 O O . THR B 2 42 ? 2.65028 -10.85235 -21.16580 1.000 49.03815 42 THR B O 1
ATOM 3245 N N . LEU B 2 43 ? 1.23141 -9.10974 -21.28505 1.000 44.81049 43 LEU B N 1
ATOM 3246 C CA . LEU B 2 43 ? 2.30248 -8.12201 -21.35660 1.000 44.79427 43 LEU B CA 1
ATOM 3247 C C . LEU B 2 43 ? 3.21164 -8.19261 -20.12656 1.000 45.78232 43 LEU B C 1
ATOM 3248 O O . LEU B 2 43 ? 4.44174 -8.09722 -20.24355 1.000 45.36219 43 LEU B O 1
ATOM 3253 N N . TRP B 2 44 ? 2.61763 -8.35286 -18.93781 1.000 44.88544 44 TRP B N 1
ATOM 3254 C CA . TRP B 2 44 ? 3.40463 -8.47457 -17.71668 1.000 45.78486 44 TRP B CA 1
ATOM 3255 C C . TRP B 2 44 ? 4.35552 -9.66965 -17.79603 1.000 47.97117 44 TRP B C 1
ATOM 3256 O O . TRP B 2 44 ? 5.53037 -9.58022 -17.42280 1.000 47.30302 44 TRP B O 1
ATOM 3267 N N . ARG B 2 45 ? 3.84931 -10.81319 -18.24186 1.000 50.05783 45 ARG B N 1
ATOM 3268 C CA . ARG B 2 45 ? 4.69432 -12.00446 -18.30552 1.000 56.48278 45 ARG B CA 1
ATOM 3269 C C . ARG B 2 45 ? 5.77806 -11.85932 -19.36989 1.000 52.88713 45 ARG B C 1
ATOM 3270 O O . ARG B 2 45 ? 6.91280 -12.33031 -19.19206 1.000 52.63472 45 ARG B O 1
ATOM 3278 N N . GLU B 2 46 ? 5.44248 -11.22705 -20.48514 1.000 50.73779 46 GLU B N 1
ATOM 3279 C CA . GLU B 2 46 ? 6.43376 -10.98484 -21.53432 1.000 54.92902 46 GLU B CA 1
ATOM 3280 C C . GLU B 2 46 ? 7.55626 -10.07554 -21.02869 1.000 50.79412 46 GLU B C 1
ATOM 3281 O O . GLU B 2 46 ? 8.74291 -10.34549 -21.25423 1.000 51.28264 46 GLU B O 1
ATOM 3287 N N . LEU B 2 47 ? 7.18857 -8.99290 -20.33350 1.000 47.62134 47 LEU B N 1
ATOM 3288 C CA . LEU B 2 47 ? 8.17988 -8.11143 -19.71357 1.000 46.29955 47 LEU B CA 1
ATOM 3289 C C . LEU B 2 47 ? 9.07572 -8.85375 -18.73146 1.000 48.42773 47 LEU B C 1
ATOM 3290 O O . LEU B 2 47 ? 10.29210 -8.62496 -18.69872 1.000 49.96846 47 LEU B O 1
ATOM 3295 N N . ALA B 2 48 ? 8.48390 -9.67131 -17.85131 1.000 48.15777 48 ALA B N 1
ATOM 3296 C CA . ALA B 2 48 ? 9.29912 -10.46811 -16.93895 1.000 48.92209 48 ALA B CA 1
ATOM 3297 C C . ALA B 2 48 ? 10.26656 -11.36341 -17.70518 1.000 51.46075 48 ALA B C 1
ATOM 3298 O O . ALA B 2 48 ? 11.44459 -11.49058 -17.33272 1.000 50.52726 48 ALA B O 1
ATOM 3300 N N . GLY B 2 49 ? 9.78074 -12.00899 -18.76411 1.000 53.45198 49 GLY B N 1
ATOM 3301 C CA . GLY B 2 49 ? 10.59599 -12.98501 -19.46070 1.000 57.20887 49 GLY B CA 1
ATOM 3302 C C . GLY B 2 49 ? 11.75098 -12.35373 -20.19977 1.000 58.79884 49 GLY B C 1
ATOM 3303 O O . GLY B 2 49 ? 12.79209 -12.98914 -20.37268 1.000 60.48292 49 GLY B O 1
ATOM 3304 N N . ALA B 2 50 ? 11.57646 -11.10707 -20.66641 1.000 45.68176 50 ALA B N 1
ATOM 3305 C CA . ALA B 2 50 ? 12.64873 -10.34910 -21.29161 1.000 49.96066 50 ALA B CA 1
ATOM 3306 C C . ALA B 2 50 ? 13.60092 -9.71862 -20.27249 1.000 53.52404 50 ALA B C 1
ATOM 3307 O O . ALA B 2 50 ? 14.58825 -9.08153 -20.67015 1.000 55.12292 50 ALA B O 1
ATOM 3309 N N . GLY B 2 51 ? 13.33292 -9.88365 -18.97479 1.000 52.97351 51 GLY B N 1
ATOM 3310 C CA . GLY B 2 51 ? 14.20077 -9.34304 -17.95699 1.000 52.67355 51 GLY B CA 1
ATOM 3311 C C . GLY B 2 51 ? 13.94945 -7.88464 -17.67844 1.000 51.19366 51 GLY B C 1
ATOM 3312 O O . GLY B 2 51 ? 14.71272 -7.26090 -16.92665 1.000 51.59978 51 GLY B O 1
ATOM 3313 N N . LEU B 2 52 ? 12.87540 -7.32701 -18.23934 1.000 46.52939 52 LEU B N 1
ATOM 3314 C CA . LEU B 2 52 ? 12.63572 -5.90811 -18.09300 1.000 47.52068 52 LEU B CA 1
ATOM 3315 C C . LEU B 2 52 ? 12.09006 -5.54285 -16.71922 1.000 45.86451 52 LEU B C 1
ATOM 3316 O O . LEU B 2 52 ? 12.25950 -4.39083 -16.30603 1.000 45.50239 52 LEU B O 1
ATOM 3321 N N . LEU B 2 53 ? 11.45527 -6.48518 -15.99603 1.000 45.47533 53 LEU B N 1
ATOM 3322 C CA . LEU B 2 53 ? 11.08084 -6.18004 -14.61347 1.000 47.12316 53 LEU B CA 1
ATOM 3323 C C . LEU B 2 53 ? 12.30545 -6.17612 -13.71575 1.000 49.62295 53 LEU B C 1
ATOM 3324 O O . LEU B 2 53 ? 12.30832 -5.52522 -12.65991 1.000 52.22509 53 LEU B O 1
ATOM 3329 N N . GLY B 2 54 ? 13.35130 -6.90586 -14.10734 1.000 48.03439 54 GLY B N 1
ATOM 3330 C CA . GLY B 2 54 ? 14.52169 -7.00940 -13.27177 1.000 49.49413 54 GLY B CA 1
ATOM 3331 C C . GLY B 2 54 ? 15.58687 -5.99307 -13.55561 1.000 50.77877 54 GLY B C 1
ATOM 3332 O O . GLY B 2 54 ? 16.52266 -5.83972 -12.75583 1.000 53.03667 54 GLY B O 1
ATOM 3333 N N . VAL B 2 55 ? 15.45883 -5.27409 -14.67395 1.000 50.25584 55 VAL B N 1
ATOM 3334 C CA . VAL B 2 55 ? 16.57358 -4.45520 -15.14406 1.000 53.22611 55 VAL B CA 1
ATOM 3335 C C . VAL B 2 55 ? 16.92497 -3.37305 -14.12373 1.000 51.66534 55 VAL B C 1
ATOM 3336 O O . VAL B 2 55 ? 18.10537 -3.13155 -13.85387 1.000 52.71054 55 VAL B O 1
ATOM 3340 N N . ALA B 2 56 ? 15.92321 -2.76257 -13.48215 1.000 50.81898 56 ALA B N 1
ATOM 3341 C CA . ALA B 2 56 ? 16.17698 -1.71216 -12.47965 1.000 51.94766 56 ALA B CA 1
ATOM 3342 C C . ALA B 2 56 ? 16.47050 -2.22771 -11.06727 1.000 54.54466 56 ALA B C 1
ATOM 3343 O O . ALA B 2 56 ? 16.84631 -1.42207 -10.20136 1.000 56.44874 56 ALA B O 1
ATOM 3345 N N . LEU B 2 57 ? 16.30894 -3.52162 -10.80054 1.000 53.73628 57 LEU B N 1
ATOM 3346 C CA . LEU B 2 57 ? 16.38318 -4.08846 -9.45491 1.000 55.43810 57 LEU B CA 1
ATOM 3347 C C . LEU B 2 57 ? 17.74776 -4.68992 -9.18477 1.000 57.18542 57 LEU B C 1
ATOM 3348 O O . LEU B 2 57 ? 18.53699 -4.91541 -10.10535 1.000 57.02995 57 LEU B O 1
ATOM 3353 N N . PRO B 2 58 ? 18.05073 -5.01654 -7.92081 1.000 60.14513 58 PRO B N 1
ATOM 3354 C CA . PRO B 2 58 ? 19.40984 -5.43693 -7.58331 1.000 63.82167 58 PRO B CA 1
ATOM 3355 C C . PRO B 2 58 ? 19.76227 -6.80919 -8.14652 1.000 67.14417 58 PRO B C 1
ATOM 3356 O O . PRO B 2 58 ? 18.90382 -7.66464 -8.38501 1.000 66.68371 58 PRO B O 1
ATOM 3360 N N . GLU B 2 59 ? 21.06689 -7.02191 -8.31300 1.000 70.50806 59 GLU B N 1
ATOM 3361 C CA . GLU B 2 59 ? 21.55657 -8.31175 -8.78657 1.000 73.74147 59 GLU B CA 1
ATOM 3362 C C . GLU B 2 59 ? 21.25484 -9.42617 -7.79226 1.000 74.19701 59 GLU B C 1
ATOM 3363 O O . GLU B 2 59 ? 20.88247 -10.53438 -8.19610 1.000 76.05548 59 GLU B O 1
ATOM 3369 N N . ALA B 2 60 ? 21.40334 -9.16056 -6.48718 1.000 72.71704 60 ALA B N 1
ATOM 3370 C CA . ALA B 2 60 ? 21.12206 -10.20254 -5.50215 1.000 74.31414 60 ALA B CA 1
ATOM 3371 C C . ALA B 2 60 ? 19.69638 -10.74710 -5.60587 1.000 73.92972 60 ALA B C 1
ATOM 3372 O O . ALA B 2 60 ? 19.44587 -11.86314 -5.14683 1.000 78.15636 60 ALA B O 1
ATOM 3374 N N . ALA B 2 61 ? 18.75750 -10.00263 -6.19982 1.000 71.26164 61 ALA B N 1
ATOM 3375 C CA . ALA B 2 61 ? 17.40493 -10.49905 -6.44851 1.000 71.85729 61 ALA B CA 1
ATOM 3376 C C . ALA B 2 61 ? 17.21700 -11.01233 -7.87114 1.000 70.99537 61 ALA B C 1
ATOM 3377 O O . ALA B 2 61 ? 16.07812 -11.28495 -8.27824 1.000 71.02222 61 ALA B O 1
ATOM 3379 N N . GLY B 2 62 ? 18.29629 -11.12441 -8.64465 1.000 69.83742 62 GLY B N 1
ATOM 3380 C CA . GLY B 2 62 ? 18.21091 -11.56682 -10.02058 1.000 66.92904 62 GLY B CA 1
ATOM 3381 C C . GLY B 2 62 ? 18.06881 -10.46496 -11.04463 1.000 62.26058 62 GLY B C 1
ATOM 3382 O O . GLY B 2 62 ? 17.92539 -10.76876 -12.23546 1.000 60.53068 62 GLY B O 1
ATOM 3383 N N . GLY B 2 63 ? 18.09317 -9.19882 -10.63067 1.000 60.98232 63 GLY B N 1
ATOM 3384 C CA . GLY B 2 63 ? 17.97938 -8.09147 -11.56228 1.000 58.34538 63 GLY B CA 1
ATOM 3385 C C . GLY B 2 63 ? 19.30975 -7.72063 -12.20636 1.000 59.11609 63 GLY B C 1
ATOM 3386 O O . GLY B 2 63 ? 20.34184 -8.35388 -11.99970 1.000 61.81064 63 GLY B O 1
ATOM 3387 N N . ALA B 2 64 ? 19.27830 -6.66649 -13.01186 1.000 56.24841 64 ALA B N 1
ATOM 3388 C CA . ALA B 2 64 ? 20.51549 -6.20584 -13.62763 1.000 58.30978 64 ALA B CA 1
ATOM 3389 C C . ALA B 2 64 ? 21.22045 -5.11434 -12.81486 1.000 59.02417 64 ALA B C 1
ATOM 3390 O O . ALA B 2 64 ? 22.35916 -4.75728 -13.14007 1.000 59.13427 64 ALA B O 1
ATOM 3392 N N . GLY B 2 65 ? 20.57523 -4.56562 -11.78774 1.000 58.88887 65 GLY B N 1
ATOM 3393 C CA . GLY B 2 65 ? 21.20424 -3.53765 -10.97134 1.000 60.57207 65 GLY B CA 1
ATOM 3394 C C . GLY B 2 65 ? 21.38876 -2.19866 -11.65960 1.000 59.54775 65 GLY B C 1
ATOM 3395 O O . GLY B 2 65 ? 22.34167 -1.48277 -11.35120 1.000 61.04295 65 GLY B O 1
ATOM 3396 N N . LEU B 2 66 ? 20.50806 -1.83135 -12.57671 1.000 56.99229 66 LEU B N 1
ATOM 3397 C CA . LEU B 2 66 ? 20.66845 -0.58224 -13.31772 1.000 59.04085 66 LEU B CA 1
ATOM 3398 C C . LEU B 2 66 ? 19.82915 0.58239 -12.78350 1.000 57.65839 66 LEU B C 1
ATOM 3399 O O . LEU B 2 66 ? 19.88460 1.68063 -13.35701 1.000 59.26482 66 LEU B O 1
ATOM 3404 N N . GLY B 2 67 ? 19.04621 0.37977 -11.72142 1.000 55.19885 67 GLY B N 1
ATOM 3405 C CA . GLY B 2 67 ? 18.53117 1.50087 -10.94114 1.000 51.71575 67 GLY B CA 1
ATOM 3406 C C . GLY B 2 67 ? 17.48710 2.38345 -11.63191 1.000 48.58313 67 GLY B C 1
ATOM 3407 O O . GLY B 2 67 ? 16.74964 1.96765 -12.53941 1.000 45.25897 67 GLY B O 1
ATOM 3408 N N . LEU B 2 68 ? 17.40859 3.62428 -11.14126 1.000 48.32483 68 LEU B N 1
ATOM 3409 C CA . LEU B 2 68 ? 16.30234 4.49550 -11.50890 1.000 48.47530 68 LEU B CA 1
ATOM 3410 C C . LEU B 2 68 ? 16.36582 4.87838 -12.98248 1.000 47.99465 68 LEU B C 1
ATOM 3411 O O . LEU B 2 68 ? 15.31999 4.97494 -13.63030 1.000 48.18725 68 LEU B O 1
ATOM 3416 N N . GLY B 2 69 ? 17.57055 5.01567 -13.54649 1.000 49.45711 69 GLY B N 1
ATOM 3417 C CA . GLY B 2 69 ? 17.69270 5.32983 -14.97025 1.000 48.78887 69 GLY B CA 1
ATOM 3418 C C . GLY B 2 69 ? 17.04873 4.29596 -15.87168 1.000 47.46433 69 GLY B C 1
ATOM 3419 O O . GLY B 2 69 ? 16.31785 4.63492 -16.82228 1.000 45.20741 69 GLY B O 1
ATOM 3420 N N . ALA B 2 70 ? 17.34150 3.01435 -15.62065 1.000 47.70603 70 ALA B N 1
ATOM 3421 C CA . ALA B 2 70 ? 16.71362 1.95592 -16.40752 1.000 46.23193 70 ALA B CA 1
ATOM 3422 C C . ALA B 2 70 ? 15.19966 1.97302 -16.21200 1.000 46.19554 70 ALA B C 1
ATOM 3423 O O . ALA B 2 70 ? 14.43433 1.78572 -17.17080 1.000 45.34126 70 ALA B O 1
ATOM 3425 N N . LEU B 2 71 ? 14.74821 2.18048 -14.97031 1.000 44.62380 71 LEU B N 1
ATOM 3426 C CA . LEU B 2 71 ? 13.31653 2.26525 -14.73928 1.000 44.36456 71 LEU B CA 1
ATOM 3427 C C . LEU B 2 71 ? 12.70642 3.37898 -15.58932 1.000 43.74466 71 LEU B C 1
ATOM 3428 O O . LEU B 2 71 ? 11.68460 3.18236 -16.26499 1.000 43.86051 71 LEU B O 1
ATOM 3433 N N . CYS B 2 72 ? 13.35940 4.53375 -15.62469 1.000 44.66113 72 CYS B N 1
ATOM 3434 C CA . CYS B 2 72 ? 12.79097 5.65336 -16.38414 1.000 43.71559 72 CYS B CA 1
ATOM 3435 C C . CYS B 2 72 ? 12.78243 5.36740 -17.88571 1.000 44.34804 72 CYS B C 1
ATOM 3436 O O . CYS B 2 72 ? 11.85907 5.78858 -18.59572 1.000 44.27562 72 CYS B O 1
ATOM 3439 N N . VAL B 2 73 ? 13.79354 4.65558 -18.39546 1.000 44.71614 73 VAL B N 1
ATOM 3440 C CA . VAL B 2 73 ? 13.80013 4.30227 -19.81243 1.000 43.80556 73 VAL B CA 1
ATOM 3441 C C . VAL B 2 73 ? 12.62349 3.39206 -20.11367 1.000 43.45750 73 VAL B C 1
ATOM 3442 O O . VAL B 2 73 ? 11.88810 3.59617 -21.08537 1.000 40.82577 73 VAL B O 1
ATOM 3446 N N . LEU B 2 74 ? 12.39728 2.39750 -19.24823 1.000 42.17320 74 LEU B N 1
ATOM 3447 C CA . LEU B 2 74 ? 11.25982 1.50051 -19.43674 1.000 41.99766 74 LEU B CA 1
ATOM 3448 C C . LEU B 2 74 ? 9.92274 2.23996 -19.32469 1.000 40.73669 74 LEU B C 1
ATOM 3449 O O . LEU B 2 74 ? 9.00524 1.98303 -20.11404 1.000 40.21488 74 LEU B O 1
ATOM 3454 N N . LEU B 2 75 ? 9.77282 3.12669 -18.32600 1.000 40.57881 75 LEU B N 1
ATOM 3455 C CA . LEU B 2 75 ? 8.50830 3.84285 -18.14877 1.000 39.54045 75 LEU B CA 1
ATOM 3456 C C . LEU B 2 75 ? 8.22639 4.78462 -19.31041 1.000 40.32404 75 LEU B C 1
ATOM 3457 O O . LEU B 2 75 ? 7.05506 5.03594 -19.65061 1.000 38.89573 75 LEU B O 1
ATOM 3462 N N . GLU B 2 76 ? 9.27896 5.40081 -19.85449 1.000 40.23351 76 GLU B N 1
ATOM 3463 C CA . GLU B 2 76 ? 9.07567 6.29491 -20.97341 1.000 41.84272 76 GLU B CA 1
ATOM 3464 C C . GLU B 2 76 ? 8.56408 5.52518 -22.19119 1.000 39.47252 76 GLU B C 1
ATOM 3465 O O . GLU B 2 76 ? 7.61722 5.96593 -22.86485 1.000 39.79221 76 GLU B O 1
ATOM 3471 N N . GLU B 2 77 ? 9.15921 4.37152 -22.49688 1.000 39.01103 77 GLU B N 1
ATOM 3472 C CA . GLU B 2 77 ? 8.58317 3.54978 -23.56559 1.000 42.28997 77 GLU B CA 1
ATOM 3473 C C . GLU B 2 77 ? 7.16847 3.11674 -23.23812 1.000 42.15369 77 GLU B C 1
ATOM 3474 O O . GLU B 2 77 ? 6.32791 3.02441 -24.13334 1.000 42.33192 77 GLU B O 1
ATOM 3480 N N . GLN B 2 78 ? 6.90415 2.75743 -21.98406 1.000 41.09492 78 GLN B N 1
ATOM 3481 C CA . GLN B 2 78 ? 5.54139 2.37029 -21.64616 1.000 40.60755 78 GLN B CA 1
ATOM 3482 C C . GLN B 2 78 ? 4.55760 3.49896 -21.94933 1.000 40.64213 78 GLN B C 1
ATOM 3483 O O . GLN B 2 78 ? 3.50819 3.27322 -22.57048 1.000 40.98613 78 GLN B O 1
ATOM 3489 N N . GLY B 2 79 ? 4.88031 4.73216 -21.53466 1.000 38.33268 79 GLY B N 1
ATOM 3490 C CA . GLY B 2 79 ? 3.97361 5.84060 -21.81650 1.000 38.77831 79 GLY B CA 1
ATOM 3491 C C . GLY B 2 79 ? 3.80735 6.11651 -23.29908 1.000 39.34635 79 GLY B C 1
ATOM 3492 O O . GLY B 2 79 ? 2.72408 6.51112 -23.74899 1.000 37.52677 79 GLY B O 1
ATOM 3493 N N . ARG B 2 80 ? 4.86341 5.89643 -24.08988 1.000 39.70266 80 ARG B N 1
ATOM 3494 C CA . ARG B 2 80 ? 4.74854 6.09212 -25.53771 1.000 42.36920 80 ARG B CA 1
ATOM 3495 C C . ARG B 2 80 ? 3.61693 5.27035 -26.15240 1.000 41.11883 80 ARG B C 1
ATOM 3496 O O . ARG B 2 80 ? 3.05617 5.64795 -27.19126 1.000 38.54048 80 ARG B O 1
ATOM 3504 N N . HIS B 2 81 ? 3.29573 4.13764 -25.53647 1.000 39.97575 81 HIS B N 1
ATOM 3505 C CA . HIS B 2 81 ? 2.30309 3.18361 -26.04050 1.000 41.58592 81 HIS B CA 1
ATOM 3506 C C . HIS B 2 81 ? 1.06903 3.04948 -25.15871 1.000 40.94375 81 HIS B C 1
ATOM 3507 O O . HIS B 2 81 ? 0.27450 2.13793 -25.39614 1.000 41.63806 81 HIS B O 1
ATOM 3514 N N . VAL B 2 82 ? 0.93265 3.89618 -24.12197 1.000 41.98271 82 VAL B N 1
ATOM 3515 C CA . VAL B 2 82 ? -0.13233 3.82613 -23.12106 1.000 40.93195 82 VAL B CA 1
ATOM 3516 C C . VAL B 2 82 ? -0.38110 2.34955 -22.76866 1.000 42.44153 82 VAL B C 1
ATOM 3517 O O . VAL B 2 82 ? -1.50926 1.86231 -22.81314 1.000 45.02206 82 VAL B O 1
ATOM 3521 N N . ALA B 2 83 ? 0.68016 1.62165 -22.44013 1.000 41.26304 83 ALA B N 1
ATOM 3522 C CA . ALA B 2 83 ? 0.55959 0.16374 -22.32391 1.000 43.19044 83 ALA B CA 1
ATOM 3523 C C . ALA B 2 83 ? 0.02145 -0.18864 -20.94201 1.000 42.64708 83 ALA B C 1
ATOM 3524 O O . ALA B 2 83 ? 0.58250 0.26854 -19.92966 1.000 40.83342 83 ALA B O 1
ATOM 3526 N N . PRO B 2 84 ? -1.09257 -0.94680 -20.85730 1.000 42.61290 84 PRO B N 1
ATOM 3527 C CA . PRO B 2 84 ? -1.75744 -1.13132 -19.54548 1.000 43.01663 84 PRO B CA 1
ATOM 3528 C C . PRO B 2 84 ? -1.11606 -2.18315 -18.64322 1.000 42.48912 84 PRO B C 1
ATOM 3529 O O . PRO B 2 84 ? -1.60803 -3.30444 -18.48151 1.000 42.76412 84 PRO B O 1
ATOM 3533 N N . VAL B 2 85 ? -0.01057 -1.81363 -17.99453 1.000 40.67252 85 VAL B N 1
ATOM 3534 C CA . VAL B 2 85 ? 0.58858 -2.65809 -16.94368 1.000 40.95044 85 VAL B CA 1
ATOM 3535 C C . VAL B 2 85 ? 1.06555 -1.76107 -15.80792 1.000 40.02210 85 VAL B C 1
ATOM 3536 O O . VAL B 2 85 ? 1.52433 -0.64486 -16.02877 1.000 37.13251 85 VAL B O 1
ATOM 3540 N N . PRO B 2 86 ? 1.00033 -2.27177 -14.55521 1.000 40.57691 86 PRO B N 1
ATOM 3541 C CA . PRO B 2 86 ? 1.34127 -1.39093 -13.41016 1.000 39.90267 86 PRO B CA 1
ATOM 3542 C C . PRO B 2 86 ? 2.84273 -1.35543 -13.12191 1.000 42.01496 86 PRO B C 1
ATOM 3543 O O . PRO B 2 86 ? 3.32014 -1.78370 -12.05940 1.000 40.25385 86 PRO B O 1
ATOM 3547 N N . LEU B 2 87 ? 3.62120 -0.85699 -14.08636 1.000 41.36811 87 LEU B N 1
ATOM 3548 C CA . LEU B 2 87 ? 5.06945 -0.86694 -13.89326 1.000 42.35595 87 LEU B CA 1
ATOM 3549 C C . LEU B 2 87 ? 5.49238 0.12959 -12.81308 1.000 42.10735 87 LEU B C 1
ATOM 3550 O O . LEU B 2 87 ? 6.29870 -0.20486 -11.93547 1.000 42.31255 87 LEU B O 1
ATOM 3555 N N . TRP B 2 88 ? 4.95607 1.36142 -12.84563 1.000 38.55612 88 TRP B N 1
ATOM 3556 C CA . TRP B 2 88 ? 5.53144 2.25460 -11.83921 1.000 41.25436 88 TRP B CA 1
ATOM 3557 C C . TRP B 2 88 ? 5.07892 1.87120 -10.42727 1.000 41.06172 88 TRP B C 1
ATOM 3558 O O . TRP B 2 88 ? 5.92129 1.85574 -9.51899 1.000 41.26357 88 TRP B O 1
ATOM 3569 N N . PRO B 2 89 ? 3.82472 1.46720 -10.17846 1.000 41.99981 89 PRO B N 1
ATOM 3570 C CA . PRO B 2 89 ? 3.50201 1.05447 -8.79338 1.000 44.63052 89 PRO B CA 1
ATOM 3571 C C . PRO B 2 89 ? 4.34862 -0.12149 -8.31681 1.000 46.13552 89 PRO B C 1
ATOM 3572 O O . PRO B 2 89 ? 4.90610 -0.07602 -7.21513 1.000 47.29927 89 PRO B O 1
ATOM 3576 N N . THR B 2 90 ? 4.49098 -1.17008 -9.12922 1.000 45.56000 90 THR B N 1
ATOM 3577 C CA . THR B 2 90 ? 5.26034 -2.32990 -8.69464 1.000 43.91856 90 THR B CA 1
ATOM 3578 C C . THR B 2 90 ? 6.73770 -1.99802 -8.54411 1.000 44.52701 90 THR B C 1
ATOM 3579 O O . THR B 2 90 ? 7.36641 -2.40092 -7.55333 1.000 44.39022 90 THR B O 1
ATOM 3583 N N . LEU B 2 91 ? 7.33022 -1.30077 -9.54168 1.000 43.10802 91 LEU B N 1
ATOM 3584 C CA . LEU B 2 91 ? 8.79241 -1.14342 -9.54658 1.000 43.70778 91 LEU B CA 1
ATOM 3585 C C . LEU B 2 91 ? 9.27085 -0.01543 -8.63306 1.000 44.92433 91 LEU B C 1
ATOM 3586 O O . LEU B 2 91 ? 10.37344 -0.11349 -8.08571 1.000 45.96717 91 LEU B O 1
ATOM 3591 N N . VAL B 2 92 ? 8.49555 1.07058 -8.48325 1.000 44.35757 92 VAL B N 1
ATOM 3592 C CA . VAL B 2 92 ? 8.80804 2.04631 -7.43310 1.000 44.73914 92 VAL B CA 1
ATOM 3593 C C . VAL B 2 92 ? 8.70844 1.38840 -6.05089 1.000 47.30455 92 VAL B C 1
ATOM 3594 O O . VAL B 2 92 ? 9.57087 1.58964 -5.18216 1.000 49.09687 92 VAL B O 1
ATOM 3598 N N . ALA B 2 93 ? 7.66633 0.58591 -5.81473 1.000 46.21428 93 ALA B N 1
ATOM 3599 C CA . ALA B 2 93 ? 7.61014 -0.10507 -4.52656 1.000 46.46842 93 ALA B CA 1
ATOM 3600 C C . ALA B 2 93 ? 8.81751 -1.00658 -4.35792 1.000 47.02743 93 ALA B C 1
ATOM 3601 O O . ALA B 2 93 ? 9.40320 -1.07894 -3.26694 1.000 46.66508 93 ALA B O 1
ATOM 3603 N N . ALA B 2 94 ? 9.23193 -1.68762 -5.44096 1.000 46.64653 94 ALA B N 1
ATOM 3604 C CA . ALA B 2 94 ? 10.33890 -2.63093 -5.31199 1.000 48.38428 94 ALA B CA 1
ATOM 3605 C C . ALA B 2 94 ? 11.65293 -1.90331 -5.05532 1.000 48.40310 94 ALA B C 1
ATOM 3606 O O . ALA B 2 94 ? 12.50594 -2.38903 -4.29794 1.000 50.27628 94 ALA B O 1
ATOM 3608 N N . LEU B 2 95 ? 11.84918 -0.75685 -5.71320 1.000 47.48324 95 LEU B N 1
ATOM 3609 C CA . LEU B 2 95 ? 13.02913 0.05586 -5.44512 1.000 48.70719 95 LEU B CA 1
ATOM 3610 C C . LEU B 2 95 ? 13.02304 0.59816 -4.01840 1.000 49.12555 95 LEU B C 1
ATOM 3611 O O . LEU B 2 95 ? 14.07948 0.67805 -3.38116 1.000 52.14256 95 LEU B O 1
ATOM 3616 N N . ALA B 2 96 ? 11.84877 0.96098 -3.48584 1.000 49.05391 96 ALA B N 1
ATOM 3617 C CA . ALA B 2 96 ? 11.76321 1.34495 -2.07260 1.000 49.26868 96 ALA B CA 1
ATOM 3618 C C . ALA B 2 96 ? 12.17722 0.19434 -1.16467 1.000 50.49605 96 ALA B C 1
ATOM 3619 O O . ALA B 2 96 ? 12.85196 0.40222 -0.14144 1.000 52.32171 96 ALA B O 1
ATOM 3621 N N . ILE B 2 97 ? 11.76136 -1.03179 -1.50220 1.000 49.44779 97 ILE B N 1
ATOM 3622 C CA . ILE B 2 97 ? 12.16147 -2.17638 -0.68060 1.000 51.92308 97 ILE B CA 1
ATOM 3623 C C . ILE B 2 97 ? 13.65257 -2.40975 -0.80644 1.000 52.81009 97 ILE B C 1
ATOM 3624 O O . ILE B 2 97 ? 14.34881 -2.73257 0.17433 1.000 54.87028 97 ILE B O 1
ATOM 3629 N N . ALA B 2 98 ? 14.15797 -2.30241 -2.02989 1.000 52.73453 98 ALA B N 1
ATOM 3630 C CA . ALA B 2 98 ? 15.56204 -2.60365 -2.25898 1.000 53.98737 98 ALA B CA 1
ATOM 3631 C C . ALA B 2 98 ? 16.43522 -1.64775 -1.47372 1.000 57.93137 98 ALA B C 1
ATOM 3632 O O . ALA B 2 98 ? 17.43856 -2.05306 -0.89086 1.000 61.16267 98 ALA B O 1
ATOM 3634 N N . GLU B 2 99 ? 16.03181 -0.38648 -1.39093 1.000 58.95707 99 GLU B N 1
ATOM 3635 C CA . GLU B 2 99 ? 16.88244 0.61503 -0.78420 1.000 64.45308 99 GLU B CA 1
ATOM 3636 C C . GLU B 2 99 ? 16.57075 0.88156 0.68015 1.000 61.93186 99 GLU B C 1
ATOM 3637 O O . GLU B 2 99 ? 17.41620 1.45116 1.37676 1.000 64.26161 99 GLU B O 1
ATOM 3643 N N . HIS B 2 100 ? 15.37920 0.52058 1.16362 1.000 59.23113 100 HIS B N 1
ATOM 3644 C CA . HIS B 2 100 ? 14.97764 0.86231 2.52529 1.000 60.92793 100 HIS B CA 1
ATOM 3645 C C . HIS B 2 100 ? 14.34555 -0.29407 3.27987 1.000 63.19049 100 HIS B C 1
ATOM 3646 O O . HIS B 2 100 ? 13.95365 -0.10915 4.44127 1.000 65.13323 100 HIS B O 1
ATOM 3653 N N . GLY B 2 101 ? 14.25873 -1.49996 2.66806 1.000 66.35024 101 GLY B N 1
ATOM 3654 C CA . GLY B 2 101 ? 13.62307 -2.61967 3.32600 1.000 67.44406 101 GLY B CA 1
ATOM 3655 C C . GLY B 2 101 ? 14.56545 -3.41324 4.21444 1.000 71.46298 101 GLY B C 1
ATOM 3656 O O . GLY B 2 101 ? 15.78199 -3.26537 4.14060 1.000 73.24656 101 GLY B O 1
ATOM 3657 N N . THR B 2 102 ? 13.96740 -4.23381 5.08081 1.000 73.36804 102 THR B N 1
ATOM 3658 C CA . THR B 2 102 ? 14.70343 -5.25830 5.81194 1.000 76.70390 102 THR B CA 1
ATOM 3659 C C . THR B 2 102 ? 15.09308 -6.40064 4.87305 1.000 74.60293 102 THR B C 1
ATOM 3660 O O . THR B 2 102 ? 14.60830 -6.50959 3.73953 1.000 71.34349 102 THR B O 1
ATOM 3664 N N . ALA B 2 103 ? 15.97213 -7.27020 5.36978 1.000 77.17123 103 ALA B N 1
ATOM 3665 C CA . ALA B 2 103 ? 16.30190 -8.49275 4.64854 1.000 76.02954 103 ALA B CA 1
ATOM 3666 C C . ALA B 2 103 ? 15.04051 -9.27431 4.31059 1.000 76.86660 103 ALA B C 1
ATOM 3667 O O . ALA B 2 103 ? 14.84196 -9.68262 3.16294 1.000 70.77516 103 ALA B O 1
ATOM 3669 N N . GLU B 2 104 ? 14.15578 -9.46220 5.29540 1.000 84.84779 104 GLU B N 1
ATOM 3670 C CA . GLU B 2 104 ? 12.89347 -10.16016 5.04651 1.000 89.63762 104 GLU B CA 1
ATOM 3671 C C . GLU B 2 104 ? 12.09984 -9.51777 3.90794 1.000 79.30345 104 GLU B C 1
ATOM 3672 O O . GLU B 2 104 ? 11.54098 -10.22219 3.05788 1.000 77.39219 104 GLU B O 1
ATOM 3678 N N . GLN B 2 105 ? 12.02426 -8.18208 3.87996 1.000 72.56920 105 GLN B N 1
ATOM 3679 C CA . GLN B 2 105 ? 11.29084 -7.50878 2.81258 1.000 65.09407 105 GLN B CA 1
ATOM 3680 C C . GLN B 2 105 ? 11.98995 -7.66547 1.46663 1.000 60.78976 105 GLN B C 1
ATOM 3681 O O . GLN B 2 105 ? 11.32834 -7.92121 0.45202 1.000 54.89008 105 GLN B O 1
ATOM 3687 N N . ARG B 2 106 ? 13.32384 -7.55103 1.43285 1.000 64.36336 106 ARG B N 1
ATOM 3688 C CA . ARG B 2 106 ? 14.04517 -7.73535 0.16873 1.000 64.99064 106 ARG B CA 1
ATOM 3689 C C . ARG B 2 106 ? 13.89937 -9.15244 -0.38287 1.000 65.20393 106 ARG B C 1
ATOM 3690 O O . ARG B 2 106 ? 14.09511 -9.36584 -1.58687 1.000 63.90139 106 ARG B O 1
ATOM 3698 N N . ASP B 2 107 ? 13.56279 -10.12694 0.46090 1.000 66.35249 107 ASP B N 1
ATOM 3699 C CA . ASP B 2 107 ? 13.29350 -11.45722 -0.07049 1.000 67.00100 107 ASP B CA 1
ATOM 3700 C C . ASP B 2 107 ? 12.06087 -11.50083 -0.96728 1.000 63.14263 107 ASP B C 1
ATOM 3701 O O . ASP B 2 107 ? 11.86460 -12.49607 -1.67690 1.000 62.80931 107 ASP B O 1
ATOM 3706 N N . LEU B 2 108 ? 11.24135 -10.44341 -0.99141 1.000 59.86713 108 LEU B N 1
ATOM 3707 C CA . LEU B 2 108 ? 10.12132 -10.41131 -1.92804 1.000 58.26270 108 LEU B CA 1
ATOM 3708 C C . LEU B 2 108 ? 10.54855 -10.07651 -3.35853 1.000 57.34314 108 LEU B C 1
ATOM 3709 O O . LEU B 2 108 ? 9.74740 -10.24127 -4.29185 1.000 55.52119 108 LEU B O 1
ATOM 3714 N N . LEU B 2 109 ? 11.77840 -9.58932 -3.55740 1.000 58.17628 109 LEU B N 1
ATOM 3715 C CA . LEU B 2 109 ? 12.16634 -8.97701 -4.83202 1.000 55.48877 109 LEU B CA 1
ATOM 3716 C C . LEU B 2 109 ? 12.34806 -10.03134 -5.92663 1.000 54.66607 109 LEU B C 1
ATOM 3717 O O . LEU B 2 109 ? 11.99621 -9.78838 -7.08890 1.000 52.54462 109 LEU B O 1
ATOM 3722 N N . PRO B 2 110 ? 12.91111 -11.19704 -5.61783 1.000 55.89318 110 PRO B N 1
ATOM 3723 C CA . PRO B 2 110 ? 12.97661 -12.23607 -6.65225 1.000 56.12671 110 PRO B CA 1
ATOM 3724 C C . PRO B 2 110 ? 11.63222 -12.48826 -7.31336 1.000 55.33244 110 PRO B C 1
ATOM 3725 O O . PRO B 2 110 ? 11.58208 -12.61479 -8.54062 1.000 55.15708 110 PRO B O 1
ATOM 3729 N N . GLY B 2 111 ? 10.53760 -12.54004 -6.54481 1.000 55.03084 111 GLY B N 1
ATOM 3730 C CA . GLY B 2 111 ? 9.23625 -12.75098 -7.15533 1.000 54.93113 111 GLY B CA 1
ATOM 3731 C C . GLY B 2 111 ? 8.79752 -11.58823 -8.03980 1.000 53.54585 111 GLY B C 1
ATOM 3732 O O . GLY B 2 111 ? 8.02105 -11.77729 -8.98145 1.000 55.14566 111 GLY B O 1
ATOM 3733 N N . VAL B 2 112 ? 9.27513 -10.37613 -7.75225 1.000 50.20110 112 VAL B N 1
ATOM 3734 C CA . VAL B 2 112 ? 8.98409 -9.26024 -8.65349 1.000 48.94949 112 VAL B CA 1
ATOM 3735 C C . VAL B 2 112 ? 9.77232 -9.40683 -9.95189 1.000 50.77022 112 VAL B C 1
ATOM 3736 O O . VAL B 2 112 ? 9.24591 -9.17772 -11.04942 1.000 50.03107 112 VAL B O 1
ATOM 3740 N N . VAL B 2 113 ? 11.04983 -9.77141 -9.84736 1.000 52.55749 113 VAL B N 1
ATOM 3741 C CA . VAL B 2 113 ? 11.89077 -9.92209 -11.03481 1.000 54.41781 113 VAL B CA 1
ATOM 3742 C C . VAL B 2 113 ? 11.28695 -10.94426 -11.99263 1.000 54.41696 113 VAL B C 1
ATOM 3743 O O . VAL B 2 113 ? 11.21696 -10.71601 -13.20998 1.000 53.60686 113 VAL B O 1
ATOM 3747 N N . ASP B 2 114 ? 10.83589 -12.08619 -11.46413 1.000 54.14404 114 ASP B N 1
ATOM 3748 C CA . ASP B 2 114 ? 10.38508 -13.15908 -12.34463 1.000 55.47721 114 ASP B CA 1
ATOM 3749 C C . ASP B 2 114 ? 8.91042 -13.04158 -12.74310 1.000 54.68564 114 ASP B C 1
ATOM 3750 O O . ASP B 2 114 ? 8.42525 -13.89244 -13.48977 1.000 55.84617 114 ASP B O 1
ATOM 3755 N N . GLY B 2 115 ? 8.20055 -12.01220 -12.27700 1.000 56.30884 115 GLY B N 1
ATOM 3756 C CA . GLY B 2 115 ? 6.84137 -11.70982 -12.70205 1.000 57.48687 115 GLY B CA 1
ATOM 3757 C C . GLY B 2 115 ? 5.70720 -12.28715 -11.86581 1.000 58.21353 115 GLY B C 1
ATOM 3758 O O . GLY B 2 115 ? 4.54503 -11.95978 -12.13010 1.000 59.89604 115 GLY B O 1
ATOM 3759 N N . SER B 2 116 ? 5.99152 -13.11927 -10.85636 1.000 55.61310 116 SER B N 1
ATOM 3760 C CA . SER B 2 116 ? 4.92759 -13.74015 -10.07305 1.000 55.18617 116 SER B CA 1
ATOM 3761 C C . SER B 2 116 ? 4.36512 -12.85233 -8.97101 1.000 54.17091 116 SER B C 1
ATOM 3762 O O . SER B 2 116 ? 3.32270 -13.19987 -8.40364 1.000 56.15702 116 SER B O 1
ATOM 3765 N N . ARG B 2 117 ? 5.02094 -11.73993 -8.64334 1.000 51.36619 117 ARG B N 1
ATOM 3766 C CA . ARG B 2 117 ? 4.67916 -10.90949 -7.48709 1.000 52.56626 117 ARG B CA 1
ATOM 3767 C C . ARG B 2 117 ? 4.60260 -9.45552 -7.91233 1.000 50.25124 117 ARG B C 1
ATOM 3768 O O . ARG B 2 117 ? 5.61492 -8.88263 -8.32801 1.000 51.13336 117 ARG B O 1
ATOM 3776 N N . ARG B 2 118 ? 3.42084 -8.85888 -7.79462 1.000 48.30206 118 ARG B N 1
ATOM 3777 C CA . ARG B 2 118 ? 3.25222 -7.43756 -8.07631 1.000 46.51165 118 ARG B CA 1
ATOM 3778 C C . ARG B 2 118 ? 2.95330 -6.70445 -6.77849 1.000 45.98299 118 ARG B C 1
ATOM 3779 O O . ARG B 2 118 ? 2.54623 -7.29747 -5.77529 1.000 45.82787 118 ARG B O 1
ATOM 3787 N N . LEU B 2 119 ? 3.13063 -5.39141 -6.83775 1.000 46.71303 119 LEU B N 1
ATOM 3788 C CA . LEU B 2 119 ? 2.97696 -4.51707 -5.69153 1.000 47.79985 119 LEU B CA 1
ATOM 3789 C C . LEU B 2 119 ? 2.21601 -3.29310 -6.14624 1.000 46.55905 119 LEU B C 1
ATOM 3790 O O . LEU B 2 119 ? 2.05012 -3.05134 -7.34616 1.000 44.63701 119 LEU B O 1
ATOM 3795 N N . THR B 2 120 ? 1.75461 -2.50876 -5.17961 1.000 46.25958 120 THR B N 1
ATOM 3796 C CA . THR B 2 120 ? 1.35737 -1.14843 -5.50519 1.000 45.79344 120 THR B CA 1
ATOM 3797 C C . THR B 2 120 ? 1.70123 -0.27277 -4.31098 1.000 45.97171 120 THR B C 1
ATOM 3798 O O . THR B 2 120 ? 2.17250 -0.75023 -3.27366 1.000 44.78555 120 THR B O 1
ATOM 3802 N N . VAL B 2 121 ? 1.50106 1.03177 -4.48792 1.000 45.85695 121 VAL B N 1
ATOM 3803 C CA . VAL B 2 121 ? 1.79453 2.00429 -3.44969 1.000 43.71022 121 VAL B CA 1
ATOM 3804 C C . VAL B 2 121 ? 0.54338 2.82878 -3.19120 1.000 44.72084 121 VAL B C 1
ATOM 3805 O O . VAL B 2 121 ? -0.17164 3.20841 -4.13239 1.000 44.29252 121 VAL B O 1
ATOM 3809 N N . ALA B 2 122 ? 0.30791 3.11481 -1.91715 1.000 43.01492 122 ALA B N 1
ATOM 3810 C CA . ALA B 2 122 ? -0.85452 3.84768 -1.42228 1.000 43.23161 122 ALA B CA 1
ATOM 3811 C C . ALA B 2 122 ? -0.29731 5.10080 -0.75412 1.000 43.15575 122 ALA B C 1
ATOM 3812 O O . ALA B 2 122 ? -0.01795 5.11944 0.44345 1.000 43.71206 122 ALA B O 1
ATOM 3814 N N . LEU B 2 123 ? -0.11976 6.14956 -1.56191 1.000 41.61924 123 LEU B N 1
ATOM 3815 C CA . LEU B 2 123 ? 0.55121 7.37056 -1.16495 1.000 41.69719 123 LEU B CA 1
ATOM 3816 C C . LEU B 2 123 ? -0.40548 8.54199 -1.09936 1.000 42.52077 123 LEU B C 1
ATOM 3817 O O . LEU B 2 123 ? 0.02596 9.63319 -0.73848 1.000 42.36518 123 LEU B O 1
ATOM 3822 N N . GLU B 2 124 ? -1.68563 8.35914 -1.46026 1.000 42.07018 124 GLU B N 1
ATOM 3823 C CA . GLU B 2 124 ? -2.60889 9.48169 -1.51597 1.000 41.75430 124 GLU B CA 1
ATOM 3824 C C . GLU B 2 124 ? -3.82092 9.27676 -0.61166 1.000 42.83701 124 GLU B C 1
ATOM 3825 O O . GLU B 2 124 ? -4.20044 8.14165 -0.29449 1.000 45.11200 124 GLU B O 1
ATOM 3831 N N . GLU B 2 125 ? -4.44919 10.41078 -0.25387 1.000 41.24894 125 GLU B N 1
ATOM 3832 C CA . GLU B 2 125 ? -5.62411 10.49062 0.60426 1.000 41.73395 125 GLU B CA 1
ATOM 3833 C C . GLU B 2 125 ? -6.61574 11.51433 0.05834 1.000 43.09741 125 GLU B C 1
ATOM 3834 O O . GLU B 2 125 ? -6.23567 12.47663 -0.61740 1.000 44.26808 125 GLU B O 1
ATOM 3840 N N . PHE B 2 126 ? -7.89919 11.31523 0.37486 1.000 44.25905 126 PHE B N 1
ATOM 3841 C CA . PHE B 2 126 ? -8.90808 12.27106 -0.07225 1.000 45.67297 126 PHE B CA 1
ATOM 3842 C C . PHE B 2 126 ? -8.76924 13.59890 0.66627 1.000 48.06374 126 PHE B C 1
ATOM 3843 O O . PHE B 2 126 ? -8.37354 13.65031 1.83480 1.000 46.36716 126 PHE B O 1
ATOM 3851 N N . GLY B 2 127 ? -9.08301 14.68930 -0.04397 1.000 49.46234 127 GLY B N 1
ATOM 3852 C CA . GLY B 2 127 ? -9.16882 16.00134 0.58227 1.000 49.72287 127 GLY B CA 1
ATOM 3853 C C . GLY B 2 127 ? -7.88248 16.76155 0.37681 1.000 47.74062 127 GLY B C 1
ATOM 3854 O O . GLY B 2 127 ? -7.33829 16.81299 -0.76700 1.000 46.18592 127 GLY B O 1
ATOM 3855 N N . VAL B 2 128 ? -7.38391 17.37411 1.45154 1.000 46.16595 128 VAL B N 1
ATOM 3856 C CA . VAL B 2 128 ? -6.08642 18.03388 1.35521 1.000 44.97695 128 VAL B CA 1
ATOM 3857 C C . VAL B 2 128 ? -5.02336 17.05512 0.86248 1.000 45.75026 128 VAL B C 1
ATOM 3858 O O . VAL B 2 128 ? -4.23194 17.36929 -0.03778 1.000 44.77276 128 VAL B O 1
ATOM 3862 N N . GLY B 2 129 ? -4.95782 15.86947 1.47045 1.000 47.04555 129 GLY B N 1
ATOM 3863 C CA . GLY B 2 129 ? -4.08886 14.81593 0.96188 1.000 46.04234 129 GLY B CA 1
ATOM 3864 C C . GLY B 2 129 ? -2.62054 15.16205 0.85760 1.000 46.88400 129 GLY B C 1
ATOM 3865 O O . GLY B 2 129 ? -1.97307 14.83232 -0.14500 1.000 46.14575 129 GLY B O 1
ATOM 3866 N N . ASP B 2 130 ? -2.06891 15.81766 1.87236 1.000 45.55409 130 ASP B N 1
ATOM 3867 C CA . ASP B 2 130 ? -0.63402 16.07789 1.86951 1.000 45.67130 130 ASP B CA 1
ATOM 3868 C C . ASP B 2 130 ? 0.16243 14.77050 1.86816 1.000 45.12338 130 ASP B C 1
ATOM 3869 O O . ASP B 2 130 ? 0.17438 14.04309 2.87622 1.000 44.58737 130 ASP B O 1
ATOM 3874 N N . VAL B 2 131 ? 0.83707 14.45744 0.75705 1.000 42.28217 131 VAL B N 1
ATOM 3875 C CA . VAL B 2 131 ? 1.45721 13.12202 0.63073 1.000 43.27537 131 VAL B CA 1
ATOM 3876 C C . VAL B 2 131 ? 2.61098 12.95531 1.62250 1.000 43.52211 131 VAL B C 1
ATOM 3877 O O . VAL B 2 131 ? 3.03824 11.82475 1.91770 1.000 44.13797 131 VAL B O 1
ATOM 3881 N N . ALA B 2 132 ? 3.14201 14.06311 2.10823 1.000 43.71043 132 ALA B N 1
ATOM 3882 C CA . ALA B 2 132 ? 4.25104 14.09557 3.04753 1.000 45.85944 132 ALA B CA 1
ATOM 3883 C C . ALA B 2 132 ? 3.78789 14.05715 4.49734 1.000 46.62362 132 ALA B C 1
ATOM 3884 O O . ALA B 2 132 ? 4.62360 13.91846 5.39175 1.000 47.65775 132 ALA B O 1
ATOM 3886 N N . ALA B 2 133 ? 2.48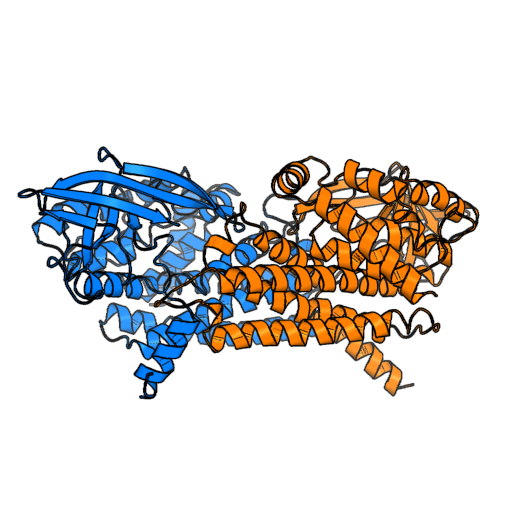134 14.18979 4.75410 1.000 46.01616 133 ALA B N 1
ATOM 3887 C CA . ALA B 2 133 ? 1.93564 14.13733 6.11674 1.000 47.22255 133 ALA B CA 1
ATOM 3888 C C . ALA B 2 133 ? 0.63198 13.33834 6.06666 1.000 48.08770 133 ALA B C 1
ATOM 3889 O O . ALA B 2 133 ? -0.47042 13.87855 6.23917 1.000 47.21798 133 ALA B O 1
ATOM 3891 N N . PRO B 2 134 ? 0.72961 12.02298 5.83678 1.000 48.67481 134 PRO B N 1
ATOM 3892 C CA . PRO B 2 134 ? -0.48225 11.19001 5.75070 1.000 48.93955 134 PRO B CA 1
ATOM 3893 C C . PRO B 2 134 ? -1.31975 11.30456 7.01675 1.000 47.85111 134 PRO B C 1
ATOM 3894 O O . PRO B 2 134 ? -0.78902 11.31262 8.13164 1.000 48.79690 134 PRO B O 1
ATOM 3898 N N . GLY B 2 135 ? -2.64931 11.35338 6.83993 1.000 46.23022 135 GLY B N 1
ATOM 3899 C CA . GLY B 2 135 ? -3.55149 11.23271 7.98155 1.000 47.70878 135 GLY B CA 1
ATOM 3900 C C . GLY B 2 135 ? -3.71541 9.80589 8.47656 1.000 49.60434 135 GLY B C 1
ATOM 3901 O O . GLY B 2 135 ? -4.03530 9.58429 9.64670 1.000 53.48248 135 GLY B O 1
ATOM 3902 N N . CYS B 2 136 ? -3.50554 8.82888 7.60734 1.000 49.92518 136 CYS B N 1
ATOM 3903 C CA . CYS B 2 136 ? -3.45798 7.44291 8.03937 1.000 51.94722 136 CYS B CA 1
ATOM 3904 C C . CYS B 2 136 ? -2.47606 7.29935 9.19630 1.000 54.28298 136 CYS B C 1
ATOM 3905 O O . CYS B 2 136 ? -1.39606 7.90053 9.19200 1.000 53.63155 136 CYS B O 1
ATOM 3908 N N . THR B 2 137 ? -2.89316 6.56208 10.22876 1.000 55.55691 137 THR B N 1
ATOM 3909 C CA . THR B 2 137 ? -2.15143 6.44573 11.48047 1.000 58.53370 137 THR B CA 1
ATOM 3910 C C . THR B 2 137 ? -1.42624 5.10800 11.56935 1.000 58.31161 137 THR B C 1
ATOM 3911 O O . THR B 2 137 ? -1.92236 4.08706 11.08448 1.000 58.33029 137 THR B O 1
ATOM 3915 N N . ALA B 2 138 ? -0.25999 5.11647 12.22313 1.000 57.27691 138 ALA B N 1
ATOM 3916 C CA . ALA B 2 138 ? 0.49533 3.89361 12.48525 1.000 58.01501 138 ALA B CA 1
ATOM 3917 C C . ALA B 2 138 ? 0.72956 3.78213 13.98927 1.000 59.54965 138 ALA B C 1
ATOM 3918 O O . ALA B 2 138 ? 1.27728 4.71372 14.59307 1.000 59.89888 138 ALA B O 1
ATOM 3920 N N . VAL B 2 139 ? 0.29660 2.68105 14.59233 1.000 60.31588 139 VAL B N 1
ATOM 3921 C CA . VAL B 2 139 ? 0.40899 2.44544 16.03391 1.000 63.92546 139 VAL B CA 1
ATOM 3922 C C . VAL B 2 139 ? 1.41161 1.31457 16.26162 1.000 66.96484 139 VAL B C 1
ATOM 3923 O O . VAL B 2 139 ? 1.34224 0.29719 15.56132 1.000 67.04501 139 VAL B O 1
ATOM 3927 N N . PRO B 2 140 ? 2.35459 1.46028 17.20859 1.000 68.70719 140 PRO B N 1
ATOM 3928 C CA . PRO B 2 140 ? 3.28664 0.36296 17.51695 1.000 71.44899 140 PRO B CA 1
ATOM 3929 C C . PRO B 2 140 ? 2.56385 -0.84483 18.08104 1.000 73.77068 140 PRO B C 1
ATOM 3930 O O . PRO B 2 140 ? 1.62630 -0.71482 18.86361 1.000 73.41655 140 PRO B O 1
ATOM 3934 N N . ASP B 2 141 ? 3.02240 -2.02960 17.69106 1.000 76.74621 141 ASP B N 1
ATOM 3935 C CA . ASP B 2 141 ? 2.45243 -3.26444 18.22686 1.000 82.43075 141 ASP B CA 1
ATOM 3936 C C . ASP B 2 141 ? 3.57461 -4.29854 18.24119 1.000 82.89632 141 ASP B C 1
ATOM 3937 O O . ASP B 2 141 ? 3.85388 -4.91627 17.21025 1.000 81.59501 141 ASP B O 1
ATOM 3942 N N . GLY B 2 142 ? 4.21374 -4.47267 19.39913 1.000 86.48277 142 GLY B N 1
ATOM 3943 C CA . GLY B 2 142 ? 5.42677 -5.26990 19.43764 1.000 91.08534 142 GLY B CA 1
ATOM 3944 C C . GLY B 2 142 ? 6.44967 -4.69643 18.47992 1.000 93.69139 142 GLY B C 1
ATOM 3945 O O . GLY B 2 142 ? 6.61222 -3.47493 18.36572 1.000 90.36632 142 GLY B O 1
ATOM 3946 N N . ASP B 2 143 ? 7.13752 -5.58014 17.75527 1.000 101.32844 143 ASP B N 1
ATOM 3947 C CA . ASP B 2 143 ? 8.04884 -5.14879 16.69729 1.000 105.55019 143 ASP B CA 1
ATOM 3948 C C . ASP B 2 143 ? 7.32980 -4.84542 15.38150 1.000 101.01005 143 ASP B C 1
ATOM 3949 O O . ASP B 2 143 ? 7.98716 -4.69711 14.34333 1.000 102.19856 143 ASP B O 1
ATOM 3954 N N . GLY B 2 144 ? 6.00369 -4.73833 15.40386 1.000 93.85926 144 GLY B N 1
ATOM 3955 C CA . GLY B 2 144 ? 5.26275 -4.37050 14.21955 1.000 84.32515 144 GLY B CA 1
ATOM 3956 C C . GLY B 2 144 ? 4.42433 -3.12753 14.41918 1.000 76.22654 144 GLY B C 1
ATOM 3957 O O . GLY B 2 144 ? 4.63912 -2.34730 15.35758 1.000 76.15218 144 GLY B O 1
ATOM 3958 N N . TRP B 2 145 ? 3.43872 -2.95488 13.55163 1.000 70.41078 145 TRP B N 1
ATOM 3959 C CA . TRP B 2 145 ? 2.60454 -1.76628 13.55064 1.000 67.37079 145 TRP B CA 1
ATOM 3960 C C . TRP B 2 145 ? 1.18541 -2.16256 13.18872 1.000 68.10868 145 TRP B C 1
ATOM 3961 O O . TRP B 2 145 ? 0.96007 -3.15639 12.49265 1.000 69.48458 145 TRP B O 1
ATOM 3972 N N . ARG B 2 146 ? 0.22628 -1.35709 13.64375 1.000 66.34853 146 ARG B N 1
ATOM 3973 C CA . ARG B 2 146 ? -1.12711 -1.42953 13.11220 1.000 64.35154 146 ARG B CA 1
ATOM 3974 C C . ARG B 2 146 ? -1.53405 -0.06920 12.56691 1.000 60.72527 146 ARG B C 1
ATOM 3975 O O . ARG B 2 146 ? -1.32348 0.96020 13.22466 1.000 59.88850 146 ARG B O 1
ATOM 3983 N N . LEU B 2 147 ? -2.10781 -0.08807 11.35831 1.000 59.67199 147 LEU B N 1
ATOM 3984 C CA . LEU B 2 147 ? -2.48064 1.07552 10.57201 1.000 57.95116 147 LEU B CA 1
ATOM 3985 C C . LEU B 2 147 ? -3.99358 1.22505 10.53459 1.000 58.25100 147 LEU B C 1
ATOM 3986 O O . LEU B 2 147 ? -4.72097 0.25504 10.27999 1.000 58.86524 147 LEU B O 1
ATOM 3991 N N . SER B 2 148 ? -4.46081 2.45165 10.75923 1.000 57.62723 148 SER B N 1
ATOM 3992 C CA . SER B 2 148 ? -5.88104 2.76807 10.68943 1.000 56.96796 148 SER B CA 1
ATOM 3993 C C . SER B 2 148 ? -6.06755 4.06867 9.93247 1.000 55.21125 148 SER B C 1
ATOM 3994 O O . SER B 2 148 ? -5.47757 5.08968 10.29114 1.000 56.13414 148 SER B O 1
ATOM 3997 N N . GLY B 2 149 ? -6.91634 4.02986 8.92062 1.000 52.96879 149 GLY B N 1
ATOM 3998 C CA . GLY B 2 149 ? -7.19399 5.19243 8.10587 1.000 51.26010 149 GLY B CA 1
ATOM 3999 C C . GLY B 2 149 ? -7.75738 4.72142 6.78132 1.000 52.23134 149 GLY B C 1
ATOM 4000 O O . GLY B 2 149 ? -8.18992 3.56900 6.65130 1.000 53.44945 149 GLY B O 1
ATOM 4001 N N . THR B 2 150 ? -7.73128 5.62334 5.80729 1.000 51.76837 150 THR B N 1
ATOM 4002 C CA . THR B 2 150 ? -8.16432 5.31353 4.44800 1.000 51.58423 150 THR B CA 1
ATOM 4003 C C . THR B 2 150 ? -7.15941 5.91169 3.49202 1.000 49.09520 150 THR B C 1
ATOM 4004 O O . THR B 2 150 ? -6.62480 6.99449 3.76128 1.000 47.68447 150 THR B O 1
ATOM 4008 N N . LYS B 2 151 ? -6.92876 5.24182 2.36646 1.000 46.52484 151 LYS B N 1
ATOM 4009 C CA . LYS B 2 151 ? -6.10174 5.80496 1.30462 1.000 45.28649 151 LYS B CA 1
ATOM 4010 C C . LYS B 2 151 ? -6.92290 5.87081 0.02546 1.000 45.27302 151 LYS B C 1
ATOM 4011 O O . LYS B 2 151 ? -7.82172 5.04606 -0.19873 1.000 46.32398 151 LYS B O 1
ATOM 4017 N N . ALA B 2 152 ? -6.62049 6.85295 -0.80440 1.000 41.83734 152 ALA B N 1
ATOM 4018 C CA . ALA B 2 152 ? -7.42061 7.13050 -1.98588 1.000 41.58834 152 ALA B CA 1
ATOM 4019 C C . ALA B 2 152 ? -6.80908 6.50573 -3.23810 1.000 40.81054 152 ALA B C 1
ATOM 4020 O O . ALA B 2 152 ? -5.60635 6.63509 -3.48830 1.000 38.81874 152 ALA B O 1
ATOM 4022 N N . VAL B 2 153 ? -7.67277 5.91912 -4.07665 1.000 40.17395 153 VAL B N 1
ATOM 4023 C CA . VAL B 2 153 ? -7.33379 5.61403 -5.46459 1.000 40.69379 153 VAL B CA 1
ATOM 4024 C C . VAL B 2 153 ? -5.94851 4.98473 -5.56114 1.000 40.58069 153 VAL B C 1
ATOM 4025 O O . VAL B 2 153 ? -5.06664 5.46767 -6.28522 1.000 39.90376 153 VAL B O 1
ATOM 4029 N N . VAL B 2 154 ? -5.77198 3.87070 -4.87766 1.000 40.64729 154 VAL B N 1
ATOM 4030 C CA . VAL B 2 154 ? -4.54710 3.08761 -4.99330 1.000 42.49689 154 VAL B CA 1
ATOM 4031 C C . VAL B 2 154 ? -4.47714 2.45718 -6.37524 1.000 43.13764 154 VAL B C 1
ATOM 4032 O O . VAL B 2 154 ? -5.41079 1.74418 -6.76678 1.000 43.66510 154 VAL B O 1
ATOM 4036 N N . PRO B 2 155 ? -3.41134 2.67929 -7.14475 1.000 43.54464 155 PRO B N 1
ATOM 4037 C CA . PRO B 2 155 ? -3.44880 2.31010 -8.56382 1.000 42.69112 155 PRO B CA 1
ATOM 4038 C C . PRO B 2 155 ? -3.28048 0.81547 -8.74482 1.000 43.82043 155 PRO B C 1
ATOM 4039 O O . PRO B 2 155 ? -2.56429 0.15143 -7.98913 1.000 42.91511 155 PRO B O 1
ATOM 4043 N N . SER B 2 156 ? -3.97963 0.28341 -9.74623 1.000 42.60089 156 SER B N 1
ATOM 4044 C CA . SER B 2 156 ? -3.72356 -1.06012 -10.24912 1.000 45.61414 156 SER B CA 1
ATOM 4045 C C . SER B 2 156 ? -3.70705 -2.08651 -9.11483 1.000 46.14783 156 SER B C 1
ATOM 4046 O O . SER B 2 156 ? -2.84085 -2.96996 -9.03181 1.000 47.35862 156 SER B O 1
ATOM 4049 N N . ILE B 2 157 ? -4.73790 -2.00350 -8.27275 1.000 45.53726 157 ILE B N 1
ATOM 4050 C CA . ILE B 2 157 ? -4.80969 -2.82608 -7.04426 1.000 46.62973 157 ILE B CA 1
ATOM 4051 C C . ILE B 2 157 ? -4.97774 -4.30695 -7.35026 1.000 48.27766 157 ILE B C 1
ATOM 4052 O O . ILE B 2 157 ? -4.55915 -5.16574 -6.54933 1.000 47.80691 157 ILE B O 1
ATOM 4057 N N . THR B 2 158 ? -5.57170 -4.65998 -8.50718 1.000 47.54149 158 THR B N 1
ATOM 4058 C CA . THR B 2 158 ? -5.90253 -6.05157 -8.77547 1.000 50.92444 158 THR B CA 1
ATOM 4059 C C . THR B 2 158 ? -4.63798 -6.88283 -9.00599 1.000 52.86821 158 THR B C 1
ATOM 4060 O O . THR B 2 158 ? -3.77921 -6.53570 -9.83331 1.000 51.00840 158 THR B O 1
ATOM 4064 N N . GLY B 2 159 ? -4.55751 -8.00576 -8.29305 1.000 55.22235 159 GLY B N 1
ATOM 4065 C CA . GLY B 2 159 ? -3.42617 -8.90552 -8.35354 1.000 58.38525 159 GLY B CA 1
ATOM 4066 C C . GLY B 2 159 ? -2.19883 -8.47943 -7.56429 1.000 57.70620 159 GLY B C 1
ATOM 4067 O O . GLY B 2 159 ? -1.20860 -9.21309 -7.56693 1.000 61.71802 159 GLY B O 1
ATOM 4068 N N . ALA B 2 160 ? -2.20271 -7.32376 -6.91097 1.000 53.81570 160 ALA B N 1
ATOM 4069 C CA . ALA B 2 160 ? -1.04894 -6.92433 -6.10342 1.000 53.40779 160 ALA B CA 1
ATOM 4070 C C . ALA B 2 160 ? -1.03346 -7.73236 -4.80398 1.000 56.65213 160 ALA B C 1
ATOM 4071 O O . ALA B 2 160 ? -2.05689 -7.83155 -4.12354 1.000 57.83397 160 ALA B O 1
ATOM 4073 N N . ALA B 2 161 ? 0.11481 -8.33762 -4.47864 1.000 57.96233 161 ALA B N 1
ATOM 4074 C CA . ALA B 2 161 ? 0.20476 -9.18059 -3.28238 1.000 58.30242 161 ALA B CA 1
ATOM 4075 C C . ALA B 2 161 ? 0.53495 -8.36794 -2.02251 1.000 57.64730 161 ALA B C 1
ATOM 4076 O O . ALA B 2 161 ? 0.21936 -8.79125 -0.90065 1.000 58.58559 161 ALA B O 1
ATOM 4078 N N . HIS B 2 162 ? 1.15490 -7.20445 -2.19212 1.000 55.35526 162 HIS B N 1
ATOM 4079 C CA . HIS B 2 162 ? 1.58214 -6.35848 -1.09480 1.000 54.87904 162 HIS B CA 1
ATOM 4080 C C . HIS B 2 162 ? 1.48755 -4.91184 -1.53675 1.000 54.17801 162 HIS B C 1
ATOM 4081 O O . HIS B 2 162 ? 1.59482 -4.60655 -2.72745 1.000 54.17301 162 HIS B O 1
ATOM 4088 N N . LEU B 2 163 ? 1.29694 -4.02974 -0.55823 1.000 53.39631 163 LEU B N 1
ATOM 4089 C CA . LEU B 2 163 ? 1.20110 -2.59218 -0.75385 1.000 52.64940 163 LEU B CA 1
ATOM 4090 C C . LEU B 2 163 ? 2.16052 -1.88510 0.19278 1.000 51.50937 163 LEU B C 1
ATOM 4091 O O . LEU B 2 163 ? 2.27738 -2.26137 1.36019 1.000 53.20608 163 LEU B O 1
ATOM 4096 N N . LEU B 2 164 ? 2.83386 -0.84989 -0.30766 1.000 49.89956 164 LEU B N 1
ATOM 4097 C CA . LEU B 2 164 ? 3.49590 0.10940 0.55854 1.000 48.62662 164 LEU B CA 1
ATOM 4098 C C . LEU B 2 164 ? 2.51390 1.23666 0.85341 1.000 48.56147 164 LEU B C 1
ATOM 4099 O O . LEU B 2 164 ? 2.03077 1.90145 -0.07648 1.000 50.33899 164 LEU B O 1
ATOM 4104 N N . VAL B 2 165 ? 2.24985 1.47415 2.13724 1.000 46.81714 165 VAL B N 1
ATOM 4105 C CA . VAL B 2 165 ? 1.22606 2.40531 2.61870 1.000 44.97088 165 VAL B CA 1
ATOM 4106 C C . VAL B 2 165 ? 1.90874 3.47977 3.46150 1.000 44.74091 165 VAL B C 1
ATOM 4107 O O . VAL B 2 165 ? 2.59319 3.14502 4.43001 1.000 44.92832 165 VAL B O 1
ATOM 4111 N N . SER B 2 166 ? 1.69520 4.75998 3.12660 1.000 43.96750 166 SER B N 1
ATOM 4112 C CA . SER B 2 166 ? 2.23734 5.83741 3.94203 1.000 44.16928 166 SER B CA 1
ATOM 4113 C C . SER B 2 166 ? 1.28371 6.13239 5.10859 1.000 45.77423 166 SER B C 1
ATOM 4114 O O . SER B 2 166 ? 0.05385 6.10671 4.95133 1.000 45.51794 166 SER B O 1
ATOM 4117 N N . ALA B 2 167 ? 1.85968 6.35199 6.29482 1.000 46.22916 167 ALA B N 1
ATOM 4118 C CA . ALA B 2 167 ? 1.11505 6.60131 7.53256 1.000 48.22084 167 ALA B CA 1
ATOM 4119 C C . ALA B 2 167 ? 1.99198 7.38460 8.50938 1.000 49.82661 167 ALA B C 1
ATOM 4120 O O . ALA B 2 167 ? 3.22277 7.36618 8.41962 1.000 52.73929 167 ALA B O 1
ATOM 4122 N N . THR B 2 168 ? 1.35403 8.07191 9.44452 1.000 48.88745 168 THR B N 1
ATOM 4123 C CA . THR B 2 168 ? 2.07659 8.81998 10.47919 1.000 51.55228 168 THR B CA 1
ATOM 4124 C C . THR B 2 168 ? 2.05641 8.03894 11.78906 1.000 55.01291 168 THR B C 1
ATOM 4125 O O . THR B 2 168 ? 0.97879 7.71186 12.31955 1.000 56.12634 168 THR B O 1
ATOM 4129 N N . GLY B 2 169 ? 3.25439 7.68903 12.27870 1.000 57.35497 169 GLY B N 1
ATOM 4130 C CA . GLY B 2 169 ? 3.40415 7.05048 13.56260 1.000 60.08913 169 GLY B CA 1
ATOM 4131 C C . GLY B 2 169 ? 3.75930 8.04754 14.64836 1.000 61.74734 169 GLY B C 1
ATOM 4132 O O . GLY B 2 169 ? 3.66884 9.26017 14.44940 1.000 60.13835 169 GLY B O 1
ATOM 4133 N N . PRO B 2 170 ? 4.14747 7.55168 15.83246 1.000 64.60828 170 PRO B N 1
ATOM 4134 C CA . PRO B 2 170 ? 4.56894 8.46788 16.90908 1.000 67.79350 170 PRO B CA 1
ATOM 4135 C C . PRO B 2 170 ? 5.78684 9.30644 16.55921 1.000 69.57388 170 PRO B C 1
ATOM 4136 O O . PRO B 2 170 ? 5.95656 10.38527 17.12646 1.000 71.54437 170 PRO B O 1
ATOM 4140 N N . ASP B 2 171 ? 6.66482 8.84340 15.67285 1.000 70.14734 171 ASP B N 1
ATOM 4141 C CA . ASP B 2 171 ? 7.84336 9.61444 15.30432 1.000 71.15602 171 ASP B CA 1
ATOM 4142 C C . ASP B 2 171 ? 7.71404 10.26685 13.93504 1.000 66.68085 171 ASP B C 1
ATOM 4143 O O . ASP B 2 171 ? 8.73066 10.64151 13.34579 1.000 68.01445 171 ASP B O 1
ATOM 4148 N N . GLY B 2 172 ? 6.49944 10.38931 13.40364 1.000 60.94970 172 GLY B N 1
ATOM 4149 C CA . GLY B 2 172 ? 6.29015 11.12088 12.17682 1.000 56.87802 172 GLY B CA 1
ATOM 4150 C C . GLY B 2 172 ? 5.88221 10.23155 11.01094 1.000 54.02418 172 GLY B C 1
ATOM 4151 O O . GLY B 2 172 ? 5.65723 9.02764 11.15679 1.000 53.88529 172 GLY B O 1
ATOM 4152 N N . PRO B 2 173 ? 5.77745 10.81435 9.82481 1.000 55.19544 173 PRO B N 1
ATOM 4153 C CA . PRO B 2 173 ? 5.33791 10.03239 8.65605 1.000 52.38580 173 PRO B CA 1
ATOM 4154 C C . PRO B 2 173 ? 6.30619 8.89375 8.34259 1.000 53.22053 173 PRO B C 1
ATOM 4155 O O . PRO B 2 173 ? 7.51562 9.02060 8.51937 1.000 55.51979 173 PRO B O 1
ATOM 4159 N N . GLY B 2 174 ? 5.77141 7.76846 7.85827 1.000 49.98843 174 GLY B N 1
ATOM 4160 C CA . GLY B 2 174 ? 6.62156 6.67243 7.43820 1.000 49.53296 174 GLY B CA 1
ATOM 4161 C C . GLY B 2 174 ? 6.01178 5.85695 6.30747 1.000 48.14171 174 GLY B C 1
ATOM 4162 O O . GLY B 2 174 ? 4.93403 6.15837 5.79504 1.000 46.51945 174 GLY B O 1
ATOM 4163 N N . LEU B 2 175 ? 6.72014 4.81003 5.91055 1.000 49.14153 175 LEU B N 1
ATOM 4164 C CA . LEU B 2 175 ? 6.24401 3.93115 4.85293 1.000 49.08373 175 LEU B CA 1
ATOM 4165 C C . LEU B 2 175 ? 6.26619 2.49629 5.38521 1.000 49.76961 175 LEU B C 1
ATOM 4166 O O . LEU B 2 175 ? 7.25962 2.05763 5.99446 1.000 52.74957 175 LEU B O 1
ATOM 4171 N N . PHE B 2 176 ? 5.15555 1.77638 5.18508 1.000 48.93352 176 PHE B N 1
ATOM 4172 C CA . PHE B 2 176 ? 4.93708 0.47229 5.81014 1.000 51.17860 176 PHE B CA 1
ATOM 4173 C C . PHE B 2 176 ? 4.46430 -0.52842 4.77596 1.000 52.54906 176 PHE B C 1
ATOM 4174 O O . PHE B 2 176 ? 3.59491 -0.20837 3.96031 1.000 53.35443 176 PHE B O 1
ATOM 4182 N N . LEU B 2 177 ? 5.00238 -1.74804 4.84337 1.000 52.33693 177 LEU B N 1
ATOM 4183 C CA . LEU B 2 177 ? 4.60516 -2.82831 3.95374 1.000 54.79100 177 LEU B CA 1
ATOM 4184 C C . LEU B 2 177 ? 3.40522 -3.58271 4.51374 1.000 57.31310 177 LEU B C 1
ATOM 4185 O O . LEU B 2 177 ? 3.39114 -3.98392 5.68965 1.000 57.19479 177 LEU B O 1
ATOM 4190 N N . VAL B 2 178 ? 2.41784 -3.82072 3.65519 1.000 59.79870 178 VAL B N 1
ATOM 4191 C CA . VAL B 2 178 ? 1.19386 -4.50299 4.05853 1.000 63.24250 178 VAL B CA 1
ATOM 4192 C C . VAL B 2 178 ? 0.89626 -5.62114 3.07201 1.000 61.60332 178 VAL B C 1
ATOM 4193 O O . VAL B 2 178 ? 0.98956 -5.42334 1.85326 1.000 59.61018 178 VAL B O 1
ATOM 4197 N N . ASP B 2 179 ? 0.49852 -6.77691 3.58681 1.000 62.29588 179 ASP B N 1
ATOM 4198 C CA . ASP B 2 179 ? 0.04733 -7.84907 2.70470 1.000 63.57285 179 ASP B CA 1
ATOM 4199 C C . ASP B 2 179 ? -1.37671 -7.56007 2.24521 1.000 62.96066 179 ASP B C 1
ATOM 4200 O O . ASP B 2 179 ? -2.18791 -7.01303 3.00047 1.000 64.05617 179 ASP B O 1
ATOM 4205 N N . ALA B 2 180 ? -1.66211 -7.87355 0.97876 1.000 62.37600 180 ALA B N 1
ATOM 4206 C CA . ALA B 2 180 ? -2.96010 -7.53103 0.39640 1.000 62.00451 180 ALA B CA 1
ATOM 4207 C C . ALA B 2 180 ? -4.10443 -8.32237 1.01095 1.000 66.59442 180 ALA B C 1
ATOM 4208 O O . ALA B 2 180 ? -5.26249 -7.93491 0.82909 1.000 68.38682 180 ALA B O 1
ATOM 4210 N N . ASP B 2 181 ? -3.80292 -9.43413 1.68895 1.000 67.82374 181 ASP B N 1
ATOM 4211 C CA . ASP B 2 181 ? -4.77095 -10.25281 2.41003 1.000 69.43984 181 ASP B CA 1
ATOM 4212 C C . ASP B 2 181 ? -4.72291 -10.01471 3.92346 1.000 67.30809 181 ASP B C 1
ATOM 4213 O O . ASP B 2 181 ? -5.27154 -10.81715 4.68893 1.000 69.40070 181 ASP B O 1
ATOM 4218 N N . ALA B 2 182 ? -4.07891 -8.93497 4.36121 1.000 63.29745 182 ALA B N 1
ATOM 4219 C CA . ALA B 2 182 ? -3.95905 -8.64730 5.78845 1.000 64.51598 182 ALA B CA 1
ATOM 4220 C C . ALA B 2 182 ? -5.33586 -8.49166 6.43735 1.000 66.17357 182 ALA B C 1
ATOM 4221 O O . ALA B 2 182 ? -6.25154 -7.92657 5.82267 1.000 67.26415 182 ALA B O 1
ATOM 4223 N N . PRO B 2 183 ? -5.50681 -8.92188 7.69272 1.000 66.69119 183 PRO B N 1
ATOM 4224 C CA . PRO B 2 183 ? -6.77958 -8.66869 8.37770 1.000 67.91074 183 PRO B CA 1
ATOM 4225 C C . PRO B 2 183 ? -6.98426 -7.17408 8.59013 1.000 67.06126 183 PRO B C 1
ATOM 4226 O O . PRO B 2 183 ? -6.03363 -6.40817 8.77835 1.000 65.52557 183 PRO B O 1
ATOM 4230 N N . GLY B 2 184 ? -8.24516 -6.75617 8.52905 1.000 68.98640 184 GLY B N 1
ATOM 4231 C CA . GLY B 2 184 ? -8.57867 -5.34778 8.64281 1.000 68.47111 184 GLY B CA 1
ATOM 4232 C C . GLY B 2 184 ? -8.38950 -4.52387 7.38381 1.000 65.61131 184 GLY B C 1
ATOM 4233 O O . GLY B 2 184 ? -8.61738 -3.30561 7.41384 1.000 65.82242 184 GLY B O 1
ATOM 4234 N N . LEU B 2 185 ? -7.99306 -5.12469 6.27275 1.000 62.86233 185 LEU B N 1
ATOM 4235 C CA . LEU B 2 185 ? -7.76275 -4.37946 5.04504 1.000 59.78237 185 LEU B CA 1
ATOM 4236 C C . LEU B 2 185 ? -8.92125 -4.62723 4.09223 1.000 58.13433 185 LEU B C 1
ATOM 4237 O O . LEU B 2 185 ? -9.29052 -5.78116 3.86299 1.000 58.73758 185 LEU B O 1
ATOM 4242 N N . SER B 2 186 ? -9.49296 -3.56801 3.52313 1.000 56.16646 186 SER B N 1
ATOM 4243 C CA . SER B 2 186 ? -10.49319 -3.80886 2.48931 1.000 57.95597 186 SER B CA 1
ATOM 4244 C C . SER B 2 186 ? -10.43908 -2.68110 1.48095 1.000 56.32345 186 SER B C 1
ATOM 4245 O O . SER B 2 186 ? -9.92354 -1.59398 1.77279 1.000 54.80281 186 SER B O 1
ATOM 4248 N N . TRP B 2 187 ? -10.94631 -2.92883 0.27567 1.000 55.77553 187 TRP B N 1
ATOM 4249 C CA . TRP B 2 187 ? -11.02011 -1.77874 -0.61868 1.000 56.13044 187 TRP B CA 1
ATOM 4250 C C . TRP B 2 187 ? -12.27020 -1.81961 -1.48076 1.000 55.22470 187 TRP B C 1
ATOM 4251 O O . TRP B 2 187 ? -12.95052 -2.83681 -1.59488 1.000 56.41737 187 TRP B O 1
ATOM 4262 N N . GLU B 2 188 ? -12.59446 -0.65341 -2.02126 1.000 54.77048 188 GLU B N 1
ATOM 4263 C CA . GLU B 2 188 ? -13.62234 -0.49838 -3.03702 1.000 57.27462 188 GLU B CA 1
ATOM 4264 C C . GLU B 2 188 ? -12.94690 -0.19407 -4.36586 1.000 53.01026 188 GLU B C 1
ATOM 4265 O O . GLU B 2 188 ? -12.15811 0.75427 -4.46815 1.000 50.09252 188 GLU B O 1
ATOM 4271 N N . ARG B 2 189 ? -13.26114 -0.98876 -5.38026 1.000 51.73961 189 ARG B N 1
ATOM 4272 C CA . ARG B 2 189 ? -12.75512 -0.69771 -6.71454 1.000 49.08516 189 ARG B CA 1
ATOM 4273 C C . ARG B 2 189 ? -13.32226 0.63316 -7.21175 1.000 46.49436 189 ARG B C 1
ATOM 4274 O O . ARG B 2 189 ? -14.49278 0.95086 -6.98561 1.000 47.21687 189 ARG B O 1
ATOM 4282 N N . THR B 2 190 ? -12.49083 1.41887 -7.88736 1.000 45.70774 190 THR B N 1
ATOM 4283 C CA . THR B 2 190 ? -12.94417 2.70418 -8.41500 1.000 46.08658 190 THR B CA 1
ATOM 4284 C C . THR B 2 190 ? -12.23391 2.95540 -9.74287 1.000 43.42319 190 THR B C 1
ATOM 4285 O O . THR B 2 190 ? -11.01020 2.82595 -9.83528 1.000 41.25038 190 THR B O 1
ATOM 4289 N N . GLU B 2 191 ? -13.00002 3.26338 -10.78043 1.000 42.90814 191 GLU B N 1
ATOM 4290 C CA . GLU B 2 191 ? -12.41861 3.50350 -12.10187 1.000 41.96659 191 GLU B CA 1
ATOM 4291 C C . GLU B 2 191 ? -11.95906 4.95038 -12.26045 1.000 42.55837 191 GLU B C 1
ATOM 4292 O O . GLU B 2 191 ? -12.73628 5.88047 -12.03716 1.000 42.67257 191 GLU B O 1
ATOM 4298 N N . THR B 2 192 ? -10.72505 5.14319 -12.73131 1.000 39.72343 192 THR B N 1
ATOM 4299 C CA . THR B 2 192 ? -10.18436 6.48619 -12.87587 1.000 39.28116 192 THR B CA 1
ATOM 4300 C C . THR B 2 192 ? -10.17417 6.96134 -14.34488 1.000 37.57733 192 THR B C 1
ATOM 4301 O O . THR B 2 192 ? -10.40697 6.21310 -15.28188 1.000 38.53690 192 THR B O 1
ATOM 4305 N N . THR B 2 193 ? -9.83271 8.22853 -14.50870 1.000 37.08321 193 THR B N 1
ATOM 4306 C CA . THR B 2 193 ? -9.75212 8.85654 -15.82279 1.000 38.07732 193 THR B CA 1
ATOM 4307 C C . THR B 2 193 ? -9.02265 7.99203 -16.83780 1.000 38.83321 193 THR B C 1
ATOM 4308 O O . THR B 2 193 ? -9.50217 7.79036 -17.95403 1.000 39.21292 193 THR B O 1
ATOM 4312 N N . SER B 2 194 ? -7.83912 7.48469 -16.47243 1.000 37.50209 194 SER B N 1
ATOM 4313 C CA . SER B 2 194 ? -7.06142 6.66343 -17.40041 1.000 38.01909 194 SER B CA 1
ATOM 4314 C C . SER B 2 194 ? -7.70483 5.30936 -17.70572 1.000 38.80982 194 SER B C 1
ATOM 4315 O O . SER B 2 194 ? -7.20273 4.57788 -18.57759 1.000 40.60178 194 SER B O 1
ATOM 4318 N N . ARG B 2 195 ? -8.77538 4.92992 -17.00327 1.000 39.61987 195 ARG B N 1
ATOM 4319 C CA . ARG B 2 195 ? -9.42942 3.60411 -17.11100 1.000 42.85940 195 ARG B CA 1
ATOM 4320 C C . ARG B 2 195 ? -8.68542 2.54537 -16.29771 1.000 41.88024 195 ARG B C 1
ATOM 4321 O O . ARG B 2 195 ? -8.96348 1.33351 -16.48460 1.000 41.50721 195 ARG B O 1
ATOM 4329 N N . ASP B 2 196 ? -7.72638 2.93414 -15.45097 1.000 40.63147 196 ASP B N 1
ATOM 4330 C CA . ASP B 2 196 ? -7.19256 2.00044 -14.47184 1.000 41.41574 196 ASP B CA 1
ATOM 4331 C C . ASP B 2 196 ? -8.31891 1.60415 -13.52331 1.000 41.55130 196 ASP B C 1
ATOM 4332 O O . ASP B 2 196 ? -9.30599 2.32952 -13.36446 1.000 41.50154 196 ASP B O 1
ATOM 4337 N N . MET B 2 197 ? -8.17283 0.46169 -12.87822 1.000 41.65935 197 MET B N 1
ATOM 4338 C CA . MET B 2 197 ? -9.08389 0.11275 -11.79532 1.000 42.97414 197 MET B CA 1
ATOM 4339 C C . MET B 2 197 ? -8.30446 0.25934 -10.48085 1.000 43.23458 197 MET B C 1
ATOM 4340 O O . MET B 2 197 ? -7.50970 -0.61710 -10.11683 1.000 44.24847 197 MET B O 1
ATOM 4345 N N . ALA B 2 198 ? -8.52855 1.38302 -9.79287 1.000 42.72374 198 ALA B N 1
ATOM 4346 C CA . ALA B 2 198 ? -7.87212 1.71222 -8.53076 1.000 41.87402 198 ALA B CA 1
ATOM 4347 C C . ALA B 2 198 ? -8.69259 1.16922 -7.35885 1.000 44.30328 198 ALA B C 1
ATOM 4348 O O . ALA B 2 198 ? -9.78609 0.61790 -7.53436 1.000 44.65478 198 ALA B O 1
ATOM 4350 N N . GLY B 2 199 ? -8.16624 1.31808 -6.14257 1.000 45.08836 199 GLY B N 1
ATOM 4351 C CA . GLY B 2 199 ? -8.89850 0.88741 -4.95786 1.000 46.16739 199 GLY B CA 1
ATOM 4352 C C . GLY B 2 199 ? -8.89491 2.00112 -3.90937 1.000 46.17173 199 GLY B C 1
ATOM 4353 O O . GLY B 2 199 ? -7.84321 2.59178 -3.64237 1.000 45.51724 199 GLY B O 1
ATOM 4354 N N . ASN B 2 200 ? -10.05859 2.34580 -3.36127 1.000 45.90737 200 ASN B N 1
ATOM 4355 C CA . ASN B 2 200 ? -10.11662 3.19226 -2.16479 1.000 45.88120 200 ASN B CA 1
ATOM 4356 C C . ASN B 2 200 ? -9.96427 2.24713 -0.97497 1.000 47.81670 200 ASN B C 1
ATOM 4357 O O . ASN B 2 200 ? -10.78929 1.35459 -0.77365 1.000 48.50360 200 ASN B O 1
ATOM 4362 N N . LEU B 2 201 ? -8.87138 2.40802 -0.23470 1.000 48.00301 201 LEU B N 1
ATOM 4363 C CA . LEU B 2 201 ? -8.38701 1.42951 0.72971 1.000 51.03418 201 LEU B CA 1
ATOM 4364 C C . LEU B 2 201 ? -8.86471 1.79877 2.13548 1.000 51.44765 201 LEU B C 1
ATOM 4365 O O . LEU B 2 201 ? -8.68063 2.94508 2.56594 1.000 50.75730 201 LEU B O 1
ATOM 4370 N N . THR B 2 202 ? -9.49325 0.85746 2.84399 1.000 50.91564 202 THR B N 1
ATOM 4371 C CA . THR B 2 202 ? -9.82391 1.05050 4.25793 1.000 53.49823 202 THR B CA 1
ATOM 4372 C C . THR B 2 202 ? -8.93263 0.14568 5.10268 1.000 53.95512 202 THR B C 1
ATOM 4373 O O . THR B 2 202 ? -8.85066 -1.06466 4.85166 1.000 55.19673 202 THR B O 1
ATOM 4377 N N . LEU B 2 203 ? -8.27454 0.72763 6.11013 1.000 53.07766 203 LEU B N 1
ATOM 4378 C CA . LEU B 2 203 ? -7.38210 -0.00252 6.99940 1.000 52.61707 203 LEU B CA 1
ATOM 4379 C C . LEU B 2 203 ? -7.92162 0.09136 8.41778 1.000 55.57673 203 LEU B C 1
ATOM 4380 O O . LEU B 2 203 ? -8.01474 1.18173 8.98478 1.000 54.46952 203 LEU B O 1
ATOM 4385 N N . ASP B 2 204 ? -8.27683 -1.04311 8.99782 1.000 58.54169 204 ASP B N 1
ATOM 4386 C CA . ASP B 2 204 ? -8.77619 -1.04314 10.36946 1.000 61.29104 204 ASP B CA 1
ATOM 4387 C C . ASP B 2 204 ? -7.77742 -1.85876 11.18904 1.000 60.91224 204 ASP B C 1
ATOM 4388 O O . ASP B 2 204 ? -7.85117 -3.09304 11.23462 1.000 60.48452 204 ASP B O 1
ATOM 4393 N N . ALA B 2 205 ? -6.81789 -1.15094 11.79507 1.000 58.83317 205 ALA B N 1
ATOM 4394 C CA . ALA B 2 205 ? -5.80265 -1.75708 12.65143 1.000 57.29351 205 ALA B CA 1
ATOM 4395 C C . ALA B 2 205 ? -5.07735 -2.87649 11.90669 1.000 56.61741 205 ALA B C 1
ATOM 4396 O O . ALA B 2 205 ? -4.91562 -3.99360 12.40751 1.000 56.40106 205 ALA B O 1
ATOM 4398 N N . VAL B 2 206 ? -4.63422 -2.56103 10.69690 1.000 56.47986 206 VAL B N 1
ATOM 4399 C CA . VAL B 2 206 ? -4.06232 -3.56427 9.79296 1.000 57.50900 206 VAL B CA 1
ATOM 4400 C C . VAL B 2 206 ? -2.61675 -3.84064 10.20424 1.000 56.91229 206 VAL B C 1
ATOM 4401 O O . VAL B 2 206 ? -1.83203 -2.89498 10.34415 1.000 56.51172 206 VAL B O 1
ATOM 4405 N N . PRO B 2 207 ? -2.21913 -5.09738 10.35295 1.000 59.70607 207 PRO B N 1
ATOM 4406 C CA . PRO B 2 207 ? -0.81043 -5.39183 10.66264 1.000 59.76227 207 PRO B CA 1
ATOM 4407 C C . PRO B 2 207 ? 0.12057 -4.92997 9.54851 1.000 58.03298 207 PRO B C 1
ATOM 4408 O O . PRO B 2 207 ? -0.17981 -5.08300 8.35526 1.000 56.31483 207 PRO B O 1
ATOM 4412 N N . ALA B 2 208 ? 1.25649 -4.34778 9.94448 1.000 57.80602 208 ALA B N 1
ATOM 4413 C CA . ALA B 2 208 ? 2.21334 -3.84059 8.96449 1.000 58.60765 208 ALA B CA 1
ATOM 4414 C C . ALA B 2 208 ? 3.61256 -3.86014 9.54355 1.000 60.88405 208 ALA B C 1
ATOM 4415 O O . ALA B 2 208 ? 3.80417 -3.92493 10.76039 1.000 61.61669 208 ALA B O 1
ATOM 4417 N N . ARG B 2 209 ? 4.58745 -3.76251 8.64319 1.000 61.55321 209 ARG B N 1
ATOM 4418 C CA . ARG B 2 209 ? 6.00120 -3.74792 8.98551 1.000 64.07731 209 ARG B CA 1
ATOM 4419 C C . ARG B 2 209 ? 6.62001 -2.50284 8.37932 1.000 60.32178 209 ARG B C 1
ATOM 4420 O O . ARG B 2 209 ? 6.37451 -2.19603 7.20814 1.000 57.08515 209 ARG B O 1
ATOM 4428 N N . ALA B 2 210 ? 7.42268 -1.78959 9.16083 1.000 59.61678 210 ALA B N 1
ATOM 4429 C CA . ALA B 2 210 ? 8.00202 -0.54483 8.66832 1.000 58.32996 210 ALA B CA 1
ATOM 4430 C C . ALA B 2 210 ? 9.15223 -0.80144 7.69420 1.000 56.01945 210 ALA B C 1
ATOM 4431 O O . ALA B 2 210 ? 9.87533 -1.80338 7.79480 1.000 54.86359 210 ALA B O 1
ATOM 4433 N N . LEU B 2 211 ? 9.30537 0.11224 6.72891 1.000 55.59567 211 LEU B N 1
ATOM 4434 C CA . LEU B 2 211 ? 10.57135 0.30339 6.03035 1.000 56.46976 211 LEU B CA 1
ATOM 4435 C C . LEU B 2 211 ? 11.43191 1.28435 6.83824 1.000 58.39719 211 LEU B C 1
ATOM 4436 O O . LEU B 2 211 ? 10.97450 1.89360 7.80749 1.000 59.31960 211 LEU B O 1
ATOM 4441 N N . GLY B 2 212 ? 12.69573 1.43650 6.44922 1.000 58.26127 212 GLY B N 1
ATOM 4442 C CA . GLY B 2 212 ? 13.59785 2.35409 7.12046 1.000 57.63276 212 GLY B CA 1
ATOM 4443 C C . GLY B 2 212 ? 13.12038 3.80328 7.18176 1.000 55.52497 212 GLY B C 1
ATOM 4444 O O . GLY B 2 212 ? 12.21157 4.23494 6.45751 1.000 54.03231 212 GLY B O 1
ATOM 4445 N N . PRO B 2 213 ? 13.76289 4.58815 8.05630 1.000 56.43324 213 PRO B N 1
ATOM 4446 C CA . PRO B 2 213 ? 13.25378 5.93297 8.38141 1.000 55.33947 213 PRO B CA 1
ATOM 4447 C C . PRO B 2 213 ? 13.19322 6.88689 7.20456 1.000 54.80894 213 PRO B C 1
ATOM 4448 O O . PRO B 2 213 ? 12.38039 7.81731 7.20983 1.000 54.89425 213 PRO B O 1
ATOM 4452 N N . ALA B 2 214 ? 14.05926 6.72885 6.21836 1.000 55.21099 214 ALA B N 1
ATOM 4453 C CA . ALA B 2 214 ? 14.06897 7.63033 5.07768 1.000 55.85750 214 ALA B CA 1
ATOM 4454 C C . ALA B 2 214 ? 13.17555 7.14480 3.92858 1.000 54.34292 214 ALA B C 1
ATOM 4455 O O . ALA B 2 214 ? 13.15529 7.77032 2.86748 1.000 53.35152 214 ALA B O 1
ATOM 4457 N N . ALA B 2 215 ? 12.41423 6.06650 4.12678 1.000 52.22707 215 ALA B N 1
ATOM 4458 C CA . ALA B 2 215 ? 11.71336 5.44855 3.00432 1.000 47.67220 215 ALA B CA 1
ATOM 4459 C C . ALA B 2 215 ? 10.67671 6.38034 2.39086 1.000 45.90455 215 ALA B C 1
ATOM 4460 O O . ALA B 2 215 ? 10.52755 6.41238 1.16489 1.000 45.11864 215 ALA B O 1
ATOM 4462 N N . LEU B 2 216 ? 9.94170 7.12866 3.22324 1.000 45.52493 216 LEU B N 1
ATOM 4463 C CA . LEU B 2 216 ? 8.80020 7.89765 2.67959 1.000 45.97356 216 LEU B CA 1
ATOM 4464 C C . LEU B 2 216 ? 9.27169 9.01854 1.77677 1.000 44.41157 216 LEU B C 1
ATOM 4465 O O . LEU B 2 216 ? 8.85416 9.06322 0.60159 1.000 42.42055 216 LEU B O 1
ATOM 4470 N N . PRO B 2 217 ? 10.10955 9.95984 2.22806 1.000 44.10661 217 PRO B N 1
ATOM 4471 C CA . PRO B 2 217 ? 10.50664 11.04193 1.30654 1.000 44.20214 217 PRO B CA 1
ATOM 4472 C C . PRO B 2 217 ? 11.26421 10.50561 0.10674 1.000 45.54530 217 PRO B C 1
ATOM 4473 O O . PRO B 2 217 ? 11.11102 11.02927 -0.99729 1.000 46.32756 217 PRO B O 1
ATOM 4477 N N . TRP B 2 218 ? 12.07740 9.45605 0.29361 1.000 46.90096 218 TRP B N 1
ATOM 4478 C CA . TRP B 2 218 ? 12.75722 8.84097 -0.84402 1.000 47.58056 218 TRP B CA 1
ATOM 4479 C C . TRP B 2 218 ? 11.75432 8.28689 -1.85419 1.000 45.91132 218 TRP B C 1
ATOM 4480 O O . TRP B 2 218 ? 11.88044 8.48830 -3.07675 1.000 44.26862 218 TRP B O 1
ATOM 4491 N N . THR B 2 219 ? 10.75954 7.55964 -1.36185 1.000 45.00457 219 THR B N 1
ATOM 4492 C CA . THR B 2 219 ? 9.81179 6.95310 -2.27782 1.000 43.98458 219 THR B CA 1
ATOM 4493 C C . THR B 2 219 ? 9.00288 8.02399 -3.00735 1.000 42.80478 219 THR B C 1
ATOM 4494 O O . THR B 2 219 ? 8.70554 7.87977 -4.19437 1.000 42.93781 219 THR B O 1
ATOM 4498 N N . LEU B 2 220 ? 8.68050 9.12738 -2.33551 1.000 44.78641 220 LEU B N 1
ATOM 4499 C CA . LEU B 2 220 ? 7.94267 10.19353 -3.01266 1.000 44.21382 220 LEU B CA 1
ATOM 4500 C C . LEU B 2 220 ? 8.77800 10.83040 -4.12868 1.000 44.85135 220 LEU B C 1
ATOM 4501 O O . LEU B 2 220 ? 8.26256 11.11285 -5.21653 1.000 44.03577 220 LEU B O 1
ATOM 4506 N N . ASP B 2 221 ? 10.07019 11.07077 -3.88181 1.000 43.34910 221 ASP B N 1
ATOM 4507 C CA . ASP B 2 221 ? 10.92828 11.60360 -4.94387 1.000 44.47009 221 ASP B CA 1
ATOM 4508 C C . ASP B 2 221 ? 11.04829 10.64591 -6.13451 1.000 41.28492 221 ASP B C 1
ATOM 4509 O O . ASP B 2 221 ? 11.01049 11.06993 -7.30314 1.000 39.58742 221 ASP B O 1
ATOM 4514 N N . VAL B 2 222 ? 11.23590 9.35999 -5.85803 1.000 41.74943 222 VAL B N 1
ATOM 4515 C CA . VAL B 2 222 ? 11.32938 8.36964 -6.92571 1.000 41.35258 222 VAL B CA 1
ATOM 4516 C C . VAL B 2 222 ? 10.01511 8.26851 -7.68476 1.000 40.75284 222 VAL B C 1
ATOM 4517 O O . VAL B 2 222 ? 10.00478 8.17712 -8.91866 1.000 39.80848 222 VAL B O 1
ATOM 4521 N N . ALA B 2 223 ? 8.88819 8.24151 -6.96193 1.000 39.46076 223 ALA B N 1
ATOM 4522 C CA . ALA B 2 223 ? 7.58431 8.14811 -7.63160 1.000 38.34933 223 ALA B CA 1
ATOM 4523 C C . ALA B 2 223 ? 7.32433 9.36407 -8.51795 1.000 38.65987 223 ALA B C 1
ATOM 4524 O O . ALA B 2 223 ? 6.75418 9.23624 -9.61486 1.000 36.25128 223 ALA B O 1
ATOM 4526 N N . ARG B 2 224 ? 7.67646 10.55700 -8.02404 1.000 36.63100 224 ARG B N 1
ATOM 4527 C CA . ARG B 2 224 ? 7.53627 11.76607 -8.83871 1.000 36.95624 224 ARG B CA 1
ATOM 4528 C C . ARG B 2 224 ? 8.35952 11.65177 -10.11615 1.000 37.10250 224 ARG B C 1
ATOM 4529 O O . ARG B 2 224 ? 7.90212 12.03162 -11.21455 1.000 36.56254 224 ARG B O 1
ATOM 4537 N N . THR B 2 225 ? 9.60267 11.17533 -9.97384 1.000 37.17213 225 THR B N 1
ATOM 4538 C CA . THR B 2 225 ? 10.50418 11.00806 -11.11052 1.000 37.85817 225 THR B CA 1
ATOM 4539 C C . THR B 2 225 ? 9.94709 9.96721 -12.06968 1.000 39.17008 225 THR B C 1
ATOM 4540 O O . THR B 2 225 ? 9.90835 10.17939 -13.27938 1.000 38.37636 225 THR B O 1
ATOM 4544 N N . ALA B 2 226 ? 9.47125 8.84328 -11.52681 1.000 39.43449 226 ALA B N 1
ATOM 4545 C CA . ALA B 2 226 ? 8.91544 7.78736 -12.35927 1.000 38.16714 226 ALA B CA 1
ATOM 4546 C C . ALA B 2 226 ? 7.66229 8.26322 -13.10643 1.000 37.11145 226 ALA B C 1
ATOM 4547 O O . ALA B 2 226 ? 7.47349 7.94654 -14.29086 1.000 37.22273 226 ALA B O 1
ATOM 4549 N N . LEU B 2 227 ? 6.77057 8.98426 -12.41543 1.000 36.18923 227 LEU B N 1
ATOM 4550 C CA . LEU B 2 227 ? 5.58805 9.48658 -13.08950 1.000 38.25977 227 LEU B CA 1
ATOM 4551 C C . LEU B 2 227 ? 5.99444 10.43852 -14.20437 1.000 36.75404 227 LEU B C 1
ATOM 4552 O O . LEU B 2 227 ? 5.38461 10.45015 -15.26884 1.000 36.73977 227 LEU B O 1
ATOM 4557 N N . ALA B 2 228 ? 7.00234 11.27013 -13.95751 1.000 37.18955 228 ALA B N 1
ATOM 4558 C CA . ALA B 2 228 ? 7.47309 12.14782 -15.02067 1.000 35.48990 228 ALA B CA 1
ATOM 4559 C C . ALA B 2 228 ? 8.02484 11.34267 -16.19028 1.000 37.16239 228 ALA B C 1
ATOM 4560 O O . ALA B 2 228 ? 7.84854 11.74348 -17.34215 1.000 37.10892 228 ALA B O 1
ATOM 4562 N N . ALA B 2 229 ? 8.64575 10.17967 -15.93455 1.000 35.22038 229 ALA B N 1
ATOM 4563 C CA . ALA B 2 229 ? 9.11858 9.37161 -17.06665 1.000 37.83143 229 ALA B CA 1
ATOM 4564 C C . ALA B 2 229 ? 7.95439 8.88541 -17.93053 1.000 37.94325 229 ALA B C 1
ATOM 4565 O O . ALA B 2 229 ? 8.01678 8.93411 -19.17159 1.000 37.67770 229 ALA B O 1
ATOM 4567 N N . VAL B 2 230 ? 6.87568 8.40577 -17.29480 1.000 38.59742 230 VAL B N 1
ATOM 4568 C CA . VAL B 2 230 ? 5.71825 7.93825 -18.06496 1.000 38.29773 230 VAL B CA 1
ATOM 4569 C C . VAL B 2 230 ? 5.13346 9.10228 -18.85759 1.000 38.53922 230 VAL B C 1
ATOM 4570 O O . VAL B 2 230 ? 4.78151 8.97524 -20.04020 1.000 39.99724 230 VAL B O 1
ATOM 4574 N N . GLN B 2 231 ? 5.02249 10.25860 -18.20705 1.000 35.16926 231 GLN B N 1
ATOM 4575 C CA . GLN B 2 231 ? 4.41987 11.40586 -18.86287 1.000 35.85759 231 GLN B CA 1
ATOM 4576 C C . GLN B 2 231 ? 5.25005 11.81791 -20.06146 1.000 35.98037 231 GLN B C 1
ATOM 4577 O O . GLN B 2 231 ? 4.71057 12.24538 -21.08923 1.000 37.93226 231 GLN B O 1
ATOM 4583 N N . LEU B 2 232 ? 6.56658 11.80295 -19.91194 1.000 34.95475 232 LEU B N 1
ATOM 4584 C CA . LEU B 2 232 ? 7.39358 12.11228 -21.07236 1.000 35.40184 232 LEU B CA 1
ATOM 4585 C C . LEU B 2 232 ? 7.02801 11.19791 -22.24083 1.000 35.27197 232 LEU B C 1
ATOM 4586 O O . LEU B 2 232 ? 6.91286 11.66105 -23.38259 1.000 35.36140 232 LEU B O 1
ATOM 4591 N N . GLY B 2 233 ? 6.85325 9.89230 -21.97781 1.000 34.51171 233 GLY B N 1
ATOM 4592 C CA . GLY B 2 233 ? 6.51971 8.97367 -23.05583 1.000 34.45691 233 GLY B CA 1
ATOM 4593 C C . GLY B 2 233 ? 5.12327 9.22511 -23.60885 1.000 34.81809 233 GLY B C 1
ATOM 4594 O O . GLY B 2 233 ? 4.91350 9.23428 -24.82932 1.000 35.95813 233 GLY B O 1
ATOM 4595 N N . VAL B 2 234 ? 4.15363 9.48521 -22.72510 1.000 35.02776 234 VAL B N 1
ATOM 4596 C CA . VAL B 2 234 ? 2.81550 9.84703 -23.19317 1.000 35.06562 234 VAL B CA 1
ATOM 4597 C C . VAL B 2 234 ? 2.87900 11.05420 -24.12536 1.000 35.72176 234 VAL B C 1
ATOM 4598 O O . VAL B 2 234 ? 2.26620 11.06353 -25.19626 1.000 35.67439 234 VAL B O 1
ATOM 4602 N N . ALA B 2 235 ? 3.55798 12.11783 -23.70465 1.000 35.36538 235 ALA B N 1
ATOM 4603 C CA . ALA B 2 235 ? 3.53571 13.33168 -24.52350 1.000 33.79560 235 ALA B CA 1
ATOM 4604 C C . ALA B 2 235 ? 4.24713 13.10044 -25.85070 1.000 36.33273 235 ALA B C 1
ATOM 4605 O O . ALA B 2 235 ? 3.80276 13.59195 -26.89228 1.000 39.02559 235 ALA B O 1
ATOM 4607 N N . SER B 2 236 ? 5.37367 12.37457 -25.81781 1.000 36.03666 236 SER B N 1
ATOM 4608 C CA . SER B 2 236 ? 6.12256 12.07292 -27.02754 1.000 38.88173 236 SER B CA 1
ATOM 4609 C C . SER B 2 236 ? 5.27005 11.27028 -28.00532 1.000 39.23185 236 SER B C 1
ATOM 4610 O O . SER B 2 236 ? 5.23429 11.56384 -29.20551 1.000 38.71255 236 SER B O 1
ATOM 4613 N N . GLY B 2 237 ? 4.59684 10.23443 -27.50750 1.000 38.47483 237 GLY B N 1
ATOM 4614 C CA . GLY B 2 237 ? 3.77402 9.41982 -28.38987 1.000 38.33086 237 GLY B CA 1
ATOM 4615 C C . GLY B 2 237 ? 2.60876 10.21457 -28.94513 1.000 38.60181 237 GLY B C 1
ATOM 4616 O O . GLY B 2 237 ? 2.28679 10.11186 -30.12719 1.000 37.89924 237 GLY B O 1
ATOM 4617 N N . ALA B 2 238 ? 1.97469 11.03565 -28.09735 1.000 37.02784 238 ALA B N 1
ATOM 4618 C CA . ALA B 2 238 ? 0.87370 11.87729 -28.55507 1.000 37.50433 238 ALA B CA 1
ATOM 4619 C C . ALA B 2 238 ? 1.33546 12.80894 -29.67333 1.000 36.62049 238 ALA B C 1
ATOM 4620 O O . ALA B 2 238 ? 0.66657 12.95069 -30.70886 1.000 34.67789 238 ALA B O 1
ATOM 4622 N N . LEU B 2 239 ? 2.46634 13.48461 -29.45912 1.000 34.70664 239 LEU B N 1
ATOM 4623 C CA . LEU B 2 239 ? 2.99228 14.37300 -30.49181 1.000 36.21266 239 LEU B CA 1
ATOM 4624 C C . LEU B 2 239 ? 3.28155 13.60316 -31.79177 1.000 37.27650 239 LEU B C 1
ATOM 4625 O O . LEU B 2 239 ? 2.94663 14.07188 -32.88876 1.000 36.77801 239 LEU B O 1
ATOM 4630 N N . HIS B 2 240 ? 3.89965 12.42301 -31.68237 1.000 37.79434 240 HIS B N 1
ATOM 4631 C CA . HIS B 2 240 ? 4.22505 11.65592 -32.87858 1.000 39.74744 240 HIS B CA 1
ATOM 4632 C C . HIS B 2 240 ? 2.96120 11.32084 -33.66969 1.000 38.75762 240 HIS B C 1
ATOM 4633 O O . HIS B 2 240 ? 2.90753 11.52507 -34.88686 1.000 37.09491 240 HIS B O 1
ATOM 4640 N N . ILE B 2 241 ? 1.92123 10.83285 -32.98848 1.000 37.59269 241 ILE B N 1
ATOM 4641 C CA . ILE B 2 241 ? 0.68759 10.44615 -33.68107 1.000 39.28757 241 ILE B CA 1
ATOM 4642 C C . ILE B 2 241 ? 0.05915 11.66084 -34.35868 1.000 36.95767 241 ILE B C 1
ATOM 4643 O O . ILE B 2 241 ? -0.43772 11.59159 -35.49452 1.000 37.34195 241 ILE B O 1
ATOM 4648 N N . THR B 2 242 ? 0.05933 12.78711 -33.64629 1.000 37.23095 242 THR B N 1
ATOM 4649 C CA . THR B 2 242 ? -0.57075 14.00945 -34.12927 1.000 35.78396 242 THR B CA 1
ATOM 4650 C C . THR B 2 242 ? 0.17200 14.57558 -35.34742 1.000 37.89762 242 THR B C 1
ATOM 4651 O O . THR B 2 242 ? -0.45588 14.99030 -36.33573 1.000 35.70785 242 THR B O 1
ATOM 4655 N N . ALA B 2 243 ? 1.51668 14.58096 -35.28782 1.000 37.76394 243 ALA B N 1
ATOM 4656 C CA . ALA B 2 243 ? 2.33708 14.99710 -36.42490 1.000 38.83983 243 ALA B CA 1
ATOM 4657 C C . ALA B 2 243 ? 2.01738 14.16832 -37.67165 1.000 39.12618 243 ALA B C 1
ATOM 4658 O O . ALA B 2 243 ? 1.85682 14.71377 -38.77923 1.000 38.08340 243 ALA B O 1
ATOM 4660 N N . SER B 2 244 ? 1.98096 12.82996 -37.52386 1.000 38.07849 244 SER B N 1
ATOM 4661 C CA . SER B 2 244 ? 1.63743 11.97247 -38.65655 1.000 39.52109 244 SER B CA 1
ATOM 4662 C C . SER B 2 244 ? 0.24850 12.28781 -39.18809 1.000 35.65675 244 SER B C 1
ATOM 4663 O O . SER B 2 244 ? 0.02426 12.29194 -40.40643 1.000 37.59948 244 SER B O 1
ATOM 4666 N N . TYR B 2 245 ? -0.72853 12.42428 -38.29119 1.000 34.96801 245 TYR B N 1
ATOM 4667 C CA . TYR B 2 245 ? -2.09690 12.68195 -38.72824 1.000 36.56916 245 TYR B CA 1
ATOM 4668 C C . TYR B 2 245 ? -2.18523 14.00371 -39.51505 1.000 38.42075 245 TYR B C 1
ATOM 4669 O O . TYR B 2 245 ? -2.83631 14.06792 -40.56747 1.000 38.95701 245 TYR B O 1
ATOM 4678 N N . LEU B 2 246 ? -1.51345 15.06125 -39.03287 1.000 36.32820 246 LEU B N 1
ATOM 4679 C CA . LEU B 2 246 ? -1.60492 16.37865 -39.66590 1.000 36.30679 246 LEU B CA 1
ATOM 4680 C C . LEU B 2 246 ? -0.90229 16.42499 -41.03938 1.000 36.09759 246 LEU B C 1
ATOM 4681 O O . LEU B 2 246 ? -1.13773 17.36797 -41.81603 1.000 35.75341 246 LEU B O 1
ATOM 4686 N N . LYS B 2 247 ? -0.02780 15.45793 -41.33283 1.000 36.67152 247 LYS B N 1
ATOM 4687 C CA . LYS B 2 247 ? 0.49704 15.34047 -42.69046 1.000 38.52078 247 LYS B CA 1
ATOM 4688 C C . LYS B 2 247 ? -0.54801 14.78622 -43.64119 1.000 40.76289 247 LYS B C 1
ATOM 4689 O O . LYS B 2 247 ? -0.49189 15.06749 -44.83478 1.000 41.76502 247 LYS B O 1
ATOM 4695 N N . GLU B 2 248 ? -1.43480 13.91607 -43.14099 1.000 40.62963 248 GLU B N 1
ATOM 4696 C CA . GLU B 2 248 ? -2.41777 13.19538 -43.95121 1.000 40.60128 248 GLU B CA 1
ATOM 4697 C C . GLU B 2 248 ? -3.65008 14.04919 -44.21608 1.000 40.56971 248 GLU B C 1
ATOM 4698 O O . GLU B 2 248 ? -4.15872 14.11940 -45.34577 1.000 40.91620 248 GLU B O 1
ATOM 4704 N N . ARG B 2 249 ? -4.16132 14.67506 -43.16907 1.000 37.15883 249 ARG B N 1
ATOM 4705 C CA . ARG B 2 249 ? -5.46404 15.32466 -43.25392 1.000 38.10693 249 ARG B CA 1
ATOM 4706 C C . ARG B 2 249 ? -5.32229 16.65185 -43.99327 1.000 38.67226 249 ARG B C 1
ATOM 4707 O O . ARG B 2 249 ? -4.52613 17.50082 -43.57179 1.000 36.97506 249 ARG B O 1
ATOM 4715 N N . GLU B 2 250 ? -6.09872 16.83766 -45.06834 1.000 36.77392 250 GLU B N 1
ATOM 4716 C CA . GLU B 2 250 ? -6.12828 18.08985 -45.81202 1.000 37.60016 250 GLU B CA 1
ATOM 4717 C C . GLU B 2 250 ? -7.47849 18.78556 -45.66333 1.000 38.72299 250 GLU B C 1
ATOM 4718 O O . GLU B 2 250 ? -8.53569 18.14346 -45.62176 1.000 38.36036 250 GLU B O 1
ATOM 4724 N N . GLN B 2 251 ? -7.40904 20.10480 -45.53592 1.000 39.09252 251 GLN B N 1
ATOM 4725 C CA . GLN B 2 251 ? -8.53906 21.00143 -45.59299 1.000 40.35334 251 GLN B CA 1
ATOM 4726 C C . GLN B 2 251 ? -8.05550 22.22338 -46.35803 1.000 40.64257 251 GLN B C 1
ATOM 4727 O O . GLN B 2 251 ? -6.86309 22.55654 -46.32429 1.000 40.37865 251 GLN B O 1
ATOM 4733 N N . PHE B 2 252 ? -8.97566 22.88967 -47.04611 1.000 41.39354 252 PHE B N 1
ATOM 4734 C CA . PHE B 2 252 ? -8.62322 24.06343 -47.86261 1.000 42.77352 252 PHE B CA 1
ATOM 4735 C C . PHE B 2 252 ? -7.55367 23.70749 -48.89843 1.000 45.82944 252 PHE B C 1
ATOM 4736 O O . PHE B 2 252 ? -6.70300 24.54135 -49.25050 1.000 45.69984 252 PHE B O 1
ATOM 4744 N N . GLY B 2 253 ? -7.54863 22.44588 -49.35538 1.000 45.17618 253 GLY B N 1
ATOM 4745 C CA . GLY B 2 253 ? -6.64856 22.03455 -50.40848 1.000 46.32344 253 GLY B CA 1
ATOM 4746 C C . GLY B 2 253 ? -5.21000 21.75688 -49.99857 1.000 45.72351 253 GLY B C 1
ATOM 4747 O O . GLY B 2 253 ? -4.36157 21.60229 -50.88317 1.000 45.28387 253 GLY B O 1
ATOM 4748 N N . ARG B 2 254 ? -4.90246 21.63741 -48.71392 1.000 43.00713 254 ARG B N 1
ATOM 4749 C CA . ARG B 2 254 ? -3.52283 21.38631 -48.30509 1.000 45.91479 254 ARG B CA 1
ATOM 4750 C C . ARG B 2 254 ? -3.49077 20.68601 -46.96228 1.000 40.83766 254 ARG B C 1
ATOM 4751 O O . ARG B 2 254 ? -4.46209 20.74945 -46.19415 1.000 39.37044 254 ARG B O 1
ATOM 4759 N N . PRO B 2 255 ? -2.38321 20.03359 -46.60758 1.000 39.56912 255 PRO B N 1
ATOM 4760 C CA . PRO B 2 255 ? -2.28399 19.39415 -45.29636 1.000 38.19667 255 PRO B CA 1
ATOM 4761 C C . PRO B 2 255 ? -2.48754 20.38708 -44.15555 1.000 37.71188 255 PRO B C 1
ATOM 4762 O O . PRO B 2 255 ? -1.94066 21.49801 -44.16854 1.000 37.32428 255 PRO B O 1
ATOM 4766 N N . LEU B 2 256 ? -3.26242 19.96989 -43.14508 1.000 34.84464 256 LEU B N 1
ATOM 4767 C CA . LEU B 2 256 ? -3.35719 20.77365 -41.92370 1.000 36.85842 256 LEU B CA 1
ATOM 4768 C C . LEU B 2 256 ? -1.96810 21.13233 -41.40530 1.000 37.73970 256 LEU B C 1
ATOM 4769 O O . LEU B 2 256 ? -1.75763 22.21555 -40.83647 1.000 36.57314 256 LEU B O 1
ATOM 4774 N N . GLY B 2 257 ? -1.00199 20.25126 -41.64115 1.000 37.72350 257 GLY B N 1
ATOM 4775 C CA . GLY B 2 257 ? 0.34978 20.44602 -41.16595 1.000 37.57705 257 GLY B CA 1
ATOM 4776 C C . GLY B 2 257 ? 1.04586 21.63780 -41.77400 1.000 38.18136 257 GLY B C 1
ATOM 4777 O O . GLY B 2 257 ? 2.10950 22.02952 -41.27608 1.000 37.60201 257 GLY B O 1
ATOM 4778 N N . THR B 2 258 ? 0.47824 22.23203 -42.82581 1.000 35.51875 258 THR B N 1
ATOM 4779 C CA . THR B 2 258 ? 1.10457 23.40158 -43.44401 1.000 37.00778 258 THR B CA 1
ATOM 4780 C C . THR B 2 258 ? 0.62600 24.71740 -42.84170 1.000 36.83097 258 THR B C 1
ATOM 4781 O O . THR B 2 258 ? 1.18970 25.75475 -43.17594 1.000 35.69055 258 THR B O 1
ATOM 4785 N N . PHE B 2 259 ? -0.40864 24.70612 -41.99097 1.000 35.27063 259 PHE B N 1
ATOM 4786 C CA . PHE B 2 259 ? -0.90274 25.96128 -41.41708 1.000 39.16171 259 PHE B CA 1
ATOM 4787 C C . PHE B 2 259 ? 0.05364 26.42296 -40.34166 1.000 37.54537 259 PHE B C 1
ATOM 4788 O O . PHE B 2 259 ? 0.43875 25.63180 -39.48064 1.000 35.17314 259 PHE B O 1
ATOM 4796 N N . GLN B 2 260 ? 0.41311 27.70260 -40.36565 1.000 34.08520 260 GLN B N 1
ATOM 4797 C CA . GLN B 2 260 ? 1.38685 28.20286 -39.38666 1.000 34.27166 260 GLN B CA 1
ATOM 4798 C C . GLN B 2 260 ? 0.93541 27.98675 -37.94231 1.000 33.92612 260 GLN B C 1
ATOM 4799 O O . GLN B 2 260 ? 1.74625 27.59981 -37.08645 1.000 34.00178 260 GLN B O 1
ATOM 4805 N N . ALA B 2 261 ? -0.33971 28.25229 -37.63179 1.000 33.20615 261 ALA B N 1
ATOM 4806 C CA . ALA B 2 261 ? -0.78837 28.05899 -36.25231 1.000 34.30976 261 ALA B CA 1
ATOM 4807 C C . ALA B 2 261 ? -0.66548 26.59712 -35.83894 1.000 34.35723 261 ALA B C 1
ATOM 4808 O O . ALA B 2 261 ? -0.41177 26.29454 -34.66074 1.000 34.05851 261 ALA B O 1
ATOM 4810 N N . VAL B 2 262 ? -0.92526 25.67825 -36.77246 1.000 33.15778 262 VAL B N 1
ATOM 4811 C CA . VAL B 2 262 ? -0.74090 24.25367 -36.48866 1.000 34.84733 262 VAL B CA 1
ATOM 4812 C C . VAL B 2 262 ? 0.74219 23.96645 -36.20873 1.000 36.90899 262 VAL B C 1
ATOM 4813 O O . VAL B 2 262 ? 1.09570 23.34523 -35.19983 1.000 37.06111 262 VAL B O 1
ATOM 4817 N N . GLN B 2 263 ? 1.63444 24.46820 -37.06899 1.000 35.44434 263 GLN B N 1
ATOM 4818 C CA . GLN B 2 263 ? 3.06970 24.23646 -36.84401 1.000 32.91401 263 GLN B CA 1
ATOM 4819 C C . GLN B 2 263 ? 3.50607 24.78963 -35.49927 1.000 34.14993 263 GLN B C 1
ATOM 4820 O O . GLN B 2 263 ? 4.34246 24.17149 -34.82317 1.000 35.51142 263 GLN B O 1
ATOM 4826 N N . HIS B 2 264 ? 2.92497 25.93268 -35.07108 1.000 33.11183 264 HIS B N 1
ATOM 4827 C CA . HIS B 2 264 ? 3.35223 26.55975 -33.82489 1.000 33.12526 264 HIS B CA 1
ATOM 4828 C C . HIS B 2 264 ? 2.86243 25.80236 -32.59154 1.000 33.11356 264 HIS B C 1
ATOM 4829 O O . HIS B 2 264 ? 3.58734 25.74247 -31.58568 1.000 32.89540 264 HIS B O 1
ATOM 4836 N N . GLN B 2 265 ? 1.65627 25.23072 -32.65893 1.000 30.95884 265 GLN B N 1
ATOM 4837 C CA . GLN B 2 265 ? 1.16813 24.37876 -31.59212 1.000 33.50055 265 GLN B CA 1
ATOM 4838 C C . GLN B 2 265 ? 2.02206 23.13275 -31.50081 1.000 34.16678 265 GLN B C 1
ATOM 4839 O O . GLN B 2 265 ? 2.40038 22.73427 -30.40688 1.000 34.82905 265 GLN B O 1
ATOM 4845 N N . LEU B 2 266 ? 2.36674 22.52773 -32.65398 1.000 32.29160 266 LEU B N 1
ATOM 4846 C CA . LEU B 2 266 ? 3.26588 21.38098 -32.62635 1.000 34.32498 266 LEU B CA 1
ATOM 4847 C C . LEU B 2 266 ? 4.63100 21.75005 -32.05876 1.000 34.97511 266 LEU B C 1
ATOM 4848 O O . LEU B 2 266 ? 5.24107 20.96045 -31.32323 1.000 35.90335 266 LEU B O 1
ATOM 4853 N N . ALA B 2 267 ? 5.15611 22.92535 -32.42535 1.000 34.11620 267 ALA B N 1
ATOM 4854 C CA . ALA B 2 267 ? 6.46897 23.33452 -31.90304 1.000 35.64575 267 ALA B CA 1
ATOM 4855 C C . ALA B 2 267 ? 6.42572 23.53327 -30.39551 1.000 33.76004 267 ALA B C 1
ATOM 4856 O O . ALA B 2 267 ? 7.41369 23.28104 -29.69821 1.000 38.18267 267 ALA B O 1
ATOM 4858 N N . ASP B 2 268 ? 5.33400 24.07303 -29.89006 1.000 32.69899 268 ASP B N 1
ATOM 4859 C CA . ASP B 2 268 ? 5.27812 24.28553 -28.44750 1.000 34.16690 268 ASP B CA 1
ATOM 4860 C C . ASP B 2 268 ? 5.27954 22.95118 -27.72592 1.000 33.38623 268 ASP B C 1
ATOM 4861 O O . ASP B 2 268 ? 5.92328 22.81749 -26.68026 1.000 32.17866 268 ASP B O 1
ATOM 4866 N N . CYS B 2 269 ? 4.60088 21.93682 -28.29410 1.000 31.80979 269 CYS B N 1
ATOM 4867 C CA . CYS B 2 269 ? 4.69817 20.58058 -27.75704 1.000 33.22060 269 CYS B CA 1
ATOM 4868 C C . CYS B 2 269 ? 6.14314 20.08364 -27.76226 1.000 35.27350 269 CYS B C 1
ATOM 4869 O O . CYS B 2 269 ? 6.61533 19.47354 -26.79134 1.000 34.03268 269 CYS B O 1
ATOM 4872 N N . TYR B 2 270 ? 6.81657 20.22968 -28.90710 1.000 33.37400 270 TYR B N 1
ATOM 4873 C CA . TYR B 2 270 ? 8.21977 19.82791 -29.02392 1.000 34.12460 270 TYR B CA 1
ATOM 4874 C C . TYR B 2 270 ? 9.09175 20.49110 -27.94603 1.000 34.56282 270 TYR B C 1
ATOM 4875 O O . TYR B 2 270 ? 9.90422 19.83379 -27.28479 1.000 36.53044 270 TYR B O 1
ATOM 4884 N N . ILE B 2 271 ? 8.98197 21.81732 -27.81687 1.000 32.17900 271 ILE B N 1
ATOM 4885 C CA . ILE B 2 271 ? 9.73540 22.54273 -26.79761 1.000 36.14469 271 ILE B CA 1
ATOM 4886 C C . ILE B 2 271 ? 9.44458 21.97377 -25.40073 1.000 35.44725 271 ILE B C 1
ATOM 4887 O O . ILE B 2 271 ? 10.35720 21.68445 -24.61803 1.000 35.57627 271 ILE B O 1
ATOM 4892 N N . GLU B 2 272 ? 8.16614 21.77438 -25.08731 1.000 34.18715 272 GLU B N 1
ATOM 4893 C CA . GLU B 2 272 ? 7.81036 21.32454 -23.75134 1.000 35.18255 272 GLU B CA 1
ATOM 4894 C C . GLU B 2 272 ? 8.37061 19.93678 -23.48800 1.000 34.98947 272 GLU B C 1
ATOM 4895 O O . GLU B 2 272 ? 8.80120 19.63649 -22.36318 1.000 35.89878 272 GLU B O 1
ATOM 4901 N N . ILE B 2 273 ? 8.35345 19.08532 -24.51442 1.000 35.50250 273 ILE B N 1
ATOM 4902 C CA . ILE B 2 273 ? 8.88664 17.73570 -24.39576 1.000 35.52808 273 ILE B CA 1
ATOM 4903 C C . ILE B 2 273 ? 10.39423 17.78598 -24.17783 1.000 37.51798 273 ILE B C 1
ATOM 4904 O O . ILE B 2 273 ? 10.94475 17.03462 -23.36094 1.000 37.46613 273 ILE B O 1
ATOM 4909 N N . GLU B 2 274 ? 11.09715 18.66187 -24.89869 1.000 36.17899 274 GLU B N 1
ATOM 4910 C CA . GLU B 2 274 ? 12.54995 18.77286 -24.64785 1.000 39.31973 274 GLU B CA 1
ATOM 4911 C C . GLU B 2 274 ? 12.83108 19.22882 -23.22137 1.000 36.95776 274 GLU B C 1
ATOM 4912 O O . GLU B 2 274 ? 13.74012 18.71821 -22.55758 1.000 37.77606 274 GLU B O 1
ATOM 4918 N N . ALA B 2 275 ? 12.03903 20.17371 -22.72473 1.000 34.38002 275 ALA B N 1
ATOM 4919 C CA . ALA B 2 275 ? 12.20139 20.65320 -21.35259 1.000 33.62497 275 ALA B CA 1
ATOM 4920 C C . ALA B 2 275 ? 11.90747 19.54715 -20.33397 1.000 35.19775 275 ALA B C 1
ATOM 4921 O O . ALA B 2 275 ? 12.64987 19.36703 -19.36427 1.000 34.57233 275 ALA B O 1
ATOM 4923 N N . MET B 2 276 ? 10.78698 18.84067 -20.52704 1.000 34.12824 276 MET B N 1
ATOM 4924 C CA . MET B 2 276 ? 10.43299 17.70126 -19.69640 1.000 36.19736 276 MET B CA 1
ATOM 4925 C C . MET B 2 276 ? 11.57634 16.71682 -19.60551 1.000 36.60234 276 MET B C 1
ATOM 4926 O O . MET B 2 276 ? 11.91843 16.24759 -18.51759 1.000 38.47938 276 MET B O 1
ATOM 4931 N N . ARG B 2 277 ? 12.17283 16.40889 -20.76135 1.000 35.70393 277 ARG B N 1
ATOM 4932 C CA . ARG B 2 277 ? 13.20309 15.38651 -20.85873 1.000 37.50157 277 ARG B CA 1
ATOM 4933 C C . ARG B 2 277 ? 14.48665 15.79849 -20.14207 1.000 35.98581 277 ARG B C 1
ATOM 4934 O O . ARG B 2 277 ? 15.08076 15.00284 -19.40919 1.000 38.31475 277 ARG B O 1
ATOM 4942 N N . VAL B 2 278 ? 14.96200 17.02658 -20.33193 1.000 34.93629 278 VAL B N 1
ATOM 4943 C CA . VAL B 2 278 ? 16.20622 17.30416 -19.60130 1.000 37.60221 278 VAL B CA 1
ATOM 4944 C C . VAL B 2 278 ? 15.95883 17.41084 -18.09756 1.000 36.04687 278 VAL B C 1
ATOM 4945 O O . VAL B 2 278 ? 16.84316 17.10238 -17.29484 1.000 37.14541 278 VAL B O 1
ATOM 4949 N N . CYS B 2 279 ? 14.78322 17.86234 -17.67294 1.000 35.75896 279 CYS B N 1
ATOM 4950 C CA . CYS B 2 279 ? 14.57841 17.92054 -16.23103 1.000 36.70665 279 CYS B CA 1
ATOM 4951 C C . CYS B 2 279 ? 14.37047 16.53461 -15.64725 1.000 36.22349 279 CYS B C 1
ATOM 4952 O O . CYS B 2 279 ? 14.72643 16.30358 -14.49333 1.000 37.89093 279 CYS B O 1
ATOM 4955 N N . LEU B 2 280 ? 13.72894 15.63596 -16.38921 1.000 36.57579 280 LEU B N 1
ATOM 4956 C CA . LEU B 2 280 ? 13.67434 14.22497 -15.94498 1.000 37.69117 280 LEU B CA 1
ATOM 4957 C C . LEU B 2 280 ? 15.07372 13.68275 -15.66806 1.000 38.72958 280 LEU B C 1
ATOM 4958 O O . LEU B 2 280 ? 15.35661 13.10932 -14.60324 1.000 40.38426 280 LEU B O 1
ATOM 4963 N N . TRP B 2 281 ? 15.97493 13.85772 -16.62015 1.000 38.48947 281 TRP B N 1
ATOM 4964 C CA . TRP B 2 281 ? 17.26704 13.21395 -16.44696 1.000 42.96555 281 TRP B CA 1
ATOM 4965 C C . TRP B 2 281 ? 18.08085 13.92136 -15.37919 1.000 41.68591 281 TRP B C 1
ATOM 4966 O O . TRP B 2 281 ? 18.87723 13.28377 -14.68751 1.000 43.11993 281 TRP B O 1
ATOM 4977 N N . GLN B 2 282 ? 17.81730 15.20164 -15.14773 1.000 41.20696 282 GLN B N 1
ATOM 4978 C CA . GLN B 2 282 ? 18.45078 15.85531 -14.00395 1.000 42.33480 282 GLN B CA 1
ATOM 4979 C C . GLN B 2 282 ? 17.96563 15.24838 -12.68557 1.000 41.63736 282 GLN B C 1
ATOM 4980 O O . GLN B 2 282 ? 18.74683 15.09590 -11.73412 1.000 44.57847 282 GLN B O 1
ATOM 4986 N N . ALA B 2 283 ? 16.66305 14.93732 -12.59533 1.000 40.02562 283 ALA B N 1
ATOM 4987 C CA . ALA B 2 283 ? 16.14727 14.30706 -11.38441 1.000 41.19052 283 ALA B CA 1
ATOM 4988 C C . ALA B 2 283 ? 16.79672 12.95178 -11.18145 1.000 42.47387 283 ALA B C 1
ATOM 4989 O O . ALA B 2 283 ? 17.20485 12.61522 -10.06903 1.000 43.91471 283 ALA B O 1
ATOM 4991 N N . VAL B 2 284 ? 16.93972 12.17483 -12.26455 1.000 42.61768 284 VAL B N 1
ATOM 4992 C CA . VAL B 2 284 ? 17.57791 10.85448 -12.14698 1.000 46.46443 284 VAL B CA 1
ATOM 4993 C C . VAL B 2 284 ? 19.01965 11.01616 -11.70402 1.000 49.55375 284 VAL B C 1
ATOM 4994 O O . VAL B 2 284 ? 19.47051 10.38685 -10.73770 1.000 50.32449 284 VAL B O 1
ATOM 4998 N N . CYS B 2 285 ? 19.76759 11.89069 -12.38599 1.000 54.06442 285 CYS B N 1
ATOM 4999 C CA A CYS B 2 285 ? 21.16335 12.09648 -12.02740 0.527 57.54191 285 CYS B CA 1
ATOM 5000 C CA B CYS B 2 285 ? 21.16817 12.07267 -12.01521 0.473 57.59587 285 CYS B CA 1
ATOM 5001 C C . CYS B 2 285 ? 21.29937 12.57098 -10.58462 1.000 58.82917 285 CYS B C 1
ATOM 5002 O O . CYS B 2 285 ? 22.22029 12.15630 -9.86721 1.000 61.01827 285 CYS B O 1
ATOM 5007 N N . ALA B 2 286 ? 20.38486 13.44339 -10.13724 1.000 54.45794 286 ALA B N 1
ATOM 5008 C CA . ALA B 2 286 ? 20.44380 13.92228 -8.75159 1.000 54.78614 286 ALA B CA 1
ATOM 5009 C C . ALA B 2 286 ? 20.19127 12.79092 -7.76203 1.000 56.76345 286 ALA B C 1
ATOM 5010 O O . ALA B 2 286 ? 20.82245 12.72101 -6.70984 1.000 58.97276 286 ALA B O 1
ATOM 5012 N N . ALA B 2 287 ? 19.23813 11.91542 -8.05880 1.000 57.66438 287 ALA B N 1
ATOM 5013 C CA . ALA B 2 287 ? 18.98612 10.81293 -7.14576 1.000 60.43017 287 ALA B CA 1
ATOM 5014 C C . ALA B 2 287 ? 20.18905 9.86767 -7.08944 1.000 63.70824 287 ALA B C 1
ATOM 5015 O O . ALA B 2 287 ? 20.60928 9.44775 -6.00048 1.000 65.88723 287 ALA B O 1
ATOM 5017 N N . GLU B 2 288 ? 20.81032 9.58411 -8.23685 1.000 66.16041 288 GLU B N 1
ATOM 5018 C CA . GLU B 2 288 ? 21.96808 8.68621 -8.24552 1.000 73.15235 288 GLU B CA 1
ATOM 5019 C C . GLU B 2 288 ? 23.19250 9.33330 -7.59095 1.000 78.74139 288 GLU B C 1
ATOM 5020 O O . GLU B 2 288 ? 24.05642 8.62052 -7.05244 1.000 79.36455 288 GLU B O 1
ATOM 5026 N N . ASP B 2 289 ? 23.27443 10.66890 -7.60346 1.000 84.03768 289 ASP B N 1
ATOM 5027 C CA . ASP B 2 289 ? 24.32587 11.41647 -6.91724 1.000 91.98698 289 ASP B CA 1
ATOM 5028 C C . ASP B 2 289 ? 23.98636 11.71493 -5.45718 1.000 94.28493 289 ASP B C 1
ATOM 5029 O O . ASP B 2 289 ? 24.65260 12.54986 -4.83930 1.000 97.31738 289 ASP B O 1
ATOM 5034 N N . GLY B 2 290 ? 22.95055 11.08262 -4.90829 1.000 92.39876 290 GLY B N 1
ATOM 5035 C CA . GLY B 2 290 ? 22.63344 11.21396 -3.50112 1.000 91.39118 290 GLY B CA 1
ATOM 5036 C C . GLY B 2 290 ? 22.00388 12.51715 -3.05664 1.000 87.41627 290 GLY B C 1
ATOM 5037 O O . GLY B 2 290 ? 22.04107 12.81683 -1.86109 1.000 91.06660 290 GLY B O 1
ATOM 5038 N N . ALA B 2 291 ? 21.42029 13.30671 -3.96150 1.000 78.13175 291 ALA B N 1
ATOM 5039 C CA . ALA B 2 291 ? 20.69083 14.48791 -3.51242 1.000 75.17078 291 ALA B CA 1
ATOM 5040 C C . ALA B 2 291 ? 19.46396 14.07247 -2.70892 1.000 76.22322 291 ALA B C 1
ATOM 5041 O O . ALA B 2 291 ? 18.80277 13.08055 -3.02145 1.000 75.33389 291 ALA B O 1
ATOM 5043 N N . THR B 2 292 ? 19.15194 14.84249 -1.67140 1.000 79.39239 292 THR B N 1
ATOM 5044 C CA . THR B 2 292 ? 17.97813 14.57444 -0.85076 1.000 80.72940 292 THR B CA 1
ATOM 5045 C C . THR B 2 292 ? 17.12428 15.81272 -0.63289 1.000 79.95531 292 THR B C 1
ATOM 5046 O O . THR B 2 292 ? 16.26938 15.81526 0.26162 1.000 84.80803 292 THR B O 1
ATOM 5050 N N . ASP B 2 293 ? 17.33477 16.87040 -1.40058 1.000 73.16863 293 ASP B N 1
ATOM 5051 C CA . ASP B 2 293 ? 16.57450 18.06605 -1.10050 1.000 74.44351 293 ASP B CA 1
ATOM 5052 C C . ASP B 2 293 ? 15.19967 18.04121 -1.75921 1.000 71.61394 293 ASP B C 1
ATOM 5053 O O . ASP B 2 293 ? 14.32491 18.80577 -1.35144 1.000 75.47788 293 ASP B O 1
ATOM 5058 N N . GLY B 2 294 ? 14.99062 17.17185 -2.74715 1.000 66.38403 294 GLY B N 1
ATOM 5059 C CA . GLY B 2 294 ? 13.72057 17.03232 -3.42427 1.000 64.54742 294 GLY B CA 1
ATOM 5060 C C . GLY B 2 294 ? 13.43570 18.02427 -4.52782 1.000 66.22790 294 GLY B C 1
ATOM 5061 O O . GLY B 2 294 ? 12.42655 17.86309 -5.22370 1.000 59.65163 294 GLY B O 1
ATOM 5062 N N . LYS B 2 295 ? 14.27410 19.04898 -4.73268 1.000 38.48491 295 LYS B N 1
ATOM 5063 C CA . LYS B 2 295 ? 13.91639 20.06586 -5.73117 1.000 38.33168 295 LYS B CA 1
ATOM 5064 C C . LYS B 2 295 ? 13.91997 19.48278 -7.14592 1.000 37.99494 295 LYS B C 1
ATOM 5065 O O . LYS B 2 295 ? 13.05871 19.82423 -7.95984 1.000 37.61740 295 LYS B O 1
ATOM 5071 N N . ALA B 2 296 ? 14.91773 18.68361 -7.48521 1.000 37.91187 296 ALA B N 1
ATOM 5072 C CA . ALA B 2 296 ? 15.02072 18.25680 -8.87513 1.000 40.02863 296 ALA B CA 1
ATOM 5073 C C . ALA B 2 296 ? 13.82950 17.38075 -9.26292 1.000 40.75019 296 ALA B C 1
ATOM 5074 O O . ALA B 2 296 ? 13.33056 17.47275 -10.38318 1.000 39.77416 296 ALA B O 1
ATOM 5076 N N . ALA B 2 297 ? 13.37973 16.50976 -8.34814 1.000 43.03081 297 ALA B N 1
ATOM 5077 C CA . ALA B 2 297 ? 12.23782 15.64800 -8.62753 1.000 42.77221 297 ALA B CA 1
ATOM 5078 C C . ALA B 2 297 ? 10.95727 16.45159 -8.81056 1.000 41.88434 297 ALA B C 1
ATOM 5079 O O . ALA B 2 297 ? 10.15295 16.14626 -9.70222 1.000 41.80638 297 ALA B O 1
ATOM 5081 N N . LEU B 2 298 ? 10.76156 17.50590 -7.99267 1.000 39.08661 298 LEU B N 1
ATOM 5082 C CA . LEU B 2 298 ? 9.59688 18.36725 -8.13051 1.000 37.81981 298 LEU B CA 1
ATOM 5083 C C . LEU B 2 298 ? 9.62504 19.16773 -9.42245 1.000 36.01183 298 LEU B C 1
ATOM 5084 O O . LEU B 2 298 ? 8.56004 19.43123 -10.00100 1.000 34.12717 298 LEU B O 1
ATOM 5089 N N . VAL B 2 299 ? 10.81276 19.60307 -9.86651 1.000 35.49969 299 VAL B N 1
ATOM 5090 C CA . VAL B 2 299 ? 10.92499 20.27305 -11.15945 1.000 34.77606 299 VAL B CA 1
ATOM 5091 C C . VAL B 2 299 ? 10.53821 19.30597 -12.27595 1.000 35.94406 299 VAL B C 1
ATOM 5092 O O . VAL B 2 299 ? 9.75949 19.65256 -13.17005 1.000 35.27368 299 VAL B O 1
ATOM 5096 N N . ALA B 2 300 ? 11.07365 18.08120 -12.24297 1.000 36.17929 300 ALA B N 1
ATOM 5097 C CA . ALA B 2 300 ? 10.66974 17.13327 -13.28286 1.000 36.55448 300 ALA B CA 1
ATOM 5098 C C . ALA B 2 300 ? 9.16527 16.90615 -13.23439 1.000 34.70472 300 ALA B C 1
ATOM 5099 O O . ALA B 2 300 ? 8.50041 16.88873 -14.27134 1.000 35.43670 300 ALA B O 1
ATOM 5101 N N . LYS B 2 301 ? 8.60964 16.76166 -12.03411 1.000 36.76821 301 LYS B N 1
ATOM 5102 C CA . LYS B 2 301 ? 7.17441 16.49739 -11.88511 1.000 35.41840 301 LYS B CA 1
ATOM 5103 C C . LYS B 2 301 ? 6.32863 17.68694 -12.32246 1.000 36.84376 301 LYS B C 1
ATOM 5104 O O . LYS B 2 301 ? 5.25573 17.51175 -12.92764 1.000 35.79421 301 LYS B O 1
ATOM 5110 N N . TRP B 2 302 ? 6.76344 18.92220 -12.00627 1.000 34.81864 302 TRP B N 1
ATOM 5111 C CA . TRP B 2 302 ? 5.98506 20.07375 -12.46664 1.000 33.20984 302 TRP B CA 1
ATOM 5112 C C . TRP B 2 302 ? 5.95443 20.14080 -13.99306 1.000 33.71572 302 TRP B C 1
ATOM 5113 O O . TRP B 2 302 ? 4.90103 20.41742 -14.59063 1.000 34.20623 302 TRP B O 1
ATOM 5124 N N . TRP B 2 303 ? 7.10365 19.92376 -14.64484 1.000 33.13215 303 TRP B N 1
ATOM 5125 C CA . TRP B 2 303 ? 7.11797 19.87898 -16.11523 1.000 34.74254 303 TRP B CA 1
ATOM 5126 C C . TRP B 2 303 ? 6.14955 18.81761 -16.64207 1.000 34.90328 303 TRP B C 1
ATOM 5127 O O . TRP B 2 303 ? 5.41792 19.06372 -17.60848 1.000 35.44880 303 TRP B O 1
ATOM 5138 N N . ALA B 2 304 ? 6.13183 17.63586 -15.99874 1.000 35.10163 304 ALA B N 1
ATOM 5139 C CA . ALA B 2 304 ? 5.15981 16.59396 -16.34801 1.000 35.89588 304 ALA B CA 1
ATOM 5140 C C . ALA B 2 304 ? 3.73868 17.09902 -16.17724 1.000 37.42498 304 ALA B C 1
ATOM 5141 O O . ALA B 2 304 ? 2.87560 16.85983 -17.03679 1.000 38.40578 304 ALA B O 1
ATOM 5143 N N . ASP B 2 305 ? 3.47444 17.75503 -15.03994 1.000 35.00752 305 ASP B N 1
ATOM 5144 C CA . ASP B 2 305 ? 2.11426 18.15869 -14.68934 1.000 37.02752 305 ASP B CA 1
ATOM 5145 C C . ASP B 2 305 ? 1.62158 19.27181 -15.59525 1.000 38.69030 305 ASP B C 1
ATOM 5146 O O . ASP B 2 305 ? 0.42237 19.36227 -15.88435 1.000 40.90165 305 ASP B O 1
ATOM 5151 N N . GLU B 2 306 ? 2.51148 20.18405 -15.97980 1.000 36.43930 306 GLU B N 1
ATOM 5152 C CA . GLU B 2 306 ? 2.07590 21.36913 -16.71679 1.000 37.16842 306 GLU B CA 1
ATOM 5153 C C . GLU B 2 306 ? 2.38442 21.22232 -18.20223 1.000 36.23939 306 GLU B C 1
ATOM 5154 O O . GLU B 2 306 ? 1.49025 21.33297 -19.04293 1.000 35.83631 306 GLU B O 1
ATOM 5160 N N . GLY B 2 307 ? 3.64137 20.98065 -18.53739 1.000 36.37330 307 GLY B N 1
ATOM 5161 C CA . GLY B 2 307 ? 3.98165 20.72749 -19.93401 1.000 38.03774 307 GLY B CA 1
ATOM 5162 C C . GLY B 2 307 ? 3.29732 19.48526 -20.49893 1.000 36.76061 307 GLY B C 1
ATOM 5163 O O . GLY B 2 307 ? 2.71323 19.52611 -21.58448 1.000 39.17794 307 GLY B O 1
ATOM 5164 N N . GLY B 2 308 ? 3.33898 18.37348 -19.76211 1.000 37.04915 308 GLY B N 1
ATOM 5165 C CA . GLY B 2 308 ? 2.71638 17.14774 -20.26824 1.000 35.85573 308 GLY B CA 1
ATOM 5166 C C . GLY B 2 308 ? 1.22337 17.30685 -20.49906 1.000 36.64284 308 GLY B C 1
ATOM 5167 O O . GLY B 2 308 ? 0.68163 16.84981 -21.51573 1.000 34.37445 308 GLY B O 1
ATOM 5168 N N . LEU B 2 309 ? 0.54872 17.99499 -19.58312 1.000 34.80977 309 LEU B N 1
ATOM 5169 C CA . LEU B 2 309 ? -0.87314 18.24003 -19.74927 1.000 36.64697 309 LEU B CA 1
ATOM 5170 C C . LEU B 2 309 ? -1.12212 19.18880 -20.90578 1.000 36.37155 309 LEU B C 1
ATOM 5171 O O . LEU B 2 309 ? -2.08214 18.99346 -21.66193 1.000 34.57585 309 LEU B O 1
ATOM 5176 N N . ASN B 2 310 ? -0.28640 20.23014 -21.06576 1.000 36.04382 310 ASN B N 1
ATOM 5177 C CA . ASN B 2 310 ? -0.45102 21.09025 -22.24517 1.000 34.10285 310 ASN B CA 1
ATOM 5178 C C . ASN B 2 310 ? -0.33923 20.27444 -23.53294 1.000 35.21982 310 ASN B C 1
ATOM 5179 O O . ASN B 2 310 ? -1.13585 20.45660 -24.45224 1.000 35.17277 310 ASN B O 1
ATOM 5184 N N . VAL B 2 311 ? 0.68316 19.42105 -23.63943 1.000 34.97911 311 VAL B N 1
ATOM 5185 C CA . VAL B 2 311 ? 0.85953 18.66038 -24.87964 1.000 34.45029 311 VAL B CA 1
ATOM 5186 C C . VAL B 2 311 ? -0.41428 17.88943 -25.21700 1.000 35.77793 311 VAL B C 1
ATOM 5187 O O . VAL B 2 311 ? -0.91891 17.97493 -26.33976 1.000 34.05420 311 VAL B O 1
ATOM 5191 N N . VAL B 2 312 ? -0.93773 17.09512 -24.26637 1.000 35.39168 312 VAL B N 1
ATOM 5192 C CA . VAL B 2 312 ? -2.09088 16.24120 -24.64145 1.000 35.18366 312 VAL B CA 1
ATOM 5193 C C . VAL B 2 312 ? -3.36669 17.05630 -24.87319 1.000 35.12717 312 VAL B C 1
ATOM 5194 O O . VAL B 2 312 ? -4.24234 16.59898 -25.60167 1.000 34.77149 312 VAL B O 1
ATOM 5198 N N . HIS B 2 313 ? -3.52190 18.25154 -24.27363 1.000 33.58046 313 HIS B N 1
ATOM 5199 C CA . HIS B 2 313 ? -4.61260 19.12916 -24.71297 1.000 33.60291 313 HIS B CA 1
ATOM 5200 C C . HIS B 2 313 ? -4.39570 19.62791 -26.14292 1.000 34.92099 313 HIS B C 1
ATOM 5201 O O . HIS B 2 313 ? -5.35712 19.73275 -26.93446 1.000 34.02110 313 HIS B O 1
ATOM 5208 N N . ARG B 2 314 ? -3.15617 20.00729 -26.48677 1.000 32.80531 314 ARG B N 1
ATOM 5209 C CA . ARG B 2 314 ? -2.94870 20.48269 -27.85897 1.000 34.34295 314 ARG B CA 1
ATOM 5210 C C . ARG B 2 314 ? -3.17884 19.34405 -28.85134 1.000 35.25632 314 ARG B C 1
ATOM 5211 O O . ARG B 2 314 ? -3.76674 19.56325 -29.91274 1.000 34.31415 314 ARG B O 1
ATOM 5219 N N . THR B 2 315 ? -2.73917 18.12291 -28.52566 1.000 34.69501 315 THR B N 1
ATOM 5220 C CA . THR B 2 315 ? -2.89448 17.05150 -29.51663 1.000 36.38101 315 THR B CA 1
ATOM 5221 C C . THR B 2 315 ? -4.36281 16.63220 -29.64050 1.000 37.91504 315 THR B C 1
ATOM 5222 O O . THR B 2 315 ? -4.78515 16.18509 -30.71334 1.000 39.62599 315 THR B O 1
ATOM 5226 N N . GLN B 2 316 ? -5.18016 16.81063 -28.59137 1.000 35.40798 316 GLN B N 1
ATOM 5227 C CA . GLN B 2 316 ? -6.62182 16.64987 -28.79184 1.000 35.16440 316 GLN B CA 1
ATOM 5228 C C . GLN B 2 316 ? -7.16021 17.70163 -29.75403 1.000 36.08054 316 GLN B C 1
ATOM 5229 O O . GLN B 2 316 ? -7.86019 17.39228 -30.72557 1.000 35.24522 316 GLN B O 1
ATOM 5235 N N . HIS B 2 317 ? -6.86151 18.96239 -29.47696 1.000 34.71836 317 HIS B N 1
ATOM 5236 C CA . HIS B 2 317 ? -7.42974 20.02066 -30.26585 1.000 36.44941 317 HIS B CA 1
ATOM 5237 C C . HIS B 2 317 ? -7.06567 19.87270 -31.74763 1.000 36.77031 317 HIS B C 1
ATOM 5238 O O . HIS B 2 317 ? -7.92707 20.04731 -32.63250 1.000 35.29201 317 HIS B O 1
ATOM 5245 N N . LEU B 2 318 ? -5.78376 19.58808 -32.03629 1.000 36.18496 318 LEU B N 1
ATOM 5246 C CA . LEU B 2 318 ? -5.28172 19.50813 -33.41926 1.000 36.14428 318 LEU B CA 1
ATOM 5247 C C . LEU B 2 318 ? -5.93909 18.37974 -34.22836 1.000 37.42461 318 LEU B C 1
ATOM 5248 O O . LEU B 2 318 ? -5.87474 18.39100 -35.46570 1.000 38.59537 318 LEU B O 1
ATOM 5253 N N . HIS B 2 319 ? -6.51866 17.37469 -33.55219 1.000 37.81827 319 HIS B N 1
ATOM 5254 C CA . HIS B 2 319 ? -7.20965 16.29903 -34.25649 1.000 36.86594 319 HIS B CA 1
ATOM 5255 C C . HIS B 2 319 ? -8.63913 16.65667 -34.64752 1.000 35.59064 319 HIS B C 1
ATOM 5256 O O . HIS B 2 319 ? -9.21513 15.97810 -35.51270 1.000 36.27655 319 HIS B O 1
ATOM 5263 N N . GLY B 2 320 ? -9.25217 17.64004 -33.98703 1.000 34.45193 320 GLY B N 1
ATOM 5264 C CA . GLY B 2 320 ? -10.66201 17.85649 -34.34740 1.000 35.40116 320 GLY B CA 1
ATOM 5265 C C . GLY B 2 320 ? -11.48649 16.64210 -33.92061 1.000 37.18268 320 GLY B C 1
ATOM 5266 O O . GLY B 2 320 ? -11.09252 15.87753 -33.02972 1.000 37.57083 320 GLY B O 1
ATOM 5267 N N . GLY B 2 321 ? -12.62675 16.43234 -34.60105 1.000 36.42221 321 GLY B N 1
ATOM 5268 C CA . GLY B 2 321 ? -13.59729 15.46328 -34.10121 1.000 36.99742 321 GLY B CA 1
ATOM 5269 C C . GLY B 2 321 ? -13.04306 14.05873 -33.92617 1.000 37.15295 321 GLY B C 1
ATOM 5270 O O . GLY B 2 321 ? -13.37751 13.36755 -32.95474 1.000 38.14807 321 GLY B O 1
ATOM 5271 N N . ILE B 2 322 ? -12.22561 13.58443 -34.88468 1.000 37.71779 322 ILE B N 1
ATOM 5272 C CA . ILE B 2 322 ? -11.75332 12.20498 -34.79160 1.000 37.71599 322 ILE B CA 1
ATOM 5273 C C . ILE B 2 322 ? -10.95206 11.98480 -33.50237 1.000 38.76170 322 ILE B C 1
ATOM 5274 O O . ILE B 2 322 ? -10.89032 10.86358 -32.98478 1.000 37.50555 322 ILE B O 1
ATOM 5279 N N . GLY B 2 323 ? -10.38973 13.04366 -32.92789 1.000 36.82393 323 GLY B N 1
ATOM 5280 C CA . GLY B 2 323 ? -9.62039 12.86763 -31.70729 1.000 37.00159 323 GLY B CA 1
ATOM 5281 C C . GLY B 2 323 ? -10.46277 12.44219 -30.51001 1.000 37.30505 323 GLY B C 1
ATOM 5282 O O . GLY B 2 323 ? -9.95044 11.83291 -29.56382 1.000 36.40662 323 GLY B O 1
ATOM 5283 N N . VAL B 2 324 ? -11.77420 12.68301 -30.54322 1.000 37.30879 324 VAL B N 1
ATOM 5284 C CA . VAL B 2 324 ? -12.57219 12.17590 -29.42352 1.000 38.36226 324 VAL B CA 1
ATOM 5285 C C . VAL B 2 324 ? -13.16656 10.81772 -29.71772 1.000 37.03606 324 VAL B C 1
ATOM 5286 O O . VAL B 2 324 ? -13.78704 10.22743 -28.82607 1.000 38.45446 324 VAL B O 1
ATOM 5290 N N . ASP B 2 325 ? -12.96736 10.27795 -30.91587 1.000 36.24228 325 ASP B N 1
ATOM 5291 C CA . ASP B 2 325 ? -13.50408 8.94267 -31.21112 1.000 38.81294 325 ASP B CA 1
ATOM 5292 C C . ASP B 2 325 ? -12.72653 7.91880 -30.40541 1.000 39.95779 325 ASP B C 1
ATOM 5293 O O . ASP B 2 325 ? -11.49730 7.86735 -30.50169 1.000 41.00736 325 ASP B O 1
ATOM 5298 N N . VAL B 2 326 ? -13.42173 7.10656 -29.59902 1.000 40.90262 326 VAL B N 1
ATOM 5299 C CA . VAL B 2 326 ? -12.71083 6.11321 -28.79639 1.000 40.61780 326 VAL B CA 1
ATOM 5300 C C . VAL B 2 326 ? -12.13501 4.99348 -29.64751 1.000 42.82285 326 VAL B C 1
ATOM 5301 O O . VAL B 2 326 ? -11.33567 4.21477 -29.13629 1.000 42.45676 326 VAL B O 1
ATOM 5305 N N . ASP B 2 327 ? -12.47191 4.92065 -30.93272 1.000 45.25300 327 ASP B N 1
ATOM 5306 C CA . ASP B 2 327 ? -11.84061 3.92570 -31.79029 1.000 49.75813 327 ASP B CA 1
ATOM 5307 C C . ASP B 2 327 ? -10.56559 4.42900 -32.44916 1.000 45.59519 327 ASP B C 1
ATOM 5308 O O . ASP B 2 327 ? -9.95791 3.69152 -33.23200 1.000 45.68330 327 ASP B O 1
ATOM 5313 N N . TYR B 2 328 ? -10.13883 5.64667 -32.12591 1.000 43.08612 328 TYR B N 1
ATOM 5314 C CA . TYR B 2 328 ? -8.93621 6.27300 -32.64520 1.000 41.73760 328 TYR B CA 1
ATOM 5315 C C . TYR B 2 328 ? -7.97933 6.46399 -31.46133 1.000 42.20277 328 TYR B C 1
ATOM 5316 O O . TYR B 2 328 ? -8.44635 6.56285 -30.32636 1.000 40.25482 328 TYR B O 1
ATOM 5325 N N . PRO B 2 329 ? -6.64272 6.43945 -31.66018 1.000 42.07661 329 PRO B N 1
ATOM 5326 C CA . PRO B 2 329 ? -5.76597 6.22432 -30.49999 1.000 41.70735 329 PRO B CA 1
ATOM 5327 C C . PRO B 2 329 ? -5.57485 7.41245 -29.57843 1.000 38.21866 329 PRO B C 1
ATOM 5328 O O . PRO B 2 329 ? -5.26901 7.21088 -28.39712 1.000 35.63758 329 PRO B O 1
ATOM 5332 N N . ILE B 2 330 ? -5.68640 8.64121 -30.10060 1.000 36.35249 330 ILE B N 1
ATOM 5333 C CA . ILE B 2 330 ? -5.07508 9.75292 -29.37306 1.000 37.14313 330 ILE B CA 1
ATOM 5334 C C . ILE B 2 330 ? -5.77879 9.98307 -28.02805 1.000 37.91670 330 ILE B C 1
ATOM 5335 O O . ILE B 2 330 ? -5.14332 10.43085 -27.07237 1.000 37.29521 330 ILE B O 1
ATOM 5340 N N . HIS B 2 331 ? -7.08530 9.68401 -27.92207 1.000 36.35282 331 HIS B N 1
ATOM 5341 C CA . HIS B 2 331 ? -7.80457 9.99867 -26.67954 1.000 36.41119 331 HIS B CA 1
ATOM 5342 C C . HIS B 2 331 ? -7.18981 9.29932 -25.45645 1.000 36.31532 331 HIS B C 1
ATOM 5343 O O . HIS B 2 331 ? -7.34360 9.77888 -24.33073 1.000 34.95898 331 HIS B O 1
ATOM 5350 N N . ARG B 2 332 ? -6.51464 8.15779 -25.64344 1.000 36.07193 332 ARG B N 1
ATOM 5351 C CA . ARG B 2 332 ? -5.88996 7.49572 -24.49606 1.000 38.13594 332 ARG B CA 1
ATOM 5352 C C . ARG B 2 332 ? -4.72081 8.31115 -23.95776 1.000 35.62336 332 ARG B C 1
ATOM 5353 O O . ARG B 2 332 ? -4.47272 8.31479 -22.75194 1.000 36.89016 332 ARG B O 1
ATOM 5361 N N . TYR B 2 333 ? -3.97055 8.96512 -24.83744 1.000 35.05257 333 TYR B N 1
ATOM 5362 C CA . TYR B 2 333 ? -2.88165 9.83724 -24.38880 1.000 33.53167 333 TYR B CA 1
ATOM 5363 C C . TYR B 2 333 ? -3.43489 10.99614 -23.57368 1.000 35.79298 333 TYR B C 1
ATOM 5364 O O . TYR B 2 333 ? -2.88474 11.35441 -22.52054 1.000 35.96505 333 TYR B O 1
ATOM 5373 N N . PHE B 2 334 ? -4.57065 11.55341 -24.01573 1.000 33.37965 334 PHE B N 1
ATOM 5374 C CA . PHE B 2 334 ? -5.24602 12.57278 -23.21081 1.000 34.09535 334 PHE B CA 1
ATOM 5375 C C . PHE B 2 334 ? -5.59713 12.03355 -21.82089 1.000 35.40868 334 PHE B C 1
ATOM 5376 O O . PHE B 2 334 ? -5.34752 12.69627 -20.79648 1.000 34.56172 334 PHE B O 1
ATOM 5384 N N . LEU B 2 335 ? -6.20987 10.83729 -21.76477 1.000 34.90627 335 LEU B N 1
ATOM 5385 C CA . LEU B 2 335 ? -6.63869 10.28241 -20.47444 1.000 35.56745 335 LEU B CA 1
ATOM 5386 C C . LEU B 2 335 ? -5.43569 10.01493 -19.55608 1.000 37.20992 335 LEU B C 1
ATOM 5387 O O . LEU B 2 335 ? -5.47321 10.34276 -18.36508 1.000 36.78998 335 LEU B O 1
ATOM 5392 N N . TRP B 2 336 ? -4.38563 9.36631 -20.08329 1.000 37.48420 336 TRP B N 1
ATOM 5393 C CA . TRP B 2 336 ? -3.16013 9.14391 -19.31287 1.000 38.20935 336 TRP B CA 1
ATOM 5394 C C . TRP B 2 336 ? -2.50908 10.46050 -18.88047 1.000 37.88952 336 TRP B C 1
ATOM 5395 O O . TRP B 2 336 ? -2.12098 10.62570 -17.71270 1.000 37.90789 336 TRP B O 1
ATOM 5406 N N . GLY B 2 337 ? -2.33618 11.39283 -19.82107 1.000 38.54115 337 GLY B N 1
ATOM 5407 C CA . GLY B 2 337 ? -1.66411 12.64109 -19.49005 1.000 37.00581 337 GLY B CA 1
ATOM 5408 C C . GLY B 2 337 ? -2.38589 13.38011 -18.38485 1.000 37.78794 337 GLY B C 1
ATOM 5409 O O . GLY B 2 337 ? -1.77024 13.83913 -17.41894 1.000 36.29526 337 GLY B O 1
ATOM 5410 N N . LYS B 2 338 ? -3.70934 13.46634 -18.51179 1.000 35.37103 338 LYS B N 1
ATOM 5411 C CA . LYS B 2 338 ? -4.55831 14.14997 -17.54789 1.000 37.60981 338 LYS B CA 1
ATOM 5412 C C . LYS B 2 338 ? -4.44522 13.49015 -16.17123 1.000 37.34173 338 LYS B C 1
ATOM 5413 O O . LYS B 2 338 ? -4.22437 14.16281 -15.15655 1.000 37.11321 338 LYS B O 1
ATOM 5419 N N . GLN B 2 339 ? -4.56242 12.16151 -16.11024 1.000 35.03486 339 GLN B N 1
ATOM 5420 C CA . GLN B 2 339 ? -4.45930 11.50404 -14.80842 1.000 35.44206 339 GLN B CA 1
ATOM 5421 C C . GLN B 2 339 ? -3.07033 11.70154 -14.19276 1.000 35.47456 339 GLN B C 1
ATOM 5422 O O . GLN B 2 339 ? -2.93877 12.02145 -12.99911 1.000 35.08248 339 GLN B O 1
ATOM 5428 N N . ILE B 2 340 ? -2.02158 11.50583 -14.99390 1.000 35.17894 340 ILE B N 1
ATOM 5429 C CA . ILE B 2 340 ? -0.67533 11.58356 -14.44282 1.000 36.29697 340 ILE B CA 1
ATOM 5430 C C . ILE B 2 340 ? -0.40778 12.98491 -13.88987 1.000 36.77464 340 ILE B C 1
ATOM 5431 O O . ILE B 2 340 ? 0.25942 13.14452 -12.84977 1.000 34.94097 340 ILE B O 1
ATOM 5436 N N . SER B 2 341 ? -0.94409 14.01337 -14.55881 1.000 36.46941 341 SER B N 1
ATOM 5437 C CA . SER B 2 341 ? -0.65299 15.39840 -14.18181 1.000 37.32434 341 SER B CA 1
ATOM 5438 C C . SER B 2 341 ? -1.24649 15.77034 -12.82559 1.000 37.42097 341 SER B C 1
ATOM 5439 O O . SER B 2 341 ? -0.92263 16.84751 -12.28567 1.000 37.65366 341 SER B O 1
ATOM 5442 N N . GLY B 2 342 ? -2.08997 14.90985 -12.26233 1.000 35.91745 342 GLY B N 1
ATOM 5443 C CA . GLY B 2 342 ? -2.63095 15.11544 -10.91875 1.000 35.48123 342 GLY B CA 1
ATOM 5444 C C . GLY B 2 342 ? -2.15588 14.09400 -9.87978 1.000 35.45344 342 GLY B C 1
ATOM 5445 O O . GLY B 2 342 ? -2.56201 14.15801 -8.71080 1.000 35.16617 342 GLY B O 1
ATOM 5446 N N . THR B 2 343 ? -1.31834 13.14080 -10.28613 1.000 35.74989 343 THR B N 1
ATOM 5447 C CA . THR B 2 343 ? -0.97583 12.01626 -9.40469 1.000 37.46384 343 THR B CA 1
ATOM 5448 C C . THR B 2 343 ? 0.10942 12.48860 -8.44974 1.000 39.28767 343 THR B C 1
ATOM 5449 O O . THR B 2 343 ? 1.11598 13.05836 -8.88331 1.000 35.14310 343 THR B O 1
ATOM 5453 N N . LEU B 2 344 ? -0.15741 12.32316 -7.15147 1.000 39.53214 344 LEU B N 1
ATOM 5454 C CA . LEU B 2 344 ? 0.56737 12.91538 -6.04501 1.000 42.78180 344 LEU B CA 1
ATOM 5455 C C . LEU B 2 344 ? 0.34761 14.41147 -5.96400 1.000 42.93081 344 LEU B C 1
ATOM 5456 O O . LEU B 2 344 ? 1.11104 15.09632 -5.28979 1.000 44.13116 344 LEU B O 1
ATOM 5461 N N . GLY B 2 345 ? -0.68562 14.93838 -6.61033 1.000 41.87972 345 GLY B N 1
ATOM 5462 C CA . GLY B 2 345 ? -0.86200 16.37594 -6.65927 1.000 37.86178 345 GLY B CA 1
ATOM 5463 C C . GLY B 2 345 ? -0.61450 16.94060 -8.05545 1.000 38.44383 345 GLY B C 1
ATOM 5464 O O . GLY B 2 345 ? 0.09147 16.35454 -8.88560 1.000 37.09475 345 GLY B O 1
ATOM 5465 N N . GLY B 2 346 ? -1.25907 18.08298 -8.33402 1.000 35.32135 346 GLY B N 1
ATOM 5466 C CA . GLY B 2 346 ? -1.18016 18.72143 -9.63778 1.000 34.64184 346 GLY B CA 1
ATOM 5467 C C . GLY B 2 346 ? -0.13013 19.82520 -9.67297 1.000 35.54422 346 GLY B C 1
ATOM 5468 O O . GLY B 2 346 ? 0.66622 20.00006 -8.73899 1.000 32.77917 346 GLY B O 1
ATOM 5469 N N . ALA B 2 347 ? -0.14210 20.58675 -10.79028 1.000 33.35004 347 ALA B N 1
ATOM 5470 C CA . ALA B 2 347 ? 0.90392 21.58837 -11.04210 1.000 34.12737 347 ALA B CA 1
ATOM 5471 C C . ALA B 2 347 ? 0.94718 22.65990 -9.93916 1.000 36.99948 347 ALA B C 1
ATOM 5472 O O . ALA B 2 347 ? 2.03115 23.02543 -9.45192 1.000 33.87940 347 ALA B O 1
ATOM 5474 N N . SER B 2 348 ? -0.22159 23.18933 -9.53610 1.000 35.84156 348 SER B N 1
ATOM 5475 C CA . SER B 2 348 ? -0.20814 24.25496 -8.50982 1.000 35.99645 348 SER B CA 1
ATOM 5476 C C . SER B 2 348 ? 0.33765 23.75515 -7.17242 1.000 35.11115 348 SER B C 1
ATOM 5477 O O . SER B 2 348 ? 1.15301 24.43460 -6.52167 1.000 34.22580 348 SER B O 1
ATOM 5480 N N . ALA B 2 349 ? -0.06843 22.54235 -6.74957 1.000 34.88969 349 ALA B N 1
ATOM 5481 C CA . ALA B 2 349 ? 0.46987 21.98199 -5.52302 1.000 37.17344 349 ALA B CA 1
ATOM 5482 C C . ALA B 2 349 ? 1.97606 21.82719 -5.62881 1.000 38.32014 349 ALA B C 1
ATOM 5483 O O . ALA B 2 349 ? 2.71798 22.05829 -4.65735 1.000 36.26812 349 ALA B O 1
ATOM 5485 N N . ASP B 2 350 ? 2.44912 21.33844 -6.77347 1.000 38.13922 350 ASP B N 1
ATOM 5486 C CA . ASP B 2 350 ? 3.88548 21.10621 -6.88355 1.000 38.49517 350 ASP B CA 1
ATOM 5487 C C . ASP B 2 350 ? 4.66808 22.41522 -6.82526 1.000 35.03649 350 ASP B C 1
ATOM 5488 O O . ASP B 2 350 ? 5.75256 22.44757 -6.24572 1.000 34.89822 350 ASP B O 1
ATOM 5493 N N . LEU B 2 351 ? 4.14303 23.48763 -7.41377 1.000 34.58120 351 LEU B N 1
ATOM 5494 C CA . LEU B 2 351 ? 4.80521 24.78362 -7.26171 1.000 35.73934 351 LEU B CA 1
ATOM 5495 C C . LEU B 2 351 ? 4.81698 25.22554 -5.81648 1.000 37.41046 351 LEU B C 1
ATOM 5496 O O . LEU B 2 351 ? 5.80863 25.78404 -5.34439 1.000 37.94175 351 LEU B O 1
ATOM 5501 N N . GLN B 2 352 ? 3.72086 24.99992 -5.08315 1.000 36.47597 352 GLN B N 1
ATOM 5502 C CA . GLN B 2 352 ? 3.73435 25.40549 -3.68137 1.000 35.11147 352 GLN B CA 1
ATOM 5503 C C . GLN B 2 352 ? 4.79919 24.65396 -2.87869 1.000 36.59929 352 GLN B C 1
ATOM 5504 O O . GLN B 2 352 ? 5.55804 25.25621 -2.10736 1.000 35.80743 352 GLN B O 1
ATOM 5510 N N . ARG B 2 353 ? 4.86501 23.33405 -3.04768 1.000 36.14793 353 ARG B N 1
ATOM 5511 C CA . ARG B 2 353 ? 5.85858 22.53019 -2.36051 1.000 40.09948 353 ARG B CA 1
ATOM 5512 C C . ARG B 2 353 ? 7.27323 22.94875 -2.75864 1.000 37.84360 353 ARG B C 1
ATOM 5513 O O . ARG B 2 353 ? 8.16872 23.06167 -1.90574 1.000 37.95889 353 ARG B O 1
ATOM 5521 N N . LEU B 2 354 ? 7.50774 23.12278 -4.06385 1.000 37.51145 354 LEU B N 1
ATOM 5522 C CA . LEU B 2 354 ? 8.82330 23.55129 -4.51971 1.000 39.18203 354 LEU B CA 1
ATOM 5523 C C . LEU B 2 354 ? 9.17169 24.93354 -3.94825 1.000 36.90595 354 LEU B C 1
ATOM 5524 O O . LEU B 2 354 ? 10.31957 25.19072 -3.58419 1.000 37.97243 354 LEU B O 1
ATOM 5529 N N . GLY B 2 355 ? 8.21171 25.84588 -3.92514 1.000 35.37801 355 GLY B N 1
ATOM 5530 C CA . GLY B 2 355 ? 8.48816 27.16257 -3.36835 1.000 35.78588 355 GLY B CA 1
ATOM 5531 C C . GLY B 2 355 ? 8.85874 27.14547 -1.89134 1.000 37.09219 355 GLY B C 1
ATOM 5532 O O . GLY B 2 355 ? 9.66596 27.98219 -1.43579 1.000 37.26048 355 GLY B O 1
ATOM 5533 N N . ASP B 2 356 ? 8.27615 26.21061 -1.11882 1.000 34.21722 356 ASP B N 1
ATOM 5534 C CA . ASP B 2 356 ? 8.64101 26.08186 0.30112 1.000 36.08008 356 ASP B CA 1
ATOM 5535 C C . ASP B 2 356 ? 10.07414 25.56347 0.43216 1.000 37.11699 356 ASP B C 1
ATOM 5536 O O . ASP B 2 356 ? 10.82510 26.02254 1.29803 1.000 34.34394 356 ASP B O 1
ATOM 5541 N N . LEU B 2 357 ? 10.47008 24.59942 -0.43428 1.000 36.26453 357 LEU B N 1
ATOM 5542 C CA . LEU B 2 357 ? 11.84107 24.08572 -0.40556 1.000 38.14015 357 LEU B CA 1
ATOM 5543 C C . LEU B 2 357 ? 12.84704 25.16943 -0.76042 1.000 36.98857 357 LEU B C 1
ATOM 5544 O O . LEU B 2 357 ? 13.89576 25.29169 -0.11909 1.000 36.81277 357 LEU B O 1
ATOM 5549 N N . ILE B 2 358 ? 12.54673 25.95651 -1.79403 1.000 35.72257 358 ILE B N 1
ATOM 5550 C CA . ILE B 2 358 ? 13.42413 27.07579 -2.15645 1.000 39.26271 358 ILE B CA 1
ATOM 5551 C C . ILE B 2 358 ? 13.55146 28.05479 -0.98643 1.000 39.63548 358 ILE B C 1
ATOM 5552 O O . ILE B 2 358 ? 14.66415 28.42901 -0.57701 1.000 41.38248 358 ILE B O 1
ATOM 5557 N N . ALA B 2 359 ? 12.40821 28.47371 -0.41491 1.000 37.91443 359 ALA B N 1
ATOM 5558 C CA . ALA B 2 359 ? 12.45203 29.41526 0.69277 1.000 36.54276 359 ALA B CA 1
ATOM 5559 C C . ALA B 2 359 ? 13.24297 28.81904 1.84720 1.000 37.56866 359 ALA B C 1
ATOM 5560 O O . ALA B 2 359 ? 14.09196 29.48278 2.44227 1.000 38.79845 359 ALA B O 1
ATOM 5562 N N . GLU B 2 360 ? 12.98042 27.54876 2.17618 1.000 38.30195 360 GLU B N 1
ATOM 5563 C CA . GLU B 2 360 ? 13.68692 26.94914 3.29097 1.000 42.38988 360 GLU B CA 1
ATOM 5564 C C . GLU B 2 360 ? 15.18181 26.87149 3.00485 1.000 43.05642 360 GLU B C 1
ATOM 5565 O O . GLU B 2 360 ? 15.99713 27.11353 3.89981 1.000 43.60331 360 GLU B O 1
ATOM 5571 N N . GLY B 2 361 ? 15.56843 26.56929 1.75773 1.000 42.76586 361 GLY B N 1
ATOM 5572 C CA . GLY B 2 361 ? 16.99882 26.42387 1.47380 1.000 45.42115 361 GLY B CA 1
ATOM 5573 C C . GLY B 2 361 ? 17.71649 27.76253 1.51792 1.000 44.48906 361 GLY B C 1
ATOM 5574 O O . GLY B 2 361 ? 18.84137 27.86574 2.00904 1.000 45.01495 361 GLY B O 1
ATOM 5575 N N . ALA B 2 362 ? 17.04895 28.81325 1.06153 1.000 43.53735 362 ALA B N 1
ATOM 5576 C CA . ALA B 2 362 ? 17.60468 30.16695 1.15501 1.000 45.46302 362 ALA B CA 1
ATOM 5577 C C . ALA B 2 362 ? 17.74660 30.64674 2.59745 1.000 46.83058 362 ALA B C 1
ATOM 5578 O O . ALA B 2 362 ? 18.63200 31.45751 2.89642 1.000 48.41093 362 ALA B O 1
ATOM 5580 N N . ALA B 2 363 ? 16.87902 30.19803 3.50147 1.000 48.07154 363 ALA B N 1
ATOM 5581 C CA . ALA B 2 363 ? 16.97247 30.57287 4.89828 1.000 51.83447 363 ALA B CA 1
ATOM 5582 C C . ALA B 2 363 ? 17.84438 29.61248 5.68649 1.000 61.21302 363 ALA B C 1
ATOM 5583 O O . ALA B 2 363 ? 17.71832 29.54713 6.90920 1.000 63.72203 363 ALA B O 1
ATOM 5585 N N . SER B 2 364 ? 18.67844 28.83042 5.01154 1.000 67.33552 364 SER B N 1
ATOM 5586 C CA . SER B 2 364 ? 19.58837 27.90688 5.68406 1.000 77.07476 364 SER B CA 1
ATOM 5587 C C . SER B 2 364 ? 20.87292 28.62528 6.02780 1.000 84.58640 364 SER B C 1
ATOM 5588 O O . SER B 2 364 ? 20.92550 29.85203 5.93270 1.000 85.63270 364 SER B O 1
#

CATH classification: 1.10.540.10 (+2 more: 2.40.110.10, 1.20.140.10)

Foldseek 3Di:
DVVVLVVLLVVLLVVLPVPAPPCVLLVQLLAALQDDCQLVVLLVCLQVQNLLQCPPVVLPHVVDDPSNVLSNLLNSVVSSHHYLCLLRQQVLVLCVPFNDPVVSVVRSSCSNNSNFHEWEFQAAPVPALNSLPDAFAWEDDDQKTFTFDKGFQGANLNPGQWYQHWHQYDVVDDSLQRIWTFIAGCPFPQKDWDWDAALLGYIGIMIGHDRGMDGNSRITHDHSNHNVSVVLSLLSVCLNLLSVLSNLVVVLVVLVVVCVVPVLCVDPVLVVLSVVLVVLSVVLNVLSVVSVVCSVVVHHDLLSSLVNQLSSLVSSLSSLVSSLVSLPPLSCDDAPDPSHDPSRVSVSVNSVSVPSCCPSHNSVVSVVCNCCVVVVDDDD/DLVVVLVVLLVLLLVLLVVQLDLVNQVVLLPDPLSADLVSLQSCLVVQLLQQQPDVVLVHVVSHLSSLLSNLLSCLLSVRRHDNLFFNLVLVLCRVFNDPVSVVCSNCRSNRNAGEGEQQFAPDPTQSQADQWAWEDDPQWTFIFDKGPFTFSLPNHQKYWYWHAYPVGIFTWIAGCPWPQKDWDWDAALLSTTTTTIGGDRTITHTTHPCSRLLSVLSSLLSLLSSLLNLLVSLLVVLLVVQCPDDDPHHGVCPDPVLVVLSVLSVVLSVQLVVLSVVSVVCVVVPDRLSLSSLSNNLSLLPSSQSSLVSSLVSVPPVSPPPSDPSVSSNSSSNVSCQVSHHNVVSVVVNVVSVVVVVVD

Nearest PDB structures (foldseek):
  6wy9-assembly1_A-2  TM=1.003E+00  e=1.990E-62  Thermomonospora curvata DSM 43183
  6wy8-assembly1_D  TM=9.658E-01  e=6.250E-57  Thermomonospora curvata DSM 43183
  8hk0-assembly1_B  TM=8.724E-01  e=3.871E-21  Streptomyces ficellus
  5jsc-assembly1_C  TM=8.585E-01  e=5.648E-21  Paraburkholderia xenovorans LB400
  5idu-assembly1_B  TM=8.456E-01  e=4.254E-21  Paraburkholderia phymatum STM815

Sequence (741 aa):
EPAALSELRAELRAYFNGLLPADERRRVGEQGVGGERFREVVKMLGSDGWLGYGWPKEYGGQGRSISEQYVLFDEVQRAGLPFPFFVTVNTVGPTLMKYGTEEQKKKYLPGILSGDIVFAIGYTEPGAGTDLASLTTRAVRDGDEFVIDGSKIFTSGANTADYIWLACRTDPEAPKHKGISIIIVPTDAEGFSWSPIQTVGGMVVTATYYSGVRVPVSEVVGEINGGWKLITTQLNHERIGLLAALGGRMIRLWEDVVAWARDNGVLEQPWVRRDLARTYAKLEAMRLLNWWKMTIAVENDELTGADAGATKAYGTETHIDVQRTLTGILGAAGRIRPESPGAVLAGQIEQLSRQGIVNTFAGGVNEVLRDMVATLGLGMPRSTLGEELTELQGLARQIFTDHATHQRLRAVETSESRIDETLWRELAGAGLLGVALPEAAGGAGLGLGALCVLLEEQGRHVAPVPLWPTLVAALAIAEHGTAEQRDLLPGVVDGSRRLTVALEEFGVGDVAAPGCTAVPDGDGWRLSGTKAVVPSITGAAHLLVSATGPDGPGLFLVDADAPGLSWERTETTSRDMAGNLTLDAVPARALGPAALPWTLDVARTALAAVQLGVASGALHITASYLKEREQFGRPLGTFQAVQHQLADCYIEIEAMRVCLWQAVCCAAEDGATDGKAALVAKWWADEGGLNVVHRTQHLHGGIGVDVDYPIHRYFLWGKQISGTLGGASADLQRLGDLIAEGAAS

InterPro domains:
  IPR006091 Acyl-CoA dehydrogenase/oxidase, middle domain [PF02770] (123-207)
  IPR009075 Acyl-CoA dehydrogenase/oxidase, C-terminal [PF00441] (228-375)
  IPR009100 Acyl-CoA dehydrogenase/oxidase, N-terminal and middle domain superfamily [SSF56645] (15-241)
  IPR013786 Acyl-CoA dehydrogenase/oxidase, N-terminal [PF02771] (11-119)
  IPR036250 Acyl-CoA dehydrogenase-like, C-terminal [SSF47203] (228-380)
  IPR037069 Acyl-CoA dehydrogenase/oxidase, N-terminal domain superfamily [G3DSA:1.10.540.10] (7-118)
  IPR046373 Acyl-CoA oxidase/dehydrogenase, middle domain superfamily [G3DSA:2.40.110.10] (119-226)
  IPR052161 Mycobacterial Acyl-CoA Dehydrogenase [PTHR43292] (1-384)

B-factor: mean 57.67, std 20.66, range [29.95, 169.0]

Solvent-accessible surface area: 29476 Å² total; per-residue (Å²): 175,106,66,62,52,69,122,14,77,61,97,0,87,72,46,3,104,64,56,39,70,69,76,74,39,11,116,15,33,36,38,16,34,10,5,172,101,3,57,96,12,1,81,70,0,7,77,79,33,24,4,2,9,31,10,39,161,146,62,48,4,81,46,108,57,29,40,31,14,40,5,3,12,17,1,5,30,113,4,6,15,13,26,3,31,41,2,5,24,0,0,0,20,0,0,33,112,71,12,58,111,121,9,18,130,111,0,6,70,12,1,47,36,1,71,23,2,6,1,30,0,14,44,9,77,52,0,24,51,6,18,3,41,1,105,3,124,1,66,146,92,38,111,64,3,21,0,38,31,31,2,40,55,1,46,1,2,45,22,8,49,38,0,0,0,0,0,29,25,43,114,169,27,85,78,87,131,0,0,0,0,0,0,0,37,31,128,17,164,27,24,56,109,43,91,20,92,12,5,2,24,48,44,11,0,9,0,98,5,82,32,0,115,2,68,27,80,19,10,0,32,141,70,47,33,0,56,116,5,0,28,22,0,42,50,35,40,38,8,13,30,12,11,60,0,19,51,5,20,58,6,36,85,60,0,39,34,52,0,141,107,57,25,4,40,117,45,91,40,0,132,178,15,10,61,96,0,127,60,62,7,81,42,2,129,98,58,18,123,120,22,4,61,17,17,80,85,119,117,39,77,38,14,63,6,2,44,13,7,5,61,5,1,59,0,8,25,25,0,8,52,16,0,22,22,2,4,27,7,4,4,17,1,15,16,103,19,53,37,28,23,54,40,2,24,1,5,10,23,3,9,39,5,3,42,35,5,28,40,16,28,30,2,35,40,12,128,87,81,44,32,35,116,40,136,62,99,117,192,165,109,98,39,98,79,29,88,126,9,58,40,80,0,97,104,17,0,71,78,48,19,53,113,120,70,15,74,43,6,26,94,41,137,20,36,9,1,78,45,0,2,151,74,0,14,71,37,35,4,0,2,15,4,0,44,130,112,11,58,13,48,44,37,25,16,5,0,0,0,15,0,0,12,0,6,0,47,35,5,0,24,10,6,0,35,2,0,0,0,0,0,15,0,0,26,116,31,16,73,62,119,3,112,107,30,2,61,9,0,21,96,14,97,62,17,1,0,2,1,6,15,28,81,13,67,23,58,9,37,57,7,60,3,61,2,80,72,66,76,125,9,62,95,0,49,26,76,1,1,1,1,21,13,3,43,56,9,41,19,1,0,0,0,0,45,13,95,153,25,64,15,2,8,14,1,63,21,128,13,96,38,24,64,88,104,94,1,27,0,2,21,80,22,19,2,0,19,1,64,4,98,41,0,46,6,102,37,12,26,142,55,0,7,80,76,0,6,35,5,0,12,2,0,1,5,0,4,1,1,0,0,0,17,6,0,24,130,37,0,29,41,34,2,148,129,56,89,8,87,75,110,40,31,17,65,50,130,49,13,91,104,38,29,45,63,0,132,108,19,9,90,22,7,81,103,24,0,71,110,4,2,63,16,46,110,123,54,49,126,68,13,76,25,8,2,50,1,0,60,63,1,2,55,1,0,15,30,0,0,21,50,0,1,31,11,8,17,17,55,0,8,26,23,81,37,55,0,6,16,14,0,5,38,0,12,24,12,9,23,7,10,20,10,21,31,24,4,92,51,72,20,35,75,49,97,61,109,40,91,89,130

Organism: Thermomonospora curvata (strain ATCC 19995 / DSM 43183 / JCM 3096 / KCTC 9072 / NBRC 15933 / NCIMB 10081 / Henssen B9) (NCBI:txid471852)